Protein AF-0000000076489520 (afdb_homodimer)

Sequence (1532 aa):
MIVPAICIIFPGNCSFSHCFPPPFCRSLFSSPLSLSLRTKSKPPSAFDALMSGARAAAKKKSQSQPSPKKRKTPSSQNPSNLKTLTPQEPAVKPEEHTVKPEPLNAPPVPSSSKEKTAELKKQVPQLKKKPSDFDPASITAWEKGQPVPFLFLCLVFDIISQESKRIVITDIVCNLLRTVMHCTPEDLVKVVYLSANRIAPAHEGVELGIGEASITKALAEAYGTNEAWIKTQYQKKGDLGLVAKESRSSQPMIMMFKPEVLTIRKVFNTFRLIAKEYGKESQEKKKNHMKALLVSATDCEPQYLIRLLQSKLRIGYAEKTLLAALGQAAVYTEEHSKLPPDIQSPLEEASNIVKQVYSVLPDYDKIISALLTEGLWMLPKKCNFTPGVPIGPMLSKATKGVSEILNKFQDVEFTCEYKYDGERAQIHYLENGSVEIYSRHAERNTGKFPDVVAAVSRLKKPTVSSLILDCEIVAYDRQTQTIRSFQALSTRARKNVEMEDIKVDVCIFAFDLLYLNGQALLQENLRVRREHLYASFEEEPGFLQFATTITSNDVEEIQKFLDQAVGASCEGLIIKTLNEDATYEPLKRSLNWLKLKKDYMDNIGDSLDLVPIAAFHGRGKRTGVYGAFLLACYDSDNEEFQSICKIGTGFSEAVLEERSSSLRSKVIPKPKAYYRFGESINPDVWFEASEVWEVKAADLTISPVHRAAVGIVDPNKGISLRFPRLLRVRPDKSPEQASSSEQVAEMYNAQKQNHTINQNDDEDDDMIVPAICIIFPGNCSFSHCFPPPFCRSLFSSPLSLSLRTKSKPPSAFDALMSGARAAAKKKSQSQPSPKKRKTPSSQNPSNLKTLTPQEPAVKPEEHTVKPEPLNAPPVPSSSKEKTAELKKQVPQLKKKPSDFDPASITAWEKGQPVPFLFLCLVFDIISQESKRIVITDIVCNLLRTVMHCTPEDLVKVVYLSANRIAPAHEGVELGIGEASITKALAEAYGTNEAWIKTQYQKKGDLGLVAKESRSSQPMIMMFKPEVLTIRKVFNTFRLIAKEYGKESQEKKKNHMKALLVSATDCEPQYLIRLLQSKLRIGYAEKTLLAALGQAAVYTEEHSKLPPDIQSPLEEASNIVKQVYSVLPDYDKIISALLTEGLWMLPKKCNFTPGVPIGPMLSKATKGVSEILNKFQDVEFTCEYKYDGERAQIHYLENGSVEIYSRHAERNTGKFPDVVAAVSRLKKPTVSSLILDCEIVAYDRQTQTIRSFQALSTRARKNVEMEDIKVDVCIFAFDLLYLNGQALLQENLRVRREHLYASFEEEPGFLQFATTITSNDVEEIQKFLDQAVGASCEGLIIKTLNEDATYEPLKRSLNWLKLKKDYMDNIGDSLDLVPIAAFHGRGKRTGVYGAFLLACYDSDNEEFQSICKIGTGFSEAVLEERSSSLRSKVIPKPKAYYRFGESINPDVWFEASEVWEVKAADLTISPVHRAAVGIVDPNKGISLRFPRLLRVRPDKSPEQASSSEQVAEMYNAQKQNHTINQNDDEDDD

Radius of gyration: 46.18 Å; Cα contacts (8 Å, |Δi|>4): 2571; chains: 2; bounding box: 101×196×131 Å

InterPro domains:
  IPR000977 DNA ligase, ATP-dependent [TIGR00574] (207-748)
  IPR012308 DNA ligase, ATP-dependent, N-terminal [PF04675] (149-326)
  IPR012309 DNA ligase, ATP-dependent, C-terminal [PF04679] (622-733)
  IPR012310 DNA ligase, ATP-dependent, central [PF01068] (393-597)
  IPR012310 DNA ligase, ATP-dependent, central [PS50160] (499-635)
  IPR012340 Nucleic acid-binding, OB-fold [G3DSA:2.40.50.140] (602-765)
  IPR012340 Nucleic acid-binding, OB-fold [SSF50249] (605-751)
  IPR016059 DNA ligase, ATP-dependent, conserved site [PS00333] (571-597)
  IPR016059 DNA ligase, ATP-dependent, conserved site [PS00697] (417-425)
  IPR036599 DNA ligase, ATP-dependent, N-terminal domain superfamily [G3DSA:1.10.3260.10] (124-395)
  IPR036599 DNA ligase, ATP-dependent, N-terminal domain superfamily [SSF117018] (131-384)
  IPR050191 ATP-dependent DNA ligase [PTHR45674] (59-765)

Solvent-accessible surface area (backbone atoms only — not comparable to full-atom values): 86589 Å² total; per-residue (Å²): 140,76,96,77,84,93,86,93,88,94,93,91,80,92,82,86,86,72,87,78,91,84,88,91,83,90,82,86,86,86,88,84,87,75,90,81,82,88,76,84,66,84,80,80,81,65,100,71,79,81,88,73,82,91,73,80,79,83,71,86,76,83,94,86,91,87,88,88,83,81,86,82,85,90,87,90,80,89,84,78,72,83,82,78,81,86,82,84,81,89,84,84,81,85,84,76,86,69,82,72,80,77,80,76,84,66,79,78,66,71,85,51,74,66,52,33,51,53,45,39,66,67,46,56,66,56,32,69,40,54,56,90,77,46,60,52,79,72,61,62,64,62,61,72,70,43,79,54,50,33,55,61,57,39,54,48,52,53,54,36,52,74,50,84,55,64,67,59,46,28,28,28,49,15,37,51,51,33,27,34,53,71,38,27,52,86,50,40,52,59,53,51,29,54,64,61,48,38,89,55,44,57,58,74,61,69,50,63,85,62,53,69,68,53,51,45,50,22,51,15,65,46,58,72,49,50,54,68,56,50,53,52,45,27,56,73,61,39,34,62,20,60,43,40,29,53,47,55,71,67,45,76,81,69,65,90,65,80,64,64,79,54,27,45,65,57,53,53,51,48,49,49,50,39,34,66,52,67,70,91,62,26,67,59,53,39,31,50,55,49,20,58,52,50,60,34,42,56,79,62,32,33,21,51,50,44,20,50,62,65,54,46,78,62,42,51,71,30,62,69,44,50,36,32,15,52,22,35,21,45,60,75,60,45,79,80,58,76,71,63,85,86,56,88,54,59,55,61,51,30,17,48,50,42,46,52,32,38,39,38,34,60,36,59,69,61,49,46,52,38,37,76,74,68,26,70,90,46,32,67,78,71,46,51,70,43,86,86,51,65,52,44,55,59,39,60,37,82,43,60,43,70,66,58,49,52,64,73,42,62,95,46,62,44,34,38,27,56,27,71,50,50,49,50,32,39,39,27,38,35,78,87,69,50,64,44,32,23,36,65,80,25,40,62,42,38,47,39,37,48,65,56,47,51,48,51,68,66,34,42,36,87,88,57,53,25,35,31,36,39,30,34,42,25,25,30,39,69,87,76,69,42,62,41,55,49,71,59,45,67,68,52,64,68,63,79,43,49,78,86,70,64,83,71,47,53,21,35,32,40,71,44,34,44,30,50,65,88,38,73,34,40,81,41,30,40,55,59,27,42,53,53,41,59,69,38,45,56,75,37,88,58,48,34,35,68,52,60,67,48,77,68,90,46,67,66,58,51,50,52,50,38,51,50,24,42,72,54,60,24,53,14,30,34,36,33,31,31,59,69,78,15,51,58,48,52,67,35,75,35,86,45,26,32,32,38,42,67,65,20,40,60,53,46,48,63,71,42,36,26,22,52,42,28,28,29,71,22,63,76,92,37,53,92,34,52,41,30,33,33,28,19,30,21,32,71,51,49,53,28,38,18,23,25,38,73,39,62,48,66,62,50,70,68,52,37,50,51,52,38,57,66,45,58,80,34,58,37,94,54,69,47,71,47,54,39,64,27,89,84,64,78,64,75,42,25,37,53,78,69,46,24,33,34,32,38,30,33,38,69,43,81,23,80,50,25,36,23,34,48,55,73,81,34,77,84,28,9,33,26,53,36,76,39,28,59,74,47,76,36,86,89,41,55,42,85,65,28,37,36,25,65,55,52,46,50,52,44,53,55,49,51,55,57,57,55,55,64,57,65,65,65,60,68,80,105,133,89,80,76,84,82,86,82,90,83,80,84,80,81,81,77,80,89,85,78,80,79,82,73,81,77,66,80,77,86,79,74,83,73,90,76,80,88,76,84,67,80,70,77,69,58,98,69,81,70,92,76,74,92,66,71,93,78,69,86,70,82,87,77,84,86,89,87,90,67,90,78,82,89,84,89,83,87,81,86,83,80,87,82,87,80,89,80,85,90,77,87,76,87,83,88,85,79,84,78,79,79,79,78,82,67,80,78,68,73,84,50,74,67,54,32,50,53,46,39,66,67,46,56,66,54,32,68,40,54,57,91,80,47,59,53,78,72,59,63,62,62,61,73,70,44,80,54,50,32,55,61,57,36,53,49,51,55,54,38,53,75,50,85,54,66,67,58,45,28,28,27,49,16,38,50,51,33,29,32,54,69,38,27,51,86,50,40,53,58,53,50,30,54,64,60,49,37,89,54,44,56,58,74,61,70,51,64,86,64,50,70,67,54,51,44,50,22,50,15,66,46,58,72,49,50,53,67,55,52,52,53,45,27,56,74,63,40,35,63,20,60,43,40,30,52,46,56,70,68,44,75,80,70,64,90,65,79,63,65,79,54,27,44,64,56,53,54,51,49,50,51,48,40,34,65,52,68,71,89,62,26,66,57,52,39,30,49,55,49,21,56,52,51,58,33,42,56,79,63,29,31,20,50,50,44,21,49,63,67,54,46,77,64,41,50,71,29,61,68,46,52,35,32,14,52,22,34,20,45,60,75,60,45,80,79,55,77,73,63,85,86,56,89,54,58,55,61,52,29,16,47,49,42,45,52,31,38,39,40,35,59,35,59,69,62,50,48,52,39,35,75,74,67,23,69,91,46,33,68,79,71,46,51,70,45,86,87,51,66,52,45,56,61,40,62,38,82,44,60,44,69,67,58,49,54,62,73,41,61,94,47,64,44,34,40,27,57,26,72,50,52,47,50,33,38,39,26,36,35,79,88,69,50,63,43,32,23,35,68,80,24,39,65,42,39,48,39,36,48,64,56,46,52,47,53,67,67,33,42,36,88,86,57,52,26,35,31,36,40,32,34,43,25,26,31,38,68,87,78,68,41,62,42,54,50,72,59,45,67,68,51,64,71,65,79,43,49,79,85,70,64,84,70,47,53,21,35,33,40,71,44,36,42,29,48,64,88,39,75,35,40,81,42,29,39,56,59,27,43,52,53,40,60,69,38,45,56,77,36,89,56,48,34,33,67,52,58,68,48,77,67,92,45,66,66,58,50,50,52,50,38,51,48,24,42,72,54,61,24,53,12,30,34,36,33,31,30,59,70,79,14,50,59,48,51,67,35,75,36,87,46,25,31,31,40,42,68,65,18,38,60,53,59,43,60,71,40,36,25,23,53,41,28,29,29,70,22,62,76,92,36,51,93,34,53,39,30,32,34,26,20,30,22,33,74,51,50,53,29,37,17,23,26,39,72,39,63,46,64,62,51,70,68,52,37,48,51,51,36,58,65,45,58,81,34,58,38,95,52,70,46,71,48,56,39,64,29,90,85,64,77,64,74,41,24,35,54,78,70,44,25,34,33,32,39,32,33,39,70,41,82,23,80,53,25,35,23,34,48,55,73,82,34,76,81,29,9,33,26,52,36,76,38,28,58,73,47,75,36,85,90,40,54,44,86,66,26,37,37,24,65,54,53,46,50,53,42,52,56,50,50,55,57,56,55,56,64,56,64,64,66,60,67,79,105

Secondary structure (DSSP, 8-state):
---------------------------------------------------------------------------------------------------------------SHHHHHHHHHHHGGGGGS-GGG--GGG--SS-TTSPPBHHHHHHHHHHHHT---HHHHHHHHHHHHHHHHHH-GGGHHHHHHHHTT-SS-GGGT------HHHHHHHHHHHHT--HHHHHHHHHHHS-HHHHHHHHHHHS----SS-PPPPBHHHHHHHHHHHHH--STTHHHHHHHHHHHHHHH--TTHHHHHHHHHTT---SS--HHHHHHHHHHHHHHH-SS----TT-S-HHHHHHHHHHHHHHH---HHHHHHHHHHT-GGGHHHHS---TTS--PPPEEEE-S-HHHHHHHTTTS-EEEEEE--SEEEEEEE-TTS-EEEEETT--B-GGG-HHHHHHHHHHB-TT-S-EEEEEEEEEEETTTTEEPPHHHHHTS--SS--GGG--S-EEEEEEEEEEETTEE-TTS-HHHHHHHHHHHB--BTTTEEEPPEE----HHHHHHHHHHHHHTT--EEEEEESSTT----TT-EEEEEEEEEGGGS---SS-EEEEEEEEEE--GGGTTSEEEEEEEEEETTTTEEEEEEEE-SS--HHHHHHHHHHHHTTEESS--TTEE--TT---SEEE-S---EEEE-SEEEEESS--BTBTTTBSS-EEEEES-EEEEE-TTS-GGGSPBHHHHHHHHHHHHHHHHHHHHTTSTT-/---------------------------------------------------------------------------------------------------------------SHHHHHHHHHHHGGGGGS-GGG--GGG--SS-TTSPPBHHHHHHHHHHHHT---HHHHHHHHHHHHHHHHHH-GGGHHHHHHHHTT-SS-GGGT------HHHHHHHHHHHHT--HHHHHHHHHHHS-HHHHHHHHHHHS----SS-PPPPBHHHHHHHHHHHHH--STTHHHHHHHHHHHHHHH--TTHHHHHHHHHTT---SS--HHHHHHHHHHHHHHH-SS----TT-S-HHHHHHHHHHHHHHH---HHHHHHHHHHT-GGGHHHHS---TTS--PPPEEEE-S-HHHHHHHTTTS-EEEEEE--SEEEEEEE-TTS-EEEEETT--B-GGG-HHHHHHHHHHB-TT-S-EEEEEEEEEEETTTTEEPPHHHHHTS--SS--GGG--S-EEEEEEEEEEETTEE-TTS-HHHHHHHHHHHB--BTTTEEEPPEE----HHHHHHHHHHHHHTT--EEEEEESSTT----TT-EEEEEEEEEGGGS---SS-EEEEEEEEEE--GGGTTSEEEEEEEEEETTTTEEEEEEEE-SS--HHHHHHHHHHHHTTEESS--TTEE--TT---SEEE-S---EEEE-SEEEEESS--BTBTTTBSS-EEEEES-EEEEE-TTS-GGGSPBHHHHHHHHHHHHHHHHHHHHTTTTT-

Nearest PDB structures (foldseek):
  6p0a-assembly1_A  TM=6.761E-01  e=2.532E-69  Homo sapiens
  6q1v-assembly1_A  TM=6.763E-01  e=1.609E-68  Homo sapiens
  7kr4-assembly1_A  TM=6.733E-01  e=5.616E-68  Homo sapiens
  6p0e-assembly1_A  TM=6.785E-01  e=7.211E-68  Homo sapiens
  7kr3-assembly1_A  TM=6.735E-01  e=1.681E-66  Homo sapiens

Structure (mmCIF, N/CA/C/O backbone):
data_AF-0000000076489520-model_v1
#
loop_
_entity.id
_entity.type
_entity.pdbx_description
1 polymer 'DNA ligase'
#
loop_
_atom_site.group_PDB
_atom_site.id
_atom_site.type_symbol
_atom_site.label_atom_id
_atom_site.label_alt_id
_atom_site.label_comp_id
_atom_site.label_asym_id
_atom_site.label_entity_id
_atom_site.label_seq_id
_atom_site.pdbx_PDB_ins_code
_atom_site.Cartn_x
_atom_site.Cartn_y
_atom_site.Cartn_z
_atom_site.occupancy
_atom_site.B_iso_or_equiv
_atom_site.auth_seq_id
_atom_site.auth_comp_id
_atom_site.auth_asym_id
_atom_site.auth_atom_id
_atom_site.pdbx_PDB_model_num
ATOM 1 N N . MET A 1 1 ? 53.594 10.602 36.094 1 14.48 1 MET A N 1
ATOM 2 C CA . MET A 1 1 ? 53.562 10.414 37.562 1 14.48 1 MET A CA 1
ATOM 3 C C . MET A 1 1 ? 52.312 9.688 37.969 1 14.48 1 MET A C 1
ATOM 5 O O . MET A 1 1 ? 52.375 8.555 38.469 1 14.48 1 MET A O 1
ATOM 9 N N . ILE A 1 2 ? 51.156 10.406 38.594 1 14.09 2 ILE A N 1
ATOM 10 C CA . ILE A 1 2 ? 50.656 10.07 39.906 1 14.09 2 ILE A CA 1
ATOM 11 C C . ILE A 1 2 ? 49.594 8.984 39.812 1 14.09 2 ILE A C 1
ATOM 13 O O . ILE A 1 2 ? 49.625 7.992 40.562 1 14.09 2 ILE A O 1
ATOM 17 N N . VAL A 1 3 ? 48.219 9.227 39.531 1 17.75 3 VAL A N 1
ATOM 18 C CA . VAL A 1 3 ? 47.344 9.195 40.719 1 17.75 3 VAL A CA 1
ATOM 19 C C . VAL A 1 3 ? 46.844 7.781 40.938 1 17.75 3 VAL A C 1
ATOM 21 O O . VAL A 1 3 ? 46.125 7.227 40.094 1 17.75 3 VAL A O 1
ATOM 24 N N . PRO A 1 4 ? 47.156 7.027 41.875 1 17.48 4 PRO A N 1
ATOM 25 C CA . PRO A 1 4 ? 47.312 5.621 42.25 1 17.48 4 PRO A CA 1
ATOM 26 C C . PRO A 1 4 ? 46 4.965 42.688 1 17.48 4 PRO A C 1
ATOM 28 O O . PRO A 1 4 ? 45.625 3.953 42.094 1 17.48 4 PRO A O 1
ATOM 31 N N . ALA A 1 5 ? 45.719 4.863 44.031 1 16.64 5 ALA A N 1
ATOM 32 C CA . ALA A 1 5 ? 46.031 3.645 44.781 1 16.64 5 ALA A CA 1
ATOM 33 C C . ALA A 1 5 ? 44.75 2.881 45.156 1 16.64 5 ALA A C 1
ATOM 35 O O . ALA A 1 5 ? 44.75 1.648 45.094 1 16.64 5 ALA A O 1
ATOM 36 N N . ILE A 1 6 ? 43.562 3.516 45.656 1 16.08 6 ILE A N 1
ATOM 37 C CA . ILE A 1 6 ? 43.188 3.273 47.062 1 16.08 6 ILE A CA 1
ATOM 38 C C . ILE A 1 6 ? 42.344 1.992 47.156 1 16.08 6 ILE A C 1
ATOM 40 O O . ILE A 1 6 ? 41.438 1.761 46.344 1 16.08 6 ILE A O 1
ATOM 44 N N . CYS A 1 7 ? 42.344 1.172 48.312 1 16.73 7 CYS A N 1
ATOM 45 C CA . CYS A 1 7 ? 42.344 -0.185 48.844 1 16.73 7 CYS A CA 1
ATOM 46 C C . CYS A 1 7 ? 40.938 -0.696 49.094 1 16.73 7 CYS A C 1
ATOM 48 O O . CYS A 1 7 ? 40.562 -1.77 48.625 1 16.73 7 CYS A O 1
ATOM 50 N N . ILE A 1 8 ? 40.156 -0.602 50.438 1 16.72 8 ILE A N 1
ATOM 51 C CA . ILE A 1 8 ? 40.156 -1.622 51.469 1 16.72 8 ILE A CA 1
ATOM 52 C C . ILE A 1 8 ? 38.781 -2.281 51.562 1 16.72 8 ILE A C 1
ATOM 54 O O . ILE A 1 8 ? 37.812 -1.706 51.094 1 16.72 8 ILE A O 1
ATOM 58 N N . ILE A 1 9 ? 38.281 -2.906 52.844 1 17.23 9 ILE A N 1
ATOM 59 C CA . ILE A 1 9 ? 38 -4.211 53.406 1 17.23 9 ILE A CA 1
ATOM 60 C C . ILE A 1 9 ? 36.5 -4.328 53.656 1 17.23 9 ILE A C 1
ATOM 62 O O . ILE A 1 9 ? 35.844 -5.285 53.219 1 17.23 9 ILE A O 1
ATOM 66 N N . PHE A 1 10 ? 35.75 -4.035 55 1 15.55 10 PHE A N 1
ATOM 67 C CA . PHE A 1 10 ? 35.375 -4.98 56.031 1 15.55 10 PHE A CA 1
ATOM 68 C C . PHE A 1 10 ? 33.875 -5.258 56.031 1 15.55 10 PHE A C 1
ATOM 70 O O . PHE A 1 10 ? 33.125 -4.531 55.406 1 15.55 10 PHE A O 1
ATOM 77 N N . PRO A 1 11 ? 33.031 -5.289 57.438 1 16.27 11 PRO A N 1
ATOM 78 C CA . PRO A 1 11 ? 32.406 -6.316 58.281 1 16.27 11 PRO A CA 1
ATOM 79 C C . PRO A 1 11 ? 30.891 -6.328 58.188 1 16.27 11 PRO A C 1
ATOM 81 O O . PRO A 1 11 ? 30.297 -7.352 57.844 1 16.27 11 PRO A O 1
ATOM 84 N N . GLY A 1 12 ? 29.984 -5.754 59.312 1 15.46 12 GLY A N 1
ATOM 85 C CA . GLY A 1 12 ? 29.25 -6.352 60.438 1 15.46 12 GLY A CA 1
ATOM 86 C C . GLY A 1 12 ? 27.766 -6.488 60.156 1 15.46 12 GLY A C 1
ATOM 87 O O . GLY A 1 12 ? 27.25 -5.883 59.219 1 15.46 12 GLY A O 1
ATOM 88 N N . ASN A 1 13 ? 26.75 -6.977 61.281 1 15.46 13 ASN A N 1
ATOM 89 C CA . ASN A 1 13 ? 25.75 -7.895 61.812 1 15.46 13 ASN A CA 1
ATOM 90 C C . ASN A 1 13 ? 24.375 -7.234 61.906 1 15.46 13 ASN A C 1
ATOM 92 O O . ASN A 1 13 ? 23.391 -7.883 62.25 1 15.46 13 ASN A O 1
ATOM 96 N N . CYS A 1 14 ? 24.016 -5.961 61.875 1 14.38 14 CYS A N 1
ATOM 97 C CA . CYS A 1 14 ? 23.141 -5.578 62.969 1 14.38 14 CYS A CA 1
ATOM 98 C C . CYS A 1 14 ? 21.75 -6.145 62.781 1 14.38 14 CYS A C 1
ATOM 100 O O . CYS A 1 14 ? 21.281 -6.301 61.656 1 14.38 14 CYS A O 1
ATOM 102 N N . SER A 1 15 ? 20.891 -6.16 63.938 1 14.83 15 SER A N 1
ATOM 103 C CA . SER A 1 15 ? 19.953 -6.789 64.812 1 14.83 15 SER A CA 1
ATOM 104 C C . SER A 1 15 ? 18.516 -6.531 64.438 1 14.83 15 SER A C 1
ATOM 106 O O . SER A 1 15 ? 17.719 -7.469 64.25 1 14.83 15 SER A O 1
ATOM 108 N N . PHE A 1 16 ? 17.703 -5.621 65.188 1 14.84 16 PHE A N 1
ATOM 109 C CA . PHE A 1 16 ? 16.703 -5.957 66.188 1 14.84 16 PHE A CA 1
ATOM 110 C C . PHE A 1 16 ? 15.305 -5.977 65.562 1 14.84 16 PHE A C 1
ATOM 112 O O . PHE A 1 16 ? 14.602 -6.984 65.688 1 14.84 16 PHE A O 1
ATOM 119 N N . SER A 1 17 ? 14.359 -5 66.062 1 14.41 17 SER A N 1
ATOM 120 C CA . SER A 1 17 ? 13.312 -5.234 67.062 1 14.41 17 SER A CA 1
ATOM 121 C C . SER A 1 17 ? 11.953 -5.41 66.375 1 14.41 17 SER A C 1
ATOM 123 O O . SER A 1 17 ? 11.781 -5.066 65.188 1 14.41 17 SER A O 1
ATOM 125 N N . HIS A 1 18 ? 10.789 -4.895 67.125 1 14.95 18 HIS A N 1
ATOM 126 C CA . HIS A 1 18 ? 9.672 -5.414 67.875 1 14.95 18 HIS A CA 1
ATOM 127 C C . HIS A 1 18 ? 8.344 -5.125 67.188 1 14.95 18 HIS A C 1
ATOM 129 O O . HIS A 1 18 ? 7.277 -5.348 67.812 1 14.95 18 HIS A O 1
ATOM 135 N N . CYS A 1 19 ? 8.109 -4.926 66 1 14.55 19 CYS A N 1
ATOM 136 C CA . CYS A 1 19 ? 6.875 -4.164 65.875 1 14.55 19 CYS A CA 1
ATOM 137 C C . CYS A 1 19 ? 5.664 -5.016 66.25 1 14.55 19 CYS A C 1
ATOM 139 O O . CYS A 1 19 ? 5.473 -6.098 65.688 1 14.55 19 CYS A O 1
ATOM 141 N N . PHE A 1 20 ? 4.93 -4.551 67.25 1 14.43 20 PHE A N 1
ATOM 142 C CA . PHE A 1 20 ? 3.926 -5.137 68.125 1 14.43 20 PHE A CA 1
ATOM 143 C C . PHE A 1 20 ? 2.686 -5.543 67.312 1 14.43 20 PHE A C 1
ATOM 145 O O . PHE A 1 20 ? 2.523 -5.156 66.188 1 14.43 20 PHE A O 1
ATOM 152 N N . PRO A 1 21 ? 1.396 -5.109 68 1 14.78 21 PRO A N 1
ATOM 153 C CA . PRO A 1 21 ? 0.449 -6.004 68.625 1 14.78 21 PRO A CA 1
ATOM 154 C C . PRO A 1 21 ? -0.711 -6.418 67.75 1 14.78 21 PRO A C 1
ATOM 156 O O . PRO A 1 21 ? -0.866 -5.883 66.625 1 14.78 21 PRO A O 1
ATOM 159 N N . PRO A 1 22 ? -2.119 -6.098 68.312 1 15.03 22 PRO A N 1
ATOM 160 C CA . PRO A 1 22 ? -3.066 -7.062 68.875 1 15.03 22 PRO A CA 1
ATOM 161 C C . PRO A 1 22 ? -4.227 -7.371 67.938 1 15.03 22 PRO A C 1
ATOM 163 O O . PRO A 1 22 ? -4.465 -8.531 67.562 1 15.03 22 PRO A O 1
ATOM 166 N N . PRO A 1 23 ? -5.586 -6.73 68.25 1 14.72 23 PRO A N 1
ATOM 167 C CA . PRO A 1 23 ? -6.66 -7.508 68.875 1 14.72 23 PRO A CA 1
ATOM 168 C C . PRO A 1 23 ? -7.711 -7.969 67.875 1 14.72 23 PRO A C 1
ATOM 170 O O . PRO A 1 23 ? -7.676 -7.57 66.688 1 14.72 23 PRO A O 1
ATOM 173 N N . PHE A 1 24 ? -9.164 -7.469 68.125 1 14.88 24 PHE A N 1
ATOM 174 C CA . PHE A 1 24 ? -10.305 -8.18 68.688 1 14.88 24 PHE A CA 1
ATOM 175 C C . PHE A 1 24 ? -11.289 -8.578 67.562 1 14.88 24 PHE A C 1
ATOM 177 O O . PHE A 1 24 ? -11.211 -8.078 66.438 1 14.88 24 PHE A O 1
ATOM 184 N N . CYS A 1 25 ? -12.711 -8.383 67.938 1 13.91 25 CYS A N 1
ATOM 185 C CA . CYS A 1 25 ? -13.773 -9.32 68.25 1 13.91 25 CYS A CA 1
ATOM 186 C C . CYS A 1 25 ? -14.75 -9.477 67.062 1 13.91 25 CYS A C 1
ATOM 188 O O . CYS A 1 25 ? -15.062 -10.602 66.688 1 13.91 25 CYS A O 1
ATOM 190 N N . ARG A 1 26 ? -15.859 -8.477 66.938 1 14.45 26 ARG A N 1
ATOM 191 C CA . ARG A 1 26 ? -17.203 -8.867 67.375 1 14.45 26 ARG A CA 1
ATOM 192 C C . ARG A 1 26 ? -17.938 -9.578 66.188 1 14.45 26 ARG A C 1
ATOM 194 O O . ARG A 1 26 ? -17.578 -9.445 65.062 1 14.45 26 ARG A O 1
ATOM 201 N N . SER A 1 27 ? -19.344 -9.406 66.188 1 14.2 27 SER A N 1
ATOM 202 C CA . SER A 1 27 ? -20.484 -10.273 66.438 1 14.2 27 SER A CA 1
ATOM 203 C C . SER A 1 27 ? -21.188 -10.656 65.188 1 14.2 27 SER A C 1
ATOM 205 O O . SER A 1 27 ? -21.391 -11.844 64.875 1 14.2 27 SER A O 1
ATOM 207 N N . LEU A 1 28 ? -22.406 -9.977 64.875 1 14.7 28 LEU A N 1
ATOM 208 C CA . LEU A 1 28 ? -23.703 -10.602 65.125 1 14.7 28 LEU A CA 1
ATOM 209 C C . LEU A 1 28 ? -24.25 -11.297 63.906 1 14.7 28 LEU A C 1
ATOM 211 O O . LEU A 1 28 ? -23.781 -11.047 62.781 1 14.7 28 LEU A O 1
ATOM 215 N N . PHE A 1 29 ? -25.641 -11.055 63.594 1 14.77 29 PHE A N 1
ATOM 216 C CA . PHE A 1 29 ? -26.797 -11.945 63.719 1 14.77 29 PHE A CA 1
ATOM 217 C C . PHE A 1 29 ? -27.188 -12.5 62.344 1 14.77 29 PHE A C 1
ATOM 219 O O . PHE A 1 29 ? -26.672 -12.062 61.312 1 14.77 29 PHE A O 1
ATOM 226 N N . SER A 1 30 ? -28.531 -12.273 61.906 1 14.44 30 SER A N 1
ATOM 227 C CA . SER A 1 30 ? -29.656 -13.211 61.906 1 14.44 30 SER A CA 1
ATOM 228 C C . SER A 1 30 ? -29.906 -13.797 60.531 1 14.44 30 SER A C 1
ATOM 230 O O . SER A 1 30 ? -29.391 -13.289 59.531 1 14.44 30 SER A O 1
ATOM 232 N N . SER A 1 31 ? -31.266 -13.992 60.219 1 14.64 31 SER A N 1
ATOM 233 C CA . SER A 1 31 ? -32.094 -15.18 60.031 1 14.64 31 SER A CA 1
ATOM 234 C C . SER A 1 31 ? -32.281 -15.484 58.531 1 14.64 31 SER A C 1
ATOM 236 O O . SER A 1 31 ? -31.812 -14.742 57.688 1 14.64 31 SER A O 1
ATOM 238 N N . PRO A 1 32 ? -33.688 -15.672 58.125 1 15.08 32 PRO A N 1
ATOM 239 C CA . PRO A 1 32 ? -34.344 -16.922 57.75 1 15.08 32 PRO A CA 1
ATOM 240 C C . PRO A 1 32 ? -34.5 -17.094 56.25 1 15.08 32 PRO A C 1
ATOM 242 O O . PRO A 1 32 ? -34.188 -18.156 55.719 1 15.08 32 PRO A O 1
ATOM 245 N N . LEU A 1 33 ? -35.25 -16.156 55.531 1 15.12 33 LEU A N 1
ATOM 246 C CA . LEU A 1 33 ? -36.562 -16.656 55.062 1 15.12 33 LEU A CA 1
ATOM 247 C C . LEU A 1 33 ? -36.406 -17.406 53.75 1 15.12 33 LEU A C 1
ATOM 249 O O . LEU A 1 33 ? -35.531 -17.094 52.938 1 15.12 33 LEU A O 1
ATOM 253 N N . SER A 1 34 ? -37.469 -18.297 53.344 1 14.26 34 SER A N 1
ATOM 254 C CA . SER A 1 34 ? -37.906 -19.578 52.812 1 14.26 34 SER A CA 1
ATOM 255 C C . SER A 1 34 ? -38.188 -19.5 51.312 1 14.26 34 SER A C 1
ATOM 257 O O . SER A 1 34 ? -38.219 -20.531 50.625 1 14.26 34 SER A O 1
ATOM 259 N N . LEU A 1 35 ? -38.375 -18.359 50.688 1 14.55 35 LEU A N 1
ATOM 260 C CA . LEU A 1 35 ? -39.625 -18.547 49.938 1 14.55 35 LEU A CA 1
ATOM 261 C C . LEU A 1 35 ? -39.438 -19.562 48.812 1 14.55 35 LEU A C 1
ATOM 263 O O . LEU A 1 35 ? -38.406 -19.531 48.125 1 14.55 35 LEU A O 1
ATOM 267 N N . SER A 1 36 ? -40.469 -20.359 48.438 1 14.51 36 SER A N 1
ATOM 268 C CA . SER A 1 36 ? -41 -21.641 47.969 1 14.51 36 SER A CA 1
ATOM 269 C C . SER A 1 36 ? -40.812 -21.812 46.469 1 14.51 36 SER A C 1
ATOM 271 O O . SER A 1 36 ? -40.25 -22.812 46.031 1 14.51 36 SER A O 1
ATOM 273 N N . LEU A 1 37 ? -42 -22.031 45.75 1 14.94 37 LEU A N 1
ATOM 274 C CA . LEU A 1 37 ? -42.531 -23.266 45.219 1 14.94 37 LEU A CA 1
ATOM 275 C C . LEU A 1 37 ? -42.219 -23.391 43.719 1 14.94 37 LEU A C 1
ATOM 277 O O . LEU A 1 37 ? -41.719 -24.422 43.281 1 14.94 37 LEU A O 1
ATOM 281 N N . ARG A 1 38 ? -43.031 -22.703 42.719 1 14.97 38 ARG A N 1
ATOM 282 C CA . ARG A 1 38 ? -44.031 -23.422 41.969 1 14.97 38 ARG A CA 1
ATOM 283 C C . ARG A 1 38 ? -43.438 -24 40.688 1 14.97 38 ARG A C 1
ATOM 285 O O . ARG A 1 38 ? -42.469 -23.453 40.156 1 14.97 38 ARG A O 1
ATOM 292 N N . THR A 1 39 ? -44.156 -25 39.969 1 15.02 39 THR A N 1
ATOM 293 C CA . THR A 1 39 ? -44.188 -26.297 39.281 1 15.02 39 THR A CA 1
ATOM 294 C C . THR A 1 39 ? -44.062 -26.125 37.781 1 15.02 39 THR A C 1
ATOM 296 O O . THR A 1 39 ? -43.812 -27.094 37.062 1 15.02 39 THR A O 1
ATOM 299 N N . LYS A 1 40 ? -44.062 -24.938 37.094 1 15.9 40 LYS A N 1
ATOM 300 C CA . LYS A 1 40 ? -44.969 -25.109 35.969 1 15.9 40 LYS A CA 1
ATOM 301 C C . LYS A 1 40 ? -44.406 -26.141 34.969 1 15.9 40 LYS A C 1
ATOM 303 O O . LYS A 1 40 ? -43.219 -26.156 34.719 1 15.9 40 LYS A O 1
ATOM 308 N N . SER A 1 41 ? -45.25 -27.016 34.375 1 15.19 41 SER A N 1
ATOM 309 C CA . SER A 1 41 ? -45.438 -28.297 33.719 1 15.19 41 SER A CA 1
ATOM 310 C C . SER A 1 41 ? -44.969 -28.25 32.281 1 15.19 41 SER A C 1
ATOM 312 O O . SER A 1 41 ? -45.094 -29.25 31.547 1 15.19 41 SER A O 1
ATOM 314 N N . LYS A 1 42 ? -44.156 -27.406 31.891 1 16.88 42 LYS A N 1
ATOM 315 C CA . LYS A 1 42 ? -44.469 -27.312 30.469 1 16.88 42 LYS A CA 1
ATOM 316 C C . LYS A 1 42 ? -44.281 -28.672 29.781 1 16.88 42 LYS A C 1
ATOM 318 O O . LYS A 1 42 ? -43.25 -29.328 29.938 1 16.88 42 LYS A O 1
ATOM 323 N N . PRO A 1 43 ? -45.219 -29.281 29.156 1 16.75 43 PRO A N 1
ATOM 324 C CA . PRO A 1 43 ? -45.562 -30.625 28.703 1 16.75 43 PRO A CA 1
ATOM 325 C C . PRO A 1 43 ? -44.594 -31.156 27.656 1 16.75 43 PRO A C 1
ATOM 327 O O . PRO A 1 43 ? -43.844 -30.391 27.062 1 16.75 43 PRO A O 1
ATOM 330 N N . PRO A 1 44 ? -45.031 -32.281 26.969 1 17.2 44 PRO A N 1
ATOM 331 C CA . PRO A 1 44 ? -44.594 -33.656 26.625 1 17.2 44 PRO A CA 1
ATOM 332 C C . PRO A 1 44 ? -43.938 -33.719 25.234 1 17.2 44 PRO A C 1
ATOM 334 O O . PRO A 1 44 ? -43.062 -34.562 25.016 1 17.2 44 PRO A O 1
ATOM 337 N N . SER A 1 45 ? -44.094 -32.719 24.281 1 17.17 45 SER A N 1
ATOM 338 C CA . SER A 1 45 ? -44.719 -33.469 23.203 1 17.17 45 SER A CA 1
ATOM 339 C C . SER A 1 45 ? -43.75 -34.469 22.578 1 17.17 45 SER A C 1
ATOM 341 O O . SER A 1 45 ? -42.531 -34.312 22.703 1 17.17 45 SER A O 1
ATOM 343 N N . ALA A 1 46 ? -44.312 -35.219 21.797 1 16.08 46 ALA A N 1
ATOM 344 C CA . ALA A 1 46 ? -44.281 -36.594 21.25 1 16.08 46 ALA A CA 1
ATOM 345 C C . ALA A 1 46 ? -43.125 -36.75 20.25 1 16.08 46 ALA A C 1
ATOM 347 O O . ALA A 1 46 ? -42.719 -37.875 19.953 1 16.08 46 ALA A O 1
ATOM 348 N N . PHE A 1 47 ? -42.781 -35.719 19.547 1 17.67 47 PHE A N 1
ATOM 349 C CA . PHE A 1 47 ? -42.438 -36.156 18.203 1 17.67 47 PHE A CA 1
ATOM 350 C C . PHE A 1 47 ? -41.156 -37 18.234 1 17.67 47 PHE A C 1
ATOM 352 O O . PHE A 1 47 ? -40.094 -36.5 18.609 1 17.67 47 PHE A O 1
ATOM 359 N N . ASP A 1 48 ? -41.156 -38.312 18.797 1 16.45 48 ASP A N 1
ATOM 360 C CA . ASP A 1 48 ? -40.719 -39.656 19.125 1 16.45 48 ASP A CA 1
ATOM 361 C C . ASP A 1 48 ? -39.625 -40.156 18.188 1 16.45 48 ASP A C 1
ATOM 363 O O . ASP A 1 48 ? -38.594 -40.625 18.625 1 16.45 48 ASP A O 1
ATOM 367 N N . ALA A 1 49 ? -39.938 -40.938 17.125 1 16.3 49 ALA A N 1
ATOM 368 C CA . ALA A 1 49 ? -39.594 -42.344 16.875 1 16.3 49 ALA A CA 1
ATOM 369 C C . ALA A 1 49 ? -38.312 -42.438 16.031 1 16.3 49 ALA A C 1
ATOM 371 O O . ALA A 1 49 ? -37.438 -43.25 16.312 1 16.3 49 ALA A O 1
ATOM 372 N N . LEU A 1 50 ? -38.094 -41.969 14.758 1 15.38 50 LEU A N 1
ATOM 373 C CA . LEU A 1 50 ? -37.812 -42.969 13.734 1 15.38 50 LEU A CA 1
ATOM 374 C C . LEU A 1 50 ? -36.312 -43.156 13.555 1 15.38 50 LEU A C 1
ATOM 376 O O . LEU A 1 50 ? -35.875 -43.938 12.711 1 15.38 50 LEU A O 1
ATOM 380 N N . MET A 1 51 ? -35.375 -42.438 14.273 1 15.59 51 MET A N 1
ATOM 381 C CA . MET A 1 51 ? -34.062 -42.5 13.609 1 15.59 51 MET A CA 1
ATOM 382 C C . MET A 1 51 ? -33.344 -43.812 13.977 1 15.59 51 MET A C 1
ATOM 384 O O . MET A 1 51 ? -32.781 -43.906 15.055 1 15.59 51 MET A O 1
ATOM 388 N N . SER A 1 52 ? -33.719 -44.969 13.633 1 15.05 52 SER A N 1
ATOM 389 C CA . SER A 1 52 ? -33.344 -46.312 14.078 1 15.05 52 SER A CA 1
ATOM 390 C C . SER A 1 52 ? -31.859 -46.562 13.898 1 15.05 52 SER A C 1
ATOM 392 O O . SER A 1 52 ? -31.172 -46.938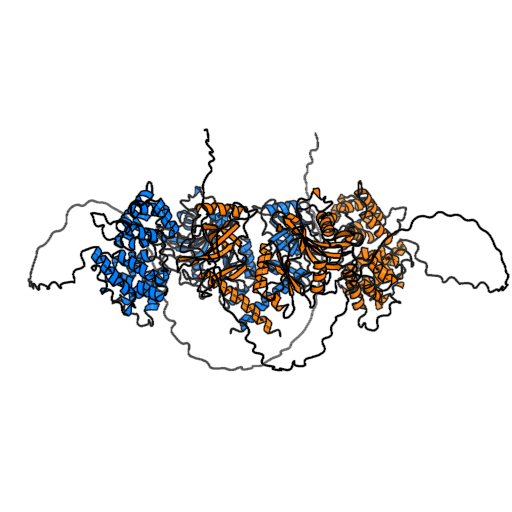 14.852 1 15.05 52 SER A O 1
ATOM 394 N N . GLY A 1 53 ? -31.234 -47.438 12.836 1 14.87 53 GLY A N 1
ATOM 395 C CA . GLY A 1 53 ? -30.641 -48.75 13.039 1 14.87 53 GLY A CA 1
ATOM 396 C C . GLY A 1 53 ? -29.125 -48.688 13.148 1 14.87 53 GLY A C 1
ATOM 397 O O . GLY A 1 53 ? -28.547 -49.219 14.117 1 14.87 53 GLY A O 1
ATOM 398 N N . ALA A 1 54 ? -28.203 -48.812 11.992 1 15.16 54 ALA A N 1
ATOM 399 C CA . ALA A 1 54 ? -27.359 -49.969 11.789 1 15.16 54 ALA A CA 1
ATOM 400 C C . ALA A 1 54 ? -25.938 -49.719 12.289 1 15.16 54 ALA A C 1
ATOM 402 O O . ALA A 1 54 ? -25.203 -48.906 11.695 1 15.16 54 ALA A O 1
ATOM 403 N N . ARG A 1 55 ? -25.547 -49.719 13.391 1 15.7 55 ARG A N 1
ATOM 404 C CA . ARG A 1 55 ? -24.281 -49.469 14.086 1 15.7 55 ARG A CA 1
ATOM 405 C C . ARG A 1 55 ? -23.297 -50.594 13.891 1 15.7 55 ARG A C 1
ATOM 407 O O . ARG A 1 55 ? -22.25 -50.625 14.539 1 15.7 55 ARG A O 1
ATOM 414 N N . ALA A 1 56 ? -23.375 -51.719 13.188 1 14.8 56 ALA A N 1
ATOM 415 C CA . ALA A 1 56 ? -22.75 -52.844 13.898 1 14.8 56 ALA A CA 1
ATOM 416 C C . ALA A 1 56 ? -21.234 -52.656 13.961 1 14.8 56 ALA A C 1
ATOM 418 O O . ALA A 1 56 ? -20.641 -52.75 15.031 1 14.8 56 ALA A O 1
ATOM 419 N N . ALA A 1 57 ? -20.219 -53.156 12.938 1 15.2 57 ALA A N 1
ATOM 420 C CA . ALA A 1 57 ? -19.359 -54.312 13.148 1 15.2 57 ALA A CA 1
ATOM 421 C C . ALA A 1 57 ? -17.938 -53.906 13.516 1 15.2 57 ALA A C 1
ATOM 423 O O . ALA A 1 57 ? -17.031 -54.719 13.562 1 15.2 57 ALA A O 1
ATOM 424 N N . ALA A 1 58 ? -17.5 -52.875 13.922 1 15.35 58 ALA A N 1
ATOM 425 C CA . ALA A 1 58 ? -16.078 -52.719 13.664 1 15.35 58 ALA A CA 1
ATOM 426 C C . ALA A 1 58 ? -15.25 -53.5 14.68 1 15.35 58 ALA A C 1
ATOM 428 O O . ALA A 1 58 ? -14.719 -52.938 15.633 1 15.35 58 ALA A O 1
ATOM 429 N N . LYS A 1 59 ? -15.438 -54.688 14.859 1 15.57 59 LYS A N 1
ATOM 430 C CA . LYS A 1 59 ? -14.734 -55.094 16.078 1 15.57 59 LYS A CA 1
ATOM 431 C C . LYS A 1 59 ? -13.227 -54.969 15.914 1 15.57 59 LYS A C 1
ATOM 433 O O . LYS A 1 59 ? -12.547 -54.406 16.766 1 15.57 59 LYS A O 1
ATOM 438 N N . LYS A 1 60 ? -12.375 -55.812 15.195 1 15.16 60 LYS A N 1
ATOM 439 C CA . LYS A 1 60 ? -11.586 -56.812 15.891 1 15.16 60 LYS A CA 1
ATOM 440 C C . LYS A 1 60 ? -10.141 -56.344 16.078 1 15.16 60 LYS A C 1
ATOM 442 O O . LYS A 1 60 ? -9.453 -56.062 15.094 1 15.16 60 LYS A O 1
ATOM 447 N N . LYS A 1 61 ? -9.57 -56.156 17.109 1 16.7 61 LYS A N 1
ATOM 448 C CA . LYS A 1 61 ? -8.273 -55.719 17.609 1 16.7 61 LYS A CA 1
ATOM 449 C C . LYS A 1 61 ? -7.258 -56.844 17.594 1 16.7 61 LYS A C 1
ATOM 451 O O . LYS A 1 61 ? -6.191 -56.75 18.203 1 16.7 61 LYS A O 1
ATOM 456 N N . SER A 1 62 ? -7.145 -57.875 16.625 1 13.73 62 SER A N 1
ATOM 457 C CA . SER A 1 62 ? -6.477 -59 17.234 1 13.73 62 SER A CA 1
ATOM 458 C C . SER A 1 62 ? -5.043 -58.688 17.625 1 13.73 62 SER A C 1
ATOM 460 O O . SER A 1 62 ? -4.488 -57.688 17.172 1 13.73 62 SER A O 1
ATOM 462 N N . GLN A 1 63 ? -3.893 -59.906 17.578 1 14.15 63 GLN A N 1
ATOM 463 C CA . GLN A 1 63 ? -3.186 -60.719 18.578 1 14.15 63 GLN A CA 1
ATOM 464 C C . GLN A 1 63 ? -1.694 -60.406 18.578 1 14.15 63 GLN A C 1
ATOM 466 O O . GLN A 1 63 ? -1.2 -59.688 17.688 1 14.15 63 GLN A O 1
ATOM 471 N N . SER A 1 64 ? -0.65 -61.594 18.406 1 14.3 64 SER A N 1
ATOM 472 C CA . SER A 1 64 ? 0.195 -62.281 19.391 1 14.3 64 SER A CA 1
ATOM 473 C C . SER A 1 64 ? 1.665 -61.938 19.172 1 14.3 64 SER A C 1
ATOM 475 O O . SER A 1 64 ? 2.328 -61.438 20.094 1 14.3 64 SER A O 1
ATOM 477 N N . GLN A 1 65 ? 2.588 -62.938 18.547 1 14.23 65 GLN A N 1
ATOM 478 C CA . GLN A 1 65 ? 3.523 -63.75 19.312 1 14.23 65 GLN A CA 1
ATOM 479 C C . GLN A 1 65 ? 4.953 -63.25 19.156 1 14.23 65 GLN A C 1
ATOM 481 O O . GLN A 1 65 ? 5.258 -62.5 18.219 1 14.23 65 GLN A O 1
ATOM 486 N N . PRO A 1 66 ? 6.023 -64.312 19.453 1 15.25 66 PRO A N 1
ATOM 487 C CA . PRO A 1 66 ? 7.172 -64.438 20.359 1 15.25 66 PRO A CA 1
ATOM 488 C C . PRO A 1 66 ? 8.508 -64.25 19.641 1 15.25 66 PRO A C 1
ATOM 490 O O . PRO A 1 66 ? 9.336 -63.438 20.078 1 15.25 66 PRO A O 1
ATOM 493 N N . SER A 1 67 ? 9.008 -65.312 18.828 1 13.93 67 SER A N 1
ATOM 494 C CA . SER A 1 67 ? 10.094 -66.125 19.328 1 13.93 67 SER A CA 1
ATOM 495 C C . SER A 1 67 ? 11.445 -65.625 18.828 1 13.93 67 SER A C 1
ATOM 497 O O . SER A 1 67 ? 11.523 -64.812 17.891 1 13.93 67 SER A O 1
ATOM 499 N N . PRO A 1 68 ? 12.359 -66.625 18.375 1 14.21 68 PRO A N 1
ATOM 500 C CA . PRO A 1 68 ? 13.617 -67.188 18.891 1 14.21 68 PRO A CA 1
ATOM 501 C C . PRO A 1 68 ? 14.828 -66.75 18.062 1 14.21 68 PRO A C 1
ATOM 503 O O . PRO A 1 68 ? 14.672 -66.375 16.906 1 14.21 68 PRO A O 1
ATOM 506 N N . LYS A 1 69 ? 16.031 -67.125 18.562 1 15.42 69 LYS A N 1
ATOM 507 C CA . LYS A 1 69 ? 17.453 -66.812 18.656 1 15.42 69 LYS A CA 1
ATOM 508 C C . LYS A 1 69 ? 18.203 -67.312 17.438 1 15.42 69 LYS A C 1
ATOM 510 O O . LYS A 1 69 ? 19.188 -66.75 17 1 15.42 69 LYS A O 1
ATOM 515 N N . LYS A 1 70 ? 17.969 -68.75 17.031 1 14.31 70 LYS A N 1
ATOM 516 C CA . LYS A 1 70 ? 19.141 -69.625 17.172 1 14.31 70 LYS A CA 1
ATOM 517 C C . LYS A 1 70 ? 20.125 -69.438 16.031 1 14.31 70 LYS A C 1
ATOM 519 O O . LYS A 1 70 ? 19.875 -68.625 15.125 1 14.31 70 LYS A O 1
ATOM 524 N N . ARG A 1 71 ? 20.266 -70.5 15.266 1 14.41 71 ARG A N 1
ATOM 525 C CA . ARG A 1 71 ? 21.438 -71.312 15.164 1 14.41 71 ARG A CA 1
ATOM 526 C C . ARG A 1 71 ? 22.328 -70.875 14.008 1 14.41 71 ARG A C 1
ATOM 528 O O . ARG A 1 71 ? 21.891 -70.188 13.117 1 14.41 71 ARG A O 1
ATOM 535 N N . LYS A 1 72 ? 22.906 -72.062 13.414 1 14.59 72 LYS A N 1
ATOM 536 C CA . LYS A 1 72 ? 24.141 -72.812 13.281 1 14.59 72 LYS A CA 1
ATOM 537 C C . LYS A 1 72 ? 24.75 -72.688 11.891 1 14.59 72 LYS A C 1
ATOM 539 O O . LYS A 1 72 ? 24.078 -72.188 10.977 1 14.59 72 LYS A O 1
ATOM 544 N N . THR A 1 73 ? 24.891 -73.875 11.336 1 14.48 73 THR A N 1
ATOM 545 C CA . THR A 1 73 ? 26.156 -74.5 10.938 1 14.48 73 THR A CA 1
ATOM 546 C C . THR A 1 73 ? 26.422 -74.312 9.445 1 14.48 73 THR A C 1
ATOM 548 O O . THR A 1 73 ? 25.531 -73.812 8.719 1 14.48 73 THR A O 1
ATOM 551 N N . PRO A 1 74 ? 26.578 -75.438 8.641 1 15.13 74 PRO A N 1
ATOM 552 C CA . PRO A 1 74 ? 27.75 -76.125 8.055 1 15.13 74 PRO A CA 1
ATOM 553 C C . PRO A 1 74 ? 27.891 -75.875 6.559 1 15.13 74 PRO A C 1
ATOM 555 O O . PRO A 1 74 ? 26.984 -75.312 5.934 1 15.13 74 PRO A O 1
ATOM 558 N N . SER A 1 75 ? 28.344 -76.938 5.809 1 14.95 75 SER A N 1
ATOM 559 C CA . SER A 1 75 ? 29.438 -77.438 4.996 1 14.95 75 SER A CA 1
ATOM 560 C C . SER A 1 75 ? 29.062 -77.438 3.518 1 14.95 75 SER A C 1
ATOM 562 O O . SER A 1 75 ? 29.703 -76.812 2.699 1 14.95 75 SER A O 1
ATOM 564 N N . SER A 1 76 ? 29.047 -78.75 2.885 1 15.05 76 SER A N 1
ATOM 565 C CA . SER A 1 76 ? 29.875 -79.5 1.949 1 15.05 76 SER A CA 1
ATOM 566 C C . SER A 1 76 ? 29.312 -79.438 0.534 1 15.05 76 SER A C 1
ATOM 568 O O . SER A 1 76 ? 28.172 -79 0.333 1 15.05 76 SER A O 1
ATOM 570 N N . GLN A 1 77 ? 29.641 -80.438 -0.311 1 15.12 77 GLN A N 1
ATOM 571 C CA . GLN A 1 77 ? 30.297 -80.938 -1.516 1 15.12 77 GLN A CA 1
ATOM 572 C C . GLN A 1 77 ? 29.266 -81.312 -2.574 1 15.12 77 GLN A C 1
ATOM 574 O O . GLN A 1 77 ? 29.438 -81 -3.756 1 15.12 77 GLN A O 1
ATOM 579 N N . ASN A 1 78 ? 28.359 -82.25 -2.277 1 13.86 78 ASN A N 1
ATOM 580 C CA . ASN A 1 78 ? 28.328 -83.438 -3.092 1 13.86 78 ASN A CA 1
ATOM 581 C C . ASN A 1 78 ? 27.719 -83.188 -4.465 1 13.86 78 ASN A C 1
ATOM 583 O O . ASN A 1 78 ? 26.844 -82.312 -4.605 1 13.86 78 ASN A O 1
ATOM 587 N N . PRO A 1 79 ? 28.188 -84 -5.445 1 15.6 79 PRO A N 1
ATOM 588 C CA . PRO A 1 79 ? 28.328 -84.375 -6.867 1 15.6 79 PRO A CA 1
ATOM 589 C C . PRO A 1 79 ? 27 -84.75 -7.527 1 15.6 79 PRO A C 1
ATOM 591 O O . PRO A 1 79 ? 26.656 -84.188 -8.57 1 15.6 79 PRO A O 1
ATOM 594 N N . SER A 1 80 ? 26.766 -86 -7.34 1 14.27 80 SER A N 1
ATOM 595 C CA . SER A 1 80 ? 26.594 -87 -8.383 1 14.27 80 SER A CA 1
ATOM 596 C C . SER A 1 80 ? 25.172 -87.062 -8.922 1 14.27 80 SER A C 1
ATOM 598 O O . SER A 1 80 ? 24.953 -87.188 -10.133 1 14.27 80 SER A O 1
ATOM 600 N N . ASN A 1 81 ? 24.188 -87.5 -8.016 1 13.87 81 ASN A N 1
ATOM 601 C CA . ASN A 1 81 ? 23.578 -88.75 -8.414 1 13.87 81 ASN A CA 1
ATOM 602 C C . ASN A 1 81 ? 22.5 -88.562 -9.484 1 13.87 81 ASN A C 1
ATOM 604 O O . ASN A 1 81 ? 22.062 -89.5 -10.117 1 13.87 81 ASN A O 1
ATOM 608 N N . LEU A 1 82 ? 21.656 -87.688 -9.516 1 14.39 82 LEU A N 1
ATOM 609 C CA . LEU A 1 82 ? 20.359 -88.375 -9.453 1 14.39 82 LEU A CA 1
ATOM 610 C C . LEU A 1 82 ? 20.078 -89.125 -10.727 1 14.39 82 LEU A C 1
ATOM 612 O O . LEU A 1 82 ? 20.734 -88.938 -11.75 1 14.39 82 LEU A O 1
ATOM 616 N N . LYS A 1 83 ? 18.859 -88.875 -10.922 1 14.78 83 LYS A N 1
ATOM 617 C CA . LYS A 1 83 ? 17.641 -89.688 -11.031 1 14.78 83 LYS A CA 1
ATOM 618 C C . LYS A 1 83 ? 17.531 -90.375 -12.414 1 14.78 83 LYS A C 1
ATOM 620 O O . LYS A 1 83 ? 17.891 -89.75 -13.422 1 14.78 83 LYS A O 1
ATOM 625 N N . THR A 1 84 ? 17.078 -91.375 -12.188 1 14.15 84 THR A N 1
ATOM 626 C CA . THR A 1 84 ? 16.703 -92.625 -12.836 1 14.15 84 THR A CA 1
ATOM 627 C C . THR A 1 84 ? 15.828 -92.375 -14.062 1 14.15 84 THR A C 1
ATOM 629 O O . THR A 1 84 ? 16.109 -92.875 -15.156 1 14.15 84 THR A O 1
ATOM 632 N N . LEU A 1 85 ? 14.57 -92.812 -13.719 1 14.59 85 LEU A N 1
ATOM 633 C CA . LEU A 1 85 ? 13.844 -93.875 -14.32 1 14.59 85 LEU A CA 1
ATOM 634 C C . LEU A 1 85 ? 13.18 -93.5 -15.625 1 14.59 85 LEU A C 1
ATOM 636 O O . LEU A 1 85 ? 13.039 -92.312 -15.898 1 14.59 85 LEU A O 1
ATOM 640 N N . THR A 1 86 ? 11.891 -93.938 -15.672 1 14.88 86 THR A N 1
ATOM 641 C CA . THR A 1 86 ? 11.305 -95 -16.516 1 14.88 86 THR A CA 1
ATOM 642 C C . THR A 1 86 ? 10.625 -94.375 -17.734 1 14.88 86 THR A C 1
ATOM 644 O O . THR A 1 86 ? 10.297 -93.188 -17.719 1 14.88 86 THR A O 1
ATOM 647 N N . PRO A 1 87 ? 9.773 -95.25 -18.359 1 15.02 87 PRO A N 1
ATOM 648 C CA . PRO A 1 87 ? 9.508 -95.75 -19.703 1 15.02 87 PRO A CA 1
ATOM 649 C C . PRO A 1 87 ? 8.43 -94.938 -20.438 1 15.02 87 PRO A C 1
ATOM 651 O O . PRO A 1 87 ? 8.633 -94.562 -21.578 1 15.02 87 PRO A O 1
ATOM 654 N N . GLN A 1 88 ? 7.023 -95.125 -19.984 1 14.88 88 GLN A N 1
ATOM 655 C CA . GLN A 1 88 ? 6.203 -95.875 -20.922 1 14.88 88 GLN A CA 1
ATOM 656 C C . GLN A 1 88 ? 5.539 -94.938 -21.953 1 14.88 88 GLN A C 1
ATOM 658 O O . GLN A 1 88 ? 5.73 -95.125 -23.156 1 14.88 88 GLN A O 1
ATOM 663 N N . GLU A 1 89 ? 4.102 -94.938 -21.953 1 15.41 89 GLU A N 1
ATOM 664 C CA . GLU A 1 89 ? 3.281 -95.562 -23 1 15.41 89 GLU A CA 1
ATOM 665 C C . GLU A 1 89 ? 2.783 -94.5 -23.984 1 15.41 89 GLU A C 1
ATOM 667 O O . GLU A 1 89 ? 2.982 -94.625 -25.203 1 15.41 89 GLU A O 1
ATOM 672 N N . PRO A 1 90 ? 1.373 -94.312 -24.016 1 16.27 90 PRO A N 1
ATOM 673 C CA . PRO A 1 90 ? 0.623 -94.812 -25.172 1 16.27 90 PRO A CA 1
ATOM 674 C C . PRO A 1 90 ? 0.374 -93.688 -26.203 1 16.27 90 PRO A C 1
ATOM 676 O O . PRO A 1 90 ? 0.858 -92.562 -26.047 1 16.27 90 PRO A O 1
ATOM 679 N N . ALA A 1 91 ? -1.023 -93.375 -26.453 1 17.36 91 ALA A N 1
ATOM 680 C CA . ALA A 1 91 ? -1.84 -93.688 -27.625 1 17.36 91 ALA A CA 1
ATOM 681 C C . ALA A 1 91 ? -1.987 -92.438 -28.531 1 17.36 91 ALA A C 1
ATOM 683 O O . ALA A 1 91 ? -1.521 -92.5 -29.672 1 17.36 91 ALA A O 1
ATOM 684 N N . VAL A 1 92 ? -3.219 -92 -28.672 1 15.8 92 VAL A N 1
ATOM 685 C CA . VAL A 1 92 ? -4.02 -92.062 -29.891 1 15.8 92 VAL A CA 1
ATOM 686 C C . VAL A 1 92 ? -3.914 -90.75 -30.672 1 15.8 92 VAL A C 1
ATOM 688 O O . VAL A 1 92 ? -3.547 -89.75 -30.125 1 15.8 92 VAL A O 1
ATOM 691 N N . LYS A 1 93 ? -4.965 -90.688 -31.594 1 17.48 93 LYS A N 1
ATOM 692 C CA . LYS A 1 93 ? -5.082 -90.625 -33.031 1 17.48 93 LYS A CA 1
ATOM 693 C C . LYS A 1 93 ? -5.246 -89.188 -33.531 1 17.48 93 LYS A C 1
ATOM 695 O O . LYS A 1 93 ? -4.645 -88.75 -34.5 1 17.48 93 LYS A O 1
ATOM 700 N N . PRO A 1 94 ? -6.223 -88.25 -32.906 1 17.62 94 PRO A N 1
ATOM 701 C CA . PRO A 1 94 ? -7.215 -88 -33.938 1 17.62 94 PRO A CA 1
ATOM 702 C C . PRO A 1 94 ? -6.781 -87 -34.969 1 17.62 94 PRO A C 1
ATOM 704 O O . PRO A 1 94 ? -5.906 -86.125 -34.688 1 17.62 94 PRO A O 1
ATOM 707 N N . GLU A 1 95 ? -7.77 -86.75 -36.031 1 18.06 95 GLU A N 1
ATOM 708 C CA . GLU A 1 95 ? -7.879 -86.438 -37.469 1 18.06 95 GLU A CA 1
ATOM 709 C C . GLU A 1 95 ? -7.656 -84.938 -37.75 1 18.06 95 GLU A C 1
ATOM 711 O O . GLU A 1 95 ? -7.906 -84.125 -36.906 1 18.06 95 GLU A O 1
ATOM 716 N N . GLU A 1 96 ? -7.172 -84.688 -38.938 1 17.97 96 GLU A N 1
ATOM 717 C CA . GLU A 1 96 ? -6.457 -83.75 -39.781 1 17.97 96 GLU A CA 1
ATOM 718 C C . GLU A 1 96 ? -7.383 -82.625 -40.281 1 17.97 96 GLU A C 1
ATOM 720 O O . GLU A 1 96 ? -6.969 -81.812 -41.094 1 17.97 96 GLU A O 1
ATOM 725 N N . HIS A 1 97 ? -8.68 -82.375 -39.719 1 20.41 97 HIS A N 1
ATOM 726 C CA . HIS A 1 97 ? -9.477 -81.812 -40.781 1 20.41 97 HIS A CA 1
ATOM 727 C C . HIS A 1 97 ? -8.914 -80.438 -41.219 1 20.41 97 HIS A C 1
ATOM 729 O O . HIS A 1 97 ? -8.508 -79.625 -40.375 1 20.41 97 HIS A O 1
ATOM 735 N N . THR A 1 98 ? -8.586 -80.312 -42.531 1 19.48 98 THR A N 1
ATOM 736 C CA . THR A 1 98 ? -7.852 -79.375 -43.406 1 19.48 98 THR A CA 1
ATOM 737 C C . THR A 1 98 ? -8.648 -78.125 -43.656 1 19.48 98 THR A C 1
ATOM 739 O O . THR A 1 98 ? -8.234 -77.25 -44.438 1 19.48 98 THR A O 1
ATOM 742 N N . VAL A 1 99 ? -9.711 -77.625 -42.969 1 20.59 99 VAL A N 1
ATOM 743 C CA . VAL A 1 99 ? -10.523 -76.688 -43.719 1 20.59 99 VAL A CA 1
ATOM 744 C C . VAL A 1 99 ? -9.719 -75.438 -44 1 20.59 99 VAL A C 1
ATOM 746 O O . VAL A 1 99 ? -9.148 -74.875 -43.062 1 20.59 99 VAL A O 1
ATOM 749 N N . LYS A 1 100 ? -9.398 -75.25 -45.219 1 25.53 100 LYS A N 1
ATOM 750 C CA . LYS A 1 100 ? -8.609 -74.188 -45.844 1 25.53 100 LYS A CA 1
ATOM 751 C C . LYS A 1 100 ? -9.312 -72.812 -45.719 1 25.53 100 LYS A C 1
ATOM 753 O O . LYS A 1 100 ? -10.414 -72.625 -46.25 1 25.53 100 LYS A O 1
ATOM 758 N N . PRO A 1 101 ? -9.32 -72.188 -44.594 1 21.45 101 PRO A N 1
ATOM 759 C CA . PRO A 1 101 ? -10.078 -70.938 -44.5 1 21.45 101 PRO A CA 1
ATOM 760 C C . PRO A 1 101 ? -9.773 -69.938 -45.656 1 21.45 101 PRO A C 1
ATOM 762 O O . PRO A 1 101 ? -8.617 -69.812 -46.062 1 21.45 101 PRO A O 1
ATOM 765 N N . GLU A 1 102 ? -10.688 -69.688 -46.719 1 26.33 102 GLU A N 1
ATOM 766 C CA . GLU A 1 102 ? -10.633 -68.812 -47.875 1 26.33 102 GLU A CA 1
ATOM 767 C C . GLU A 1 102 ? -10.227 -67.438 -47.5 1 26.33 102 GLU A C 1
ATOM 769 O O . GLU A 1 102 ? -10.711 -66.875 -46.5 1 26.33 102 GLU A O 1
ATOM 774 N N . PRO A 1 103 ? -9.133 -66.875 -48.031 1 25.97 103 PRO A N 1
ATOM 775 C CA . PRO A 1 103 ? -8.461 -65.625 -47.688 1 25.97 103 PRO A CA 1
ATOM 776 C C . PRO A 1 103 ? -9.32 -64.375 -47.969 1 25.97 103 PRO A C 1
ATOM 778 O O . PRO A 1 103 ? -9.836 -64.25 -49.094 1 25.97 103 PRO A O 1
ATOM 781 N N . LEU A 1 104 ? -10.234 -63.906 -47.219 1 29.53 104 LEU A N 1
ATOM 782 C CA . LEU A 1 104 ? -11.016 -62.688 -47.375 1 29.53 104 LEU A CA 1
ATOM 783 C C . LEU A 1 104 ? -10.141 -61.562 -47.906 1 29.53 104 LEU A C 1
ATOM 785 O O . LEU A 1 104 ? -9.039 -61.312 -47.406 1 29.53 104 LEU A O 1
ATOM 789 N N . ASN A 1 105 ? -10.375 -61.156 -49.156 1 28.62 105 ASN A N 1
ATOM 790 C CA . ASN A 1 105 ? -9.766 -60.062 -49.938 1 28.62 105 ASN A CA 1
ATOM 791 C C . ASN A 1 105 ? -9.773 -58.75 -49.188 1 28.62 105 ASN A C 1
ATOM 793 O O . ASN A 1 105 ? -10.836 -58.156 -48.969 1 28.62 105 ASN A O 1
ATOM 797 N N . ALA A 1 106 ? -9.133 -58.5 -48.156 1 35.19 106 ALA A N 1
ATOM 798 C CA . ALA A 1 106 ? -8.977 -57.25 -47.438 1 35.19 106 ALA A CA 1
ATOM 799 C C . ALA A 1 106 ? -8.594 -56.125 -48.375 1 35.19 106 ALA A C 1
ATOM 801 O O . ALA A 1 106 ? -7.844 -56.312 -49.312 1 35.19 106 ALA A O 1
ATOM 802 N N . PRO A 1 107 ? -9.484 -55.094 -48.594 1 36.94 107 PRO A N 1
ATOM 803 C CA . PRO A 1 107 ? -9.164 -53.969 -49.438 1 36.94 107 PRO A CA 1
ATOM 804 C C . PRO A 1 107 ? -7.691 -53.562 -49.344 1 36.94 107 PRO A C 1
ATOM 806 O O . PRO A 1 107 ? -7.078 -53.688 -48.281 1 36.94 107 PRO A O 1
ATOM 809 N N . PRO A 1 108 ? -6.934 -53.562 -50.438 1 35.28 108 PRO A N 1
ATOM 810 C CA . PRO A 1 108 ? -5.484 -53.375 -50.469 1 35.28 108 PRO A CA 1
ATOM 811 C C . PRO A 1 108 ? -5.027 -52.125 -49.75 1 35.28 108 PRO A C 1
ATOM 813 O O . PRO A 1 108 ? -5.695 -51.094 -49.812 1 35.28 108 PRO A O 1
ATOM 816 N N . VAL A 1 109 ? -4.453 -52.125 -48.625 1 44.34 109 VAL A N 1
ATOM 817 C CA . VAL A 1 109 ? -3.73 -51.094 -47.906 1 44.34 109 VAL A CA 1
ATOM 818 C C . VAL A 1 109 ? -2.908 -50.25 -48.906 1 44.34 109 VAL A C 1
ATOM 820 O O . VAL A 1 109 ? -2.201 -50.812 -49.75 1 44.34 109 VAL A O 1
ATOM 823 N N . PRO A 1 110 ? -3.346 -49.125 -49.344 1 45.97 110 PRO A N 1
ATOM 824 C CA . PRO A 1 110 ? -2.574 -48.312 -50.281 1 45.97 110 PRO A CA 1
ATOM 825 C C . PRO A 1 110 ? -1.071 -48.375 -50.031 1 45.97 110 PRO A C 1
ATOM 827 O O . PRO A 1 110 ? -0.639 -48.344 -48.875 1 45.97 110 PRO A O 1
ATOM 830 N N . SER A 1 111 ? -0.202 -48.906 -50.875 1 49.03 111 SER A N 1
ATOM 831 C CA . SER A 1 111 ? 1.222 -49.219 -50.812 1 49.03 111 SER A CA 1
ATOM 832 C C . SER A 1 111 ? 2.072 -47.938 -50.844 1 49.03 111 SER A C 1
ATOM 834 O O . SER A 1 111 ? 3.168 -47.906 -50.281 1 49.03 111 SER A O 1
ATOM 836 N N . SER A 1 112 ? 1.63 -46.812 -51.688 1 57.69 112 SER A N 1
ATOM 837 C CA . SER A 1 112 ? 2.605 -45.75 -51.875 1 57.69 112 SER A CA 1
ATOM 838 C C . SER A 1 112 ? 2.383 -44.625 -50.844 1 57.69 112 SER A C 1
ATOM 840 O O . SER A 1 112 ? 1.278 -44.469 -50.344 1 57.69 112 SER A O 1
ATOM 842 N N . SER A 1 113 ? 3.461 -43.875 -50.375 1 65.5 113 SER A N 1
ATOM 843 C CA . SER A 1 113 ? 3.457 -42.781 -49.375 1 65.5 113 SER A CA 1
ATOM 844 C C . SER A 1 113 ? 2.486 -41.688 -49.781 1 65.5 113 SER A C 1
ATOM 846 O O . SER A 1 113 ? 1.769 -41.156 -48.938 1 65.5 113 SER A O 1
ATOM 848 N N . LYS A 1 114 ? 2.357 -41.344 -51.031 1 71.62 114 LYS A N 1
ATOM 849 C CA . LYS A 1 114 ? 1.461 -40.281 -51.531 1 71.62 114 LYS A CA 1
ATOM 850 C C . LYS A 1 114 ? 0.002 -40.719 -51.406 1 71.62 114 LYS A C 1
ATOM 852 O O . LYS A 1 114 ? -0.867 -39.906 -51.094 1 71.62 114 LYS A O 1
ATOM 857 N N . GLU A 1 115 ? -0.124 -41.938 -51.688 1 71.81 115 GLU A N 1
ATOM 858 C CA . GLU A 1 115 ? -1.486 -42.469 -51.625 1 71.81 115 GLU A CA 1
ATOM 859 C C . GLU A 1 115 ? -1.989 -42.5 -50.188 1 71.81 115 GLU A C 1
ATOM 861 O O . GLU A 1 115 ? -3.152 -42.219 -49.938 1 71.81 115 GLU A O 1
ATOM 866 N N . LYS A 1 116 ? -1.118 -42.75 -49.312 1 80.94 116 LYS A N 1
ATOM 867 C CA . LYS A 1 116 ? -1.47 -42.812 -47.906 1 80.94 116 LYS A CA 1
ATOM 868 C C . LYS A 1 116 ? -1.808 -41.406 -47.375 1 80.94 116 LYS A C 1
ATOM 870 O O . LYS A 1 116 ? -2.756 -41.25 -46.594 1 80.94 116 LYS A O 1
ATOM 875 N N . THR A 1 117 ? -1.1 -40.438 -47.844 1 85.31 117 THR A N 1
ATOM 876 C CA . THR A 1 117 ? -1.338 -39.062 -47.469 1 85.31 117 THR A CA 1
ATOM 877 C C . THR A 1 117 ? -2.699 -38.594 -47.969 1 85.31 117 THR A C 1
ATOM 879 O O . THR A 1 117 ? -3.441 -37.938 -47.219 1 85.31 117 THR A O 1
ATOM 882 N N . ALA A 1 118 ? -2.998 -38.906 -49.125 1 85.12 118 ALA A N 1
ATOM 883 C CA . ALA A 1 118 ? -4.273 -38.5 -49.719 1 85.12 118 ALA A CA 1
ATOM 884 C C . ALA A 1 118 ? -5.441 -39.156 -49 1 85.12 118 ALA A C 1
ATOM 886 O O . ALA A 1 118 ? -6.492 -38.531 -48.812 1 85.12 118 ALA A O 1
ATOM 887 N N . GLU A 1 119 ? -5.246 -40.312 -48.688 1 87.12 119 GLU A N 1
ATOM 888 C CA . GLU A 1 119 ? -6.281 -41.062 -47.969 1 87.12 119 GLU A CA 1
ATOM 889 C C . GLU A 1 119 ? -6.531 -40.469 -46.594 1 87.12 119 GLU A C 1
ATOM 891 O O . GLU A 1 119 ? -7.68 -40.344 -46.156 1 87.12 119 GLU A O 1
ATOM 896 N N . LEU A 1 120 ? -5.488 -40.156 -45.938 1 91 120 LEU A N 1
ATOM 897 C CA . LEU A 1 120 ? -5.605 -39.562 -44.594 1 91 120 LEU A CA 1
ATOM 898 C C . LEU A 1 120 ? -6.305 -38.188 -44.688 1 91 120 LEU A C 1
ATOM 900 O O . LEU A 1 120 ? -7.145 -37.875 -43.844 1 91 120 LEU A O 1
ATOM 904 N N . LYS A 1 121 ? -5.973 -37.438 -45.625 1 91.19 121 LYS A N 1
ATOM 905 C CA . LYS A 1 121 ? -6.562 -36.094 -45.781 1 91.19 121 LYS A CA 1
ATOM 906 C C . LYS A 1 121 ? -8.062 -36.188 -46.062 1 91.19 121 LYS A C 1
ATOM 908 O O . LYS A 1 121 ? -8.828 -35.312 -45.688 1 91.19 121 LYS A O 1
ATOM 913 N N . LYS A 1 122 ? -8.438 -37.281 -46.688 1 89.25 122 LYS A N 1
ATOM 914 C CA . LYS A 1 122 ? -9.844 -37.5 -47 1 89.25 122 LYS A CA 1
ATOM 915 C C . LYS A 1 122 ? -10.602 -38.031 -45.781 1 89.25 122 LYS A C 1
ATOM 917 O O . LYS A 1 122 ? -11.773 -37.688 -45.594 1 89.25 122 LYS A O 1
ATOM 922 N N . GLN A 1 123 ? -9.977 -38.688 -44.969 1 90.81 123 GLN A N 1
ATOM 923 C CA . GLN A 1 123 ? -10.656 -39.438 -43.875 1 90.81 123 GLN A CA 1
ATOM 924 C C . GLN A 1 123 ? -10.641 -38.625 -42.594 1 90.81 123 GLN A C 1
ATOM 926 O O . GLN A 1 123 ? -11.547 -38.75 -41.75 1 90.81 123 GLN A O 1
ATOM 931 N N . VAL A 1 124 ? -9.664 -37.844 -42.344 1 91.56 124 VAL A N 1
ATOM 932 C CA . VAL A 1 124 ? -9.445 -37.156 -41.094 1 91.56 124 VAL A CA 1
ATOM 933 C C . VAL A 1 124 ? -10.586 -36.188 -40.812 1 91.56 124 VAL A C 1
ATOM 935 O O . VAL A 1 124 ? -11.008 -36.031 -39.656 1 91.56 124 VAL A O 1
ATOM 938 N N . PRO A 1 125 ? -11.164 -35.594 -41.812 1 91.5 125 PRO A N 1
ATOM 939 C CA . PRO A 1 125 ? -12.289 -34.688 -41.562 1 91.5 125 PRO A CA 1
ATOM 940 C C . PRO A 1 125 ? -13.484 -35.406 -40.938 1 91.5 125 PRO A C 1
ATOM 942 O O . PRO A 1 125 ? -14.336 -34.75 -40.312 1 91.5 125 PRO A O 1
ATOM 945 N N . GLN A 1 126 ? -13.57 -36.656 -41 1 91.19 126 GLN A N 1
ATOM 946 C CA . GLN A 1 126 ? -14.648 -37.438 -40.406 1 91.19 126 GLN A CA 1
ATOM 947 C C . GLN A 1 126 ? -14.586 -37.375 -38.875 1 91.19 126 GLN A C 1
ATOM 949 O O . GLN A 1 126 ? -15.578 -37.656 -38.188 1 91.19 126 GLN A O 1
ATOM 954 N N . LEU A 1 127 ? -13.469 -37.062 -38.406 1 93.62 127 LEU A N 1
ATOM 955 C CA . LEU A 1 127 ? -13.289 -37.031 -36.969 1 93.62 127 LEU A CA 1
ATOM 956 C C . LEU A 1 127 ? -14.086 -35.875 -36.344 1 93.62 127 LEU A C 1
ATOM 958 O O . LEU A 1 127 ? -14.281 -35.844 -35.125 1 93.62 127 LEU A O 1
ATOM 962 N N . LYS A 1 128 ? -14.594 -35.031 -37.094 1 93.31 128 LYS A N 1
ATOM 963 C CA . LYS A 1 128 ? -15.406 -33.906 -36.625 1 93.31 128 LYS A CA 1
ATOM 964 C C . LYS A 1 128 ? -16.812 -34.375 -36.25 1 93.31 128 LYS A C 1
ATOM 966 O O . LYS A 1 128 ? -17.547 -33.656 -35.562 1 93.31 128 LYS A O 1
ATOM 971 N N . LYS A 1 129 ? -17.188 -35.531 -36.625 1 92.25 129 LYS A N 1
ATOM 972 C CA . LYS A 1 129 ? -18.516 -36.094 -36.312 1 92.25 129 LYS A CA 1
ATOM 973 C C . LYS A 1 129 ? -18.656 -36.344 -34.812 1 92.25 129 LYS A C 1
ATOM 975 O O . LYS A 1 129 ? -17.656 -36.469 -34.094 1 92.25 129 LYS A O 1
ATOM 980 N N . LYS A 1 130 ? -19.875 -36.375 -34.438 1 93.25 130 LYS A N 1
ATOM 981 C CA . LYS A 1 130 ? -20.109 -36.75 -33.062 1 93.25 130 LYS A CA 1
ATOM 982 C C . LYS A 1 130 ? -19.609 -38.188 -32.781 1 93.25 130 LYS A C 1
ATOM 984 O O . LYS A 1 130 ? -19.75 -39.062 -33.625 1 93.25 130 LYS A O 1
ATOM 989 N N . PRO A 1 131 ? -18.984 -38.312 -31.641 1 92.5 131 PRO A N 1
ATOM 990 C CA . PRO A 1 131 ? -18.391 -39.625 -31.344 1 92.5 131 PRO A CA 1
ATOM 991 C C . PRO A 1 131 ? -19.375 -40.75 -31.469 1 92.5 131 PRO A C 1
ATOM 993 O O . PRO A 1 131 ? -19 -41.875 -31.875 1 92.5 131 PRO A O 1
ATOM 996 N N . SER A 1 132 ? -20.688 -40.562 -31.188 1 90 132 SER A N 1
ATOM 997 C CA . SER A 1 132 ? -21.703 -41.594 -31.312 1 90 132 SER A CA 1
ATOM 998 C C . SER A 1 132 ? -21.906 -42 -32.781 1 90 132 SER A C 1
ATOM 1000 O O . SER A 1 132 ? -22.266 -43.156 -33.062 1 90 132 SER A O 1
ATOM 1002 N N . ASP A 1 133 ? -21.609 -41.094 -33.656 1 92.25 133 ASP A N 1
ATOM 1003 C CA . ASP A 1 133 ? -21.844 -41.312 -35.094 1 92.25 133 ASP A CA 1
ATOM 1004 C C . ASP A 1 133 ? -20.547 -41.688 -35.812 1 92.25 133 ASP A C 1
ATOM 1006 O O . ASP A 1 133 ? -20.531 -41.812 -37.031 1 92.25 133 ASP A O 1
ATOM 1010 N N . PHE A 1 134 ? -19.547 -41.812 -35.094 1 93.75 134 PHE A N 1
ATOM 1011 C CA . PHE A 1 134 ? -18.234 -42.031 -35.688 1 93.75 134 PHE A CA 1
ATOM 1012 C C . PHE A 1 134 ? -17.812 -43.5 -35.5 1 93.75 134 PHE A C 1
ATOM 1014 O O . PHE A 1 134 ? -17.938 -44.031 -34.406 1 93.75 134 PHE A O 1
ATOM 1021 N N . ASP A 1 135 ? -17.328 -44.094 -36.594 1 91.88 135 ASP A N 1
ATOM 1022 C CA . ASP A 1 135 ? -16.781 -45.438 -36.531 1 91.88 135 ASP A CA 1
ATOM 1023 C C . ASP A 1 135 ? -15.266 -45.438 -36.688 1 91.88 135 ASP A C 1
ATOM 1025 O O . ASP A 1 135 ? -14.758 -45.125 -37.781 1 91.88 135 ASP A O 1
ATOM 1029 N N . PRO A 1 136 ? -14.547 -45.844 -35.688 1 92.5 136 PRO A N 1
ATOM 1030 C CA . PRO A 1 136 ? -13.086 -45.844 -35.781 1 92.5 136 PRO A CA 1
ATOM 1031 C C . PRO A 1 136 ? -12.555 -46.688 -36.906 1 92.5 136 PRO A C 1
ATOM 1033 O O . PRO A 1 136 ? -11.461 -46.438 -37.438 1 92.5 136 PRO A O 1
ATOM 1036 N N . ALA A 1 137 ? -13.305 -47.688 -37.312 1 90.56 137 ALA A N 1
ATOM 1037 C CA . ALA A 1 137 ? -12.875 -48.594 -38.375 1 90.56 137 ALA A CA 1
ATOM 1038 C C . ALA A 1 137 ? -12.93 -47.906 -39.75 1 90.56 137 ALA A C 1
ATOM 1040 O O . ALA A 1 137 ? -12.352 -48.406 -40.719 1 90.56 137 ALA A O 1
ATOM 1041 N N . SER A 1 138 ? -13.508 -46.781 -39.75 1 89.88 138 SER A N 1
ATOM 1042 C CA . SER A 1 138 ? -13.625 -46.062 -41 1 89.88 138 SER A CA 1
ATOM 1043 C C . SER A 1 138 ? -12.281 -45.469 -41.406 1 89.88 138 SER A C 1
ATOM 1045 O O . SER A 1 138 ? -12.078 -45.156 -42.594 1 89.88 138 SER A O 1
ATOM 1047 N N . ILE A 1 139 ? -11.367 -45.281 -40.531 1 88.12 139 ILE A N 1
ATOM 1048 C CA . ILE A 1 139 ? -10.031 -44.812 -40.844 1 88.12 139 ILE A CA 1
ATOM 1049 C C . ILE A 1 139 ? -9.141 -46 -41.25 1 88.12 139 ILE A C 1
ATOM 1051 O O . ILE A 1 139 ? -8.695 -46.75 -40.406 1 88.12 139 ILE A O 1
ATOM 1055 N N . THR A 1 140 ? -8.859 -46.188 -42.5 1 82.88 140 THR A N 1
ATOM 1056 C CA . THR A 1 140 ? -8.148 -47.344 -43.031 1 82.88 140 THR A CA 1
ATOM 1057 C C . THR A 1 140 ? -6.785 -46.938 -43.594 1 82.88 140 THR A C 1
ATOM 1059 O O . THR A 1 140 ? -6.199 -47.656 -44.406 1 82.88 140 THR A O 1
ATOM 1062 N N . ALA A 1 141 ? -6.371 -45.812 -43.188 1 85.44 141 ALA A N 1
ATOM 1063 C CA . ALA A 1 141 ? -5.156 -45.25 -43.781 1 85.44 141 ALA A CA 1
ATOM 1064 C C . ALA A 1 141 ? -3.934 -46.094 -43.375 1 85.44 141 ALA A C 1
ATOM 1066 O O . ALA A 1 141 ? -2.906 -46.062 -44.062 1 85.44 141 ALA A O 1
ATOM 1067 N N . TRP A 1 142 ? -4.012 -46.844 -42.281 1 88.75 142 TRP A N 1
ATOM 1068 C CA . TRP A 1 142 ? -2.947 -47.781 -41.938 1 88.75 142 TRP A CA 1
ATOM 1069 C C . TRP A 1 142 ? -3.525 -49.062 -41.375 1 88.75 142 TRP A C 1
ATOM 1071 O O . TRP A 1 142 ? -4.684 -49.125 -40.969 1 88.75 142 TRP A O 1
ATOM 1081 N N . GLU A 1 143 ? -2.717 -50.125 -41.469 1 88.81 143 GLU A N 1
ATOM 1082 C CA . GLU A 1 143 ? -3.184 -51.438 -41.062 1 88.81 143 GLU A CA 1
ATOM 1083 C C . GLU A 1 143 ? -3.156 -51.562 -39.531 1 88.81 143 GLU A C 1
ATOM 1085 O O . GLU A 1 143 ? -2.314 -50.969 -38.875 1 88.81 143 GLU A O 1
ATOM 1090 N N . LYS A 1 144 ? -4.117 -52.312 -39.094 1 91 144 LYS A N 1
ATOM 1091 C CA . LYS A 1 144 ? -4.184 -52.594 -37.656 1 91 144 LYS A CA 1
ATOM 1092 C C . LYS A 1 144 ? -2.869 -53.188 -37.125 1 91 144 LYS A C 1
ATOM 1094 O O . LYS A 1 144 ? -2.305 -54.094 -37.75 1 91 144 LYS A O 1
ATOM 1099 N N . GLY A 1 145 ? -2.332 -52.625 -36.125 1 91 145 GLY A N 1
ATOM 1100 C CA . GLY A 1 145 ? -1.1 -53.094 -35.531 1 91 145 GLY A CA 1
ATOM 1101 C C . GLY A 1 145 ? 0.13 -52.344 -36 1 91 145 GLY A C 1
ATOM 1102 O O . GLY A 1 145 ? 1.184 -52.406 -35.344 1 91 145 GLY A O 1
ATOM 1103 N N . GLN A 1 146 ? -0.009 -51.719 -37.062 1 92.94 146 GLN A N 1
ATOM 1104 C CA . GLN A 1 146 ? 1.11 -50.906 -37.562 1 92.94 146 GLN A CA 1
ATOM 1105 C C . GLN A 1 146 ? 1.201 -49.562 -36.812 1 92.94 146 GLN A C 1
ATOM 1107 O O . GLN A 1 146 ? 0.205 -49.094 -36.281 1 92.94 146 GLN A O 1
ATOM 1112 N N . PRO A 1 147 ? 2.396 -49 -36.812 1 95.38 147 PRO A N 1
ATOM 1113 C CA . PRO A 1 147 ? 2.553 -47.719 -36.125 1 95.38 147 PRO A CA 1
ATOM 1114 C C . PRO A 1 147 ? 1.684 -46.625 -36.75 1 95.38 147 PRO A C 1
ATOM 1116 O O . PRO A 1 147 ? 1.52 -46.562 -37.969 1 95.38 147 PRO A O 1
ATOM 1119 N N . VAL A 1 148 ? 1.133 -45.812 -35.875 1 96.06 148 VAL A N 1
ATOM 1120 C CA . VAL A 1 148 ? 0.27 -44.719 -36.312 1 96.06 148 VAL A CA 1
ATOM 1121 C C . VAL A 1 148 ? 1.094 -43.656 -37.062 1 96.06 148 VAL A C 1
ATOM 1123 O O . VAL A 1 148 ? 2.135 -43.219 -36.562 1 96.06 148 VAL A O 1
ATOM 1126 N N . PRO A 1 149 ? 0.633 -43.281 -38.188 1 95.88 149 PRO A N 1
ATOM 1127 C CA . PRO A 1 149 ? 1.351 -42.219 -38.906 1 95.88 149 PRO A CA 1
ATOM 1128 C C . PRO A 1 149 ? 1.33 -40.875 -38.156 1 95.88 149 PRO A C 1
ATOM 1130 O O . PRO A 1 149 ? 0.295 -40.5 -37.625 1 95.88 149 PRO A O 1
ATOM 1133 N N . PHE A 1 150 ? 2.439 -40.25 -38.188 1 96.94 150 PHE A N 1
ATOM 1134 C CA . PHE A 1 150 ? 2.545 -38.938 -37.562 1 96.94 150 PHE A CA 1
ATOM 1135 C C . PHE A 1 150 ? 1.626 -37.938 -38.219 1 96.94 150 PHE A C 1
ATOM 1137 O O . PHE A 1 150 ? 1.063 -37.062 -37.562 1 96.94 150 PHE A O 1
ATOM 1144 N N . LEU A 1 151 ? 1.453 -38.031 -39.469 1 95.56 151 LEU A N 1
ATOM 1145 C CA . LEU A 1 151 ? 0.606 -37.125 -40.25 1 95.56 151 LEU A CA 1
ATOM 1146 C C . LEU A 1 151 ? -0.833 -37.156 -39.75 1 95.56 151 LEU A C 1
ATOM 1148 O O . LEU A 1 151 ? -1.53 -36.125 -39.75 1 95.56 151 LEU A O 1
ATOM 1152 N N . PHE A 1 152 ? -1.254 -38.281 -39.312 1 95.56 152 PHE A N 1
ATOM 1153 C CA . PHE A 1 152 ? -2.602 -38.438 -38.781 1 95.56 152 PHE A CA 1
ATOM 1154 C C . PHE A 1 152 ? -2.82 -37.438 -37.625 1 95.56 152 PHE A C 1
ATOM 1156 O O . PHE A 1 152 ? -3.805 -36.719 -37.594 1 95.56 152 PHE A O 1
ATOM 1163 N N . LEU A 1 153 ? -1.927 -37.438 -36.688 1 97 153 LEU A N 1
ATOM 1164 C CA . LEU A 1 153 ? -1.996 -36.531 -35.531 1 97 153 LEU A CA 1
ATOM 1165 C C . LEU A 1 153 ? -1.901 -35.094 -35.969 1 97 153 LEU A C 1
ATOM 1167 O O . LEU A 1 153 ? -2.629 -34.219 -35.469 1 97 153 LEU A O 1
ATOM 1171 N N . CYS A 1 154 ? -1.054 -34.781 -36.906 1 96.88 154 CYS A N 1
ATOM 1172 C CA . CYS A 1 154 ? -0.849 -33.406 -37.375 1 96.88 154 CYS A CA 1
ATOM 1173 C C . CYS A 1 154 ? -2.105 -32.875 -38.062 1 96.88 154 CYS A C 1
ATOM 1175 O O . CYS A 1 154 ? -2.455 -31.688 -37.906 1 96.88 154 CYS A O 1
ATOM 1177 N N . LEU A 1 155 ? -2.691 -33.688 -38.844 1 96.06 155 LEU A N 1
ATOM 1178 C CA . LEU A 1 155 ? -3.922 -33.281 -39.5 1 96.06 155 LEU A CA 1
ATOM 1179 C C . LEU A 1 155 ? -5.016 -32.969 -38.469 1 96.06 155 LEU A C 1
ATOM 1181 O O . LEU A 1 155 ? -5.824 -32.062 -38.688 1 96.06 155 LEU A O 1
ATOM 1185 N N . VAL A 1 156 ? -5.039 -33.75 -37.438 1 96.44 156 VAL A N 1
ATOM 1186 C CA . VAL A 1 156 ? -5.992 -33.5 -36.344 1 96.44 156 VAL A CA 1
ATOM 1187 C C . VAL A 1 156 ? -5.695 -32.125 -35.719 1 96.44 156 VAL A C 1
ATOM 1189 O O . VAL A 1 156 ? -6.613 -31.359 -35.438 1 96.44 156 VAL A O 1
ATOM 1192 N N . PHE A 1 157 ? -4.406 -31.859 -35.438 1 96.19 157 PHE A N 1
ATOM 1193 C CA . PHE A 1 157 ? -4.012 -30.562 -34.906 1 96.19 157 PHE A CA 1
ATOM 1194 C C . PHE A 1 157 ? -4.496 -29.438 -35.812 1 96.19 157 PHE A C 1
ATOM 1196 O O . PHE A 1 157 ? -4.957 -28.406 -35.312 1 96.19 157 PHE A O 1
ATOM 1203 N N . ASP A 1 158 ? -4.406 -29.656 -37 1 94.19 158 ASP A N 1
ATOM 1204 C CA . ASP A 1 158 ? -4.824 -28.641 -37.969 1 94.19 158 ASP A CA 1
ATOM 1205 C C . ASP A 1 158 ? -6.32 -28.359 -37.875 1 94.19 158 ASP A C 1
ATOM 1207 O O . ASP A 1 158 ? -6.754 -27.203 -37.938 1 94.19 158 ASP A O 1
ATOM 1211 N N . ILE A 1 159 ? -7.059 -29.406 -37.75 1 94.81 159 ILE A N 1
ATOM 1212 C CA . ILE A 1 159 ? -8.508 -29.281 -37.625 1 94.81 159 ILE A CA 1
ATOM 1213 C C . ILE A 1 159 ? -8.852 -28.547 -36.344 1 94.81 159 ILE A C 1
ATOM 1215 O O . ILE A 1 159 ? -9.734 -27.688 -36.312 1 94.81 159 ILE A O 1
ATOM 1219 N N . ILE A 1 160 ? -8.195 -28.906 -35.281 1 94.44 160 ILE A N 1
ATOM 1220 C CA . ILE A 1 160 ? -8.43 -28.297 -34 1 94.44 160 ILE A CA 1
ATOM 1221 C C . ILE A 1 160 ? -8.117 -26.797 -34.062 1 94.44 160 ILE A C 1
ATOM 1223 O O . ILE A 1 160 ? -8.836 -25.984 -33.469 1 94.44 160 ILE A O 1
ATOM 1227 N N . SER A 1 161 ? -7.074 -26.453 -34.75 1 91.25 161 SER A N 1
ATOM 1228 C CA . SER A 1 161 ? -6.633 -25.062 -34.844 1 91.25 161 SER A CA 1
ATOM 1229 C C . SER A 1 161 ? -7.695 -24.188 -35.5 1 91.25 161 SER A C 1
ATOM 1231 O O . SER A 1 161 ? -7.719 -22.969 -35.312 1 91.25 161 SER A O 1
ATOM 1233 N N . GLN A 1 162 ? -8.578 -24.797 -36.219 1 89.88 162 GLN A N 1
ATOM 1234 C CA . GLN A 1 162 ? -9.602 -24.062 -36.938 1 89.88 162 GLN A CA 1
ATOM 1235 C C . GLN A 1 162 ? -10.938 -24.078 -36.188 1 89.88 162 GLN A C 1
ATOM 1237 O O . GLN A 1 162 ? -11.914 -23.484 -36.656 1 89.88 162 GLN A O 1
ATOM 1242 N N . GLU A 1 163 ? -10.977 -24.703 -35.094 1 89.44 163 GLU A N 1
ATOM 1243 C CA . GLU A 1 163 ? -12.195 -24.844 -34.281 1 89.44 163 GLU A CA 1
ATOM 1244 C C . GLU A 1 163 ? -12.109 -24.031 -33 1 89.44 163 GLU A C 1
ATOM 1246 O O . GLU A 1 163 ? -11.094 -24.078 -32.312 1 89.44 163 GLU A O 1
ATOM 1251 N N . SER A 1 164 ? -13.195 -23.281 -32.719 1 82.12 164 SER A N 1
ATOM 1252 C CA . SER A 1 164 ? -13.172 -22.438 -31.516 1 82.12 164 SER A CA 1
ATOM 1253 C C . SER A 1 164 ? -14.031 -23.031 -30.406 1 82.12 164 SER A C 1
ATOM 1255 O O . SER A 1 164 ? -13.836 -22.703 -29.234 1 82.12 164 SER A O 1
ATOM 1257 N N . LYS A 1 165 ? -14.969 -23.828 -30.766 1 85 165 LYS A N 1
ATOM 1258 C CA . LYS A 1 165 ? -15.875 -24.391 -29.766 1 85 165 LYS A CA 1
ATOM 1259 C C . LYS A 1 165 ? -15.211 -25.531 -29.016 1 85 165 LYS A C 1
ATOM 1261 O O . LYS A 1 165 ? -14.781 -26.516 -29.625 1 85 165 LYS A O 1
ATOM 1266 N N . ARG A 1 166 ? -15.234 -25.562 -27.766 1 86.88 166 ARG A N 1
ATOM 1267 C CA . ARG A 1 166 ? -14.539 -26.516 -26.906 1 86.88 166 ARG A CA 1
ATOM 1268 C C . ARG A 1 166 ? -15.156 -27.906 -27.016 1 86.88 166 ARG A C 1
ATOM 1270 O O . ARG A 1 166 ? -14.438 -28.906 -27 1 86.88 166 ARG A O 1
ATOM 1277 N N . ILE A 1 167 ? -16.406 -27.984 -27.109 1 90.06 167 ILE A N 1
ATOM 1278 C CA . ILE A 1 167 ? -17.109 -29.281 -27.156 1 90.06 167 ILE A CA 1
ATOM 1279 C C . ILE A 1 167 ? -16.719 -30.016 -28.438 1 90.06 167 ILE A C 1
ATOM 1281 O O . ILE A 1 167 ? -16.484 -31.219 -28.422 1 90.06 167 ILE A O 1
ATOM 1285 N N . VAL A 1 168 ? -16.672 -29.234 -29.516 1 93.19 168 VAL A N 1
ATOM 1286 C CA . VAL A 1 168 ? -16.312 -29.812 -30.812 1 93.19 168 VAL A CA 1
ATOM 1287 C C . VAL A 1 168 ? -14.867 -30.297 -30.766 1 93.19 168 VAL A C 1
ATOM 1289 O O . VAL A 1 168 ? -14.555 -31.375 -31.297 1 93.19 168 VAL A O 1
ATOM 1292 N N . ILE A 1 169 ? -14.023 -29.562 -30.172 1 94.31 169 ILE A N 1
ATOM 1293 C CA . ILE A 1 169 ? -12.625 -29.953 -30.031 1 94.31 169 ILE A CA 1
ATOM 1294 C C . ILE A 1 169 ? -12.531 -31.25 -29.234 1 94.31 169 ILE A C 1
ATOM 1296 O O . ILE A 1 169 ? -11.773 -32.156 -29.609 1 94.31 169 ILE A O 1
ATOM 1300 N N . THR A 1 170 ? -13.305 -31.359 -28.172 1 95.19 170 THR A N 1
ATOM 1301 C CA . THR A 1 170 ? -13.312 -32.562 -27.344 1 95.19 170 THR A CA 1
ATOM 1302 C C . THR A 1 170 ? -13.773 -33.781 -28.156 1 95.19 170 THR A C 1
ATOM 1304 O O . THR A 1 170 ? -13.211 -34.875 -28.047 1 95.19 170 THR A O 1
ATOM 1307 N N . ASP A 1 171 ? -14.742 -33.531 -29 1 95.81 171 ASP A N 1
ATOM 1308 C CA . ASP A 1 171 ? -15.25 -34.625 -29.844 1 95.81 171 ASP A CA 1
ATOM 1309 C C . ASP A 1 171 ? -14.188 -35.094 -30.828 1 95.81 171 ASP A C 1
ATOM 1311 O O . ASP A 1 171 ? -14.023 -36.281 -31.062 1 95.81 171 ASP A O 1
ATOM 1315 N N . ILE A 1 172 ? -13.523 -34.156 -31.406 1 96.75 172 ILE A N 1
ATOM 1316 C CA . ILE A 1 172 ? -12.484 -34.469 -32.375 1 96.75 172 ILE A CA 1
ATOM 1317 C C . ILE A 1 172 ? -11.391 -35.281 -31.703 1 96.75 172 ILE A C 1
ATOM 1319 O O . ILE A 1 172 ? -10.953 -36.312 -32.25 1 96.75 172 ILE A O 1
ATOM 1323 N N . VAL A 1 173 ? -10.969 -34.844 -30.562 1 97.25 173 VAL A N 1
ATOM 1324 C CA . VAL A 1 173 ? -9.906 -35.531 -29.844 1 97.25 173 VAL A CA 1
ATOM 1325 C C . VAL A 1 173 ? -10.383 -36.906 -29.406 1 97.25 173 VAL A C 1
ATOM 1327 O O . VAL A 1 173 ? -9.617 -37.875 -29.438 1 97.25 173 VAL A O 1
ATOM 1330 N N . CYS A 1 174 ? -11.586 -37 -28.969 1 96.62 174 CYS A N 1
ATOM 1331 C CA . CYS A 1 174 ? -12.164 -38.281 -28.594 1 96.62 174 CYS A CA 1
ATOM 1332 C C . CYS A 1 174 ? -12.086 -39.281 -29.75 1 96.62 174 CYS A C 1
ATOM 1334 O O . CYS A 1 174 ? -11.641 -40.406 -29.562 1 96.62 174 CYS A O 1
ATOM 1336 N N . ASN A 1 175 ? -12.492 -38.844 -30.922 1 96.88 175 ASN A N 1
ATOM 1337 C CA . ASN A 1 175 ? -12.477 -39.719 -32.094 1 96.88 175 ASN A CA 1
ATOM 1338 C C . ASN A 1 175 ? -11.047 -40.062 -32.5 1 96.88 175 ASN A C 1
ATOM 1340 O O . ASN A 1 175 ? -10.805 -41.188 -33 1 96.88 175 ASN A O 1
ATOM 1344 N N . LEU A 1 176 ? -10.156 -39.125 -32.312 1 97.31 176 LEU A N 1
ATOM 1345 C CA . LEU A 1 176 ? -8.742 -39.406 -32.562 1 97.31 176 LEU A CA 1
ATOM 1346 C C . LEU A 1 176 ? -8.266 -40.562 -31.656 1 97.31 176 LEU A C 1
ATOM 1348 O O . LEU A 1 176 ? -7.66 -41.531 -32.156 1 97.31 176 LEU A O 1
ATOM 1352 N N . LEU A 1 177 ? -8.539 -40.469 -30.406 1 97.44 177 LEU A N 1
ATOM 1353 C CA . LEU A 1 177 ? -8.07 -41.469 -29.438 1 97.44 177 LEU A CA 1
ATOM 1354 C C . LEU A 1 177 ? -8.75 -42.812 -29.656 1 97.44 177 LEU A C 1
ATOM 1356 O O . LEU A 1 177 ? -8.109 -43.844 -29.516 1 97.44 177 LEU A O 1
ATOM 1360 N N . ARG A 1 178 ? -10 -42.812 -30 1 95.75 178 ARG A N 1
ATOM 1361 C CA . ARG A 1 178 ? -10.719 -44.062 -30.297 1 95.75 178 ARG A CA 1
ATOM 1362 C C . ARG A 1 178 ? -10.094 -44.781 -31.484 1 95.75 178 ARG A C 1
ATOM 1364 O O . ARG A 1 178 ? -9.992 -46 -31.484 1 95.75 178 ARG A O 1
ATOM 1371 N N . THR A 1 179 ? -9.781 -43.969 -32.469 1 96.12 179 THR A N 1
ATOM 1372 C CA . THR A 1 179 ? -9.156 -44.562 -33.656 1 96.12 179 THR A CA 1
ATOM 1373 C C . THR A 1 179 ? -7.84 -45.25 -33.281 1 96.12 179 THR A C 1
ATOM 1375 O O . THR A 1 179 ? -7.57 -46.344 -33.75 1 96.12 179 THR A O 1
ATOM 1378 N N . VAL A 1 180 ? -7.059 -44.594 -32.531 1 96.69 180 VAL A N 1
ATOM 1379 C CA . VAL A 1 180 ? -5.766 -45.156 -32.125 1 96.69 180 VAL A CA 1
ATOM 1380 C C . VAL A 1 180 ? -5.98 -46.375 -31.25 1 96.69 180 VAL A C 1
ATOM 1382 O O . VAL A 1 180 ? -5.285 -47.375 -31.391 1 96.69 180 VAL A O 1
ATOM 1385 N N . MET A 1 181 ? -6.926 -46.344 -30.312 1 94.62 181 MET A N 1
ATOM 1386 C CA . MET A 1 181 ? -7.227 -47.469 -29.438 1 94.62 181 MET A CA 1
ATOM 1387 C C . MET A 1 181 ? -7.645 -48.688 -30.25 1 94.62 181 MET A C 1
ATOM 1389 O O . MET A 1 181 ? -7.32 -49.812 -29.906 1 94.62 181 MET A O 1
ATOM 1393 N N . HIS A 1 182 ? -8.344 -48.406 -31.312 1 92.69 182 HIS A N 1
ATOM 1394 C CA . HIS A 1 182 ? -8.852 -49.5 -32.156 1 92.69 182 HIS A CA 1
ATOM 1395 C C . HIS A 1 182 ? -7.746 -50.062 -33.031 1 92.69 182 HIS A C 1
ATOM 1397 O O . HIS A 1 182 ? -7.613 -51.281 -33.156 1 92.69 182 HIS A O 1
ATOM 1403 N N . CYS A 1 183 ? -6.941 -49.188 -33.625 1 94.19 183 CYS A N 1
ATOM 1404 C CA . CYS A 1 183 ? -5.98 -49.625 -34.625 1 94.19 183 CYS A CA 1
ATOM 1405 C C . CYS A 1 183 ? -4.664 -50.031 -34 1 94.19 183 CYS A C 1
ATOM 1407 O O . CYS A 1 183 ? -4.109 -51.094 -34.344 1 94.19 183 CYS A O 1
ATOM 1409 N N . THR A 1 184 ? -4.18 -49.188 -33.156 1 95.44 184 THR A N 1
ATOM 1410 C CA . THR A 1 184 ? -2.869 -49.438 -32.562 1 95.44 184 THR A CA 1
ATOM 1411 C C . THR A 1 184 ? -2.824 -48.969 -31.109 1 95.44 184 THR A C 1
ATOM 1413 O O . THR A 1 184 ? -2.168 -47.969 -30.812 1 95.44 184 THR A O 1
ATOM 1416 N N . PRO A 1 185 ? -3.311 -49.719 -30.188 1 94.69 185 PRO A N 1
ATOM 1417 C CA . PRO A 1 185 ? -3.395 -49.281 -28.797 1 94.69 185 PRO A CA 1
ATOM 1418 C C . PRO A 1 185 ? -2.023 -49.031 -28.172 1 94.69 185 PRO A C 1
ATOM 1420 O O . PRO A 1 185 ? -1.896 -48.219 -27.266 1 94.69 185 PRO A O 1
ATOM 1423 N N . GLU A 1 186 ? -0.999 -49.625 -28.641 1 94.56 186 GLU A N 1
ATOM 1424 C CA . GLU A 1 186 ? 0.346 -49.469 -28.094 1 94.56 186 GLU A CA 1
ATOM 1425 C C . GLU A 1 186 ? 0.866 -48.062 -28.281 1 94.56 186 GLU A C 1
ATOM 1427 O O . GLU A 1 186 ? 1.743 -47.625 -27.547 1 94.56 186 GLU A O 1
ATOM 1432 N N . ASP A 1 187 ? 0.333 -47.375 -29.234 1 96.75 187 ASP A N 1
ATOM 1433 C CA . ASP A 1 187 ? 0.801 -46.031 -29.547 1 96.75 187 ASP A CA 1
ATOM 1434 C C . ASP A 1 187 ? -0.027 -44.969 -28.812 1 96.75 187 ASP A C 1
ATOM 1436 O O . ASP A 1 187 ? 0.249 -43.781 -28.922 1 96.75 187 ASP A O 1
ATOM 1440 N N . LEU A 1 188 ? -0.979 -45.375 -28.047 1 97.31 188 LEU A N 1
ATOM 1441 C CA . LEU A 1 188 ? -1.897 -44.438 -27.406 1 97.31 188 LEU A CA 1
ATOM 1442 C C . LEU A 1 188 ? -1.153 -43.5 -26.453 1 97.31 188 LEU A C 1
ATOM 1444 O O . LEU A 1 188 ? -1.39 -42.312 -26.438 1 97.31 188 LEU A O 1
ATOM 1448 N N . VAL A 1 189 ? -0.261 -44.062 -25.656 1 97.38 189 VAL A N 1
ATOM 1449 C CA . VAL A 1 189 ? 0.456 -43.281 -24.656 1 97.38 189 VAL A CA 1
ATOM 1450 C C . VAL A 1 189 ? 1.291 -42.188 -25.359 1 97.38 189 VAL A C 1
ATOM 1452 O O . VAL A 1 189 ? 1.374 -41.062 -24.875 1 97.38 189 VAL A O 1
ATOM 1455 N N . LYS A 1 190 ? 1.863 -42.5 -26.484 1 97.56 190 LYS A N 1
ATOM 1456 C CA . LYS A 1 190 ? 2.684 -41.562 -27.219 1 97.56 190 LYS A CA 1
ATOM 1457 C C . LYS A 1 190 ? 1.827 -40.438 -27.828 1 97.56 190 LYS A C 1
ATOM 1459 O O . LYS A 1 190 ? 2.234 -39.281 -27.844 1 97.56 190 LYS A O 1
ATOM 1464 N N . VAL A 1 191 ? 0.662 -40.812 -28.297 1 97.44 191 VAL A N 1
ATOM 1465 C CA . VAL A 1 191 ? -0.26 -39.844 -28.859 1 97.44 191 VAL A CA 1
ATOM 1466 C C . VAL A 1 191 ? -0.704 -38.875 -27.781 1 97.44 191 VAL A C 1
ATOM 1468 O O . VAL A 1 191 ? -0.776 -37.656 -28 1 97.44 191 VAL A O 1
ATOM 1471 N N . VAL A 1 192 ? -0.921 -39.375 -26.609 1 97.38 192 VAL A N 1
ATOM 1472 C CA . VAL A 1 192 ? -1.383 -38.562 -25.5 1 97.38 192 VAL A CA 1
ATOM 1473 C C . VAL A 1 192 ? -0.267 -37.625 -25.047 1 97.38 192 VAL A C 1
ATOM 1475 O O . VAL A 1 192 ? -0.504 -36.438 -24.812 1 97.38 192 VAL A O 1
ATOM 1478 N N . TYR A 1 193 ? 0.898 -38.094 -24.953 1 96.19 193 TYR A N 1
ATOM 1479 C CA . TYR A 1 193 ? 2.035 -37.25 -24.562 1 96.19 193 TYR A CA 1
ATOM 1480 C C . TYR A 1 193 ? 2.244 -36.125 -25.562 1 96.19 193 TYR A C 1
ATOM 1482 O O . TYR A 1 193 ? 2.393 -34.969 -25.172 1 96.19 193 TYR A O 1
ATOM 1490 N N . LEU A 1 194 ? 2.248 -36.438 -26.797 1 95.69 194 LEU A N 1
ATOM 1491 C CA . LEU A 1 194 ? 2.465 -35.406 -27.812 1 95.69 194 LEU A CA 1
ATOM 1492 C C . LEU A 1 194 ? 1.32 -34.406 -27.828 1 95.69 194 LEU A C 1
ATOM 1494 O O . LEU A 1 194 ? 1.54 -33.219 -28.062 1 95.69 194 LEU A O 1
ATOM 1498 N N . SER A 1 195 ? 0.139 -34.938 -27.578 1 95.12 195 SER A N 1
ATOM 1499 C CA . SER A 1 195 ? -1.016 -34.062 -27.516 1 95.12 195 SER A CA 1
ATOM 1500 C C . SER A 1 195 ? -0.902 -33.094 -26.344 1 95.12 195 SER A C 1
ATOM 1502 O O . SER A 1 195 ? -1.396 -31.969 -26.406 1 95.12 195 SER A O 1
ATOM 1504 N N . ALA A 1 196 ? -0.294 -33.531 -25.297 1 92.5 196 ALA A N 1
ATOM 1505 C CA . ALA A 1 196 ? -0.086 -32.719 -24.109 1 92.5 196 ALA A CA 1
ATOM 1506 C C . ALA A 1 196 ? 1.219 -31.922 -24.219 1 92.5 196 ALA A C 1
ATOM 1508 O O . ALA A 1 196 ? 1.614 -31.234 -23.266 1 92.5 196 ALA A O 1
ATOM 1509 N N . ASN A 1 197 ? 1.867 -32.031 -25.297 1 89.69 197 ASN A N 1
ATOM 1510 C CA . ASN A 1 197 ? 3.146 -31.375 -25.531 1 89.69 197 ASN A CA 1
ATOM 1511 C C . ASN A 1 197 ? 4.188 -31.781 -24.5 1 89.69 197 ASN A C 1
ATOM 1513 O O . ASN A 1 197 ? 4.871 -30.922 -23.938 1 89.69 197 ASN A O 1
ATOM 1517 N N . ARG A 1 198 ? 4.176 -33.031 -24.25 1 91.44 198 ARG A N 1
ATOM 1518 C CA . ARG A 1 198 ? 5.133 -33.594 -23.297 1 91.44 198 ARG A CA 1
ATOM 1519 C C . ARG A 1 198 ? 5.758 -34.875 -23.844 1 91.44 198 ARG A C 1
ATOM 1521 O O . ARG A 1 198 ? 5.223 -35.5 -24.766 1 91.44 198 ARG A O 1
ATOM 1528 N N . ILE A 1 199 ? 6.945 -35.125 -23.266 1 93.38 199 ILE A N 1
ATOM 1529 C CA . ILE A 1 199 ? 7.605 -36.375 -23.703 1 93.38 199 ILE A CA 1
ATOM 1530 C C . ILE A 1 199 ? 7.84 -37.281 -22.516 1 93.38 199 ILE A C 1
ATOM 1532 O O . ILE A 1 199 ? 8.312 -38.406 -22.672 1 93.38 199 ILE A O 1
ATOM 1536 N N . ALA A 1 200 ? 7.551 -36.75 -21.359 1 92.19 200 ALA A N 1
ATOM 1537 C CA . ALA A 1 200 ? 7.676 -37.469 -20.109 1 92.19 200 ALA A CA 1
ATOM 1538 C C . ALA A 1 200 ? 6.906 -36.781 -18.984 1 92.19 200 ALA A C 1
ATOM 1540 O O . ALA A 1 200 ? 6.477 -35.656 -19.141 1 92.19 200 ALA A O 1
ATOM 1541 N N . PRO A 1 201 ? 6.609 -37.562 -17.984 1 90.94 201 PRO A N 1
ATOM 1542 C CA . PRO A 1 201 ? 6.02 -36.875 -16.828 1 90.94 201 PRO A CA 1
ATOM 1543 C C . PRO A 1 201 ? 6.91 -35.781 -16.281 1 90.94 201 PRO A C 1
ATOM 1545 O O . PRO A 1 201 ? 8.141 -35.875 -16.359 1 90.94 201 PRO A O 1
ATOM 1548 N N . ALA A 1 202 ? 6.336 -34.781 -15.703 1 86.56 202 ALA A N 1
ATOM 1549 C CA . ALA A 1 202 ? 7.039 -33.594 -15.258 1 86.56 202 ALA A CA 1
ATOM 1550 C C . ALA A 1 202 ? 8.109 -33.938 -14.227 1 86.56 202 ALA A C 1
ATOM 1552 O O . ALA A 1 202 ? 9.195 -33.344 -14.234 1 86.56 202 ALA A O 1
ATOM 1553 N N . HIS A 1 203 ? 7.871 -34.875 -13.359 1 89.31 203 HIS A N 1
ATOM 1554 C CA . HIS A 1 203 ? 8.758 -35.156 -12.242 1 89.31 203 HIS A CA 1
ATOM 1555 C C . HIS A 1 203 ? 10.031 -35.844 -12.711 1 89.31 203 HIS A C 1
ATOM 1557 O O . HIS A 1 203 ? 11.008 -35.938 -11.961 1 89.31 203 HIS A O 1
ATOM 1563 N N . GLU A 1 204 ? 10.016 -36.344 -13.906 1 88.31 204 GLU A N 1
ATOM 1564 C CA . GLU A 1 204 ? 11.227 -36.969 -14.453 1 88.31 204 GLU A CA 1
ATOM 1565 C C . GLU A 1 204 ? 12.234 -35.875 -14.875 1 88.31 204 GLU A C 1
ATOM 1567 O O . GLU A 1 204 ? 13.422 -36.188 -15.016 1 88.31 204 GLU A O 1
ATOM 1572 N N . GLY A 1 205 ? 11.781 -34.719 -15.102 1 80.56 205 GLY A N 1
ATOM 1573 C CA . GLY A 1 205 ? 12.656 -33.594 -15.383 1 80.56 205 GLY A CA 1
ATOM 1574 C C . GLY A 1 205 ? 13.258 -33.625 -16.781 1 80.56 205 GLY A C 1
ATOM 1575 O O . GLY A 1 205 ? 14.32 -33.062 -17.016 1 80.56 205 GLY A O 1
ATOM 1576 N N . VAL A 1 206 ? 12.617 -34.406 -17.641 1 84.31 206 VAL A N 1
ATOM 1577 C CA . VAL A 1 206 ? 13.117 -34.5 -19.016 1 84.31 206 VAL A CA 1
ATOM 1578 C C . VAL A 1 206 ? 12.594 -33.344 -19.844 1 84.31 206 VAL A C 1
ATOM 1580 O O . VAL A 1 206 ? 11.383 -33.156 -20 1 84.31 206 VAL A O 1
ATOM 1583 N N . GLU A 1 207 ? 13.5 -32.438 -20.203 1 81.38 207 GLU A N 1
ATOM 1584 C CA . GLU A 1 207 ? 13.141 -31.312 -21.062 1 81.38 207 GLU A CA 1
ATOM 1585 C C . GLU A 1 207 ? 13.922 -31.359 -22.375 1 81.38 207 GLU A C 1
ATOM 1587 O O . GLU A 1 207 ? 15.055 -31.828 -22.422 1 81.38 207 GLU A O 1
ATOM 1592 N N . LEU A 1 208 ? 13.32 -30.969 -23.422 1 85.19 208 LEU A N 1
ATOM 1593 C CA . LEU A 1 208 ? 13.969 -30.969 -24.719 1 85.19 208 LEU A CA 1
ATOM 1594 C C . LEU A 1 208 ? 15.164 -30.016 -24.734 1 85.19 208 LEU A C 1
ATOM 1596 O O . LEU A 1 208 ? 16.203 -30.344 -25.312 1 85.19 208 LEU A O 1
ATOM 1600 N N . GLY A 1 209 ? 15.117 -28.891 -24 1 77.56 209 GLY A N 1
ATOM 1601 C CA . GLY A 1 209 ? 16.234 -27.953 -23.906 1 77.56 209 GLY A CA 1
ATOM 1602 C C . GLY A 1 209 ? 16.641 -27.391 -25.25 1 77.56 209 GLY A C 1
ATOM 1603 O O . GLY A 1 209 ? 17.844 -27.203 -25.516 1 77.56 209 GLY A O 1
ATOM 1604 N N . ILE A 1 210 ? 15.703 -27.281 -26.172 1 86.25 210 ILE A N 1
ATOM 1605 C CA . ILE A 1 210 ? 16.016 -26.781 -27.5 1 86.25 210 ILE A CA 1
ATOM 1606 C C . ILE A 1 210 ? 15.602 -25.312 -27.609 1 86.25 210 ILE A C 1
ATOM 1608 O O . ILE A 1 210 ? 14.477 -24.953 -27.266 1 86.25 210 ILE A O 1
ATOM 1612 N N . GLY A 1 211 ? 16.625 -24.516 -27.969 1 82.19 211 GLY A N 1
ATOM 1613 C CA . GLY A 1 211 ? 16.344 -23.109 -28.188 1 82.19 211 GLY A CA 1
ATOM 1614 C C . GLY A 1 211 ? 15.93 -22.797 -29.609 1 82.19 211 GLY A C 1
ATOM 1615 O O . GLY A 1 211 ? 16.062 -23.641 -30.5 1 82.19 211 GLY A O 1
ATOM 1616 N N . GLU A 1 212 ? 15.438 -21.703 -29.828 1 84.06 212 GLU A N 1
ATOM 1617 C CA . GLU A 1 212 ? 14.992 -21.281 -31.156 1 84.06 212 GLU A CA 1
ATOM 1618 C C . GLU A 1 212 ? 16.141 -21.234 -32.156 1 84.06 212 GLU A C 1
ATOM 1620 O O . GLU A 1 212 ? 15.969 -21.531 -33.312 1 84.06 212 GLU A O 1
ATOM 1625 N N . ALA A 1 213 ? 17.266 -20.875 -31.641 1 84.88 213 ALA A N 1
ATOM 1626 C CA . ALA A 1 213 ? 18.438 -20.812 -32.5 1 84.88 213 ALA A CA 1
ATOM 1627 C C . ALA A 1 213 ? 18.781 -22.188 -33.094 1 84.88 213 ALA A C 1
ATOM 1629 O O . ALA A 1 213 ? 19.125 -22.312 -34.25 1 84.88 213 ALA A O 1
ATOM 1630 N N . SER A 1 214 ? 18.703 -23.188 -32.25 1 90.06 214 SER A N 1
ATOM 1631 C CA . SER A 1 214 ? 19 -24.547 -32.656 1 90.06 214 SER A CA 1
ATOM 1632 C C . SER A 1 214 ? 17.984 -25.031 -33.719 1 90.06 214 SER A C 1
ATOM 1634 O O . SER A 1 214 ? 18.344 -25.719 -34.656 1 90.06 214 SER A O 1
ATOM 1636 N N . ILE A 1 215 ? 16.797 -24.656 -33.531 1 93.19 215 ILE A N 1
ATOM 1637 C CA . ILE A 1 215 ? 15.742 -25.031 -34.469 1 93.19 215 ILE A CA 1
ATOM 1638 C C . ILE A 1 215 ? 15.961 -24.344 -35.812 1 93.19 215 ILE A C 1
ATOM 1640 O O . ILE A 1 215 ? 15.789 -24.969 -36.844 1 93.19 215 ILE A O 1
ATOM 1644 N N . THR A 1 216 ? 16.344 -23.125 -35.719 1 92.25 216 THR A N 1
ATOM 1645 C CA . THR A 1 216 ? 16.594 -22.344 -36.938 1 92.25 216 THR A CA 1
ATOM 1646 C C . THR A 1 216 ? 17.734 -22.969 -37.75 1 92.25 216 THR A C 1
ATOM 1648 O O . THR A 1 216 ? 17.641 -23.094 -38.969 1 92.25 216 THR A O 1
ATOM 1651 N N . LYS A 1 217 ? 18.719 -23.359 -37.094 1 93 217 LYS A N 1
ATOM 1652 C CA . LYS A 1 217 ? 19.859 -24 -37.75 1 93 217 LYS A CA 1
ATOM 1653 C C . LYS A 1 217 ? 19.453 -25.328 -38.344 1 93 217 LYS A C 1
ATOM 1655 O O . LYS A 1 217 ? 19.859 -25.656 -39.469 1 93 217 LYS A O 1
ATOM 1660 N N . ALA A 1 218 ? 18.688 -26.062 -37.594 1 94.31 218 ALA A N 1
ATOM 1661 C CA . ALA A 1 218 ? 18.219 -27.344 -38.094 1 94.31 218 ALA A CA 1
ATOM 1662 C C . ALA A 1 218 ? 17.344 -27.172 -39.344 1 94.31 218 ALA A C 1
ATOM 1664 O O . ALA A 1 218 ? 17.438 -27.953 -40.281 1 94.31 218 ALA A O 1
ATOM 1665 N N . LEU A 1 219 ? 16.562 -26.234 -39.375 1 94 219 LEU A N 1
ATOM 1666 C CA . LEU A 1 219 ? 15.672 -25.938 -40.5 1 94 219 LEU A CA 1
ATOM 1667 C C . LEU A 1 219 ? 16.484 -25.547 -41.719 1 94 219 LEU A C 1
ATOM 1669 O O . LEU A 1 219 ? 16.172 -25.984 -42.844 1 94 219 LEU A O 1
ATOM 1673 N N . ALA A 1 220 ? 17.453 -24.703 -41.5 1 92.56 220 ALA A N 1
ATOM 1674 C CA . ALA A 1 220 ? 18.297 -24.25 -42.594 1 92.56 220 ALA A CA 1
ATOM 1675 C C . ALA A 1 220 ? 19.031 -25.438 -43.25 1 92.56 220 ALA A C 1
ATOM 1677 O O . ALA A 1 220 ? 19.094 -25.531 -44.469 1 92.56 220 ALA A O 1
ATOM 1678 N N . GLU A 1 221 ? 19.531 -26.297 -42.469 1 92.12 221 GLU A N 1
ATOM 1679 C CA . GLU A 1 221 ? 20.281 -27.438 -42.969 1 92.12 221 GLU A CA 1
ATOM 1680 C C . GLU A 1 221 ? 19.359 -28.469 -43.594 1 92.12 221 GLU A C 1
ATOM 1682 O O . GLU A 1 221 ? 19.719 -29.109 -44.594 1 92.12 221 GLU A O 1
ATOM 1687 N N . ALA A 1 222 ? 18.281 -28.703 -43.031 1 91.94 222 ALA A N 1
ATOM 1688 C CA . ALA A 1 222 ? 17.344 -29.719 -43.531 1 91.94 222 ALA A CA 1
ATOM 1689 C C . ALA A 1 222 ? 16.781 -29.328 -44.906 1 91.94 222 ALA A C 1
ATOM 1691 O O . ALA A 1 222 ? 16.609 -30.188 -45.781 1 91.94 222 ALA A O 1
ATOM 1692 N N . TYR A 1 223 ? 16.531 -28.141 -45.094 1 89.25 223 TYR A N 1
ATOM 1693 C CA . TYR A 1 223 ? 15.836 -27.719 -46.312 1 89.25 223 TYR A CA 1
ATOM 1694 C C . TYR A 1 223 ? 16.75 -26.906 -47.219 1 89.25 223 TYR A C 1
ATOM 1696 O O . TYR A 1 223 ? 16.297 -26.312 -48.188 1 89.25 223 TYR A O 1
ATOM 1704 N N . GLY A 1 224 ? 17.984 -26.844 -46.938 1 84.38 224 GLY A N 1
ATOM 1705 C CA . GLY A 1 224 ? 18.984 -26.234 -47.781 1 84.38 224 GLY A CA 1
ATOM 1706 C C . GLY A 1 224 ? 18.797 -24.734 -47.938 1 84.38 224 GLY A C 1
ATOM 1707 O O . GLY A 1 224 ? 18.953 -24.203 -49.031 1 84.38 224 GLY A O 1
ATOM 1708 N N . THR A 1 225 ? 18.281 -24.125 -47 1 86.75 225 THR A N 1
ATOM 1709 C CA . THR A 1 225 ? 18.141 -22.672 -47 1 86.75 225 THR A CA 1
ATOM 1710 C C . THR A 1 225 ? 19.156 -22.016 -46.094 1 86.75 225 THR A C 1
ATOM 1712 O O . THR A 1 225 ? 19.953 -22.719 -45.438 1 86.75 225 THR A O 1
ATOM 1715 N N . ASN A 1 226 ? 19.234 -20.75 -46.094 1 88.94 226 ASN A N 1
ATOM 1716 C CA . ASN A 1 226 ? 20.156 -20 -45.219 1 88.94 226 ASN A CA 1
ATOM 1717 C C . ASN A 1 226 ? 19.5 -19.562 -43.938 1 88.94 226 ASN A C 1
ATOM 1719 O O . ASN A 1 226 ? 18.297 -19.297 -43.906 1 88.94 226 ASN A O 1
ATOM 1723 N N . GLU A 1 227 ? 20.281 -19.625 -42.969 1 91.5 227 GLU A N 1
ATOM 1724 C CA . GLU A 1 227 ? 19.812 -19.25 -41.625 1 91.5 227 GLU A CA 1
ATOM 1725 C C . GLU A 1 227 ? 19.234 -17.828 -41.656 1 91.5 227 GLU A C 1
ATOM 1727 O O . GLU A 1 227 ? 18.234 -17.562 -40.969 1 91.5 227 GLU A O 1
ATOM 1732 N N . ALA A 1 228 ? 19.859 -17 -42.406 1 90.06 228 ALA A N 1
ATOM 1733 C CA . ALA A 1 228 ? 19.406 -15.609 -42.469 1 90.06 228 ALA A CA 1
ATOM 1734 C C . ALA A 1 228 ? 18 -15.516 -43.062 1 90.06 228 ALA A C 1
ATOM 1736 O O . ALA A 1 228 ? 17.188 -14.703 -42.625 1 90.06 228 ALA A O 1
ATOM 1737 N N . TRP A 1 229 ? 17.859 -16.344 -44.031 1 89.88 229 TRP A N 1
ATOM 1738 C CA . TRP A 1 229 ? 16.547 -16.375 -44.656 1 89.88 229 TRP A CA 1
ATOM 1739 C C . TRP A 1 229 ? 15.477 -16.859 -43.688 1 89.88 229 TRP A C 1
ATOM 1741 O O . TRP A 1 229 ? 14.375 -16.312 -43.625 1 89.88 229 TRP A O 1
ATOM 1751 N N . ILE A 1 230 ? 15.758 -17.812 -42.969 1 91.81 230 ILE A N 1
ATOM 1752 C CA . ILE A 1 230 ? 14.82 -18.375 -42 1 91.81 230 ILE A CA 1
ATOM 1753 C C . ILE A 1 230 ? 14.484 -17.312 -40.969 1 91.81 230 ILE A C 1
ATOM 1755 O O . ILE A 1 230 ? 13.328 -17.156 -40.562 1 91.81 230 ILE A O 1
ATOM 1759 N N . LYS A 1 231 ? 15.484 -16.656 -40.531 1 87.62 231 LYS A N 1
ATOM 1760 C CA . LYS A 1 231 ? 15.297 -15.609 -39.531 1 87.62 231 LYS A CA 1
ATOM 1761 C C . LYS A 1 231 ? 14.398 -14.492 -40.062 1 87.62 231 LYS A C 1
ATOM 1763 O O . LYS A 1 231 ? 13.555 -13.977 -39.312 1 87.62 231 LYS A O 1
ATOM 1768 N N . THR A 1 232 ? 14.578 -14.18 -41.281 1 86.38 232 THR A N 1
ATOM 1769 C CA . THR A 1 232 ? 13.758 -13.148 -41.906 1 86.38 232 THR A CA 1
ATOM 1770 C C . THR A 1 232 ? 12.305 -13.602 -42 1 86.38 232 THR A C 1
ATOM 1772 O O . THR A 1 232 ? 11.391 -12.82 -41.719 1 86.38 232 THR A O 1
ATOM 1775 N N . GLN A 1 233 ? 12.148 -14.852 -42.375 1 87.81 233 GLN A N 1
ATOM 1776 C CA . GLN A 1 233 ? 10.797 -15.391 -42.469 1 87.81 233 GLN A CA 1
ATOM 1777 C C . GLN A 1 233 ? 10.141 -15.492 -41.094 1 87.81 233 GLN A C 1
ATOM 1779 O O . GLN A 1 233 ? 8.938 -15.281 -40.969 1 87.81 233 GLN A O 1
ATOM 1784 N N . TYR A 1 234 ? 10.93 -15.852 -40.188 1 86.69 234 TYR A N 1
ATOM 1785 C CA . TYR A 1 234 ? 10.438 -15.945 -38.812 1 86.69 234 TYR A CA 1
ATOM 1786 C C . TYR A 1 234 ? 9.977 -14.594 -38.312 1 86.69 234 TYR A C 1
ATOM 1788 O O . TYR A 1 234 ? 8.969 -14.5 -37.625 1 86.69 234 TYR A O 1
ATOM 1796 N N . GLN A 1 235 ? 10.656 -13.625 -38.688 1 77.88 235 GLN A N 1
ATOM 1797 C CA . GLN A 1 235 ? 10.281 -12.273 -38.281 1 77.88 235 GLN A CA 1
ATOM 1798 C C . GLN A 1 235 ? 8.969 -11.844 -38.938 1 77.88 235 GLN A C 1
ATOM 1800 O O . GLN A 1 235 ? 8.148 -11.164 -38.344 1 77.88 235 GLN A O 1
ATOM 1805 N N . LYS A 1 236 ? 8.781 -12.25 -40.094 1 80 236 LYS A N 1
ATOM 1806 C CA . LYS A 1 236 ? 7.594 -11.883 -40.875 1 80 236 LYS A CA 1
ATOM 1807 C C . LYS A 1 236 ? 6.371 -12.656 -40.375 1 80 236 LYS A C 1
ATOM 1809 O O . LYS A 1 236 ? 5.301 -12.078 -40.188 1 80 236 LYS A O 1
ATOM 1814 N N . LYS A 1 237 ? 6.523 -13.945 -40.062 1 82.25 237 LYS A N 1
ATOM 1815 C CA . LYS A 1 237 ? 5.383 -14.805 -39.75 1 82.25 237 LYS A CA 1
ATOM 1816 C C . LYS A 1 237 ? 5.18 -14.922 -38.25 1 82.25 237 LYS A C 1
ATOM 1818 O O . LYS A 1 237 ? 4.074 -15.219 -37.781 1 82.25 237 LYS A O 1
ATOM 1823 N N . GLY A 1 238 ? 6.199 -14.75 -37.531 1 76.62 238 GLY A N 1
ATOM 1824 C CA . GLY A 1 238 ? 6.133 -14.789 -36.062 1 76.62 238 GLY A CA 1
ATOM 1825 C C . GLY A 1 238 ? 6.008 -16.203 -35.531 1 76.62 238 GLY A C 1
ATOM 1826 O O . GLY A 1 238 ? 5.766 -16.391 -34.344 1 76.62 238 GLY A O 1
ATOM 1827 N N . ASP A 1 239 ? 6.047 -17.172 -36.438 1 85.19 239 ASP A N 1
ATOM 1828 C CA . ASP A 1 239 ? 5.875 -18.578 -36.062 1 85.19 239 ASP A CA 1
ATOM 1829 C C . ASP A 1 239 ? 6.828 -19.469 -36.844 1 85.19 239 ASP A C 1
ATOM 1831 O O . ASP A 1 239 ? 6.707 -19.594 -38.094 1 85.19 239 ASP A O 1
ATOM 1835 N N . LEU A 1 240 ? 7.695 -20.109 -36.156 1 88.75 240 LEU A N 1
ATOM 1836 C CA . LEU A 1 240 ? 8.695 -20.953 -36.812 1 88.75 240 LEU A CA 1
ATOM 1837 C C . LEU A 1 240 ? 8.039 -22.172 -37.469 1 88.75 240 LEU A C 1
ATOM 1839 O O . LEU A 1 240 ? 8.594 -22.75 -38.406 1 88.75 240 LEU A O 1
ATOM 1843 N N . GLY A 1 241 ? 6.941 -22.609 -36.875 1 90.75 241 GLY A N 1
ATOM 1844 C CA . GLY A 1 241 ? 6.219 -23.719 -37.469 1 90.75 241 GLY A CA 1
ATOM 1845 C C . GLY A 1 241 ? 5.727 -23.406 -38.875 1 90.75 241 GLY A C 1
ATOM 1846 O O . GLY A 1 241 ? 5.855 -24.234 -39.781 1 90.75 241 GLY A O 1
ATOM 1847 N N . LEU A 1 242 ? 5.23 -22.266 -39.031 1 90.75 242 LEU A N 1
ATOM 1848 C CA . LEU A 1 242 ? 4.758 -21.844 -40.344 1 90.75 242 LEU A CA 1
ATOM 1849 C C . LEU A 1 242 ? 5.918 -21.688 -41.312 1 90.75 242 LEU A C 1
ATOM 1851 O O . LEU A 1 242 ? 5.781 -21.984 -42.5 1 90.75 242 LEU A O 1
ATOM 1855 N N . VAL A 1 243 ? 6.992 -21.234 -40.812 1 91.81 243 VAL A N 1
ATOM 1856 C CA . VAL A 1 243 ? 8.188 -21.109 -41.656 1 91.81 243 VAL A CA 1
ATOM 1857 C C . VAL A 1 243 ? 8.641 -22.484 -42.125 1 91.81 243 VAL A C 1
ATOM 1859 O O . VAL A 1 243 ? 9.016 -22.641 -43.281 1 91.81 243 VAL A O 1
ATOM 1862 N N . ALA A 1 244 ? 8.633 -23.422 -41.25 1 93.81 244 ALA A N 1
ATOM 1863 C CA . ALA A 1 244 ? 9.039 -24.781 -41.594 1 93.81 244 ALA A CA 1
ATOM 1864 C C . ALA A 1 244 ? 8.133 -25.359 -42.688 1 93.81 244 ALA A C 1
ATOM 1866 O O . ALA A 1 244 ? 8.609 -25.984 -43.625 1 93.81 244 ALA A O 1
ATOM 1867 N N . LYS A 1 245 ? 6.883 -25.203 -42.531 1 92.19 245 LYS A N 1
ATOM 1868 C CA . LYS A 1 245 ? 5.918 -25.688 -43.531 1 92.19 245 LYS A CA 1
ATOM 1869 C C . LYS A 1 245 ? 6.168 -25.062 -44.906 1 92.19 245 LYS A C 1
ATOM 1871 O O . LYS A 1 245 ? 6.152 -25.766 -45.906 1 92.19 245 LYS A O 1
ATOM 1876 N N . GLU A 1 246 ? 6.395 -23.828 -44.906 1 89.5 246 GLU A N 1
ATOM 1877 C CA . GLU A 1 246 ? 6.633 -23.125 -46.156 1 89.5 246 GLU A CA 1
ATOM 1878 C C . GLU A 1 246 ? 7.965 -23.547 -46.781 1 89.5 246 GLU A C 1
ATOM 1880 O O . GLU A 1 246 ? 8.094 -23.594 -48 1 89.5 246 GLU A O 1
ATOM 1885 N N . SER A 1 247 ? 8.93 -23.672 -45.969 1 89.12 247 SER A N 1
ATOM 1886 C CA . SER A 1 247 ? 10.242 -24.078 -46.469 1 89.12 247 SER A CA 1
ATOM 1887 C C . SER A 1 247 ? 10.195 -25.453 -47.125 1 89.12 247 SER A C 1
ATOM 1889 O O . SER A 1 247 ? 10.852 -25.672 -48.125 1 89.12 247 SER A O 1
ATOM 1891 N N . ARG A 1 248 ? 9.523 -26.328 -46.531 1 86.75 248 ARG A N 1
ATOM 1892 C CA . ARG A 1 248 ? 9.398 -27.672 -47.094 1 86.75 248 ARG A CA 1
ATOM 1893 C C . ARG A 1 248 ? 8.664 -27.641 -48.438 1 86.75 248 ARG A C 1
ATOM 1895 O O . ARG A 1 248 ? 9.016 -28.391 -49.344 1 86.75 248 ARG A O 1
ATOM 1902 N N . SER A 1 249 ? 7.672 -26.891 -48.531 1 81.75 249 SER A N 1
ATOM 1903 C CA . SER A 1 249 ? 6.875 -26.797 -49.75 1 81.75 249 SER A CA 1
ATOM 1904 C C . SER A 1 249 ? 7.688 -26.219 -50.906 1 81.75 249 SER A C 1
ATOM 1906 O O . SER A 1 249 ? 7.414 -26.516 -52.062 1 81.75 249 SER A O 1
ATOM 1908 N N . SER A 1 250 ? 8.648 -25.406 -50.594 1 75.69 250 SER A N 1
ATOM 1909 C CA . SER A 1 250 ? 9.438 -24.75 -51.625 1 75.69 250 SER A CA 1
ATOM 1910 C C . SER A 1 250 ? 10.578 -25.656 -52.094 1 75.69 250 SER A C 1
ATOM 1912 O O . SER A 1 250 ? 11.227 -25.359 -53.125 1 75.69 250 SER A O 1
ATOM 1914 N N . GLN A 1 251 ? 10.945 -26.656 -51.406 1 69.31 251 GLN A N 1
ATOM 1915 C CA . GLN A 1 251 ? 12.047 -27.531 -51.781 1 69.31 251 GLN A CA 1
ATOM 1916 C C . GLN A 1 251 ? 11.617 -28.562 -52.812 1 69.31 251 GLN A C 1
ATOM 1918 O O . GLN A 1 251 ? 10.609 -29.25 -52.625 1 69.31 251 GLN A O 1
ATOM 1923 N N . PRO A 1 252 ? 12.039 -28.344 -54.125 1 56.22 252 PRO A N 1
ATOM 1924 C CA . PRO A 1 252 ? 11.75 -29.391 -55.094 1 56.22 252 PRO A CA 1
ATOM 1925 C C . PRO A 1 252 ? 12.156 -30.781 -54.625 1 56.22 252 PRO A C 1
ATOM 1927 O O . PRO A 1 252 ? 13.117 -30.922 -53.875 1 56.22 252 PRO A O 1
ATOM 1930 N N . MET A 1 253 ? 11.297 -31.688 -54.281 1 51.03 253 MET A N 1
ATOM 1931 C CA . MET A 1 253 ? 11.516 -33.062 -53.844 1 51.03 253 MET A CA 1
ATOM 1932 C C . MET A 1 253 ? 12.625 -33.719 -54.656 1 51.03 253 MET A C 1
ATOM 1934 O O . MET A 1 253 ? 12.383 -34.219 -55.75 1 51.03 253 MET A O 1
ATOM 1938 N N . ILE A 1 254 ? 13.641 -33.188 -54.906 1 47.25 254 ILE A N 1
ATOM 1939 C CA . ILE A 1 254 ? 14.641 -33.812 -55.75 1 47.25 254 ILE A CA 1
ATOM 1940 C C . ILE A 1 254 ? 15.047 -35.156 -55.156 1 47.25 254 ILE A C 1
ATOM 1942 O O . ILE A 1 254 ? 16 -35.781 -55.625 1 47.25 254 ILE A O 1
ATOM 1946 N N . MET A 1 255 ? 14.586 -35.531 -53.969 1 46.97 255 MET A N 1
ATOM 1947 C CA . MET A 1 255 ? 15.344 -36.656 -53.438 1 46.97 255 MET A CA 1
ATOM 1948 C C . MET A 1 255 ? 15.008 -37.938 -54.188 1 46.97 255 MET A C 1
ATOM 1950 O O . MET A 1 255 ? 13.844 -38.188 -54.469 1 46.97 255 MET A O 1
ATOM 1954 N N . MET A 1 256 ? 15.969 -38.5 -54.906 1 48.31 256 MET A N 1
ATOM 1955 C CA . MET A 1 256 ? 16.016 -39.844 -55.5 1 48.31 256 MET A CA 1
ATOM 1956 C C . MET A 1 256 ? 15.391 -40.875 -54.562 1 48.31 256 MET A C 1
ATOM 1958 O O . MET A 1 256 ? 14.875 -41.906 -55.031 1 48.31 256 MET A O 1
ATOM 1962 N N . PHE A 1 257 ? 15.617 -40.812 -53.156 1 53.75 257 PHE A N 1
ATOM 1963 C CA . PHE A 1 257 ? 15.109 -41.812 -52.219 1 53.75 257 PHE A CA 1
ATOM 1964 C C . PHE A 1 257 ? 13.953 -41.25 -51.406 1 53.75 257 PHE A C 1
ATOM 1966 O O . PHE A 1 257 ? 14 -40.094 -50.938 1 53.75 257 PHE A O 1
ATOM 1973 N N . LYS A 1 258 ? 12.906 -41.781 -51.594 1 59.03 258 LYS A N 1
ATOM 1974 C CA . LYS A 1 258 ? 11.695 -41.406 -50.875 1 59.03 258 LYS A CA 1
ATOM 1975 C C . LYS A 1 258 ? 11.875 -41.594 -49.344 1 59.03 258 LYS A C 1
ATOM 1977 O O . LYS A 1 258 ? 12.109 -42.719 -48.875 1 59.03 258 LYS A O 1
ATOM 1982 N N . PRO A 1 259 ? 11.953 -40.531 -48.594 1 67.88 259 PRO A N 1
ATOM 1983 C CA . PRO A 1 259 ? 12.156 -40.688 -47.156 1 67.88 259 PRO A CA 1
ATOM 1984 C C . PRO A 1 259 ? 11.023 -41.469 -46.469 1 67.88 259 PRO A C 1
ATOM 1986 O O . PRO A 1 259 ? 9.906 -41.5 -47 1 67.88 259 PRO A O 1
ATOM 1989 N N . GLU A 1 260 ? 11.367 -42.25 -45.5 1 79.88 260 GLU A N 1
ATOM 1990 C CA . GLU A 1 260 ? 10.43 -43.062 -44.719 1 79.88 260 GLU A CA 1
ATOM 1991 C C . GLU A 1 260 ? 9.359 -42.219 -44.062 1 79.88 260 GLU A C 1
ATOM 1993 O O . GLU A 1 260 ? 9.648 -41.125 -43.562 1 79.88 260 GLU A O 1
ATOM 1998 N N . VAL A 1 261 ? 8.141 -42.625 -44.188 1 87.88 261 VAL A N 1
ATOM 1999 C CA . VAL A 1 261 ? 7 -41.938 -43.594 1 87.88 261 VAL A CA 1
ATOM 2000 C C . VAL A 1 261 ? 7.191 -41.844 -42.062 1 87.88 261 VAL A C 1
ATOM 2002 O O . VAL A 1 261 ? 7.637 -42.781 -41.438 1 87.88 261 VAL A O 1
ATOM 2005 N N . LEU A 1 262 ? 6.949 -40.688 -41.562 1 94.12 262 LEU A N 1
ATOM 2006 C CA . LEU A 1 262 ? 7.117 -40.469 -40.125 1 94.12 262 LEU A CA 1
ATOM 2007 C C . LEU A 1 262 ? 5.98 -41.125 -39.344 1 94.12 262 LEU A C 1
ATOM 2009 O O . LEU A 1 262 ? 4.82 -41.031 -39.75 1 94.12 262 LEU A O 1
ATOM 2013 N N . THR A 1 263 ? 6.324 -41.812 -38.312 1 96.06 263 THR A N 1
ATOM 2014 C CA . THR A 1 263 ? 5.352 -42.406 -37.406 1 96.06 263 THR A CA 1
ATOM 2015 C C . THR A 1 263 ? 5.414 -41.719 -36.031 1 96.06 263 THR A C 1
ATOM 2017 O O . THR A 1 263 ? 6.402 -41.062 -35.719 1 96.06 263 THR A O 1
ATOM 2020 N N . ILE A 1 264 ? 4.379 -41.844 -35.312 1 96.94 264 ILE A N 1
ATOM 2021 C CA . ILE A 1 264 ? 4.32 -41.25 -33.969 1 96.94 264 ILE A CA 1
ATOM 2022 C C . ILE A 1 264 ? 5.414 -41.875 -33.094 1 96.94 264 ILE A C 1
ATOM 2024 O O . ILE A 1 264 ? 6.039 -41.156 -32.312 1 96.94 264 ILE A O 1
ATOM 2028 N N . ARG A 1 265 ? 5.625 -43.125 -33.25 1 96.12 265 ARG A N 1
ATOM 2029 C CA . ARG A 1 265 ? 6.66 -43.844 -32.5 1 96.12 265 ARG A CA 1
ATOM 2030 C C . ARG A 1 265 ? 8.039 -43.25 -32.781 1 96.12 265 ARG A C 1
ATOM 2032 O O . ARG A 1 265 ? 8.82 -43 -31.859 1 96.12 265 ARG A O 1
ATOM 2039 N N . LYS A 1 266 ? 8.234 -43.062 -34 1 95.69 266 LYS A N 1
ATOM 2040 C CA . LYS A 1 266 ? 9.539 -42.531 -34.406 1 95.69 266 LYS A CA 1
ATOM 2041 C C . LYS A 1 266 ? 9.742 -41.125 -33.875 1 95.69 266 LYS A C 1
ATOM 2043 O O . LYS A 1 266 ? 10.805 -40.812 -33.344 1 95.69 266 LYS A O 1
ATOM 2048 N N . VAL A 1 267 ? 8.773 -40.312 -34.062 1 97.19 267 VAL A N 1
ATOM 2049 C CA . VAL A 1 267 ? 8.867 -38.906 -33.625 1 97.19 267 VAL A CA 1
ATOM 2050 C C . VAL A 1 267 ? 9.047 -38.844 -32.125 1 97.19 267 VAL A C 1
ATOM 2052 O O . VAL A 1 267 ? 9.945 -38.188 -31.609 1 97.19 267 VAL A O 1
ATOM 2055 N N . PHE A 1 268 ? 8.273 -39.562 -31.359 1 96.56 268 PHE A N 1
ATOM 2056 C CA . PHE A 1 268 ? 8.305 -39.562 -29.906 1 96.56 268 PHE A CA 1
ATOM 2057 C C . PHE A 1 268 ? 9.648 -40.062 -29.406 1 96.56 268 PHE A C 1
ATOM 2059 O O . PHE A 1 268 ? 10.242 -39.469 -28.5 1 96.56 268 PHE A O 1
ATOM 2066 N N . ASN A 1 269 ? 10.094 -41.125 -29.969 1 95.44 269 ASN A N 1
ATOM 2067 C CA . ASN A 1 269 ? 11.367 -41.719 -29.562 1 95.44 269 ASN A CA 1
ATOM 2068 C C . ASN A 1 269 ? 12.531 -40.781 -29.875 1 95.44 269 ASN A C 1
ATOM 2070 O O . ASN A 1 269 ? 13.484 -40.688 -29.094 1 95.44 269 ASN A O 1
ATOM 2074 N N . THR A 1 270 ? 12.453 -40.188 -30.984 1 95.81 270 THR A N 1
ATOM 2075 C CA . THR A 1 270 ? 13.5 -39.219 -31.344 1 95.81 270 THR A CA 1
ATOM 2076 C C . THR A 1 270 ? 13.508 -38.031 -30.391 1 95.81 270 THR A C 1
ATOM 2078 O O . THR A 1 270 ? 14.57 -37.531 -30.016 1 95.81 270 THR A O 1
ATOM 2081 N N . PHE A 1 271 ? 12.328 -37.562 -30.031 1 96.06 271 PHE A N 1
ATOM 2082 C CA . PHE A 1 271 ? 12.234 -36.469 -29.062 1 96.06 271 PHE A CA 1
ATOM 2083 C C . PHE A 1 271 ? 12.875 -36.875 -27.734 1 96.06 271 PHE A C 1
ATOM 2085 O O . PHE A 1 271 ? 13.594 -36.094 -27.125 1 96.06 271 PHE A O 1
ATOM 2092 N N . ARG A 1 272 ? 12.609 -38.031 -27.297 1 94.31 272 ARG A N 1
ATOM 2093 C CA . ARG A 1 272 ? 13.195 -38.5 -26.062 1 94.31 272 ARG A CA 1
ATOM 2094 C C . ARG A 1 272 ? 14.711 -38.625 -26.172 1 94.31 272 ARG A C 1
ATOM 2096 O O . ARG A 1 272 ? 15.438 -38.375 -25.203 1 94.31 272 ARG A O 1
ATOM 2103 N N . LEU A 1 273 ? 15.141 -39.031 -27.359 1 93.12 273 LEU A N 1
ATOM 2104 C CA . LEU A 1 273 ? 16.578 -39.094 -27.609 1 93.12 273 LEU A CA 1
ATOM 2105 C C . LEU A 1 273 ? 17.203 -37.688 -27.531 1 93.12 273 LEU A C 1
ATOM 2107 O O . LEU A 1 273 ? 18.281 -37.531 -26.953 1 93.12 273 LEU A O 1
ATOM 2111 N N . ILE A 1 274 ? 16.547 -36.781 -28.141 1 93.44 274 ILE A N 1
ATOM 2112 C CA . ILE A 1 274 ? 17.016 -35.406 -28.125 1 93.44 274 ILE A CA 1
ATOM 2113 C C . ILE A 1 274 ? 17.125 -34.906 -26.672 1 93.44 274 ILE A C 1
ATOM 2115 O O . ILE A 1 274 ? 18.109 -34.25 -26.312 1 93.44 274 ILE A O 1
ATOM 2119 N N . ALA A 1 275 ? 16.219 -35.219 -25.875 1 91.5 275 ALA A N 1
ATOM 2120 C CA . ALA A 1 275 ? 16.156 -34.75 -24.484 1 91.5 275 ALA A CA 1
ATOM 2121 C C . ALA A 1 275 ? 17.297 -35.375 -23.672 1 91.5 275 ALA A C 1
ATOM 2123 O O . ALA A 1 275 ? 17.766 -34.781 -22.703 1 91.5 275 ALA A O 1
ATOM 2124 N N . LYS A 1 276 ? 17.75 -36.531 -24.016 1 88.81 276 LYS A N 1
ATOM 2125 C CA . LYS A 1 276 ? 18.75 -37.281 -23.25 1 88.81 276 LYS A CA 1
ATOM 2126 C C . LYS A 1 276 ? 20.172 -36.906 -23.703 1 88.81 276 LYS A C 1
ATOM 2128 O O . LYS A 1 276 ? 21.141 -37.25 -23.031 1 88.81 276 LYS A O 1
ATOM 2133 N N . GLU A 1 277 ? 20.203 -36.219 -24.797 1 87.69 277 GLU A N 1
ATOM 2134 C CA . GLU A 1 277 ? 21.516 -35.844 -25.312 1 87.69 277 GLU A CA 1
ATOM 2135 C C . GLU A 1 277 ? 22.172 -34.812 -24.406 1 87.69 277 GLU A C 1
ATOM 2137 O O . GLU A 1 277 ? 21.609 -33.75 -24.141 1 87.69 277 GLU A O 1
ATOM 2142 N N . TYR A 1 278 ? 23.297 -35.188 -23.75 1 82.31 278 TYR A N 1
ATOM 2143 C CA . TYR A 1 278 ? 24.062 -34.281 -22.922 1 82.31 278 TYR A CA 1
ATOM 2144 C C . TYR A 1 278 ? 25.562 -34.406 -23.203 1 82.31 278 TYR A C 1
ATOM 2146 O O . TYR A 1 278 ? 26 -35.375 -23.812 1 82.31 278 TYR A O 1
ATOM 2154 N N . GLY A 1 279 ? 26.406 -33.469 -22.906 1 79.25 279 GLY A N 1
ATOM 2155 C CA . GLY A 1 279 ? 27.859 -33.531 -23.016 1 79.25 279 GLY A CA 1
ATOM 2156 C C . GLY A 1 279 ? 28.391 -32.688 -24.172 1 79.25 279 GLY A C 1
ATOM 2157 O O . GLY A 1 279 ? 27.719 -31.75 -24.625 1 79.25 279 GLY A O 1
ATOM 2158 N N . LYS A 1 280 ? 29.625 -33.156 -24.547 1 80.25 280 LYS A N 1
ATOM 2159 C CA . LYS A 1 280 ? 30.328 -32.438 -25.609 1 80.25 280 LYS A CA 1
ATOM 2160 C C . LYS A 1 280 ? 29.656 -32.688 -26.953 1 80.25 280 LYS A C 1
ATOM 2162 O O . LYS A 1 280 ? 29.281 -33.812 -27.281 1 80.25 280 LYS A O 1
ATOM 2167 N N . GLU A 1 281 ? 29.203 -31.766 -27.75 1 84.94 281 GLU A N 1
ATOM 2168 C CA . GLU A 1 281 ? 28.641 -31.781 -29.109 1 84.94 281 GLU A CA 1
ATOM 2169 C C . GLU A 1 281 ? 27.156 -32.094 -29.078 1 84.94 281 GLU A C 1
ATOM 2171 O O . GLU A 1 281 ? 26.578 -32.531 -30.078 1 84.94 281 GLU A O 1
ATOM 2176 N N . SER A 1 282 ? 26.609 -32.156 -27.844 1 87.81 282 SER A N 1
ATOM 2177 C CA . SER A 1 282 ? 25.188 -32.438 -27.672 1 87.81 282 SER A CA 1
ATOM 2178 C C . SER A 1 282 ? 24.344 -31.562 -28.594 1 87.81 282 SER A C 1
ATOM 2180 O O . SER A 1 282 ? 23.344 -32.031 -29.141 1 87.81 282 SER A O 1
ATOM 2182 N N . GLN A 1 283 ? 24.797 -30.422 -28.797 1 88.19 283 GLN A N 1
ATOM 2183 C CA . GLN A 1 283 ? 24.016 -29.5 -29.625 1 88.19 283 GLN A CA 1
ATOM 2184 C C . GLN A 1 283 ? 24 -29.953 -31.078 1 88.19 283 GLN A C 1
ATOM 2186 O O . GLN A 1 283 ? 22.953 -29.875 -31.734 1 88.19 283 GLN A O 1
ATOM 2191 N N . GLU A 1 284 ? 25.109 -30.422 -31.516 1 90.62 284 GLU A N 1
ATOM 2192 C CA . GLU A 1 284 ? 25.188 -30.906 -32.906 1 90.62 284 GLU A CA 1
ATOM 2193 C C . GLU A 1 284 ? 24.375 -32.188 -33.094 1 90.62 284 GLU A C 1
ATOM 2195 O O . GLU A 1 284 ? 23.719 -32.375 -34.094 1 90.62 284 GLU A O 1
ATOM 2200 N N . LYS A 1 285 ? 24.422 -33.031 -32.125 1 92.62 285 LYS A N 1
ATOM 2201 C CA . LYS A 1 285 ? 23.656 -34.25 -32.188 1 92.62 285 LYS A CA 1
ATOM 2202 C C . LYS A 1 285 ? 22.156 -33.969 -32.156 1 92.62 285 LYS A C 1
ATOM 2204 O O . LYS A 1 285 ? 21.391 -34.594 -32.906 1 92.62 285 LYS A O 1
ATOM 2209 N N . LYS A 1 286 ? 21.766 -33.094 -31.281 1 93.88 286 LYS A N 1
ATOM 2210 C CA . LYS A 1 286 ? 20.359 -32.688 -31.234 1 93.88 286 LYS A CA 1
ATOM 2211 C C . LYS A 1 286 ? 19.891 -32.125 -32.562 1 93.88 286 LYS A C 1
ATOM 2213 O O . LYS A 1 286 ? 18.828 -32.469 -33.062 1 93.88 286 LYS A O 1
ATOM 2218 N N . LYS A 1 287 ? 20.719 -31.328 -33.125 1 93.12 287 LYS A N 1
ATOM 2219 C CA . LYS A 1 287 ? 20.406 -30.719 -34.406 1 93.12 287 LYS A CA 1
ATOM 2220 C C . LYS A 1 287 ? 20.234 -31.781 -35.5 1 93.12 287 LYS A C 1
ATOM 2222 O O . LYS A 1 287 ? 19.328 -31.719 -36.312 1 93.12 287 LYS A O 1
ATOM 2227 N N . ASN A 1 288 ? 21.094 -32.75 -35.5 1 93.38 288 ASN A N 1
ATOM 2228 C CA . ASN A 1 288 ? 21.047 -33.812 -36.5 1 93.38 288 ASN A CA 1
ATOM 2229 C C . ASN A 1 288 ? 19.781 -34.656 -36.344 1 93.38 288 ASN A C 1
ATOM 2231 O O . ASN A 1 288 ? 19.203 -35.094 -37.344 1 93.38 288 ASN A O 1
ATOM 2235 N N . HIS A 1 289 ? 19.438 -34.875 -35.125 1 95.06 289 HIS A N 1
ATOM 2236 C CA . HIS A 1 289 ? 18.203 -35.625 -34.906 1 95.06 289 HIS A CA 1
ATOM 2237 C C . HIS A 1 289 ? 17 -34.812 -35.438 1 95.06 289 HIS A C 1
ATOM 2239 O O . HIS A 1 289 ? 16.094 -35.406 -36.031 1 95.06 289 HIS A O 1
ATOM 2245 N N . MET A 1 290 ? 17 -33.562 -35.188 1 95.56 290 MET A N 1
ATOM 2246 C CA . MET A 1 290 ? 15.93 -32.688 -35.688 1 95.56 290 MET A CA 1
ATOM 2247 C C . MET A 1 290 ? 15.914 -32.656 -37.219 1 95.56 290 MET A C 1
ATOM 2249 O O . MET A 1 290 ? 14.852 -32.75 -37.844 1 95.56 290 MET A O 1
ATOM 2253 N N . LYS A 1 291 ? 17.094 -32.594 -37.75 1 93.62 291 LYS A N 1
ATOM 2254 C CA . LYS A 1 291 ? 17.234 -32.562 -39.219 1 93.62 291 LYS A CA 1
ATOM 2255 C C . LYS A 1 291 ? 16.672 -33.812 -39.844 1 93.62 291 LYS A C 1
ATOM 2257 O O . LYS A 1 291 ? 15.953 -33.75 -40.844 1 93.62 291 LYS A O 1
ATOM 2262 N N . ALA A 1 292 ? 16.953 -34.875 -39.281 1 93.06 292 ALA A N 1
ATOM 2263 C CA . ALA A 1 292 ? 16.484 -36.156 -39.781 1 93.06 292 ALA A CA 1
ATOM 2264 C C . ALA A 1 292 ? 14.961 -36.219 -39.812 1 93.06 292 ALA A C 1
ATOM 2266 O O . ALA A 1 292 ? 14.375 -36.719 -40.781 1 93.06 292 ALA A O 1
ATOM 2267 N N . LEU A 1 293 ? 14.352 -35.719 -38.781 1 95.19 293 LEU A N 1
ATOM 2268 C CA . LEU A 1 293 ? 12.898 -35.688 -38.719 1 95.19 293 LEU A CA 1
ATOM 2269 C C . LEU A 1 293 ? 12.336 -34.719 -39.781 1 95.19 293 LEU A C 1
ATOM 2271 O O . LEU A 1 293 ? 11.352 -35.031 -40.438 1 95.19 293 LEU A O 1
ATOM 2275 N N . LEU A 1 294 ? 12.992 -33.625 -39.938 1 93.75 294 LEU A N 1
ATOM 2276 C CA . LEU A 1 294 ? 12.492 -32.594 -40.812 1 93.75 294 LEU A CA 1
ATOM 2277 C C . LEU A 1 294 ? 12.586 -33 -42.281 1 93.75 294 LEU A C 1
ATOM 2279 O O . LEU A 1 294 ? 11.703 -32.688 -43.094 1 93.75 294 LEU A O 1
ATOM 2283 N N . VAL A 1 295 ? 13.562 -33.719 -42.594 1 90 295 VAL A N 1
ATOM 2284 C CA . VAL A 1 295 ? 13.75 -34.156 -43.969 1 90 295 VAL A CA 1
ATOM 2285 C C . VAL A 1 295 ? 12.648 -35.125 -44.344 1 90 295 VAL A C 1
ATOM 2287 O O . VAL A 1 295 ? 12.188 -35.156 -45.5 1 90 295 VAL A O 1
ATOM 2290 N N . SER A 1 296 ? 12.203 -35.875 -43.406 1 91.12 296 SER A N 1
ATOM 2291 C CA . SER A 1 296 ? 11.195 -36.906 -43.656 1 91.12 296 SER A CA 1
ATOM 2292 C C . SER A 1 296 ? 9.789 -36.344 -43.562 1 91.12 296 SER A C 1
ATOM 2294 O O . SER A 1 296 ? 8.828 -36.938 -44.031 1 91.12 296 SER A O 1
ATOM 2296 N N . ALA A 1 297 ? 9.688 -35.156 -43.031 1 93.25 297 ALA A N 1
ATOM 2297 C CA . ALA A 1 297 ? 8.367 -34.594 -42.75 1 93.25 297 ALA A CA 1
ATOM 2298 C C . ALA A 1 297 ? 7.719 -34.062 -44.031 1 93.25 297 ALA A C 1
ATOM 2300 O O . ALA A 1 297 ? 8.398 -33.5 -44.875 1 93.25 297 ALA A O 1
ATOM 2301 N N . THR A 1 298 ? 6.422 -34.344 -44.125 1 89.38 298 THR A N 1
ATOM 2302 C CA . THR A 1 298 ? 5.676 -33.875 -45.281 1 89.38 298 THR A CA 1
ATOM 2303 C C . THR A 1 298 ? 4.406 -33.156 -44.844 1 89.38 298 THR A C 1
ATOM 2305 O O . THR A 1 298 ? 3.99 -33.219 -43.688 1 89.38 298 THR A O 1
ATOM 2308 N N . ASP A 1 299 ? 3.832 -32.375 -45.812 1 90.56 299 ASP A N 1
ATOM 2309 C CA . ASP A 1 299 ? 2.57 -31.688 -45.594 1 90.56 299 ASP A CA 1
ATOM 2310 C C . ASP A 1 299 ? 2.648 -30.766 -44.375 1 90.56 299 ASP A C 1
ATOM 2312 O O . ASP A 1 299 ? 3.533 -29.906 -44.312 1 90.56 299 ASP A O 1
ATOM 2316 N N . CYS A 1 300 ? 1.758 -30.969 -43.438 1 93.69 300 CYS A N 1
ATOM 2317 C CA . CYS A 1 300 ? 1.74 -30.062 -42.281 1 93.69 300 CYS A CA 1
ATOM 2318 C C . CYS A 1 300 ? 2.586 -30.609 -41.125 1 93.69 300 CYS A C 1
ATOM 2320 O O . CYS A 1 300 ? 2.658 -30 -40.062 1 93.69 300 CYS A O 1
ATOM 2322 N N . GLU A 1 301 ? 3.258 -31.703 -41.344 1 95.06 301 GLU A N 1
ATOM 2323 C CA . GLU A 1 301 ? 4.086 -32.344 -40.312 1 95.06 301 GLU A CA 1
ATOM 2324 C C . GLU A 1 301 ? 5.199 -31.406 -39.844 1 95.06 301 GLU A C 1
ATOM 2326 O O . GLU A 1 301 ? 5.469 -31.312 -38.656 1 95.06 301 GLU A O 1
ATOM 2331 N N . PRO A 1 302 ? 5.855 -30.672 -40.812 1 94.69 302 PRO A N 1
ATOM 2332 C CA . PRO A 1 302 ? 6.926 -29.781 -40.344 1 94.69 302 PRO A CA 1
ATOM 2333 C C . PRO A 1 302 ? 6.426 -28.703 -39.375 1 94.69 302 PRO A C 1
ATOM 2335 O O . PRO A 1 302 ? 7.121 -28.359 -38.406 1 94.69 302 PRO A O 1
ATOM 2338 N N . GLN A 1 303 ? 5.285 -28.234 -39.625 1 94.69 303 GLN A N 1
ATOM 2339 C CA . GLN A 1 303 ? 4.707 -27.188 -38.781 1 94.69 303 GLN A CA 1
ATOM 2340 C C . GLN A 1 303 ? 4.543 -27.672 -37.344 1 94.69 303 GLN A C 1
ATOM 2342 O O . GLN A 1 303 ? 5.008 -27.031 -36.406 1 94.69 303 GLN A O 1
ATOM 2347 N N . TYR A 1 304 ? 3.965 -28.719 -37.219 1 95.75 304 TYR A N 1
ATOM 2348 C CA . TYR A 1 304 ? 3.639 -29.203 -35.875 1 95.75 304 TYR A CA 1
ATOM 2349 C C . TYR A 1 304 ? 4.844 -29.875 -35.25 1 95.75 304 TYR A C 1
ATOM 2351 O O . TYR A 1 304 ? 4.945 -29.938 -34 1 95.75 304 TYR A O 1
ATOM 2359 N N . LEU A 1 305 ? 5.734 -30.359 -36.062 1 95.44 305 LEU A N 1
ATOM 2360 C CA . LEU A 1 305 ? 6.992 -30.859 -35.5 1 95.44 305 LEU A CA 1
ATOM 2361 C C . LEU A 1 305 ? 7.742 -29.75 -34.781 1 95.44 305 LEU A C 1
ATOM 2363 O O . LEU A 1 305 ? 8.234 -29.953 -33.688 1 95.44 305 LEU A O 1
ATOM 2367 N N . ILE A 1 306 ? 7.789 -28.641 -35.406 1 94.19 306 ILE A N 1
ATOM 2368 C CA . ILE A 1 306 ? 8.492 -27.5 -34.812 1 94.19 306 ILE A CA 1
ATOM 2369 C C . ILE A 1 306 ? 7.754 -27 -33.562 1 94.19 306 ILE A C 1
ATOM 2371 O O . ILE A 1 306 ? 8.375 -26.688 -32.562 1 94.19 306 ILE A O 1
ATOM 2375 N N . ARG A 1 307 ? 6.508 -26.984 -33.625 1 92.44 307 ARG A N 1
ATOM 2376 C CA . ARG A 1 307 ? 5.723 -26.516 -32.5 1 92.44 307 ARG A CA 1
ATOM 2377 C C . ARG A 1 307 ? 5.871 -27.453 -31.312 1 92.44 307 ARG A C 1
ATOM 2379 O O . ARG A 1 307 ? 5.906 -27 -30.156 1 92.44 307 ARG A O 1
ATOM 2386 N N . LEU A 1 308 ? 5.93 -28.656 -31.594 1 93.56 308 LEU A N 1
ATOM 2387 C CA . LEU A 1 308 ? 6.152 -29.641 -30.531 1 93.56 308 LEU A CA 1
ATOM 2388 C C . LEU A 1 308 ? 7.555 -29.484 -29.938 1 93.56 308 LEU A C 1
ATOM 2390 O O . LEU A 1 308 ? 7.738 -29.625 -28.734 1 93.56 308 LEU A O 1
ATOM 2394 N N . LEU A 1 309 ? 8.469 -29.234 -30.828 1 92.94 309 LEU A N 1
ATOM 2395 C CA . LEU A 1 309 ? 9.844 -29.031 -30.375 1 92.94 309 LEU A CA 1
ATOM 2396 C C . LEU A 1 309 ? 9.945 -27.781 -29.5 1 92.94 309 LEU A C 1
ATOM 2398 O O . LEU A 1 309 ? 10.766 -27.734 -28.578 1 92.94 309 LEU A O 1
ATOM 2402 N N . GLN A 1 310 ? 9.133 -26.875 -29.781 1 88.06 310 GLN A N 1
ATOM 2403 C CA . GLN A 1 310 ? 9.086 -25.641 -29 1 88.06 310 GLN A CA 1
ATOM 2404 C C . GLN A 1 310 ? 8.211 -25.812 -27.766 1 88.06 310 GLN A C 1
ATOM 2406 O O . GLN A 1 310 ? 8.117 -24.906 -26.938 1 88.06 310 GLN A O 1
ATOM 2411 N N . SER A 1 311 ? 7.539 -26.969 -27.594 1 81.62 311 SER A N 1
ATOM 2412 C CA . SER A 1 311 ? 6.68 -27.344 -26.469 1 81.62 311 SER A CA 1
ATOM 2413 C C . SER A 1 311 ? 5.465 -26.422 -26.375 1 81.62 311 SER A C 1
ATOM 2415 O O . SER A 1 311 ? 5.012 -26.094 -25.281 1 81.62 311 SER A O 1
ATOM 2417 N N . LYS A 1 312 ? 5.035 -25.984 -27.578 1 83.62 312 LYS A N 1
ATOM 2418 C CA . LYS A 1 312 ? 3.852 -25.125 -27.641 1 83.62 312 LYS A CA 1
ATOM 2419 C C . LYS A 1 312 ? 3.072 -25.359 -28.938 1 83.62 312 LYS A C 1
ATOM 2421 O O . LYS A 1 312 ? 3.564 -25.062 -30.016 1 83.62 312 LYS A O 1
ATOM 2426 N N . LEU A 1 313 ? 1.92 -25.812 -28.766 1 86.31 313 LEU A N 1
ATOM 2427 C CA . LEU A 1 313 ? 1.103 -26.062 -29.953 1 86.31 313 LEU A CA 1
ATOM 2428 C C . LEU A 1 313 ? 0.349 -24.797 -30.359 1 86.31 313 LEU A C 1
ATOM 2430 O O . LEU A 1 313 ? 0.252 -24.484 -31.547 1 86.31 313 LEU A O 1
ATOM 2434 N N . ARG A 1 314 ? -0.193 -24.047 -29.391 1 80.38 314 ARG A N 1
ATOM 2435 C CA . ARG A 1 314 ? -0.872 -22.766 -29.562 1 80.38 314 ARG A CA 1
ATOM 2436 C C . ARG A 1 314 ? -2.113 -22.922 -30.438 1 80.38 314 ARG A C 1
ATOM 2438 O O . ARG A 1 314 ? -2.314 -22.156 -31.391 1 80.38 314 ARG A O 1
ATOM 2445 N N . ILE A 1 315 ? -2.869 -23.953 -30.312 1 87.12 315 ILE A N 1
ATOM 2446 C CA . ILE A 1 315 ? -4.043 -24.188 -31.141 1 87.12 315 ILE A CA 1
ATOM 2447 C C . ILE A 1 315 ? -5.289 -24.297 -30.266 1 87.12 315 ILE A C 1
ATOM 2449 O O . ILE A 1 315 ? -6.316 -24.828 -30.688 1 87.12 315 ILE A O 1
ATOM 2453 N N . GLY A 1 316 ? -5.152 -23.906 -29 1 81.62 316 GLY A N 1
ATOM 2454 C CA . GLY A 1 316 ? -6.289 -23.938 -28.094 1 81.62 316 GLY A CA 1
ATOM 2455 C C . GLY A 1 316 ? -6.59 -25.328 -27.547 1 81.62 316 GLY A C 1
ATOM 2456 O O . GLY A 1 316 ? -7.723 -25.609 -27.172 1 81.62 316 GLY A O 1
ATOM 2457 N N . TYR A 1 317 ? -5.695 -26.141 -27.656 1 87.94 317 TYR A N 1
ATOM 2458 C CA . TYR A 1 317 ? -5.781 -27.516 -27.188 1 87.94 317 TYR A CA 1
ATOM 2459 C C . TYR A 1 317 ? -5.254 -27.641 -25.766 1 87.94 317 TYR A C 1
ATOM 2461 O O . TYR A 1 317 ? -4.07 -27.922 -25.562 1 87.94 317 TYR A O 1
ATOM 2469 N N . ALA A 1 318 ? -6.242 -27.547 -24.828 1 86.12 318 ALA A N 1
ATOM 2470 C CA . ALA A 1 318 ? -5.859 -27.578 -23.422 1 86.12 318 ALA A CA 1
ATOM 2471 C C . ALA A 1 318 ? -5.754 -29 -22.922 1 86.12 318 ALA A C 1
ATOM 2473 O O . ALA A 1 318 ? -6.398 -29.906 -23.453 1 86.12 318 ALA A O 1
ATOM 2474 N N . GLU A 1 319 ? -4.961 -29.125 -21.922 1 89.25 319 GLU A N 1
ATOM 2475 C CA . GLU A 1 319 ? -4.785 -30.453 -21.328 1 89.25 319 GLU A CA 1
ATOM 2476 C C . GLU A 1 319 ? -6.094 -30.953 -20.719 1 89.25 319 GLU A C 1
ATOM 2478 O O . GLU A 1 319 ? -6.375 -32.156 -20.766 1 89.25 319 GLU A O 1
ATOM 2483 N N . LYS A 1 320 ? -6.871 -30.172 -20.188 1 88.5 320 LYS A N 1
ATOM 2484 C CA . LYS A 1 320 ? -8.156 -30.562 -19.609 1 88.5 320 LYS A CA 1
ATOM 2485 C C . LYS A 1 320 ? -9.062 -31.188 -20.672 1 88.5 320 LYS A C 1
ATOM 2487 O O . LYS A 1 320 ? -9.805 -32.125 -20.391 1 88.5 320 LYS A O 1
ATOM 2492 N N . THR A 1 321 ? -9 -30.625 -21.828 1 92.56 321 THR A N 1
ATOM 2493 C CA . THR A 1 321 ? -9.781 -31.141 -22.938 1 92.56 321 THR A CA 1
ATOM 2494 C C . THR A 1 321 ? -9.297 -32.531 -23.312 1 92.56 321 THR A C 1
ATOM 2496 O O . THR A 1 321 ? -10.109 -33.438 -23.594 1 92.56 321 THR A O 1
ATOM 2499 N N . LEU A 1 322 ? -8 -32.656 -23.312 1 95.5 322 LEU A N 1
ATOM 2500 C CA . LEU A 1 322 ? -7.406 -33.969 -23.625 1 95.5 322 LEU A CA 1
ATOM 2501 C C . LEU A 1 322 ? -7.852 -35 -22.625 1 95.5 322 LEU A C 1
ATOM 2503 O O . LEU A 1 322 ? -8.234 -36.125 -23.016 1 95.5 322 LEU A O 1
ATOM 2507 N N . LEU A 1 323 ? -7.836 -34.688 -21.359 1 95.69 323 LEU A N 1
ATOM 2508 C CA . LEU A 1 323 ? -8.211 -35.625 -20.312 1 95.69 323 LEU A CA 1
ATOM 2509 C C . LEU A 1 323 ? -9.688 -36 -20.406 1 95.69 323 LEU A C 1
ATOM 2511 O O . LEU A 1 323 ? -10.055 -37.156 -20.266 1 95.69 323 LEU A O 1
ATOM 2515 N N . ALA A 1 324 ? -10.492 -35.094 -20.641 1 95.12 324 ALA A N 1
ATOM 2516 C CA . ALA A 1 324 ? -11.914 -35.344 -20.812 1 95.12 324 ALA A CA 1
ATOM 2517 C C . ALA A 1 324 ? -12.172 -36.281 -22 1 95.12 324 ALA A C 1
ATOM 2519 O O . ALA A 1 324 ? -12.961 -37.219 -21.906 1 95.12 324 ALA A O 1
ATOM 2520 N N . ALA A 1 325 ? -11.484 -35.906 -23.078 1 96.69 325 ALA A N 1
ATOM 2521 C CA . ALA A 1 325 ? -11.648 -36.719 -24.297 1 96.69 325 ALA A CA 1
ATOM 2522 C C . ALA A 1 325 ? -11.18 -38.156 -24.094 1 96.69 325 ALA A C 1
ATOM 2524 O O . ALA A 1 325 ? -11.758 -39.094 -24.641 1 96.69 325 ALA A O 1
ATOM 2525 N N . LEU A 1 326 ? -10.109 -38.312 -23.391 1 96.81 326 LEU A N 1
ATOM 2526 C CA . LEU A 1 326 ? -9.586 -39.625 -23.094 1 96.81 326 LEU A CA 1
ATOM 2527 C C . LEU A 1 326 ? -10.617 -40.469 -22.344 1 96.81 326 LEU A C 1
ATOM 2529 O O . LEU A 1 326 ? -10.805 -41.656 -22.656 1 96.81 326 LEU A O 1
ATOM 2533 N N . GLY A 1 327 ? -11.258 -39.938 -21.359 1 94.88 327 GLY A N 1
ATOM 2534 C CA . GLY A 1 327 ? -12.312 -40.625 -20.641 1 94.88 327 GLY A CA 1
ATOM 2535 C C . GLY A 1 327 ? -13.477 -41.031 -21.531 1 94.88 327 GLY A C 1
ATOM 2536 O O . GLY A 1 327 ? -13.953 -42.156 -21.484 1 94.88 327 GLY A O 1
ATOM 2537 N N . GLN A 1 328 ? -13.891 -40.125 -22.344 1 94.19 328 GLN A N 1
ATOM 2538 C CA . GLN A 1 328 ? -15 -40.406 -23.25 1 94.19 328 GLN A CA 1
ATOM 2539 C C . GLN A 1 328 ? -14.641 -41.469 -24.266 1 94.19 328 GLN A C 1
ATOM 2541 O O . GLN A 1 328 ? -15.453 -42.344 -24.562 1 94.19 328 GLN A O 1
ATOM 2546 N N . ALA A 1 329 ? -13.453 -41.344 -24.812 1 95.88 329 ALA A N 1
ATOM 2547 C CA . ALA A 1 329 ? -12.992 -42.312 -25.781 1 95.88 329 ALA A CA 1
ATOM 2548 C C . ALA A 1 329 ? -13 -43.719 -25.188 1 95.88 329 ALA A C 1
ATOM 2550 O O . ALA A 1 329 ? -13.336 -44.688 -25.875 1 95.88 329 ALA A O 1
ATOM 2551 N N . ALA A 1 330 ? -12.641 -43.812 -23.969 1 93.06 330 ALA A N 1
ATOM 2552 C CA . ALA A 1 330 ? -12.617 -45.125 -23.281 1 93.06 330 ALA A CA 1
ATOM 2553 C C . ALA A 1 330 ? -14.023 -45.688 -23.156 1 93.06 330 ALA A C 1
ATOM 2555 O O . ALA A 1 330 ? -14.219 -46.906 -23.281 1 93.06 330 ALA A O 1
ATOM 2556 N N . VAL A 1 331 ? -14.938 -44.875 -22.906 1 90.44 331 VAL A N 1
ATOM 2557 C CA . VAL A 1 331 ? -16.328 -45.344 -22.766 1 90.44 331 VAL A CA 1
ATOM 2558 C C . VAL A 1 331 ? -16.828 -45.875 -24.109 1 90.44 331 VAL A C 1
ATOM 2560 O O . VAL A 1 331 ? -17.469 -46.938 -24.156 1 90.44 331 VAL A O 1
ATOM 2563 N N . TYR A 1 332 ? -16.547 -45.188 -25.141 1 90 332 TYR A N 1
ATOM 2564 C CA . TYR A 1 332 ? -17.047 -45.562 -26.453 1 90 332 TYR A CA 1
ATOM 2565 C C . TYR A 1 332 ? -16.344 -46.812 -26.953 1 90 332 TYR A C 1
ATOM 2567 O O . TYR A 1 332 ? -16.891 -47.594 -27.75 1 90 332 TYR A O 1
ATOM 2575 N N . THR A 1 333 ? -15.125 -47.031 -26.594 1 84.5 333 THR A N 1
ATOM 2576 C CA . THR A 1 333 ? -14.336 -48.156 -27.078 1 84.5 333 THR A CA 1
ATOM 2577 C C . THR A 1 333 ? -14.578 -49.406 -26.219 1 84.5 333 THR A C 1
ATOM 2579 O O . THR A 1 333 ? -14.438 -50.531 -26.703 1 84.5 333 THR A O 1
ATOM 2582 N N . GLU A 1 334 ? -14.586 -49.312 -24.859 1 68.69 334 GLU A N 1
ATOM 2583 C CA . GLU A 1 334 ? -14.672 -50.469 -23.938 1 68.69 334 GLU A CA 1
ATOM 2584 C C . GLU A 1 334 ? -15.961 -51.25 -24.156 1 68.69 334 GLU A C 1
ATOM 2586 O O . GLU A 1 334 ? -17.062 -50.688 -24.078 1 68.69 334 GLU A O 1
ATOM 2591 N N . GLU A 1 335 ? -15.844 -52.062 -25.047 1 54.56 335 GLU A N 1
ATOM 2592 C CA . GLU A 1 335 ? -16.844 -53.125 -25.047 1 54.56 335 GLU A CA 1
ATOM 2593 C C . GLU A 1 335 ? -17 -53.75 -23.656 1 54.56 335 GLU A C 1
ATOM 2595 O O . GLU A 1 335 ? -18.062 -54.219 -23.281 1 54.56 335 GLU A O 1
ATOM 2600 N N . HIS A 1 336 ? -15.906 -53.906 -22.984 1 46.53 336 HIS A N 1
ATOM 2601 C CA . HIS A 1 336 ? -15.781 -54.812 -21.844 1 46.53 336 HIS A CA 1
ATOM 2602 C C . HIS A 1 336 ? -16.109 -54.094 -20.531 1 46.53 336 HIS A C 1
ATOM 2604 O O . HIS A 1 336 ? -15.969 -54.688 -19.453 1 46.53 336 HIS A O 1
ATOM 2610 N N . SER A 1 337 ? -16.25 -52.781 -20.547 1 53.81 337 SER A N 1
ATOM 2611 C CA . SER A 1 337 ? -16.453 -52.312 -19.172 1 53.81 337 SER A CA 1
ATOM 2612 C C . SER A 1 337 ? -17.922 -52 -18.922 1 53.81 337 SER A C 1
ATOM 2614 O O . SER A 1 337 ? -18.562 -51.281 -19.703 1 53.81 337 SER A O 1
ATOM 2616 N N . LYS A 1 338 ? -18.594 -52.969 -18.391 1 59.62 338 LYS A N 1
ATOM 2617 C CA . LYS A 1 338 ? -1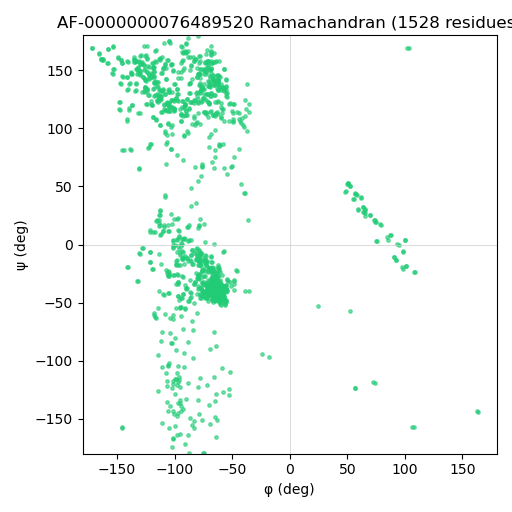9.984 -52.844 -17.953 1 59.62 338 LYS A CA 1
ATOM 2618 C C . LYS A 1 338 ? -20.219 -51.531 -17.203 1 59.62 338 LYS A C 1
ATOM 2620 O O . LYS A 1 338 ? -19.484 -51.188 -16.266 1 59.62 338 LYS A O 1
ATOM 2625 N N . LEU A 1 339 ? -20.859 -50.625 -17.812 1 67.19 339 LEU A N 1
ATOM 2626 C CA . LEU A 1 339 ? -21.312 -49.406 -17.172 1 67.19 339 LEU A CA 1
ATOM 2627 C C . LEU A 1 339 ? -21.938 -49.688 -15.812 1 67.19 339 LEU A C 1
ATOM 2629 O O . LEU A 1 339 ? -22.844 -50.5 -15.703 1 67.19 339 LEU A O 1
ATOM 2633 N N . PRO A 1 340 ? -21.25 -49.219 -14.812 1 68.62 340 PRO A N 1
ATOM 2634 C CA . PRO A 1 340 ? -21.938 -49.375 -13.531 1 68.62 340 PRO A CA 1
ATOM 2635 C C . PRO A 1 340 ? -23.391 -48.875 -13.562 1 68.62 340 PRO A C 1
ATOM 2637 O O . PRO A 1 340 ? -23.672 -47.875 -14.211 1 68.62 340 PRO A O 1
ATOM 2640 N N . PRO A 1 341 ? -24.312 -49.719 -13.281 1 66.06 341 PRO A N 1
ATOM 2641 C CA . PRO A 1 341 ? -25.734 -49.406 -13.391 1 66.06 341 PRO A CA 1
ATOM 2642 C C . PRO A 1 341 ? -26.109 -48.062 -12.766 1 66.06 341 PRO A C 1
ATOM 2644 O O . PRO A 1 341 ? -27.078 -47.438 -13.188 1 66.06 341 PRO A O 1
ATOM 2647 N N . ASP A 1 342 ? -25.391 -47.469 -11.867 1 70.44 342 ASP A N 1
ATOM 2648 C CA . ASP A 1 342 ? -25.781 -46.281 -11.102 1 70.44 342 ASP A CA 1
ATOM 2649 C C . ASP A 1 342 ? -25.344 -45 -11.797 1 70.44 342 ASP A C 1
ATOM 2651 O O . ASP A 1 342 ? -25.641 -43.906 -11.336 1 70.44 342 ASP A O 1
ATOM 2655 N N . ILE A 1 343 ? -24.812 -45.156 -12.945 1 71.19 343 ILE A N 1
ATOM 2656 C CA . ILE A 1 343 ? -24.266 -43.938 -13.555 1 71.19 343 ILE A CA 1
ATOM 2657 C C . ILE A 1 343 ? -25.25 -43.406 -14.586 1 71.19 343 ILE A C 1
ATOM 2659 O O . ILE A 1 343 ? -25.625 -44.094 -15.531 1 71.19 343 ILE A O 1
ATOM 2663 N N . GLN A 1 344 ? -25.797 -42.219 -14.344 1 71.12 344 GLN A N 1
ATOM 2664 C CA . GLN A 1 344 ? -26.781 -41.562 -15.203 1 71.12 344 GLN A CA 1
ATOM 2665 C C . GLN A 1 344 ? -26.125 -40.969 -16.438 1 71.12 344 GLN A C 1
ATOM 2667 O O . GLN A 1 344 ? -26.609 -41.094 -17.547 1 71.12 344 GLN A O 1
ATOM 2672 N N . SER A 1 345 ? -24.906 -40.281 -16.25 1 86.44 345 SER A N 1
ATOM 2673 C CA . SER A 1 345 ? -24.172 -39.656 -17.344 1 86.44 345 SER A CA 1
ATOM 2674 C C . SER A 1 345 ? -22.766 -40.219 -17.484 1 86.44 345 SER A C 1
ATOM 2676 O O . SER A 1 345 ? -21.812 -39.625 -16.984 1 86.44 345 SER A O 1
ATOM 2678 N N . PRO A 1 346 ? -22.703 -41.281 -18.219 1 85.5 346 PRO A N 1
ATOM 2679 C CA . PRO A 1 346 ? -21.438 -42 -18.266 1 85.5 346 PRO A CA 1
ATOM 2680 C C . PRO A 1 346 ? -20.297 -41.156 -18.844 1 85.5 346 PRO A C 1
ATOM 2682 O O . PRO A 1 346 ? -19.156 -41.25 -18.375 1 85.5 346 PRO A O 1
ATOM 2685 N N . LEU A 1 347 ? -20.562 -40.344 -19.828 1 89.38 347 LEU A N 1
ATOM 2686 C CA . LEU A 1 347 ? -19.531 -39.531 -20.469 1 89.38 347 LEU A CA 1
ATOM 2687 C C . LEU A 1 347 ? -18.969 -38.5 -19.5 1 89.38 347 LEU A C 1
ATOM 2689 O O . LEU A 1 347 ? -17.75 -38.312 -19.438 1 89.38 347 LEU A O 1
ATOM 2693 N N . GLU A 1 348 ? -19.812 -37.906 -18.844 1 91 348 GLU A N 1
ATOM 2694 C CA . GLU A 1 348 ? -19.391 -36.906 -17.875 1 91 348 GLU A CA 1
ATOM 2695 C C . GLU A 1 348 ? -18.609 -37.531 -16.734 1 91 348 GLU A C 1
ATOM 2697 O O . GLU A 1 348 ? -17.594 -37 -16.281 1 91 348 GLU A O 1
ATOM 2702 N N . GLU A 1 349 ? -19.062 -38.531 -16.266 1 91.38 349 GLU A N 1
ATOM 2703 C CA . GLU A 1 349 ? -18.391 -39.25 -15.172 1 91.38 349 GLU A CA 1
ATOM 2704 C C . GLU A 1 349 ? -17.031 -39.781 -15.617 1 91.38 349 GLU A C 1
ATOM 2706 O O . GLU A 1 349 ? -16.078 -39.781 -14.836 1 91.38 349 GLU A O 1
ATOM 2711 N N . ALA A 1 350 ? -17 -40.281 -16.797 1 92.62 350 ALA A N 1
ATOM 2712 C CA . ALA A 1 350 ? -15.734 -40.781 -17.344 1 92.62 350 ALA A CA 1
ATOM 2713 C C . ALA A 1 350 ? -14.695 -39.688 -17.406 1 92.62 350 ALA A C 1
ATOM 2715 O O . ALA A 1 350 ? -13.531 -39.875 -17.047 1 92.62 350 ALA A O 1
ATOM 2716 N N . SER A 1 351 ? -15.117 -38.562 -17.875 1 93.81 351 SER A N 1
ATOM 2717 C CA . SER A 1 351 ? -14.234 -37.406 -17.906 1 93.81 351 SER A CA 1
ATOM 2718 C C . SER A 1 351 ? -13.727 -37.062 -16.516 1 93.81 351 SER A C 1
ATOM 2720 O O . SER A 1 351 ? -12.539 -36.781 -16.344 1 93.81 351 SER A O 1
ATOM 2722 N N . ASN A 1 352 ? -14.578 -37.125 -15.609 1 92.81 352 ASN A N 1
ATOM 2723 C CA . ASN A 1 352 ? -14.227 -36.75 -14.234 1 92.81 352 ASN A CA 1
ATOM 2724 C C . ASN A 1 352 ? -13.258 -37.781 -13.625 1 92.81 352 ASN A C 1
ATOM 2726 O O . ASN A 1 352 ? -12.352 -37.375 -12.875 1 92.81 352 ASN A O 1
ATOM 2730 N N . ILE A 1 353 ? -13.469 -38.906 -13.898 1 92.94 353 ILE A N 1
ATOM 2731 C CA . ILE A 1 353 ? -12.617 -39.969 -13.359 1 92.94 353 ILE A CA 1
ATOM 2732 C C . ILE A 1 353 ? -11.18 -39.781 -13.844 1 92.94 353 ILE A C 1
ATOM 2734 O O . ILE A 1 353 ? -10.242 -39.844 -13.047 1 92.94 353 ILE A O 1
ATOM 2738 N N . VAL A 1 354 ? -11.008 -39.594 -15.125 1 94.69 354 VAL A N 1
ATOM 2739 C CA . VAL A 1 354 ? -9.672 -39.438 -15.672 1 94.69 354 VAL A CA 1
ATOM 2740 C C . VAL A 1 354 ? -9.008 -38.188 -15.086 1 94.69 354 VAL A C 1
ATOM 2742 O O . VAL A 1 354 ? -7.82 -38.219 -14.75 1 94.69 354 VAL A O 1
ATOM 2745 N N . LYS A 1 355 ? -9.766 -37.156 -15 1 93.56 355 LYS A N 1
ATOM 2746 C CA . LYS A 1 355 ? -9.234 -35.938 -14.406 1 93.56 355 LYS A CA 1
ATOM 2747 C C . LYS A 1 355 ? -8.812 -36.156 -12.961 1 93.56 355 LYS A C 1
ATOM 2749 O O . LYS A 1 355 ? -7.75 -35.688 -12.539 1 93.56 355 LYS A O 1
ATOM 2754 N N . GLN A 1 356 ? -9.586 -36.781 -12.258 1 91.94 356 GLN A N 1
ATOM 2755 C CA . GLN A 1 356 ? -9.297 -37.062 -10.852 1 91.94 356 GLN A CA 1
ATOM 2756 C C . GLN A 1 356 ? -8.055 -37.938 -10.711 1 91.94 356 GLN A C 1
ATOM 2758 O O . GLN A 1 356 ? -7.195 -37.688 -9.867 1 91.94 356 GLN A O 1
ATOM 2763 N N . VAL A 1 357 ? -8.055 -38.969 -11.523 1 94.44 357 VAL A N 1
ATOM 2764 C CA . VAL A 1 357 ? -6.922 -39.875 -11.477 1 94.44 357 VAL A CA 1
ATOM 2765 C C . VAL A 1 357 ? -5.641 -39.125 -11.828 1 94.44 357 VAL A C 1
ATOM 2767 O O . VAL A 1 357 ? -4.598 -39.344 -11.195 1 94.44 357 VAL A O 1
ATOM 2770 N N . TYR A 1 358 ? -5.707 -38.312 -12.805 1 94.31 358 TYR A N 1
ATOM 2771 C CA . TYR A 1 358 ? -4.535 -37.531 -13.195 1 94.31 358 TYR A CA 1
ATOM 2772 C C . TYR A 1 358 ? -4.105 -36.594 -12.078 1 94.31 358 TYR A C 1
ATOM 2774 O O . TYR A 1 358 ? -2.916 -36.312 -11.914 1 94.31 358 TYR A O 1
ATOM 2782 N N . SER A 1 359 ? -4.996 -36.094 -11.328 1 92 359 SER A N 1
ATOM 2783 C CA . SER A 1 359 ? -4.688 -35.156 -10.242 1 92 359 SER A CA 1
ATOM 2784 C C . SER A 1 359 ? -3.895 -35.844 -9.141 1 92 359 SER A C 1
ATOM 2786 O O . SER A 1 359 ? -3.102 -35.219 -8.445 1 92 359 SER A O 1
ATOM 2788 N N . VAL A 1 360 ? -4.059 -37.094 -8.984 1 92.12 360 VAL A N 1
ATOM 2789 C CA . VAL A 1 360 ? -3.4 -37.812 -7.902 1 92.12 360 VAL A CA 1
ATOM 2790 C C . VAL A 1 360 ? -2.176 -38.562 -8.438 1 92.12 360 VAL A C 1
ATOM 2792 O O . VAL A 1 360 ? -1.245 -38.875 -7.688 1 92.12 360 VAL A O 1
ATOM 2795 N N . LEU A 1 361 ? -2.242 -38.875 -9.695 1 93.25 361 LEU A N 1
ATOM 2796 C CA . LEU A 1 361 ? -1.132 -39.531 -10.359 1 93.25 361 LEU A CA 1
ATOM 2797 C C . LEU A 1 361 ? -0.889 -38.969 -11.742 1 93.25 361 LEU A C 1
ATOM 2799 O O . LEU A 1 361 ? -1.236 -39.562 -12.75 1 93.25 361 LEU A O 1
ATOM 2803 N N . PRO A 1 362 ? -0.19 -37.875 -11.758 1 93.19 362 PRO A N 1
ATOM 2804 C CA . PRO A 1 362 ? 0.049 -37.188 -13.047 1 93.19 362 PRO A CA 1
ATOM 2805 C C . PRO A 1 362 ? 1.121 -37.906 -13.875 1 93.19 362 PRO A C 1
ATOM 2807 O O . PRO A 1 362 ? 2.174 -37.312 -14.156 1 93.19 362 PRO A O 1
ATOM 2810 N N . ASP A 1 363 ? 0.834 -39.094 -14.352 1 94.44 363 ASP A N 1
ATOM 2811 C CA . ASP A 1 363 ? 1.692 -39.969 -15.164 1 94.44 363 ASP A CA 1
ATOM 2812 C C . ASP A 1 363 ? 0.885 -40.688 -16.234 1 94.44 363 ASP A C 1
ATOM 2814 O O . ASP A 1 363 ? 0.236 -41.688 -15.953 1 94.44 363 ASP A O 1
ATOM 2818 N N . TYR A 1 364 ? 1.057 -40.25 -17.438 1 96.31 364 TYR A N 1
ATOM 2819 C CA . TYR A 1 364 ? 0.257 -40.812 -18.531 1 96.31 364 TYR A CA 1
ATOM 2820 C C . TYR A 1 364 ? 0.645 -42.25 -18.797 1 96.31 364 TYR A C 1
ATOM 2822 O O . TYR A 1 364 ? -0.19 -43.062 -19.234 1 96.31 364 TYR A O 1
ATOM 2830 N N . ASP A 1 365 ? 1.938 -42.625 -18.594 1 95.56 365 ASP A N 1
ATOM 2831 C CA . ASP A 1 365 ? 2.361 -44 -18.812 1 95.56 365 ASP A CA 1
ATOM 2832 C C . ASP A 1 365 ? 1.545 -44.969 -17.953 1 95.56 365 ASP A C 1
ATOM 2834 O O . ASP A 1 365 ? 1.026 -45.969 -18.453 1 95.56 365 ASP A O 1
ATOM 2838 N N . LYS A 1 366 ? 1.395 -44.625 -16.766 1 94.81 366 LYS A N 1
ATOM 2839 C CA . LYS A 1 366 ? 0.681 -45.469 -15.828 1 94.81 366 LYS A CA 1
ATOM 2840 C C . LYS A 1 366 ? -0.825 -45.438 -16.078 1 94.81 366 LYS A C 1
ATOM 2842 O O . LYS A 1 366 ? -1.499 -46.469 -16.031 1 94.81 366 LYS A O 1
ATOM 2847 N N . ILE A 1 367 ? -1.328 -44.344 -16.344 1 95.5 367 ILE A N 1
ATOM 2848 C CA . ILE A 1 367 ? -2.766 -44.156 -16.516 1 95.5 367 ILE A CA 1
ATOM 2849 C C . ILE A 1 367 ? -3.234 -44.906 -17.766 1 95.5 367 ILE A C 1
ATOM 2851 O O . ILE A 1 367 ? -4.219 -45.656 -17.703 1 95.5 367 ILE A O 1
ATOM 2855 N N . ILE A 1 368 ? -2.525 -44.688 -18.859 1 96.44 368 ILE A N 1
ATOM 2856 C CA . ILE A 1 368 ? -2.941 -45.281 -20.109 1 96.44 368 ILE A CA 1
ATOM 2857 C C . ILE A 1 368 ? -2.768 -46.812 -20.047 1 96.44 368 ILE A C 1
ATOM 2859 O O . ILE A 1 368 ? -3.598 -47.562 -20.578 1 96.44 368 ILE A O 1
ATOM 2863 N N . SER A 1 369 ? -1.688 -47.281 -19.438 1 95.31 369 SER A N 1
ATOM 2864 C CA . SER A 1 369 ? -1.502 -48.719 -19.266 1 95.31 369 SER A CA 1
ATOM 2865 C C . SER A 1 369 ? -2.662 -49.312 -18.484 1 95.31 369 SER A C 1
ATOM 2867 O O . SER A 1 369 ? -3.207 -50.344 -18.875 1 95.31 369 SER A O 1
ATOM 2869 N N . ALA A 1 370 ? -3.055 -48.688 -17.438 1 94.44 370 ALA A N 1
ATOM 2870 C CA . ALA A 1 370 ? -4.168 -49.188 -16.625 1 94.44 370 ALA A CA 1
ATOM 2871 C C . ALA A 1 370 ? -5.484 -49.094 -17.391 1 94.44 370 ALA A C 1
ATOM 2873 O O . ALA A 1 370 ? -6.34 -49.969 -17.266 1 94.44 370 ALA A O 1
ATOM 2874 N N . LEU A 1 371 ? -5.613 -48.062 -18.094 1 93.94 371 LEU A N 1
ATOM 2875 C CA . LEU A 1 371 ? -6.828 -47.844 -18.859 1 93.94 371 LEU A CA 1
ATOM 2876 C C . LEU A 1 371 ? -7.016 -48.938 -19.891 1 93.94 371 LEU A C 1
ATOM 2878 O O . LEU A 1 371 ? -8.125 -49.469 -20.062 1 93.94 371 LEU A O 1
ATOM 2882 N N . LEU A 1 372 ? -5.941 -49.375 -20.594 1 93.19 372 LEU A N 1
ATOM 2883 C CA . LEU A 1 372 ? -5.992 -50.344 -21.688 1 93.19 372 LEU A CA 1
ATOM 2884 C C . LEU A 1 372 ? -6.09 -51.781 -21.125 1 93.19 372 LEU A C 1
ATOM 2886 O O . LEU A 1 372 ? -6.66 -52.656 -21.766 1 93.19 372 LEU A O 1
ATOM 2890 N N . THR A 1 373 ? -5.602 -52.031 -19.906 1 91.31 373 THR A N 1
ATOM 2891 C CA . THR A 1 373 ? -5.57 -53.375 -19.359 1 91.31 373 THR A CA 1
ATOM 2892 C C . THR A 1 373 ? -6.777 -53.625 -18.453 1 91.31 373 THR A C 1
ATOM 2894 O O . THR A 1 373 ? -7.406 -54.688 -18.531 1 91.31 373 THR A O 1
ATOM 2897 N N . GLU A 1 374 ? -7.086 -52.656 -17.594 1 89.25 374 GLU A N 1
ATOM 2898 C CA . GLU A 1 374 ? -8.109 -52.875 -16.578 1 89.25 374 GLU A CA 1
ATOM 2899 C C . GLU A 1 374 ? -9.398 -52.125 -16.922 1 89.25 374 GLU A C 1
ATOM 2901 O O . GLU A 1 374 ? -10.477 -52.5 -16.453 1 89.25 374 GLU A O 1
ATOM 2906 N N . GLY A 1 375 ? -9.281 -51.125 -17.672 1 89.12 375 GLY A N 1
ATOM 2907 C CA . GLY A 1 375 ? -10.477 -50.375 -18.062 1 89.12 375 GLY A CA 1
ATOM 2908 C C . GLY A 1 375 ? -10.664 -49.094 -17.281 1 89.12 375 GLY A C 1
ATOM 2909 O O . GLY A 1 375 ? -10.039 -48.906 -16.234 1 89.12 375 GLY A O 1
ATOM 2910 N N . LEU A 1 376 ? -11.602 -48.25 -17.734 1 91.94 376 LEU A N 1
ATOM 2911 C CA . LEU A 1 376 ? -11.828 -46.906 -17.219 1 91.94 376 LEU A CA 1
ATOM 2912 C C . LEU A 1 376 ? -12.367 -46.969 -15.805 1 91.94 376 LEU A C 1
ATOM 2914 O O . LEU A 1 376 ? -11.922 -46.188 -14.938 1 91.94 376 LEU A O 1
ATOM 2918 N N . TRP A 1 377 ? -13.305 -47.75 -15.539 1 88.88 377 TRP A N 1
ATOM 2919 C CA . TRP A 1 377 ? -14.031 -47.719 -14.273 1 88.88 377 TRP A CA 1
ATOM 2920 C C . TRP A 1 377 ? -13.172 -48.281 -13.141 1 88.88 377 TRP A C 1
ATOM 2922 O O . TRP A 1 377 ? -13.453 -48.031 -11.969 1 88.88 377 TRP A O 1
ATOM 2932 N N . MET A 1 378 ? -12.07 -49 -13.461 1 89.81 378 MET A N 1
ATOM 2933 C CA . MET A 1 378 ? -11.156 -49.531 -12.453 1 89.81 378 MET A CA 1
ATOM 2934 C C . MET A 1 378 ? -9.953 -48.594 -12.266 1 89.81 378 MET A C 1
ATOM 2936 O O . MET A 1 378 ? -9.133 -48.812 -11.375 1 89.81 378 MET A O 1
ATOM 2940 N N . LEU A 1 379 ? -9.938 -47.562 -13.016 1 92.62 379 LEU A N 1
ATOM 2941 C CA . LEU A 1 379 ? -8.781 -46.656 -13.039 1 92.62 379 LEU A CA 1
ATOM 2942 C C . LEU A 1 379 ? -8.531 -46.062 -11.656 1 92.62 379 LEU A C 1
ATOM 2944 O O . LEU A 1 379 ? -7.387 -46.031 -11.203 1 92.62 379 LEU A O 1
ATOM 2948 N N . PRO A 1 380 ? -9.586 -45.594 -10.938 1 91.25 380 PRO A N 1
ATOM 2949 C CA . PRO A 1 380 ? -9.344 -45 -9.625 1 91.25 380 PRO A CA 1
ATOM 2950 C C . PRO A 1 380 ? -8.742 -45.969 -8.625 1 91.25 380 PRO A C 1
ATOM 2952 O O . PRO A 1 380 ? -8.016 -45.562 -7.715 1 91.25 380 PRO A O 1
ATOM 2955 N N . LYS A 1 381 ? -8.961 -47.156 -8.758 1 90.12 381 LYS A N 1
ATOM 2956 C CA . LYS A 1 381 ? -8.438 -48.188 -7.848 1 90.12 381 LYS A CA 1
ATOM 2957 C C . LYS A 1 381 ? -7.004 -48.562 -8.203 1 90.12 381 LYS A C 1
ATOM 2959 O O . LYS A 1 381 ? -6.207 -48.875 -7.324 1 90.12 381 LYS A O 1
ATOM 2964 N N . LYS A 1 382 ? -6.699 -48.5 -9.438 1 91.25 382 LYS A N 1
ATOM 2965 C CA . LYS A 1 382 ? -5.391 -48.938 -9.906 1 91.25 382 LYS A CA 1
ATOM 2966 C C . LYS A 1 382 ? -4.379 -47.812 -9.883 1 91.25 382 LYS A C 1
ATOM 2968 O O . LYS A 1 382 ? -3.18 -48.031 -9.711 1 91.25 382 LYS A O 1
ATOM 2973 N N . CYS A 1 383 ? -4.789 -46.656 -10.203 1 92.88 383 CYS A N 1
ATOM 2974 C CA . CYS A 1 383 ? -3.922 -45.5 -10.234 1 92.88 383 CYS A CA 1
ATOM 2975 C C . CYS A 1 383 ? -4.145 -44.625 -9.008 1 92.88 383 CYS A C 1
ATOM 2977 O O . CYS A 1 383 ? -5.047 -43.781 -9 1 92.88 383 CYS A O 1
ATOM 2979 N N . ASN A 1 384 ? -3.195 -44.812 -8.094 1 91.12 384 ASN A N 1
ATOM 2980 C CA . ASN A 1 384 ? -3.35 -44.094 -6.832 1 91.12 384 ASN A CA 1
ATOM 2981 C C . ASN A 1 384 ? -2.125 -43.219 -6.516 1 91.12 384 ASN A C 1
ATOM 2983 O O . ASN A 1 384 ? -1.106 -43.312 -7.203 1 91.12 384 ASN A O 1
ATOM 2987 N N . PHE A 1 385 ? -2.357 -42.438 -5.488 1 93.12 385 PHE A N 1
ATOM 2988 C CA . PHE A 1 385 ? -1.288 -41.594 -4.996 1 93.12 385 PHE A CA 1
ATOM 2989 C C . PHE A 1 385 ? -0.073 -42.406 -4.59 1 93.12 385 PHE A C 1
ATOM 2991 O O . PHE A 1 385 ? -0.172 -43.281 -3.727 1 93.12 385 PHE A O 1
ATOM 2998 N N . THR A 1 386 ? 1.099 -42.188 -5.312 1 91.25 386 THR A N 1
ATOM 2999 C CA . THR A 1 386 ? 2.283 -43 -5.16 1 91.25 386 THR A CA 1
ATOM 3000 C C . THR A 1 386 ? 3.516 -42.156 -4.875 1 91.25 386 THR A C 1
ATOM 3002 O O . THR A 1 386 ? 3.734 -41.125 -5.527 1 91.25 386 THR A O 1
ATOM 3005 N N . PRO A 1 387 ? 4.27 -42.594 -3.83 1 94.31 387 PRO A N 1
ATOM 3006 C CA . PRO A 1 387 ? 5.523 -41.875 -3.594 1 94.31 387 PRO A CA 1
ATOM 3007 C C . PRO A 1 387 ? 6.434 -41.844 -4.82 1 94.31 387 PRO A C 1
ATOM 3009 O O . PRO A 1 387 ? 6.543 -42.844 -5.527 1 94.31 387 PRO A O 1
ATOM 3012 N N . GLY A 1 388 ? 7.043 -40.844 -5.016 1 93.25 388 GLY A N 1
ATOM 3013 C CA . GLY A 1 388 ? 7.906 -40.688 -6.176 1 93.25 388 GLY A CA 1
ATOM 3014 C C . GLY A 1 388 ? 7.273 -39.875 -7.297 1 93.25 388 GLY A C 1
ATOM 3015 O O . GLY A 1 388 ? 7.973 -39.375 -8.18 1 93.25 388 GLY A O 1
ATOM 3016 N N . VAL A 1 389 ? 5.977 -39.75 -7.266 1 94.5 389 VAL A N 1
ATOM 3017 C CA . VAL A 1 389 ? 5.254 -38.969 -8.25 1 94.5 389 VAL A CA 1
ATOM 3018 C C . VAL A 1 389 ? 4.562 -37.781 -7.555 1 94.5 389 VAL A C 1
ATOM 3020 O O . VAL A 1 389 ? 3.514 -37.969 -6.926 1 94.5 389 VAL A O 1
ATOM 3023 N N . PRO A 1 390 ? 5.055 -36.594 -7.75 1 95.5 390 PRO A N 1
ATOM 3024 C CA . PRO A 1 390 ? 4.461 -35.438 -7.07 1 95.5 390 PRO A CA 1
ATOM 3025 C C . PRO A 1 390 ? 3.105 -35.062 -7.652 1 95.5 390 PRO A C 1
ATOM 3027 O O . PRO A 1 390 ? 2.844 -35.281 -8.836 1 95.5 390 PRO A O 1
ATOM 3030 N N . ILE A 1 391 ? 2.252 -34.469 -6.816 1 94.25 391 ILE A N 1
ATOM 3031 C CA . ILE A 1 391 ? 0.945 -34 -7.25 1 94.25 391 ILE A CA 1
ATOM 3032 C C . ILE A 1 391 ? 0.906 -32.469 -7.176 1 94.25 391 ILE A C 1
ATOM 3034 O O . ILE A 1 391 ? 1.76 -31.844 -6.539 1 94.25 391 ILE A O 1
ATOM 3038 N N . GLY A 1 392 ? -0.06 -31.922 -7.934 1 92.44 392 GLY A N 1
ATOM 3039 C CA . GLY A 1 392 ? -0.275 -30.484 -7.809 1 92.44 392 GLY A CA 1
ATOM 3040 C C . GLY A 1 392 ? -0.806 -30.078 -6.445 1 92.44 392 GLY A C 1
ATOM 3041 O O . GLY A 1 392 ? -1.636 -30.781 -5.863 1 92.44 392 GLY A O 1
ATOM 3042 N N . PRO A 1 393 ? -0.361 -28.984 -5.969 1 93.44 393 PRO A N 1
ATOM 3043 C CA . PRO A 1 393 ? -0.764 -28.594 -4.617 1 93.44 393 PRO A CA 1
ATOM 3044 C C . PRO A 1 393 ? -2.176 -28.016 -4.566 1 93.44 393 PRO A C 1
ATOM 3046 O O . PRO A 1 393 ? -2.691 -27.547 -5.582 1 93.44 393 PRO A O 1
ATOM 3049 N N . MET A 1 394 ? -2.756 -28.219 -3.422 1 94 394 MET A N 1
ATOM 3050 C CA . MET A 1 394 ? -4.004 -27.516 -3.133 1 94 394 MET A CA 1
ATOM 3051 C C . MET A 1 394 ? -3.754 -26.031 -2.92 1 94 394 MET A C 1
ATOM 3053 O O . MET A 1 394 ? -2.75 -25.641 -2.318 1 94 394 MET A O 1
ATOM 3057 N N . LEU A 1 395 ? -4.633 -25.172 -3.406 1 90.06 395 LEU A N 1
ATOM 3058 C CA . LEU A 1 395 ? -4.402 -23.734 -3.385 1 90.06 395 LEU A CA 1
ATOM 3059 C C . LEU A 1 395 ? -5.48 -23.016 -2.574 1 90.06 395 LEU A C 1
ATOM 3061 O O . LEU A 1 395 ? -6.586 -23.547 -2.41 1 90.06 395 LEU A O 1
ATOM 3065 N N . SER A 1 396 ? -5.105 -21.797 -2.07 1 90.94 396 SER A N 1
ATOM 3066 C CA . SER A 1 396 ? -6.004 -21.031 -1.222 1 90.94 396 SER A CA 1
ATOM 3067 C C . SER A 1 396 ? -6.59 -19.844 -1.976 1 90.94 396 SER A C 1
ATOM 3069 O O . SER A 1 396 ? -6.031 -19.406 -2.98 1 90.94 396 SER A O 1
ATOM 3071 N N . LYS A 1 397 ? -7.707 -19.359 -1.462 1 85.25 397 LYS A N 1
ATOM 3072 C CA . LYS A 1 397 ? -8.336 -18.141 -1.964 1 85.25 397 LYS A CA 1
ATOM 3073 C C . LYS A 1 397 ? -8.031 -16.953 -1.054 1 85.25 397 LYS A C 1
ATOM 3075 O O . LYS A 1 397 ? -7.902 -17.125 0.162 1 85.25 397 LYS A O 1
ATOM 3080 N N . ALA A 1 398 ? -7.969 -15.766 -1.611 1 81.69 398 ALA A N 1
ATOM 3081 C CA . ALA A 1 398 ? -7.645 -14.562 -0.85 1 81.69 398 ALA A CA 1
ATOM 3082 C C . ALA A 1 398 ? -8.867 -14.039 -0.097 1 81.69 398 ALA A C 1
ATOM 3084 O O . ALA A 1 398 ? -9.992 -14.141 -0.588 1 81.69 398 ALA A O 1
ATOM 3085 N N . THR A 1 399 ? -8.57 -13.5 1.119 1 80.69 399 THR A N 1
ATOM 3086 C CA . THR A 1 399 ? -9.609 -12.836 1.896 1 80.69 399 THR A CA 1
ATOM 3087 C C . THR A 1 399 ? -9.148 -11.461 2.361 1 80.69 399 THR A C 1
ATOM 3089 O O . THR A 1 399 ? -7.961 -11.258 2.627 1 80.69 399 THR A O 1
ATOM 3092 N N . LYS A 1 400 ? -10.023 -10.508 2.508 1 68 400 LYS A N 1
ATOM 3093 C CA . LYS A 1 400 ? -9.672 -9.109 2.734 1 68 400 LYS A CA 1
ATOM 3094 C C . LYS A 1 400 ? -9.625 -8.789 4.227 1 68 400 LYS A C 1
ATOM 3096 O O . LYS A 1 400 ? -9.164 -7.719 4.621 1 68 400 LYS A O 1
ATOM 3101 N N . GLY A 1 401 ? -10.148 -9.719 5.039 1 71.38 401 GLY A N 1
ATOM 3102 C CA . GLY A 1 401 ? -10.141 -9.383 6.453 1 71.38 401 GLY A CA 1
ATOM 3103 C C . GLY A 1 401 ? -10.562 -10.547 7.34 1 71.38 401 GLY A C 1
ATOM 3104 O O . GLY A 1 401 ? -11.047 -11.562 6.852 1 71.38 401 GLY A O 1
ATOM 3105 N N . VAL A 1 402 ? -10.312 -10.266 8.594 1 73.38 402 VAL A N 1
ATOM 3106 C CA . VAL A 1 402 ? -10.602 -11.297 9.578 1 73.38 402 VAL A CA 1
ATOM 3107 C C . VAL A 1 402 ? -12.109 -11.523 9.664 1 73.38 402 VAL A C 1
ATOM 3109 O O . VAL A 1 402 ? -12.57 -12.656 9.852 1 73.38 402 VAL A O 1
ATOM 3112 N N . SER A 1 403 ? -12.773 -10.508 9.492 1 68.81 403 SER A N 1
ATOM 3113 C CA . SER A 1 403 ? -14.227 -10.625 9.578 1 68.81 403 SER A CA 1
ATOM 3114 C C . SER A 1 403 ? -14.773 -11.516 8.469 1 68.81 403 SER A C 1
ATOM 3116 O O . SER A 1 403 ? -15.719 -12.281 8.688 1 68.81 403 SER A O 1
ATOM 3118 N N . GLU A 1 404 ? -14.219 -11.414 7.34 1 76.06 404 GLU A N 1
ATOM 3119 C CA . GLU A 1 404 ? -14.641 -12.258 6.227 1 76.06 404 GLU A CA 1
ATOM 3120 C C . GLU A 1 404 ? -14.375 -13.727 6.516 1 76.06 404 GLU A C 1
ATOM 3122 O O . GLU A 1 404 ? -15.141 -14.602 6.086 1 76.06 404 GLU A O 1
ATOM 3127 N N . ILE A 1 405 ? -13.406 -13.969 7.203 1 81.56 405 ILE A N 1
ATOM 3128 C CA . ILE A 1 405 ? -13.055 -15.336 7.574 1 81.56 405 ILE A CA 1
ATOM 3129 C C . ILE A 1 405 ? -14.125 -15.914 8.492 1 81.56 405 ILE A C 1
ATOM 3131 O O . ILE A 1 405 ? -14.578 -17.047 8.297 1 81.56 405 ILE A O 1
ATOM 3135 N N . LEU A 1 406 ? -14.492 -15.102 9.453 1 78.31 406 LEU A N 1
ATOM 3136 C CA . LEU A 1 406 ? -15.469 -15.562 10.43 1 78.31 406 LEU A CA 1
ATOM 3137 C C . LEU A 1 406 ? -16.828 -15.773 9.781 1 78.31 406 LEU A C 1
ATOM 3139 O O . LEU A 1 406 ? -17.578 -16.656 10.18 1 78.31 406 LEU A O 1
ATOM 3143 N N . ASN A 1 407 ? -17.047 -15.039 8.797 1 76.88 407 ASN A N 1
ATOM 3144 C CA . ASN A 1 407 ? -18.297 -15.195 8.062 1 76.88 407 ASN A CA 1
ATOM 3145 C C . ASN A 1 407 ? -18.297 -16.453 7.211 1 76.88 407 ASN A C 1
ATOM 3147 O O . ASN A 1 407 ? -19.312 -17.156 7.129 1 76.88 407 ASN A O 1
ATOM 3151 N N . LYS A 1 408 ? -17.219 -16.703 6.621 1 79.94 408 LYS A N 1
ATOM 3152 C CA . LYS A 1 408 ? -17.109 -17.859 5.727 1 79.94 408 LYS A CA 1
ATOM 3153 C C . LYS A 1 408 ? -17.062 -19.172 6.516 1 79.94 408 LYS A C 1
ATOM 3155 O O . LYS A 1 408 ? -17.578 -20.188 6.066 1 79.94 408 LYS A O 1
ATOM 3160 N N . PHE A 1 409 ? -16.484 -19.094 7.578 1 82.12 409 PHE A N 1
ATOM 3161 C CA . PHE A 1 409 ? -16.312 -20.297 8.383 1 82.12 409 PHE A CA 1
ATOM 3162 C C . PHE A 1 409 ? -17.203 -20.266 9.617 1 82.12 409 PHE A C 1
ATOM 3164 O O . PHE A 1 409 ? -16.797 -20.656 10.703 1 82.12 409 PHE A O 1
ATOM 3171 N N . GLN A 1 410 ? -18.406 -19.781 9.297 1 76.5 410 GLN A N 1
ATOM 3172 C CA . GLN A 1 410 ? -19.375 -19.75 10.391 1 76.5 410 GLN A CA 1
ATOM 3173 C C . GLN A 1 410 ? -19.719 -21.172 10.859 1 76.5 410 GLN A C 1
ATOM 3175 O O . GLN A 1 410 ? -20.047 -22.031 10.055 1 76.5 410 GLN A O 1
ATOM 3180 N N . ASP A 1 411 ? -19.375 -21.641 12.031 1 78.69 411 ASP A N 1
ATOM 3181 C CA . ASP A 1 411 ? -19.734 -22.891 12.688 1 78.69 411 ASP A CA 1
ATOM 3182 C C . ASP A 1 411 ? -18.766 -24.016 12.273 1 78.69 411 ASP A C 1
ATOM 3184 O O . ASP A 1 411 ? -19.141 -25.188 12.305 1 78.69 411 ASP A O 1
ATOM 3188 N N . VAL A 1 412 ? -17.781 -23.703 11.617 1 86.44 412 VAL A N 1
ATOM 3189 C CA . VAL A 1 412 ? -16.75 -24.672 11.25 1 86.44 412 VAL A CA 1
ATOM 3190 C C . VAL A 1 412 ? -15.461 -24.375 11.992 1 86.44 412 VAL A C 1
ATOM 3192 O O . VAL A 1 412 ? -15.078 -23.203 12.148 1 86.44 412 VAL A O 1
ATOM 3195 N N . GLU A 1 413 ? -14.977 -25.391 12.516 1 91.56 413 GLU A N 1
ATOM 3196 C CA . GLU A 1 413 ? -13.695 -25.219 13.18 1 91.56 413 GLU A CA 1
ATOM 3197 C C . GLU A 1 413 ? -12.57 -25.016 12.172 1 91.56 413 GLU A C 1
ATOM 3199 O O . GLU A 1 413 ? -12.484 -25.734 11.172 1 91.56 413 GLU A O 1
ATOM 3204 N N . PHE A 1 414 ? -11.781 -23.984 12.391 1 93.75 414 PHE A N 1
ATOM 3205 C CA . PHE A 1 414 ? -10.688 -23.688 11.469 1 93.75 414 PHE A CA 1
ATOM 3206 C C . PHE A 1 414 ? -9.414 -23.359 12.234 1 93.75 414 PHE A C 1
ATOM 3208 O O . PHE A 1 414 ? -9.453 -23.109 13.445 1 93.75 414 PHE A O 1
ATOM 3215 N N . THR A 1 415 ? -8.289 -23.484 11.57 1 95.19 415 THR A N 1
ATOM 3216 C CA . THR A 1 415 ? -6.98 -23.172 12.125 1 95.19 415 THR A CA 1
ATOM 3217 C C . THR A 1 415 ? -6.293 -22.078 11.297 1 95.19 415 THR A C 1
ATOM 3219 O O . THR A 1 415 ? -6.559 -21.953 10.102 1 95.19 415 THR A O 1
ATOM 3222 N N . CYS A 1 416 ? -5.508 -21.266 11.984 1 95.12 416 CYS A N 1
ATOM 3223 C CA . CYS A 1 416 ? -4.684 -20.266 11.328 1 95.12 416 CYS A CA 1
ATOM 3224 C C . CYS A 1 416 ? -3.207 -20.641 11.391 1 95.12 416 CYS A C 1
ATOM 3226 O O . CYS A 1 416 ? -2.709 -21.031 12.445 1 95.12 416 CYS A O 1
ATOM 3228 N N . GLU A 1 417 ? -2.6 -20.594 10.203 1 97.06 417 GLU A N 1
ATOM 3229 C CA . GLU A 1 417 ? -1.175 -20.891 10.102 1 97.06 417 GLU A CA 1
ATOM 3230 C C . GLU A 1 417 ? -0.41 -19.719 9.484 1 97.06 417 GLU A C 1
ATOM 3232 O O . GLU A 1 417 ? -0.965 -18.953 8.688 1 97.06 417 GLU A O 1
ATOM 3237 N N . TYR A 1 418 ? 0.889 -19.656 9.867 1 96.12 418 TYR A N 1
ATOM 3238 C CA . TYR A 1 418 ? 1.725 -18.656 9.211 1 96.12 418 TYR A CA 1
ATOM 3239 C C . TYR A 1 418 ? 1.82 -18.922 7.715 1 96.12 418 TYR A C 1
ATOM 3241 O O . TYR A 1 418 ? 1.939 -20.078 7.289 1 96.12 418 TYR A O 1
ATOM 3249 N N . LYS A 1 419 ? 1.633 -17.875 6.949 1 94.75 419 LYS A N 1
ATOM 3250 C CA . LYS A 1 419 ? 1.946 -17.969 5.527 1 94.75 419 LYS A CA 1
ATOM 3251 C C . LYS A 1 419 ? 3.404 -17.594 5.262 1 94.75 419 LYS A C 1
ATOM 3253 O O . LYS A 1 419 ? 3.725 -16.422 5.059 1 94.75 419 LYS A O 1
ATOM 3258 N N . TYR A 1 420 ? 4.207 -18.562 5.152 1 95.12 420 TYR A N 1
ATOM 3259 C CA . TYR A 1 420 ? 5.641 -18.359 4.992 1 95.12 420 TYR A CA 1
ATOM 3260 C C . TYR A 1 420 ? 5.965 -17.844 3.592 1 95.12 420 TYR A C 1
ATOM 3262 O O . TYR A 1 420 ? 5.246 -18.156 2.635 1 95.12 420 TYR A O 1
ATOM 3270 N N . ASP A 1 421 ? 6.965 -17.078 3.506 1 89.56 421 ASP A N 1
ATOM 3271 C CA . ASP A 1 421 ? 7.41 -16.562 2.217 1 89.56 421 ASP A CA 1
ATOM 3272 C C . ASP A 1 421 ? 8.641 -17.312 1.717 1 89.56 421 ASP A C 1
ATOM 3274 O O . ASP A 1 421 ? 9.766 -16.812 1.813 1 89.56 421 ASP A O 1
ATOM 3278 N N . GLY A 1 422 ? 8.406 -18.406 1.145 1 93.31 422 GLY A N 1
ATOM 3279 C CA . GLY A 1 422 ? 9.461 -19.234 0.601 1 93.31 422 GLY A CA 1
ATOM 3280 C C . GLY A 1 422 ? 9.055 -19.984 -0.658 1 93.31 422 GLY A C 1
ATOM 3281 O O . GLY A 1 422 ? 8.297 -19.453 -1.475 1 93.31 422 GLY A O 1
ATOM 3282 N N . GLU A 1 423 ? 9.773 -21.062 -0.909 1 92.56 423 GLU A N 1
ATOM 3283 C CA . GLU A 1 423 ? 9.43 -21.938 -2.021 1 92.56 423 GLU A CA 1
ATOM 3284 C C . GLU A 1 423 ? 8.664 -23.172 -1.536 1 92.56 423 GLU A C 1
ATOM 3286 O O . GLU A 1 423 ? 9.195 -23.969 -0.768 1 92.56 423 GLU A O 1
ATOM 3291 N N . ARG A 1 424 ? 7.465 -23.219 -2.014 1 94.88 424 ARG A N 1
ATOM 3292 C CA . ARG A 1 424 ? 6.68 -24.391 -1.648 1 94.88 424 ARG A CA 1
ATOM 3293 C C . ARG A 1 424 ? 7.273 -25.656 -2.256 1 94.88 424 ARG A C 1
ATOM 3295 O O . ARG A 1 424 ? 7.711 -25.656 -3.408 1 94.88 424 ARG A O 1
ATOM 3302 N N . ALA A 1 425 ? 7.312 -26.75 -1.38 1 96.69 425 ALA A N 1
ATOM 3303 C CA . ALA A 1 425 ? 7.926 -28 -1.845 1 96.69 425 ALA A CA 1
ATOM 3304 C C . ALA A 1 425 ? 7.156 -29.219 -1.334 1 96.69 425 ALA A C 1
ATOM 3306 O O . ALA A 1 425 ? 6.555 -29.172 -0.257 1 96.69 425 ALA A O 1
ATOM 3307 N N . GLN A 1 426 ? 7.129 -30.156 -2.188 1 97.31 426 GLN A N 1
ATOM 3308 C CA . GLN A 1 426 ? 6.691 -31.5 -1.808 1 97.31 426 GLN A CA 1
ATOM 3309 C C . GLN A 1 426 ? 7.883 -32.438 -1.626 1 97.31 426 GLN A C 1
ATOM 3311 O O . GLN A 1 426 ? 8.656 -32.656 -2.562 1 97.31 426 GLN A O 1
ATOM 3316 N N . ILE A 1 427 ? 8.078 -32.969 -0.413 1 98.31 427 ILE A N 1
ATOM 3317 C CA . ILE A 1 427 ? 9.219 -33.844 -0.113 1 98.31 427 ILE A CA 1
ATOM 3318 C C . ILE A 1 427 ? 8.75 -35.281 0.009 1 98.31 427 ILE A C 1
ATOM 3320 O O . ILE A 1 427 ? 7.863 -35.594 0.807 1 98.31 427 ILE A O 1
ATOM 3324 N N . HIS A 1 428 ? 9.32 -36.188 -0.817 1 98 428 HIS A N 1
ATOM 3325 C CA . HIS A 1 428 ? 9.023 -37.594 -0.811 1 98 428 HIS A CA 1
ATOM 3326 C C . HIS A 1 428 ? 10.148 -38.406 -0.159 1 98 428 HIS A C 1
ATOM 3328 O O . HIS A 1 428 ? 11.297 -38.312 -0.594 1 98 428 HIS A O 1
ATOM 3334 N N . TYR A 1 429 ? 9.867 -39.031 0.959 1 97.88 429 TYR A N 1
ATOM 3335 C CA . TYR A 1 429 ? 10.75 -40.031 1.513 1 97.88 429 TYR A CA 1
ATOM 3336 C C . TYR A 1 429 ? 10.312 -41.438 1.065 1 97.88 429 TYR A C 1
ATOM 3338 O O . TYR A 1 429 ? 9.266 -41.938 1.485 1 97.88 429 TYR A O 1
ATOM 3346 N N . LEU A 1 430 ? 11.125 -42.031 0.27 1 96.81 430 LEU A N 1
ATOM 3347 C CA . LEU A 1 430 ? 10.75 -43.281 -0.372 1 96.81 430 LEU A CA 1
ATOM 3348 C C . LEU A 1 430 ? 11.172 -44.469 0.475 1 96.81 430 LEU A C 1
ATOM 3350 O O . LEU A 1 430 ? 12.023 -44.344 1.36 1 96.81 430 LEU A O 1
ATOM 3354 N N . GLU A 1 431 ? 10.664 -45.656 0.177 1 94.56 431 GLU A N 1
ATOM 3355 C CA . GLU A 1 431 ? 10.922 -46.875 0.933 1 94.56 431 GLU A CA 1
ATOM 3356 C C . GLU A 1 431 ? 12.391 -47.281 0.832 1 94.56 431 GLU A C 1
ATOM 3358 O O . GLU A 1 431 ? 12.938 -47.875 1.762 1 94.56 431 GLU A O 1
ATOM 3363 N N . ASN A 1 432 ? 13.023 -46.938 -0.197 1 94.06 432 ASN A N 1
ATOM 3364 C CA . ASN A 1 432 ? 14.43 -47.281 -0.371 1 94.06 432 ASN A CA 1
ATOM 3365 C C . ASN A 1 432 ? 15.336 -46.312 0.393 1 94.06 432 ASN A C 1
ATOM 3367 O O . ASN A 1 432 ? 16.562 -46.438 0.338 1 94.06 432 ASN A O 1
ATOM 3371 N N . GLY A 1 433 ? 14.758 -45.312 1.019 1 93 433 GLY A N 1
ATOM 3372 C CA . GLY A 1 433 ? 15.531 -44.406 1.842 1 93 433 GLY A CA 1
ATOM 3373 C C . GLY A 1 433 ? 15.891 -43.125 1.124 1 93 433 GLY A C 1
ATOM 3374 O O . GLY A 1 433 ? 16.406 -42.188 1.739 1 93 433 GLY A O 1
ATOM 3375 N N . SER A 1 434 ? 15.586 -43.031 -0.127 1 95.19 434 SER A N 1
ATOM 3376 C CA . SER A 1 434 ? 15.922 -41.844 -0.882 1 95.19 434 SER A CA 1
ATOM 3377 C C . SER A 1 434 ? 14.914 -40.719 -0.624 1 95.19 434 SER A C 1
ATOM 3379 O O . SER A 1 434 ? 13.742 -41 -0.33 1 95.19 434 SER A O 1
ATOM 3381 N N . VAL A 1 435 ? 15.422 -39.5 -0.658 1 96.75 435 VAL A N 1
ATOM 3382 C CA . VAL A 1 435 ? 14.586 -38.344 -0.471 1 96.75 435 VAL A CA 1
ATOM 3383 C C . VAL A 1 435 ? 14.523 -37.531 -1.771 1 96.75 435 VAL A C 1
ATOM 3385 O O . VAL A 1 435 ? 15.555 -37.219 -2.367 1 96.75 435 VAL A O 1
ATOM 3388 N N . GLU A 1 436 ? 13.312 -37.25 -2.242 1 96.62 436 GLU A N 1
ATOM 3389 C CA . GLU A 1 436 ? 13.102 -36.438 -3.436 1 96.62 436 GLU A CA 1
ATOM 3390 C C . GLU A 1 436 ? 12.312 -35.188 -3.111 1 96.62 436 GLU A C 1
ATOM 3392 O O . GLU A 1 436 ? 11.336 -35.219 -2.355 1 96.62 436 GLU A O 1
ATOM 3397 N N . ILE A 1 437 ? 12.781 -34.062 -3.621 1 96.44 437 ILE A N 1
ATOM 3398 C CA . ILE A 1 437 ? 12.125 -32.781 -3.4 1 96.44 437 ILE A CA 1
ATOM 3399 C C . ILE A 1 437 ? 11.57 -32.25 -4.719 1 96.44 437 ILE A C 1
ATOM 3401 O O . ILE A 1 437 ? 12.289 -32.156 -5.715 1 96.44 437 ILE A O 1
ATOM 3405 N N . TYR A 1 438 ? 10.289 -31.891 -4.68 1 95.56 438 TYR A N 1
ATOM 3406 C CA . TYR A 1 438 ? 9.641 -31.375 -5.879 1 95.56 438 TYR A CA 1
ATOM 3407 C C . TYR A 1 438 ? 9.07 -29.984 -5.637 1 95.56 438 TYR A C 1
ATOM 3409 O O . TYR A 1 438 ? 8.539 -29.703 -4.555 1 95.56 438 TYR A O 1
ATOM 3417 N N . SER A 1 439 ? 9.141 -29.094 -6.633 1 93.06 439 SER A N 1
ATOM 3418 C CA . SER A 1 439 ? 8.57 -27.75 -6.559 1 93.06 439 SER A CA 1
ATOM 3419 C C . SER A 1 439 ? 7.051 -27.797 -6.695 1 93.06 439 SER A C 1
ATOM 3421 O O . SER A 1 439 ? 6.465 -28.859 -6.895 1 93.06 439 SER A O 1
ATOM 3423 N N . ARG A 1 440 ? 6.465 -26.594 -6.641 1 89.5 440 ARG A N 1
ATOM 3424 C CA . ARG A 1 440 ? 5.02 -26.422 -6.777 1 89.5 440 ARG A CA 1
ATOM 3425 C C . ARG A 1 440 ? 4.539 -26.891 -8.141 1 89.5 440 ARG A C 1
ATOM 3427 O O . ARG A 1 440 ? 3.406 -27.359 -8.281 1 89.5 440 ARG A O 1
ATOM 3434 N N . HIS A 1 441 ? 5.43 -26.922 -9.078 1 84.75 441 HIS A N 1
ATOM 3435 C CA . HIS A 1 441 ? 5.078 -27.328 -10.438 1 84.75 441 HIS A CA 1
ATOM 3436 C C . HIS A 1 441 ? 5.664 -28.688 -10.773 1 84.75 441 HIS A C 1
ATOM 3438 O O . HIS A 1 441 ? 5.848 -29.016 -11.953 1 84.75 441 HIS A O 1
ATOM 3444 N N . ALA A 1 442 ? 6.074 -29.422 -9.75 1 88.56 442 ALA A N 1
ATOM 3445 C CA . ALA A 1 442 ? 6.52 -30.812 -9.844 1 88.56 442 ALA A CA 1
ATOM 3446 C C . ALA A 1 442 ? 7.895 -30.891 -10.5 1 88.56 442 ALA A C 1
ATOM 3448 O O . ALA A 1 442 ? 8.25 -31.938 -11.07 1 88.56 442 ALA A O 1
ATOM 3449 N N . GLU A 1 443 ? 8.586 -29.797 -10.453 1 87.75 443 GLU A N 1
ATOM 3450 C CA . GLU A 1 443 ? 9.969 -29.844 -10.898 1 87.75 443 GLU A CA 1
ATOM 3451 C C . GLU A 1 443 ? 10.875 -30.438 -9.82 1 87.75 443 GLU A C 1
ATOM 3453 O O . GLU A 1 443 ? 10.742 -30.109 -8.641 1 87.75 443 GLU A O 1
ATOM 3458 N N . ARG A 1 444 ? 11.766 -31.281 -10.258 1 89.56 444 ARG A N 1
ATOM 3459 C CA . ARG A 1 444 ? 12.664 -31.938 -9.312 1 89.56 444 ARG A CA 1
ATOM 3460 C C . ARG A 1 444 ? 13.734 -30.953 -8.828 1 89.56 444 ARG A C 1
ATOM 3462 O O . ARG A 1 444 ? 14.586 -30.531 -9.609 1 89.56 444 ARG A O 1
ATOM 3469 N N . ASN A 1 445 ? 13.695 -30.625 -7.543 1 91.31 445 ASN A N 1
ATOM 3470 C CA . ASN A 1 445 ? 14.625 -29.672 -6.941 1 91.31 445 ASN A CA 1
ATOM 3471 C C . ASN A 1 445 ? 15.516 -30.344 -5.898 1 91.31 445 ASN A C 1
ATOM 3473 O O . ASN A 1 445 ? 16.094 -29.672 -5.039 1 91.31 445 ASN A O 1
ATOM 3477 N N . THR A 1 446 ? 15.641 -31.641 -5.98 1 92.62 446 THR A N 1
ATOM 3478 C CA . THR A 1 446 ? 16.438 -32.375 -4.996 1 92.62 446 THR A CA 1
ATOM 3479 C C . THR A 1 446 ? 17.875 -31.875 -4.973 1 92.62 446 THR A C 1
ATOM 3481 O O . THR A 1 446 ? 18.484 -31.75 -3.906 1 92.62 446 THR A O 1
ATOM 3484 N N . GLY A 1 447 ? 18.438 -31.625 -6.125 1 90.38 447 GLY A N 1
ATOM 3485 C CA . GLY A 1 447 ? 19.812 -31.156 -6.227 1 90.38 447 GLY A CA 1
ATOM 3486 C C . GLY A 1 447 ? 20 -29.734 -5.73 1 90.38 447 GLY A C 1
ATOM 3487 O O . GLY A 1 447 ? 21.109 -29.328 -5.383 1 90.38 447 GLY A O 1
ATOM 3488 N N . LYS A 1 448 ? 18.984 -29.016 -5.668 1 91.69 448 LYS A N 1
ATOM 3489 C CA . LYS A 1 448 ? 19 -27.625 -5.219 1 91.69 448 LYS A CA 1
ATOM 3490 C C . LYS A 1 448 ? 19.078 -27.547 -3.695 1 91.69 448 LYS A C 1
ATOM 3492 O O . LYS A 1 448 ? 19.641 -26.594 -3.148 1 91.69 448 LYS A O 1
ATOM 3497 N N . PHE A 1 449 ? 18.594 -28.609 -3.023 1 95.44 449 PHE A N 1
ATOM 3498 C CA . PHE A 1 449 ? 18.469 -28.547 -1.572 1 95.44 449 PHE A CA 1
ATOM 3499 C C . PHE A 1 449 ? 19.078 -29.781 -0.921 1 95.44 449 PHE A C 1
ATOM 3501 O O . PHE A 1 449 ? 18.391 -30.5 -0.183 1 95.44 449 PHE A O 1
ATOM 3508 N N . PRO A 1 450 ? 20.328 -29.969 -1.028 1 95.19 450 PRO A N 1
ATOM 3509 C CA . PRO A 1 450 ? 20.938 -31.125 -0.375 1 95.19 450 PRO A CA 1
ATOM 3510 C C . PRO A 1 450 ? 20.844 -31.062 1.147 1 95.19 450 PRO A C 1
ATOM 3512 O O . PRO A 1 450 ? 20.781 -32.094 1.809 1 95.19 450 PRO A O 1
ATOM 3515 N N . ASP A 1 451 ? 20.828 -29.875 1.669 1 95.19 451 ASP A N 1
ATOM 3516 C CA . ASP A 1 451 ? 20.703 -29.703 3.113 1 95.19 451 ASP A CA 1
ATOM 3517 C C . ASP A 1 451 ? 19.312 -30.141 3.598 1 95.19 451 ASP A C 1
ATOM 3519 O O . ASP A 1 451 ? 19.188 -30.688 4.695 1 95.19 451 ASP A O 1
ATOM 3523 N N . VAL A 1 452 ? 18.359 -29.922 2.83 1 96.38 452 VAL A N 1
ATOM 3524 C CA . VAL A 1 452 ? 17 -30.359 3.16 1 96.38 452 VAL A CA 1
ATOM 3525 C C . VAL A 1 452 ? 16.922 -31.875 3.129 1 96.38 452 VAL A C 1
ATOM 3527 O O . VAL A 1 452 ? 16.281 -32.5 3.988 1 96.38 452 VAL A O 1
ATOM 3530 N N . VAL A 1 453 ? 17.562 -32.5 2.119 1 96.44 453 VAL A N 1
ATOM 3531 C CA . VAL A 1 453 ? 17.594 -33.969 2.002 1 96.44 453 VAL A CA 1
ATOM 3532 C C . VAL A 1 453 ? 18.203 -34.562 3.271 1 96.44 453 VAL A C 1
ATOM 3534 O O . VAL A 1 453 ? 17.641 -35.5 3.84 1 96.44 453 VAL A O 1
ATOM 3537 N N . ALA A 1 454 ? 19.234 -33.969 3.701 1 95.81 454 ALA A N 1
ATOM 3538 C CA . ALA A 1 454 ? 19.922 -34.469 4.898 1 95.81 454 ALA A CA 1
ATOM 3539 C C . ALA A 1 454 ? 19.062 -34.281 6.141 1 95.81 454 ALA A C 1
ATOM 3541 O O . ALA A 1 454 ? 19 -35.156 7.004 1 95.81 454 ALA A O 1
ATOM 3542 N N . ALA A 1 455 ? 18.438 -33.156 6.23 1 96.56 455 ALA A N 1
ATOM 3543 C CA . ALA A 1 455 ? 17.641 -32.844 7.406 1 96.56 455 ALA A CA 1
ATOM 3544 C C . ALA A 1 455 ? 16.453 -33.781 7.535 1 96.56 455 ALA A C 1
ATOM 3546 O O . ALA A 1 455 ? 16.141 -34.281 8.633 1 96.56 455 ALA A O 1
ATOM 3547 N N . VAL A 1 456 ? 15.82 -34.031 6.441 1 97.06 456 VAL A N 1
ATOM 3548 C CA . VAL A 1 456 ? 14.641 -34.875 6.457 1 97.06 456 VAL A CA 1
ATOM 3549 C C . VAL A 1 456 ? 15.047 -36.312 6.867 1 97.06 456 VAL A C 1
ATOM 3551 O O . VAL A 1 456 ? 14.367 -36.938 7.68 1 97.06 456 VAL A O 1
ATOM 3554 N N . SER A 1 457 ? 1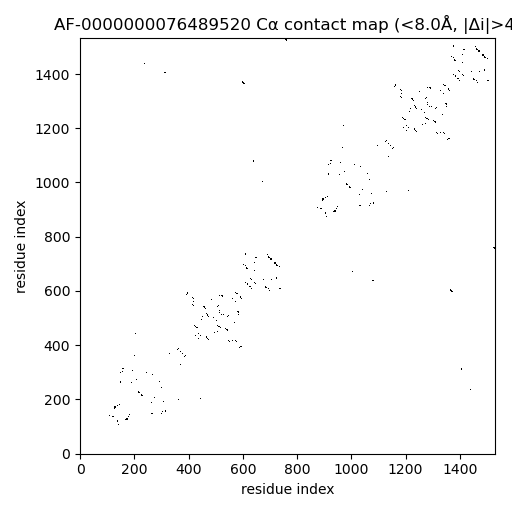6.078 -36.781 6.344 1 95.75 457 SER A N 1
ATOM 3555 C CA . SER A 1 457 ? 16.562 -38.125 6.66 1 95.75 457 SER A CA 1
ATOM 3556 C C . SER A 1 457 ? 16.953 -38.25 8.125 1 95.75 457 SER A C 1
ATOM 3558 O O . SER A 1 457 ? 16.719 -39.281 8.758 1 95.75 457 SER A O 1
ATOM 3560 N N . ARG A 1 458 ? 17.469 -37.219 8.617 1 95.69 458 ARG A N 1
ATOM 3561 C CA . ARG A 1 458 ? 17.969 -37.219 9.984 1 95.69 458 ARG A CA 1
ATOM 3562 C C . ARG A 1 458 ? 16.812 -37.062 10.984 1 95.69 458 ARG A C 1
ATOM 3564 O O . ARG A 1 458 ? 16.812 -37.688 12.039 1 95.69 458 ARG A O 1
ATOM 3571 N N . LEU A 1 459 ? 15.852 -36.281 10.641 1 96.75 459 LEU A N 1
ATOM 3572 C CA . LEU A 1 459 ? 14.883 -35.844 11.633 1 96.75 459 LEU A CA 1
ATOM 3573 C C . LEU A 1 459 ? 13.609 -36.688 11.578 1 96.75 459 LEU A C 1
ATOM 3575 O O . LEU A 1 459 ? 12.773 -36.594 12.484 1 96.75 459 LEU A O 1
ATOM 3579 N N . LYS A 1 460 ? 13.438 -37.469 10.508 1 96.19 460 LYS A N 1
ATOM 3580 C CA . LYS A 1 460 ? 12.289 -38.375 10.484 1 96.19 460 LYS A CA 1
ATOM 3581 C C . LYS A 1 460 ? 12.406 -39.406 11.586 1 96.19 460 LYS A C 1
ATOM 3583 O O . LYS A 1 460 ? 13.492 -39.906 11.867 1 96.19 460 LYS A O 1
ATOM 3588 N N . LYS A 1 461 ? 11.32 -39.75 12.203 1 96.5 461 LYS A N 1
ATOM 3589 C CA . LYS A 1 461 ? 11.328 -40.75 13.242 1 96.5 461 LYS A CA 1
ATOM 3590 C C . LYS A 1 461 ? 11.562 -42.156 12.656 1 96.5 461 LYS A C 1
ATOM 3592 O O . LYS A 1 461 ? 11.234 -42.406 11.492 1 96.5 461 LYS A O 1
ATOM 3597 N N . PRO A 1 462 ? 12.023 -43.094 13.43 1 93.75 462 PRO A N 1
ATOM 3598 C CA . PRO A 1 462 ? 12.352 -44.438 12.93 1 93.75 462 PRO A CA 1
ATOM 3599 C C . PRO A 1 462 ? 11.125 -45.219 12.477 1 93.75 462 PRO A C 1
ATOM 3601 O O . PRO A 1 462 ? 11.234 -46.125 11.656 1 93.75 462 PRO A O 1
ATOM 3604 N N . THR A 1 463 ? 10.055 -44.844 12.914 1 93.94 463 THR A N 1
ATOM 3605 C CA . THR A 1 463 ? 8.836 -45.562 12.586 1 93.94 463 THR A CA 1
ATOM 3606 C C . THR A 1 463 ? 8.367 -45.219 11.172 1 93.94 463 THR A C 1
ATOM 3608 O O . THR A 1 463 ? 7.504 -45.906 10.617 1 93.94 463 THR A O 1
ATOM 3611 N N . VAL A 1 464 ? 9.008 -44.281 10.586 1 96.31 464 VAL A N 1
ATOM 3612 C CA . VAL A 1 464 ? 8.562 -43.781 9.281 1 96.31 464 VAL A CA 1
ATOM 3613 C C . VAL A 1 464 ? 9.344 -44.5 8.18 1 96.31 464 VAL A C 1
ATOM 3615 O O . VAL A 1 464 ? 10.578 -44.438 8.125 1 96.31 464 VAL A O 1
ATOM 3618 N N . SER A 1 465 ? 8.641 -45.25 7.355 1 96 465 SER A N 1
ATOM 3619 C CA . SER A 1 465 ? 9.266 -45.938 6.234 1 96 465 SER A CA 1
ATOM 3620 C C . SER A 1 465 ? 9.117 -45.156 4.941 1 96 465 SER A C 1
ATOM 3622 O O . SER A 1 465 ? 9.945 -45.25 4.039 1 96 465 SER A O 1
ATOM 3624 N N . SER A 1 466 ? 8.047 -44.5 4.801 1 97.12 466 SER A N 1
ATOM 3625 C CA . SER A 1 466 ? 7.797 -43.625 3.648 1 97.12 466 SER A CA 1
ATOM 3626 C C . SER A 1 466 ? 6.832 -42.5 4 1 97.12 466 SER A C 1
ATOM 3628 O O . SER A 1 466 ? 5.984 -42.656 4.879 1 97.12 466 SER A O 1
ATOM 3630 N N . LEU A 1 467 ? 7.004 -41.406 3.316 1 97.5 467 LEU A N 1
ATOM 3631 C CA . LEU A 1 467 ? 6.078 -40.312 3.564 1 97.5 467 LEU A CA 1
ATOM 3632 C C . LEU A 1 467 ? 6.145 -39.281 2.441 1 97.5 467 LEU A C 1
ATOM 3634 O O . LEU A 1 467 ? 7.086 -39.281 1.647 1 97.5 467 LEU A O 1
ATOM 3638 N N . ILE A 1 468 ? 5.129 -38.469 2.275 1 98.12 468 ILE A N 1
ATOM 3639 C CA . ILE A 1 468 ? 5.07 -37.281 1.424 1 98.12 468 ILE A CA 1
ATOM 3640 C C . ILE A 1 468 ? 4.668 -36.062 2.258 1 98.12 468 ILE A C 1
ATOM 3642 O O . ILE A 1 468 ? 3.582 -36.031 2.844 1 98.12 468 ILE A O 1
ATOM 3646 N N . LEU A 1 469 ? 5.531 -35.094 2.244 1 97.81 469 LEU A N 1
ATOM 3647 C CA . LEU A 1 469 ? 5.383 -33.906 3.068 1 97.81 469 LEU A CA 1
ATOM 3648 C C . LEU A 1 469 ? 5.113 -32.688 2.205 1 97.81 469 LEU A C 1
ATOM 3650 O O . LEU A 1 469 ? 5.773 -32.469 1.184 1 97.81 469 LEU A O 1
ATOM 3654 N N . ASP A 1 470 ? 4.039 -31.906 2.504 1 97.81 470 ASP A N 1
ATOM 3655 C CA . ASP A 1 470 ? 3.84 -30.578 1.957 1 97.81 470 ASP A CA 1
ATOM 3656 C C . ASP A 1 470 ? 4.414 -29.5 2.889 1 97.81 470 ASP A C 1
ATOM 3658 O O . ASP A 1 470 ? 4.066 -29.453 4.07 1 97.81 470 ASP A O 1
ATOM 3662 N N . CYS A 1 471 ? 5.301 -28.719 2.33 1 98.06 471 CYS A N 1
ATOM 3663 C CA . CYS A 1 471 ? 6.02 -27.797 3.205 1 98.06 471 CYS A CA 1
ATOM 3664 C C . CYS A 1 471 ? 6.488 -26.562 2.438 1 98.06 471 CYS A C 1
ATOM 3666 O O . CYS A 1 471 ? 6.281 -26.469 1.226 1 98.06 471 CYS A O 1
ATOM 3668 N N . GLU A 1 472 ? 6.977 -25.578 3.205 1 97.19 472 GLU A N 1
ATOM 3669 C CA . GLU A 1 472 ? 7.613 -24.391 2.654 1 97.19 472 GLU A CA 1
ATOM 3670 C C . GLU A 1 472 ? 9.086 -24.312 3.043 1 97.19 472 GLU A C 1
ATOM 3672 O O . GLU A 1 472 ? 9.438 -24.484 4.215 1 97.19 472 GLU A O 1
ATOM 3677 N N . ILE A 1 473 ? 9.93 -24.219 2.041 1 96.88 473 ILE A N 1
ATOM 3678 C CA . ILE A 1 473 ? 11.344 -24.016 2.297 1 96.88 473 ILE A CA 1
ATOM 3679 C C . ILE A 1 473 ? 11.656 -22.516 2.328 1 96.88 473 ILE A C 1
ATOM 3681 O O . ILE A 1 473 ? 11.422 -21.812 1.347 1 96.88 473 ILE A O 1
ATOM 3685 N N . VAL A 1 474 ? 12.172 -22.047 3.453 1 96.44 474 VAL A N 1
ATOM 3686 C CA . VAL A 1 474 ? 12.367 -20.609 3.666 1 96.44 474 VAL A CA 1
ATOM 3687 C C . VAL A 1 474 ? 13.82 -20.344 4.035 1 96.44 474 VAL A C 1
ATOM 3689 O O . VAL A 1 474 ? 14.469 -21.156 4.691 1 96.44 474 VAL A O 1
ATOM 3692 N N . ALA A 1 475 ? 14.352 -19.203 3.496 1 94.69 475 ALA A N 1
ATOM 3693 C CA . ALA A 1 475 ? 15.68 -18.781 3.934 1 94.69 475 ALA A CA 1
ATOM 3694 C C . ALA A 1 475 ? 15.688 -18.453 5.426 1 94.69 475 ALA A C 1
ATOM 3696 O O . ALA A 1 475 ? 14.773 -17.812 5.938 1 94.69 475 ALA A O 1
ATOM 3697 N N . TYR A 1 476 ? 16.703 -18.953 6.094 1 94.62 476 TYR A N 1
ATOM 3698 C CA . TYR A 1 476 ? 16.719 -18.875 7.551 1 94.62 476 TYR A CA 1
ATOM 3699 C C . TYR A 1 476 ? 18.109 -18.578 8.07 1 94.62 476 TYR A C 1
ATOM 3701 O O . TYR A 1 476 ? 19.109 -19.094 7.555 1 94.62 476 TYR A O 1
ATOM 3709 N N . ASP A 1 477 ? 18.125 -17.641 8.961 1 91.31 477 ASP A N 1
ATOM 3710 C CA . ASP A 1 477 ? 19.359 -17.391 9.688 1 91.31 477 ASP A CA 1
ATOM 3711 C C . ASP A 1 477 ? 19.406 -18.172 10.992 1 91.31 477 ASP A C 1
ATOM 3713 O O . ASP A 1 477 ? 18.734 -17.828 11.961 1 91.31 477 ASP A O 1
ATOM 3717 N N . ARG A 1 478 ? 20.25 -19.156 11.094 1 91.75 478 ARG A N 1
ATOM 3718 C CA . ARG A 1 478 ? 20.281 -20.078 12.227 1 91.75 478 ARG A CA 1
ATOM 3719 C C . ARG A 1 478 ? 20.922 -19.438 13.445 1 91.75 478 ARG A C 1
ATOM 3721 O O . ARG A 1 478 ? 20.641 -19.812 14.578 1 91.75 478 ARG A O 1
ATOM 3728 N N . GLN A 1 479 ? 21.672 -18.5 13.234 1 85.94 479 GLN A N 1
ATOM 3729 C CA . GLN A 1 479 ? 22.297 -17.797 14.344 1 85.94 479 GLN A CA 1
ATOM 3730 C C . GLN A 1 479 ? 21.281 -16.906 15.078 1 85.94 479 GLN A C 1
ATOM 3732 O O . GLN A 1 479 ? 21.203 -16.953 16.312 1 85.94 479 GLN A O 1
ATOM 3737 N N . THR A 1 480 ? 20.531 -16.203 14.281 1 81.75 480 THR A N 1
ATOM 3738 C CA . THR A 1 480 ? 19.562 -15.289 14.883 1 81.75 480 THR A CA 1
ATOM 3739 C C . THR A 1 480 ? 18.188 -15.953 14.992 1 81.75 480 THR A C 1
ATOM 3741 O O . THR A 1 480 ? 17.281 -15.406 15.609 1 81.75 480 THR A O 1
ATOM 3744 N N . GLN A 1 481 ? 18.016 -17.109 14.406 1 89.12 481 GLN A N 1
ATOM 3745 C CA . GLN A 1 481 ? 16.766 -17.859 14.406 1 89.12 481 GLN A CA 1
ATOM 3746 C C . GLN A 1 481 ? 15.625 -17.031 13.828 1 89.12 481 GLN A C 1
ATOM 3748 O O . GLN A 1 481 ? 14.562 -16.922 14.445 1 89.12 481 GLN A O 1
ATOM 3753 N N . THR A 1 482 ? 15.945 -16.391 12.742 1 87.94 482 THR A N 1
ATOM 3754 C CA . THR A 1 482 ? 14.953 -15.539 12.086 1 87.94 482 THR A CA 1
ATOM 3755 C C . THR A 1 482 ? 14.812 -15.914 10.617 1 87.94 482 THR A C 1
ATOM 3757 O O . THR A 1 482 ? 15.758 -16.406 10 1 87.94 482 THR A O 1
ATOM 3760 N N . ILE A 1 483 ? 13.633 -15.688 10.141 1 90.94 483 ILE A N 1
ATOM 3761 C CA . ILE A 1 483 ? 13.336 -15.922 8.727 1 90.94 483 ILE A CA 1
ATOM 3762 C C . ILE A 1 483 ? 13.914 -14.789 7.887 1 90.94 483 ILE A C 1
ATOM 3764 O O . ILE A 1 483 ? 13.797 -13.617 8.25 1 90.94 483 ILE A O 1
ATOM 3768 N N . ARG A 1 484 ? 14.602 -15.156 6.809 1 87.44 484 ARG A N 1
ATOM 3769 C CA . ARG A 1 484 ? 15.148 -14.172 5.887 1 87.44 484 ARG A CA 1
ATOM 3770 C C . ARG A 1 484 ? 14.188 -13.906 4.734 1 87.44 484 ARG A C 1
ATOM 3772 O O . ARG A 1 484 ? 13.211 -14.633 4.555 1 87.44 484 ARG A O 1
ATOM 3779 N N . SER A 1 485 ? 14.516 -12.867 3.957 1 83 485 SER A N 1
ATOM 3780 C CA . SER A 1 485 ? 13.648 -12.453 2.857 1 83 485 SER A CA 1
ATOM 3781 C C . SER A 1 485 ? 13.695 -13.453 1.708 1 83 485 SER A C 1
ATOM 3783 O O . SER A 1 485 ? 14.664 -14.211 1.576 1 83 485 SER A O 1
ATOM 3785 N N . PHE A 1 486 ? 12.703 -13.477 0.882 1 84.5 486 PHE A N 1
ATOM 3786 C CA . PHE A 1 486 ? 12.641 -14.312 -0.311 1 84.5 486 PHE A CA 1
ATOM 3787 C C . PHE A 1 486 ? 13.781 -13.984 -1.266 1 84.5 486 PHE A C 1
ATOM 3789 O O . PHE A 1 486 ? 14.289 -14.859 -1.971 1 84.5 486 PHE A O 1
ATOM 3796 N N . GLN A 1 487 ? 14.078 -12.766 -1.302 1 78.56 487 GLN A N 1
ATOM 3797 C CA . GLN A 1 487 ? 15.172 -12.336 -2.158 1 78.56 487 GLN A CA 1
ATOM 3798 C C . GLN A 1 487 ? 16.469 -13.07 -1.808 1 78.56 487 GLN A C 1
ATOM 3800 O O . GLN A 1 487 ? 17.234 -13.445 -2.695 1 78.56 487 GLN A O 1
ATOM 3805 N N . ALA A 1 488 ? 16.641 -13.32 -0.549 1 85.44 488 ALA A N 1
ATOM 3806 C CA . ALA A 1 488 ? 17.812 -14.07 -0.118 1 85.44 488 ALA A CA 1
ATOM 3807 C C . ALA A 1 488 ? 17.766 -15.508 -0.634 1 85.44 488 ALA A C 1
ATOM 3809 O O . ALA A 1 488 ? 18.781 -16.047 -1.097 1 85.44 488 ALA A O 1
ATOM 3810 N N . LEU A 1 489 ? 16.656 -16.109 -0.562 1 88.75 489 LEU A N 1
ATOM 3811 C CA . LEU A 1 489 ? 16.484 -17.484 -1.017 1 88.75 489 LEU A CA 1
ATOM 3812 C C . LEU A 1 489 ? 16.75 -17.609 -2.514 1 88.75 489 LEU A C 1
ATOM 3814 O O . LEU A 1 489 ? 17.328 -18.594 -2.969 1 88.75 489 LEU A O 1
ATOM 3818 N N . SER A 1 490 ? 16.328 -16.625 -3.236 1 84.31 490 SER A N 1
ATOM 3819 C CA . SER A 1 490 ? 16.406 -16.641 -4.695 1 84.31 490 SER A CA 1
ATOM 3820 C C . SER A 1 490 ? 17.844 -16.578 -5.172 1 84.31 490 SER A C 1
ATOM 3822 O O . SER A 1 490 ? 18.141 -16.906 -6.324 1 84.31 490 SER A O 1
ATOM 3824 N N . THR A 1 491 ? 18.75 -16.234 -4.316 1 83.5 491 THR A N 1
ATOM 3825 C CA . THR A 1 491 ? 20.156 -16.141 -4.684 1 83.5 491 THR A CA 1
ATOM 3826 C C . THR A 1 491 ? 20.812 -17.516 -4.629 1 83.5 491 THR A C 1
ATOM 3828 O O . THR A 1 491 ? 21.938 -17.688 -5.125 1 83.5 491 THR A O 1
ATOM 3831 N N . ARG A 1 492 ? 20.156 -18.469 -4.168 1 87.31 492 ARG A N 1
ATOM 3832 C CA . ARG A 1 492 ? 20.703 -19.812 -4.102 1 87.31 492 ARG A CA 1
ATOM 3833 C C . ARG A 1 492 ? 20.844 -20.406 -5.496 1 87.31 492 ARG A C 1
ATOM 3835 O O . ARG A 1 492 ? 19.984 -20.203 -6.359 1 87.31 492 ARG A O 1
ATOM 3842 N N . ALA A 1 493 ? 21.938 -21.172 -5.531 1 82.81 493 ALA A N 1
ATOM 3843 C CA . ALA A 1 493 ? 22.156 -21.844 -6.809 1 82.81 493 ALA A CA 1
ATOM 3844 C C . ALA A 1 493 ? 21.078 -22.875 -7.074 1 82.81 493 ALA A C 1
ATOM 3846 O O . ALA A 1 493 ? 20.625 -23.562 -6.148 1 82.81 493 ALA A O 1
ATOM 3847 N N . ARG A 1 494 ? 20.719 -23.047 -8.281 1 79.94 494 ARG A N 1
ATOM 3848 C CA . ARG A 1 494 ? 19.562 -23.875 -8.625 1 79.94 494 ARG A CA 1
ATOM 3849 C C . ARG A 1 494 ? 19.984 -25.297 -8.922 1 79.94 494 ARG A C 1
ATOM 3851 O O . ARG A 1 494 ? 19.188 -26.234 -8.766 1 79.94 494 ARG A O 1
ATOM 3858 N N . LYS A 1 495 ? 21.219 -25.469 -9.375 1 79.38 495 LYS A N 1
ATOM 3859 C CA . LYS A 1 495 ? 21.594 -26.812 -9.805 1 79.38 495 LYS A CA 1
ATOM 3860 C C . LYS A 1 495 ? 22.922 -27.234 -9.172 1 79.38 495 LYS A C 1
ATOM 3862 O O . LYS A 1 495 ? 23.812 -26.406 -8.969 1 79.38 495 LYS A O 1
ATOM 3867 N N . ASN A 1 496 ? 23.016 -28.516 -8.906 1 81.88 496 ASN A N 1
ATOM 3868 C CA . ASN A 1 496 ? 24.234 -29.172 -8.453 1 81.88 496 ASN A CA 1
ATOM 3869 C C . ASN A 1 496 ? 24.875 -28.422 -7.285 1 81.88 496 ASN A C 1
ATOM 3871 O O . ASN A 1 496 ? 26.062 -28.094 -7.328 1 81.88 496 ASN A O 1
ATOM 3875 N N . VAL A 1 497 ? 23.984 -28.219 -6.344 1 86.94 497 VAL A N 1
ATOM 3876 C CA . VAL A 1 497 ? 24.469 -27.531 -5.156 1 86.94 497 VAL A CA 1
ATOM 3877 C C . VAL A 1 497 ? 25.156 -28.531 -4.219 1 86.94 497 VAL A C 1
ATOM 3879 O O . VAL A 1 497 ? 24.594 -29.578 -3.896 1 86.94 497 VAL A O 1
ATOM 3882 N N . GLU A 1 498 ? 26.422 -28.188 -3.918 1 89.56 498 GLU A N 1
ATOM 3883 C CA . GLU A 1 498 ? 27.125 -29 -2.926 1 89.56 498 GLU A CA 1
ATOM 3884 C C . GLU A 1 498 ? 26.938 -28.422 -1.521 1 89.56 498 GLU A C 1
ATOM 3886 O O . GLU A 1 498 ? 26.828 -27.203 -1.348 1 89.56 498 GLU A O 1
ATOM 3891 N N . MET A 1 499 ? 27 -29.344 -0.549 1 90.25 499 MET A N 1
ATOM 3892 C CA . MET A 1 499 ? 26.75 -28.969 0.842 1 90.25 499 MET A CA 1
ATOM 3893 C C . MET A 1 499 ? 27.75 -27.906 1.299 1 90.25 499 MET A C 1
ATOM 3895 O O . MET A 1 499 ? 27.375 -26.984 2.031 1 90.25 499 MET A O 1
ATOM 3899 N N . GLU A 1 500 ? 28.859 -27.984 0.826 1 86.88 500 GLU A N 1
ATOM 3900 C CA . GLU A 1 500 ? 29.922 -27.078 1.264 1 86.88 500 GLU A CA 1
ATOM 3901 C C . GLU A 1 500 ? 29.781 -25.703 0.641 1 86.88 500 GLU A C 1
ATOM 3903 O O . GLU A 1 500 ? 30.25 -24.703 1.195 1 86.88 500 GLU A O 1
ATOM 3908 N N . ASP A 1 501 ? 29.031 -25.625 -0.375 1 88.94 501 ASP A N 1
ATOM 3909 C CA . ASP A 1 501 ? 28.922 -24.375 -1.129 1 88.94 501 ASP A CA 1
ATOM 3910 C C . ASP A 1 501 ? 27.688 -23.578 -0.721 1 88.94 501 ASP A C 1
ATOM 3912 O O . ASP A 1 501 ? 27.438 -22.5 -1.239 1 88.94 501 ASP A O 1
ATOM 3916 N N . ILE A 1 502 ? 26.984 -24.062 0.255 1 90.12 502 ILE A N 1
ATOM 3917 C CA . ILE A 1 502 ? 25.734 -23.422 0.624 1 90.12 502 ILE A CA 1
ATOM 3918 C C . ILE A 1 502 ? 26 -22.141 1.404 1 90.12 502 ILE A C 1
ATOM 3920 O O . ILE A 1 502 ? 26.688 -22.172 2.434 1 90.12 502 ILE A O 1
ATOM 3924 N N . LYS A 1 503 ? 25.438 -21.047 0.852 1 88.75 503 LYS A N 1
ATOM 3925 C CA . LYS A 1 503 ? 25.641 -19.75 1.482 1 88.75 503 LYS A CA 1
ATOM 3926 C C . LYS A 1 503 ? 24.375 -19.297 2.209 1 88.75 503 LYS A C 1
ATOM 3928 O O . LYS A 1 503 ? 24.438 -18.438 3.096 1 88.75 503 LYS A O 1
ATOM 3933 N N . VAL A 1 504 ? 23.25 -19.75 1.751 1 92.38 504 VAL A N 1
ATOM 3934 C CA . VAL A 1 504 ? 21.969 -19.375 2.354 1 92.38 504 VAL A CA 1
ATOM 3935 C C . VAL A 1 504 ? 21.344 -20.594 3.037 1 92.38 504 VAL A C 1
ATOM 3937 O O . VAL A 1 504 ? 20.953 -21.547 2.369 1 92.38 504 VAL A O 1
ATOM 3940 N N . ASP A 1 505 ? 21.25 -20.516 4.371 1 94.38 505 ASP A N 1
ATOM 3941 C CA . ASP A 1 505 ? 20.594 -21.578 5.117 1 94.38 505 ASP A CA 1
ATOM 3942 C C . ASP A 1 505 ? 19.078 -21.547 4.934 1 94.38 505 ASP A C 1
ATOM 3944 O O . ASP A 1 505 ? 18.516 -20.469 4.691 1 94.38 505 ASP A O 1
ATOM 3948 N N . VAL A 1 506 ? 18.578 -22.781 4.961 1 96.25 506 VAL A N 1
ATOM 3949 C CA . VAL A 1 506 ? 17.125 -22.844 4.785 1 96.25 506 VAL A CA 1
ATOM 3950 C C . VAL A 1 506 ? 16.5 -23.641 5.918 1 96.25 506 VAL A C 1
ATOM 3952 O O . VAL A 1 506 ? 17.172 -24.438 6.578 1 96.25 506 VAL A O 1
ATOM 3955 N N . CYS A 1 507 ? 15.242 -23.391 6.23 1 97.44 507 CYS A N 1
ATOM 3956 C CA . CYS A 1 507 ? 14.422 -24.109 7.195 1 97.44 507 CYS A CA 1
ATOM 3957 C C . CYS A 1 507 ? 13.141 -24.625 6.547 1 97.44 507 CYS A C 1
ATOM 3959 O O . CYS A 1 507 ? 12.516 -23.922 5.754 1 97.44 507 CYS A O 1
ATOM 3961 N N . ILE A 1 508 ? 12.883 -25.922 6.859 1 98 508 ILE A N 1
ATOM 3962 C CA . ILE A 1 508 ? 11.641 -26.516 6.371 1 98 508 ILE A CA 1
ATOM 3963 C C . ILE A 1 508 ? 10.508 -26.234 7.348 1 98 508 ILE A C 1
ATOM 3965 O O . ILE A 1 508 ? 10.594 -26.578 8.531 1 98 508 ILE A O 1
ATOM 3969 N N . PHE A 1 509 ? 9.477 -25.609 6.852 1 98.12 509 PHE A N 1
ATOM 3970 C CA . PHE A 1 509 ? 8.258 -25.484 7.641 1 98.12 509 PHE A CA 1
ATOM 3971 C C . PHE A 1 509 ? 7.172 -26.422 7.129 1 98.12 509 PHE A C 1
ATOM 3973 O O . PHE A 1 509 ? 6.527 -26.141 6.117 1 98.12 509 PHE A O 1
ATOM 3980 N N . ALA A 1 510 ? 6.98 -27.469 7.859 1 98.12 510 ALA A N 1
ATOM 3981 C CA . ALA A 1 510 ? 6.043 -28.516 7.461 1 98.12 510 ALA A CA 1
ATOM 3982 C C . ALA A 1 510 ? 4.633 -28.188 7.953 1 98.12 510 ALA A C 1
ATOM 3984 O O . ALA A 1 510 ? 4.434 -27.891 9.133 1 98.12 510 ALA A O 1
ATOM 3985 N N . PHE A 1 511 ? 3.635 -28.281 7.004 1 97.44 511 PHE A N 1
ATOM 3986 C CA . PHE A 1 511 ? 2.303 -27.922 7.469 1 97.44 511 PHE A CA 1
ATOM 3987 C C . PHE A 1 511 ? 1.281 -28.984 7.086 1 97.44 511 PHE A C 1
ATOM 3989 O O . PHE A 1 511 ? 0.142 -28.953 7.559 1 97.44 511 PHE A O 1
ATOM 3996 N N . ASP A 1 512 ? 1.705 -30.016 6.254 1 97.88 512 ASP A N 1
ATOM 3997 C CA . ASP A 1 512 ? 0.759 -31.062 5.898 1 97.88 512 ASP A CA 1
ATOM 3998 C C . ASP A 1 512 ? 1.487 -32.375 5.566 1 97.88 512 ASP A C 1
ATOM 4000 O O . ASP A 1 512 ? 2.633 -32.344 5.113 1 97.88 512 ASP A O 1
ATOM 4004 N N . LEU A 1 513 ? 0.873 -33.469 5.883 1 98.19 513 LEU A N 1
ATOM 4005 C CA . LEU A 1 513 ? 1.353 -34.812 5.562 1 98.19 513 LEU A CA 1
ATOM 4006 C C . LEU A 1 513 ? 0.344 -35.562 4.695 1 98.19 513 LEU A C 1
ATOM 4008 O O . LEU A 1 513 ? -0.782 -35.812 5.129 1 98.19 513 LEU A O 1
ATOM 4012 N N . LEU A 1 514 ? 0.801 -35.969 3.525 1 98.06 514 LEU A N 1
ATOM 4013 C CA . LEU A 1 514 ? -0.148 -36.469 2.535 1 98.06 514 LEU A CA 1
ATOM 4014 C C . LEU A 1 514 ? -0.064 -38 2.418 1 98.06 514 LEU A C 1
ATOM 4016 O O . LEU A 1 514 ? -0.968 -38.625 1.871 1 98.06 514 LEU A O 1
ATOM 4020 N N . TYR A 1 515 ? 1.007 -38.594 2.773 1 97.88 515 TYR A N 1
ATOM 4021 C CA . TYR A 1 515 ? 1.271 -40.031 2.662 1 97.88 515 TYR A CA 1
ATOM 4022 C C . TYR A 1 515 ? 2.152 -40.5 3.807 1 97.88 515 TYR A C 1
ATOM 4024 O O . TYR A 1 515 ? 3.082 -39.812 4.219 1 97.88 515 TYR A O 1
ATOM 4032 N N . LEU A 1 516 ? 1.778 -41.719 4.355 1 97.94 516 LEU A N 1
ATOM 4033 C CA . LEU A 1 516 ? 2.578 -42.281 5.449 1 97.94 516 LEU A CA 1
ATOM 4034 C C . LEU A 1 516 ? 2.596 -43.781 5.418 1 97.94 516 LEU A C 1
ATOM 4036 O O . LEU A 1 516 ? 1.542 -44.438 5.48 1 97.94 516 LEU A O 1
ATOM 4040 N N . ASN A 1 517 ? 3.738 -44.344 5.34 1 97.06 517 ASN A N 1
ATOM 4041 C CA . ASN A 1 517 ? 3.975 -45.781 5.488 1 97.06 517 ASN A CA 1
ATOM 4042 C C . ASN A 1 517 ? 3.016 -46.594 4.629 1 97.06 517 ASN A C 1
ATOM 4044 O O . ASN A 1 517 ? 2.371 -47.531 5.121 1 97.06 517 ASN A O 1
ATOM 4048 N N . GLY A 1 518 ? 2.859 -46.219 3.445 1 94.19 518 GLY A N 1
ATOM 4049 C CA . GLY A 1 518 ? 2.082 -46.969 2.482 1 94.19 518 GLY A CA 1
ATOM 4050 C C . GLY A 1 518 ? 0.633 -46.531 2.398 1 94.19 518 GLY A C 1
ATOM 4051 O O . GLY A 1 518 ? -0.134 -47.062 1.586 1 94.19 518 GLY A O 1
ATOM 4052 N N . GLN A 1 519 ? 0.282 -45.594 3.133 1 95.44 519 GLN A N 1
ATOM 4053 C CA . GLN A 1 519 ? -1.11 -45.156 3.148 1 95.44 519 GLN A CA 1
ATOM 4054 C C . GLN A 1 519 ? -1.237 -43.719 2.684 1 95.44 519 GLN A C 1
ATOM 4056 O O . GLN A 1 519 ? -0.57 -42.812 3.215 1 95.44 519 GLN A O 1
ATOM 4061 N N . ALA A 1 520 ? -2.146 -43.531 1.683 1 95.5 520 ALA A N 1
ATOM 4062 C CA . ALA A 1 520 ? -2.477 -42.188 1.25 1 95.5 520 ALA A CA 1
ATOM 4063 C C . ALA A 1 520 ? -3.414 -41.5 2.242 1 95.5 520 ALA A C 1
ATOM 4065 O O . ALA A 1 520 ? -4.387 -42.125 2.703 1 95.5 520 ALA A O 1
ATOM 4066 N N . LEU A 1 521 ? -3.115 -40.25 2.58 1 97.19 521 LEU A N 1
ATOM 4067 C CA . LEU A 1 521 ? -3.891 -39.562 3.605 1 97.19 521 LEU A CA 1
ATOM 4068 C C . LEU A 1 521 ? -4.734 -38.469 2.99 1 97.19 521 LEU A C 1
ATOM 4070 O O . LEU A 1 521 ? -5.324 -37.656 3.711 1 97.19 521 LEU A O 1
ATOM 4074 N N . LEU A 1 522 ? -4.914 -38.344 1.747 1 95.44 522 LEU A N 1
ATOM 4075 C CA . LEU A 1 522 ? -5.559 -37.25 1.047 1 95.44 522 LEU A CA 1
ATOM 4076 C C . LEU A 1 522 ? -7.016 -37.094 1.483 1 95.44 522 LEU A C 1
ATOM 4078 O O . LEU A 1 522 ? -7.543 -35.969 1.541 1 95.44 522 LEU A O 1
ATOM 4082 N N . GLN A 1 523 ? -7.617 -38.219 1.811 1 94.06 523 GLN A N 1
ATOM 4083 C CA . GLN A 1 523 ? -9.039 -38.188 2.127 1 94.06 523 GLN A CA 1
ATOM 4084 C C . GLN A 1 523 ? -9.273 -38.031 3.625 1 94.06 523 GLN A C 1
ATOM 4086 O O . GLN A 1 523 ? -10.398 -37.812 4.066 1 94.06 523 GLN A O 1
ATOM 4091 N N . GLU A 1 524 ? -8.203 -38.062 4.371 1 96.62 524 GLU A N 1
ATOM 4092 C CA . GLU A 1 524 ? -8.32 -37.781 5.801 1 96.62 524 GLU A CA 1
ATOM 4093 C C . GLU A 1 524 ? -8.414 -36.281 6.066 1 96.62 524 GLU A C 1
ATOM 4095 O O . GLU A 1 524 ? -7.914 -35.469 5.285 1 96.62 524 GLU A O 1
ATOM 4100 N N . ASN A 1 525 ? -9.148 -35.938 7.086 1 96.88 525 ASN A N 1
ATOM 4101 C CA . ASN A 1 525 ? -9.25 -34.531 7.414 1 96.88 525 ASN A CA 1
ATOM 4102 C C . ASN A 1 525 ? -7.926 -33.969 7.941 1 96.88 525 ASN A C 1
ATOM 4104 O O . ASN A 1 525 ? -7.027 -34.75 8.297 1 96.88 525 ASN A O 1
ATOM 4108 N N . LEU A 1 526 ? -7.738 -32.688 7.98 1 97.31 526 LEU A N 1
ATOM 4109 C CA . LEU A 1 526 ? -6.477 -32.062 8.312 1 97.31 526 LEU A CA 1
ATOM 4110 C C . LEU A 1 526 ? -6.047 -32.406 9.742 1 97.31 526 LEU A C 1
ATOM 4112 O O . LEU A 1 526 ? -4.855 -32.531 10.016 1 97.31 526 LEU A O 1
ATOM 4116 N N . ARG A 1 527 ? -6.992 -32.5 10.695 1 96.31 527 ARG A N 1
ATOM 4117 C CA . ARG A 1 527 ? -6.664 -32.844 12.07 1 96.31 527 ARG A CA 1
ATOM 4118 C C . ARG A 1 527 ? -5.906 -34.156 12.148 1 96.31 527 ARG A C 1
ATOM 4120 O O . ARG A 1 527 ? -4.871 -34.25 12.812 1 96.31 527 ARG A O 1
ATOM 4127 N N . VAL A 1 528 ? -6.41 -35.094 11.477 1 97.56 528 VAL A N 1
ATOM 4128 C CA . VAL A 1 528 ? -5.801 -36.406 11.469 1 97.56 528 VAL A CA 1
ATOM 4129 C C . VAL A 1 528 ? -4.441 -36.344 10.773 1 97.56 528 VAL A C 1
ATOM 4131 O O . VAL A 1 528 ? -3.461 -36.906 11.258 1 97.56 528 VAL A O 1
ATOM 4134 N N . ARG A 1 529 ? -4.375 -35.719 9.641 1 98.25 529 ARG A N 1
ATOM 4135 C CA . ARG A 1 529 ? -3.119 -35.625 8.914 1 98.25 529 ARG A CA 1
ATOM 4136 C C . ARG A 1 529 ? -2.061 -34.906 9.742 1 98.25 529 ARG A C 1
ATOM 4138 O O . ARG A 1 529 ? -0.889 -35.281 9.734 1 98.25 529 ARG A O 1
ATOM 4145 N N . ARG A 1 530 ? -2.436 -33.938 10.477 1 97.25 530 ARG A N 1
ATOM 4146 C CA . ARG A 1 530 ? -1.515 -33.188 11.328 1 97.25 530 ARG A CA 1
ATOM 4147 C C . ARG A 1 530 ? -0.995 -34.062 12.469 1 97.25 530 ARG A C 1
ATOM 4149 O O . ARG A 1 530 ? 0.164 -33.938 12.875 1 97.25 530 ARG A O 1
ATOM 4156 N N . GLU A 1 531 ? -1.917 -34.844 13.023 1 97.12 531 GLU A N 1
ATOM 4157 C CA . GLU A 1 531 ? -1.477 -35.781 14.055 1 97.12 531 GLU A CA 1
ATOM 4158 C C . GLU A 1 531 ? -0.393 -36.688 13.531 1 97.12 531 GLU A C 1
ATOM 4160 O O . GLU A 1 531 ? 0.606 -36.938 14.211 1 97.12 531 GLU A O 1
ATOM 4165 N N . HIS A 1 532 ? -0.597 -37.219 12.367 1 97.81 532 HIS A N 1
ATOM 4166 C CA . HIS A 1 532 ? 0.407 -38.062 11.734 1 97.81 532 HIS A CA 1
ATOM 4167 C C . HIS A 1 532 ? 1.697 -37.281 11.477 1 97.81 532 HIS A C 1
ATOM 4169 O O . HIS A 1 532 ? 2.793 -37.844 11.648 1 97.81 532 HIS A O 1
ATOM 4175 N N . LEU A 1 533 ? 1.549 -36.062 11.07 1 98 533 LEU A N 1
ATOM 4176 C CA . LEU A 1 533 ? 2.705 -35.219 10.789 1 98 533 LEU A CA 1
ATOM 4177 C C . LEU A 1 533 ? 3.557 -35.031 12.039 1 98 533 LEU A C 1
ATOM 4179 O O . LEU A 1 533 ? 4.773 -35.25 12.008 1 98 533 LEU A O 1
ATOM 4183 N N . TYR A 1 534 ? 2.879 -34.719 13.102 1 97.12 534 TYR A N 1
ATOM 4184 C CA . TYR A 1 534 ? 3.584 -34.469 14.352 1 97.12 534 TYR A CA 1
ATOM 4185 C C . TYR A 1 534 ? 4.23 -35.719 14.891 1 97.12 534 TYR A C 1
ATOM 4187 O O . TYR A 1 534 ? 5.277 -35.688 15.539 1 97.12 534 TYR A O 1
ATOM 4195 N N . ALA A 1 535 ? 3.641 -36.75 14.586 1 96.81 535 ALA A N 1
ATOM 4196 C CA . ALA A 1 535 ? 4.145 -38.031 15.078 1 96.81 535 ALA A CA 1
ATOM 4197 C C . ALA A 1 535 ? 5.301 -38.531 14.211 1 96.81 535 ALA A C 1
ATOM 4199 O O . ALA A 1 535 ? 6.047 -39.438 14.617 1 96.81 535 ALA A O 1
ATOM 4200 N N . SER A 1 536 ? 5.512 -37.969 13.109 1 97.31 536 SER A N 1
ATOM 4201 C CA . SER A 1 536 ? 6.441 -38.531 12.133 1 97.31 536 SER A CA 1
ATOM 4202 C C . SER A 1 536 ? 7.801 -37.844 12.203 1 97.31 536 SER A C 1
ATOM 4204 O O . SER A 1 536 ? 8.789 -38.375 11.68 1 97.31 536 SER A O 1
ATOM 4206 N N . PHE A 1 537 ? 7.875 -36.656 12.812 1 97 537 PHE A N 1
ATOM 4207 C CA . PHE A 1 537 ? 9.117 -35.875 12.797 1 97 537 PHE A CA 1
ATOM 4208 C C . PHE A 1 537 ? 9.469 -35.375 14.188 1 97 537 PHE A C 1
ATOM 4210 O O . PHE A 1 537 ? 8.578 -35.188 15.023 1 97 537 PHE A O 1
ATOM 4217 N N . GLU A 1 538 ? 10.781 -35.25 14.352 1 95.94 538 GLU A N 1
ATOM 4218 C CA . GLU A 1 538 ? 11.289 -34.438 15.461 1 95.94 538 GLU A CA 1
ATOM 4219 C C . GLU A 1 538 ? 11.641 -33.031 15 1 95.94 538 GLU A C 1
ATOM 4221 O O . GLU A 1 538 ? 12.312 -32.844 13.977 1 95.94 538 GLU A O 1
ATOM 4226 N N . GLU A 1 539 ? 11.156 -32 15.68 1 95.19 539 GLU A N 1
ATOM 4227 C CA . GLU A 1 539 ? 11.422 -30.625 15.305 1 95.19 539 GLU A CA 1
ATOM 4228 C C . GLU A 1 539 ? 12.836 -30.203 15.703 1 95.19 539 GLU A C 1
ATOM 4230 O O . GLU A 1 539 ? 13.312 -30.562 16.781 1 95.19 539 GLU A O 1
ATOM 4235 N N . GLU A 1 540 ? 13.461 -29.578 14.836 1 95.62 540 GLU A N 1
ATOM 4236 C CA . GLU A 1 540 ? 14.742 -28.906 15.094 1 95.62 540 GLU A CA 1
ATOM 4237 C C . GLU A 1 540 ? 14.734 -27.484 14.562 1 95.62 540 GLU A C 1
ATOM 4239 O O . GLU A 1 540 ? 14.695 -27.266 13.352 1 95.62 540 GLU A O 1
ATOM 4244 N N . PRO A 1 541 ? 14.797 -26.547 15.484 1 93.62 541 PRO A N 1
ATOM 4245 C CA . PRO A 1 541 ? 14.742 -25.141 15.039 1 93.62 541 PRO A CA 1
ATOM 4246 C C . PRO A 1 541 ? 15.82 -24.812 14.016 1 93.62 541 PRO A C 1
ATOM 4248 O O . PRO A 1 541 ? 16.984 -25.172 14.195 1 93.62 541 PRO A O 1
ATOM 4251 N N . GLY A 1 542 ? 15.367 -24.219 12.977 1 94.31 542 GLY A N 1
ATOM 4252 C CA . GLY A 1 542 ? 16.281 -23.781 11.93 1 94.31 542 GLY A CA 1
ATOM 4253 C C . GLY A 1 542 ? 16.469 -24.812 10.836 1 94.31 542 GLY A C 1
ATOM 4254 O O . GLY A 1 542 ? 17.062 -24.531 9.797 1 94.31 542 GLY A O 1
ATOM 4255 N N . PHE A 1 543 ? 16.031 -26 11.086 1 96.19 543 PHE A N 1
ATOM 4256 C CA . PHE A 1 543 ? 16.156 -27.062 10.086 1 96.19 543 PHE A CA 1
ATOM 4257 C C . PHE A 1 543 ? 14.789 -27.547 9.633 1 96.19 543 PHE A C 1
ATOM 4259 O O . PHE A 1 543 ? 14.453 -27.469 8.453 1 96.19 543 PHE A O 1
ATOM 4266 N N . LEU A 1 544 ? 14.086 -28.078 10.516 1 97.31 544 LEU A N 1
ATOM 4267 C CA . LEU A 1 544 ? 12.711 -28.516 10.266 1 97.31 544 LEU A CA 1
ATOM 4268 C C . LEU A 1 544 ? 11.797 -28.125 11.422 1 97.31 544 LEU A C 1
ATOM 4270 O O . LEU A 1 544 ? 12.031 -28.531 12.562 1 97.31 544 LEU A O 1
ATOM 4274 N N . GLN A 1 545 ? 10.82 -27.359 11.125 1 97.31 545 GLN A N 1
ATOM 4275 C CA . GLN A 1 545 ? 9.836 -26.906 12.094 1 97.31 545 GLN A CA 1
ATOM 4276 C C . GLN A 1 545 ? 8.414 -27.078 11.555 1 97.31 545 GLN A C 1
ATOM 4278 O O . GLN A 1 545 ? 8.195 -27.047 10.344 1 97.31 545 GLN A O 1
ATOM 4283 N N . PHE A 1 546 ? 7.539 -27.359 12.492 1 97.5 546 PHE A N 1
ATOM 4284 C CA . PHE A 1 546 ? 6.137 -27.359 12.094 1 97.5 546 PHE A CA 1
ATOM 4285 C C . PHE A 1 546 ? 5.633 -25.938 11.914 1 97.5 546 PHE A C 1
ATOM 4287 O O . PHE A 1 546 ? 6.145 -25 12.539 1 97.5 546 PHE A O 1
ATOM 4294 N N . ALA A 1 547 ? 4.664 -25.781 11 1 96.62 547 ALA A N 1
ATOM 4295 C CA . ALA A 1 547 ? 4.062 -24.453 10.828 1 96.62 547 ALA A CA 1
ATOM 4296 C C . ALA A 1 547 ? 3.457 -23.969 12.141 1 96.62 547 ALA A C 1
ATOM 4298 O O . ALA A 1 547 ? 2.842 -24.734 12.875 1 96.62 547 ALA A O 1
ATOM 4299 N N . THR A 1 548 ? 3.727 -22.656 12.469 1 96 548 THR A N 1
ATOM 4300 C CA . THR A 1 548 ? 3.133 -22.062 13.656 1 96 548 THR A CA 1
ATOM 4301 C C . THR A 1 548 ? 1.63 -21.859 13.469 1 96 548 THR A C 1
ATOM 4303 O O . THR A 1 548 ? 1.193 -21.25 12.492 1 96 548 THR A O 1
ATOM 4306 N N . THR A 1 549 ? 0.851 -22.469 14.367 1 95.88 549 THR A N 1
ATOM 4307 C CA . THR A 1 549 ? -0.594 -22.453 14.164 1 95.88 549 THR A CA 1
ATOM 4308 C C . THR A 1 549 ? -1.312 -22.031 15.445 1 95.88 549 THR A C 1
ATOM 4310 O O . THR A 1 549 ? -0.73 -22.062 16.531 1 95.88 549 THR A O 1
ATOM 4313 N N . ILE A 1 550 ? -2.545 -21.516 15.281 1 94.06 550 ILE A N 1
ATOM 4314 C CA . ILE A 1 550 ? -3.482 -21.281 16.375 1 94.06 550 ILE A CA 1
ATOM 4315 C C . ILE A 1 550 ? -4.887 -21.688 15.945 1 94.06 550 ILE A C 1
ATOM 4317 O O . ILE A 1 550 ? -5.234 -21.609 14.766 1 94.06 550 ILE A O 1
ATOM 4321 N N . THR A 1 551 ? -5.535 -22.297 16.875 1 92.25 551 THR A N 1
ATOM 4322 C CA . THR A 1 551 ? -6.945 -22.594 16.641 1 92.25 551 THR A CA 1
ATOM 4323 C C . THR A 1 551 ? -7.828 -21.703 17.516 1 92.25 551 THR A C 1
ATOM 4325 O O . THR A 1 551 ? -7.926 -21.906 18.734 1 92.25 551 THR A O 1
ATOM 4328 N N . SER A 1 552 ? -8.305 -20.609 16.891 1 85.88 552 SER A N 1
ATOM 4329 C CA . SER A 1 552 ? -9.125 -19.656 17.625 1 85.88 552 SER A CA 1
ATOM 4330 C C . SER A 1 552 ? -10.195 -19.047 16.719 1 85.88 552 SER A C 1
ATOM 4332 O O . SER A 1 552 ? -9.977 -18.891 15.516 1 85.88 552 SER A O 1
ATOM 4334 N N . ASN A 1 553 ? -11.344 -18.797 17.297 1 80.94 553 ASN A N 1
ATOM 4335 C CA . ASN A 1 553 ? -12.391 -18.078 16.578 1 80.94 553 ASN A CA 1
ATOM 4336 C C . ASN A 1 553 ? -12.523 -16.641 17.062 1 80.94 553 ASN A C 1
ATOM 4338 O O . ASN A 1 553 ? -13.492 -15.953 16.75 1 80.94 553 ASN A O 1
ATOM 4342 N N . ASP A 1 554 ? -11.57 -16.25 17.828 1 81.81 554 ASP A N 1
ATOM 4343 C CA . ASP A 1 554 ? -11.57 -14.891 18.344 1 81.81 554 ASP A CA 1
ATOM 4344 C C . ASP A 1 554 ? -10.852 -13.938 17.391 1 81.81 554 ASP A C 1
ATOM 4346 O O . ASP A 1 554 ? -9.688 -14.141 17.062 1 81.81 554 ASP A O 1
ATOM 4350 N N . VAL A 1 555 ? -11.586 -12.914 17.031 1 75.75 555 VAL A N 1
ATOM 4351 C CA . VAL A 1 555 ? -11.094 -11.945 16.047 1 75.75 555 VAL A CA 1
ATOM 4352 C C . VAL A 1 555 ? -9.812 -11.305 16.578 1 75.75 555 VAL A C 1
ATOM 4354 O O . VAL A 1 555 ? -8.844 -11.141 15.82 1 75.75 555 VAL A O 1
ATOM 4357 N N . GLU A 1 556 ? -9.812 -10.969 17.766 1 73.69 556 GLU A N 1
ATOM 4358 C CA . GLU A 1 556 ? -8.648 -10.305 18.344 1 73.69 556 GLU A CA 1
ATOM 4359 C C . GLU A 1 556 ? -7.438 -11.227 18.375 1 73.69 556 GLU A C 1
ATOM 4361 O O . GLU A 1 556 ? -6.312 -10.789 18.109 1 73.69 556 GLU A O 1
ATOM 4366 N N . GLU A 1 557 ? -7.723 -12.367 18.688 1 84.25 557 GLU A N 1
ATOM 4367 C CA . GLU A 1 557 ? -6.641 -13.352 18.719 1 84.25 557 GLU A CA 1
ATOM 4368 C C . GLU A 1 557 ? -6.059 -13.57 17.328 1 84.25 557 GLU A C 1
ATOM 4370 O O . GLU A 1 557 ? -4.84 -13.688 17.172 1 84.25 557 GLU A O 1
ATOM 4375 N N . ILE A 1 558 ? -6.891 -13.641 16.406 1 87 558 ILE A N 1
ATOM 4376 C CA . ILE A 1 558 ? -6.449 -13.859 15.031 1 87 558 ILE A CA 1
ATOM 4377 C C . ILE A 1 558 ? -5.676 -12.641 14.531 1 87 558 ILE A C 1
ATOM 4379 O O . ILE A 1 558 ? -4.656 -12.781 13.852 1 87 558 ILE A O 1
ATOM 4383 N N . GLN A 1 559 ? -6.117 -11.555 14.898 1 78.56 559 GLN A N 1
ATOM 4384 C CA . GLN A 1 559 ? -5.426 -10.328 14.508 1 78.56 559 GLN A CA 1
ATOM 4385 C C . GLN A 1 559 ? -4.035 -10.258 15.133 1 78.56 559 GLN A C 1
ATOM 4387 O O . GLN A 1 559 ? -3.07 -9.875 14.469 1 78.56 559 GLN A O 1
ATOM 4392 N N . LYS A 1 560 ? -4.012 -10.57 16.391 1 80.88 560 LYS A N 1
ATOM 4393 C CA . LYS A 1 560 ? -2.719 -10.609 17.062 1 80.88 560 LYS A CA 1
ATOM 4394 C C . LYS A 1 560 ? -1.786 -11.625 16.406 1 80.88 560 LYS A C 1
ATOM 4396 O O . LYS A 1 560 ? -0.589 -11.367 16.25 1 80.88 560 LYS A O 1
ATOM 4401 N N . PHE A 1 561 ? -2.367 -12.695 16.078 1 91.12 561 PHE A N 1
ATOM 4402 C CA . PHE A 1 561 ? -1.601 -13.75 15.414 1 91.12 561 PHE A CA 1
ATOM 4403 C C . PHE A 1 561 ? -1.1 -13.281 14.055 1 91.12 561 PHE A C 1
ATOM 4405 O O . PHE A 1 561 ? 0.021 -13.609 13.656 1 91.12 561 PHE A O 1
ATOM 4412 N N . LEU A 1 562 ? -1.899 -12.562 13.391 1 88.19 562 LEU A N 1
ATOM 4413 C CA . LEU A 1 562 ? -1.498 -11.984 12.117 1 88.19 562 LEU A CA 1
ATOM 4414 C C . LEU A 1 562 ? -0.331 -11.016 12.305 1 88.19 562 LEU A C 1
ATOM 4416 O O . LEU A 1 562 ? 0.634 -11.047 11.539 1 88.19 562 LEU A O 1
ATOM 4420 N N . ASP A 1 563 ? -0.396 -10.25 13.305 1 79.56 563 ASP A N 1
ATOM 4421 C CA . ASP A 1 563 ? 0.675 -9.305 13.602 1 79.56 563 ASP A CA 1
ATOM 4422 C C . ASP A 1 563 ? 1.981 -10.031 13.914 1 79.56 563 ASP A C 1
ATOM 4424 O O . ASP A 1 563 ? 3.057 -9.594 13.5 1 79.56 563 ASP A O 1
ATOM 4428 N N . GLN A 1 564 ? 1.789 -11.031 14.562 1 86.12 564 GLN A N 1
ATOM 4429 C CA . GLN A 1 564 ? 2.957 -11.844 14.898 1 86.12 564 GLN A CA 1
ATOM 4430 C C . GLN A 1 564 ? 3.588 -12.445 13.641 1 86.12 564 GLN A C 1
ATOM 4432 O O . GLN A 1 564 ? 4.812 -12.469 13.508 1 86.12 564 GLN A O 1
ATOM 4437 N N . ALA A 1 565 ? 2.805 -12.93 12.797 1 90.25 565 ALA A N 1
ATOM 4438 C CA . ALA A 1 565 ? 3.291 -13.516 11.547 1 90.25 565 ALA A CA 1
ATOM 4439 C C . ALA A 1 565 ? 4.047 -12.484 10.711 1 90.25 565 ALA A C 1
ATOM 4441 O O . ALA A 1 565 ? 5.133 -12.766 10.203 1 90.25 565 ALA A O 1
ATOM 4442 N N . VAL A 1 566 ? 3.482 -11.344 10.586 1 82.62 566 VAL A N 1
ATOM 4443 C CA . VAL A 1 566 ? 4.094 -10.281 9.797 1 82.62 566 VAL A CA 1
ATOM 4444 C C . VAL A 1 566 ? 5.398 -9.836 10.461 1 82.62 566 VAL A C 1
ATOM 4446 O O . VAL A 1 566 ? 6.391 -9.578 9.773 1 82.62 566 VAL A O 1
ATOM 4449 N N . GLY A 1 567 ? 5.352 -9.789 11.742 1 76.06 567 GLY A N 1
ATOM 4450 C CA . GLY A 1 567 ? 6.555 -9.453 12.484 1 76.06 567 GLY A CA 1
ATOM 4451 C C . GLY A 1 567 ? 7.664 -10.477 12.305 1 76.06 567 GLY A C 1
ATOM 4452 O O . GLY A 1 567 ? 8.844 -10.125 12.367 1 76.06 567 GLY A O 1
ATOM 4453 N N . ALA A 1 568 ? 7.215 -11.656 12.039 1 81.88 568 ALA A N 1
ATOM 4454 C CA . ALA A 1 568 ? 8.172 -12.734 11.82 1 81.88 568 ALA A CA 1
ATOM 4455 C C . ALA A 1 568 ? 8.578 -12.82 10.352 1 81.88 568 ALA A C 1
ATOM 4457 O O . ALA A 1 568 ? 9.078 -13.852 9.898 1 81.88 568 ALA A O 1
ATOM 4458 N N . SER A 1 569 ? 8.305 -11.836 9.609 1 80.81 569 SER A N 1
ATOM 4459 C CA . SER A 1 569 ? 8.68 -11.68 8.203 1 80.81 569 SER A CA 1
ATOM 4460 C C . SER A 1 569 ? 7.906 -12.656 7.32 1 80.81 569 SER A C 1
ATOM 4462 O O . SER A 1 569 ? 8.438 -13.148 6.324 1 80.81 569 SER A O 1
ATOM 4464 N N . CYS A 1 570 ? 6.777 -13.031 7.809 1 89.5 570 CYS A N 1
ATOM 4465 C CA . CYS A 1 570 ? 5.895 -13.844 6.977 1 89.5 570 CYS A CA 1
ATOM 4466 C C . CYS A 1 570 ? 4.914 -12.969 6.203 1 89.5 570 CYS A C 1
ATOM 4468 O O . CYS A 1 570 ? 4.785 -11.781 6.484 1 89.5 570 CYS A O 1
ATOM 4470 N N . GLU A 1 571 ? 4.297 -13.578 5.211 1 84.5 571 GLU A N 1
ATOM 4471 C CA . GLU A 1 571 ? 3.408 -12.828 4.328 1 84.5 571 GLU A CA 1
ATOM 4472 C C . GLU A 1 571 ? 2.039 -12.617 4.973 1 84.5 571 GLU A C 1
ATOM 4474 O O . GLU A 1 571 ? 1.309 -11.695 4.605 1 84.5 571 GLU A O 1
ATOM 4479 N N . GLY A 1 572 ? 1.606 -13.469 5.809 1 91 572 GLY A N 1
ATOM 4480 C CA . GLY A 1 572 ? 0.297 -13.43 6.441 1 91 572 GLY A CA 1
ATOM 4481 C C . GLY A 1 572 ? -0.104 -14.75 7.066 1 91 572 GLY A C 1
ATOM 4482 O O . GLY A 1 572 ? 0.715 -15.414 7.703 1 91 572 GLY A O 1
ATOM 4483 N N . LEU A 1 573 ? -1.404 -14.953 6.922 1 93.38 573 LEU A N 1
ATOM 4484 C CA . LEU A 1 573 ? -1.935 -16.172 7.504 1 93.38 573 LEU A CA 1
ATOM 4485 C C . LEU A 1 573 ? -2.625 -17.031 6.445 1 93.38 573 LEU A C 1
ATOM 4487 O O . LEU A 1 573 ? -3.117 -16.5 5.445 1 93.38 573 LEU A O 1
ATOM 4491 N N . ILE A 1 574 ? -2.523 -18.344 6.594 1 95.69 574 ILE A N 1
ATOM 4492 C CA . ILE A 1 574 ? -3.352 -19.312 5.875 1 95.69 574 ILE A CA 1
ATOM 4493 C C . ILE A 1 574 ? -4.402 -19.891 6.816 1 95.69 574 ILE A C 1
ATOM 4495 O O . ILE A 1 574 ? -4.062 -20.422 7.879 1 95.69 574 ILE A O 1
ATOM 4499 N N . ILE A 1 575 ? -5.645 -19.734 6.48 1 94.62 575 ILE A N 1
ATOM 4500 C CA . ILE A 1 575 ? -6.746 -20.266 7.285 1 94.62 575 ILE A CA 1
ATOM 4501 C C . ILE A 1 575 ? -7.297 -21.531 6.645 1 94.62 575 ILE A C 1
ATOM 4503 O O . ILE A 1 575 ? -7.633 -21.547 5.457 1 94.62 575 ILE A O 1
ATOM 4507 N N . LYS A 1 576 ? -7.336 -22.609 7.383 1 95.94 576 LYS A N 1
ATOM 4508 C CA . LYS A 1 576 ? -7.793 -23.906 6.879 1 95.94 576 LYS A CA 1
ATOM 4509 C C . LYS A 1 576 ? -8.875 -24.5 7.777 1 95.94 576 LYS A C 1
ATOM 4511 O O . LYS A 1 576 ? -8.805 -24.375 9 1 95.94 576 LYS A O 1
ATOM 4516 N N . THR A 1 577 ? -9.812 -25.156 7.133 1 94.69 577 THR A N 1
ATOM 4517 C CA . THR A 1 577 ? -10.758 -25.938 7.926 1 94.69 577 THR A CA 1
ATOM 4518 C C . THR A 1 577 ? -10.062 -27.156 8.539 1 94.69 577 THR A C 1
ATOM 4520 O O . THR A 1 577 ? -9.133 -27.703 7.957 1 94.69 577 THR A O 1
ATOM 4523 N N . LEU A 1 578 ? -10.547 -27.594 9.688 1 94.75 578 LEU A N 1
ATOM 4524 C CA . LEU A 1 578 ? -9.836 -28.625 10.422 1 94.75 578 LEU A CA 1
ATOM 4525 C C . LEU A 1 578 ? -10.547 -29.969 10.297 1 94.75 578 LEU A C 1
ATOM 4527 O O . LEU A 1 578 ? -9.898 -31 10.141 1 94.75 578 LEU A O 1
ATOM 4531 N N . ASN A 1 579 ? -11.789 -29.984 10.375 1 93.31 579 ASN A N 1
ATOM 4532 C CA . ASN A 1 579 ? -12.531 -31.234 10.414 1 93.31 579 ASN A CA 1
ATOM 4533 C C . ASN A 1 579 ? -13.469 -31.359 9.211 1 93.31 579 ASN A C 1
ATOM 4535 O O . ASN A 1 579 ? -13.25 -32.188 8.328 1 93.31 579 ASN A O 1
ATOM 4539 N N . GLU A 1 580 ? -14.391 -30.406 9.125 1 90.94 580 GLU A N 1
ATOM 4540 C CA . GLU A 1 580 ? -15.359 -30.438 8.031 1 90.94 580 GLU A CA 1
ATOM 4541 C C . GLU A 1 580 ? -14.766 -29.875 6.746 1 90.94 580 GLU A C 1
ATOM 4543 O O . GLU A 1 580 ? -14.133 -28.812 6.766 1 90.94 580 GLU A O 1
ATOM 4548 N N . ASP A 1 581 ? -14.977 -30.688 5.652 1 91.69 581 ASP A N 1
ATOM 4549 C CA . ASP A 1 581 ? -14.477 -30.25 4.355 1 91.69 581 ASP A CA 1
ATOM 4550 C C . ASP A 1 581 ? -12.984 -29.938 4.418 1 91.69 581 ASP A C 1
ATOM 4552 O O . ASP A 1 581 ? -12.547 -28.891 3.92 1 91.69 581 ASP A O 1
ATOM 4556 N N . ALA A 1 582 ? -12.305 -30.75 5.141 1 95 582 ALA A N 1
ATOM 4557 C CA . ALA A 1 582 ? -10.891 -30.484 5.395 1 95 582 ALA A CA 1
ATOM 4558 C C . ALA A 1 582 ? -10.008 -31.531 4.715 1 95 582 ALA A C 1
ATOM 4560 O O . ALA A 1 582 ? -8.945 -31.875 5.227 1 95 582 ALA A O 1
ATOM 4561 N N . THR A 1 583 ? -10.461 -32.062 3.648 1 95.62 583 THR A N 1
ATOM 4562 C CA . THR A 1 583 ? -9.648 -33 2.867 1 95.62 583 THR A CA 1
ATOM 4563 C C . THR A 1 583 ? -8.641 -32.25 2.012 1 95.62 583 THR A C 1
ATOM 4565 O O . THR A 1 583 ? -8.711 -31.016 1.897 1 95.62 583 THR A O 1
ATOM 4568 N N . TYR A 1 584 ? -7.664 -32.969 1.575 1 95.81 584 TYR A N 1
ATOM 4569 C CA . TYR A 1 584 ? -6.688 -32.375 0.658 1 95.81 584 TYR A CA 1
ATOM 4570 C C . TYR A 1 584 ? -7.102 -32.594 -0.792 1 95.81 584 TYR A C 1
ATOM 4572 O O . TYR A 1 584 ? -7.211 -33.75 -1.243 1 95.81 584 TYR A O 1
ATOM 4580 N N . GLU A 1 585 ? -7.328 -31.547 -1.493 1 92.44 585 GLU A N 1
ATOM 4581 C CA . GLU A 1 585 ? -7.754 -31.625 -2.887 1 92.44 585 GLU A CA 1
ATOM 4582 C C . GLU A 1 585 ? -6.668 -31.094 -3.822 1 92.44 585 GLU A C 1
ATOM 4584 O O . GLU A 1 585 ? -6.59 -29.891 -4.074 1 92.44 585 GLU A O 1
ATOM 4589 N N . PRO A 1 586 ? -5.984 -32.031 -4.445 1 92.44 586 PRO A N 1
ATOM 4590 C CA . PRO A 1 586 ? -4.895 -31.594 -5.324 1 92.44 586 PRO A CA 1
ATOM 4591 C C . PRO A 1 586 ? -5.379 -30.75 -6.492 1 92.44 586 PRO A C 1
ATOM 4593 O O . PRO A 1 586 ? -6.43 -31.031 -7.074 1 92.44 586 PRO A O 1
ATOM 4596 N N . LEU A 1 587 ? -4.656 -29.719 -6.82 1 87.19 587 LEU A N 1
ATOM 4597 C CA . LEU A 1 587 ? -4.844 -28.859 -7.988 1 87.19 587 LEU A CA 1
ATOM 4598 C C . LEU A 1 587 ? -6.164 -28.109 -7.902 1 87.19 587 LEU A C 1
ATOM 4600 O O . LEU A 1 587 ? -6.758 -27.766 -8.93 1 87.19 587 LEU A O 1
ATOM 4604 N N . LYS A 1 588 ? -6.613 -27.891 -6.73 1 85.5 588 LYS A N 1
ATOM 4605 C CA . LYS A 1 588 ? -7.883 -27.188 -6.57 1 85.5 588 LYS A CA 1
ATOM 4606 C C . LYS A 1 588 ? -7.727 -25.984 -5.648 1 85.5 588 LYS A C 1
ATOM 4608 O O . LYS A 1 588 ? -7.047 -26.062 -4.621 1 85.5 588 LYS A O 1
ATOM 4613 N N . ARG A 1 589 ? -8.258 -24.922 -6.172 1 82.62 589 ARG A N 1
ATOM 4614 C CA . ARG A 1 589 ? -8.398 -23.75 -5.32 1 82.62 589 ARG A CA 1
ATOM 4615 C C . ARG A 1 589 ? -9.742 -23.75 -4.598 1 82.62 589 ARG A C 1
ATOM 4617 O O . ARG A 1 589 ? -10.797 -23.656 -5.23 1 82.62 589 ARG A O 1
ATOM 4624 N N . SER A 1 590 ? -9.656 -23.938 -3.33 1 84.88 590 SER A N 1
ATOM 4625 C CA . SER A 1 590 ? -10.867 -24.172 -2.561 1 84.88 590 SER A CA 1
ATOM 4626 C C . SER A 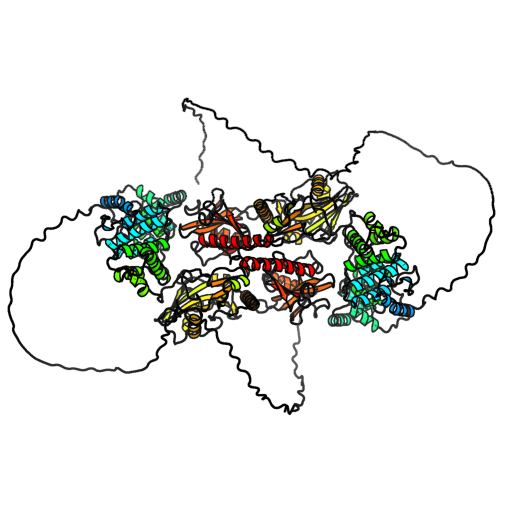1 590 ? -11.109 -23.062 -1.543 1 84.88 590 SER A C 1
ATOM 4628 O O . SER A 1 590 ? -10.156 -22.406 -1.097 1 84.88 590 SER A O 1
ATOM 4630 N N . LEU A 1 591 ? -12.336 -22.922 -1.158 1 86.38 591 LEU A N 1
ATOM 4631 C CA . LEU A 1 591 ? -12.734 -21.969 -0.126 1 86.38 591 LEU A CA 1
ATOM 4632 C C . LEU A 1 591 ? -12.422 -22.516 1.264 1 86.38 591 LEU A C 1
ATOM 4634 O O . LEU A 1 591 ? -12.469 -21.781 2.25 1 86.38 591 LEU A O 1
ATOM 4638 N N . ASN A 1 592 ? -11.977 -23.75 1.242 1 90.75 592 ASN A N 1
ATOM 4639 C CA . ASN A 1 592 ? -11.617 -24.344 2.527 1 90.75 592 ASN A CA 1
ATOM 4640 C C . ASN A 1 592 ? -10.242 -23.891 2.99 1 90.75 592 ASN A C 1
ATOM 4642 O O . ASN A 1 592 ? -9.852 -24.125 4.137 1 90.75 592 ASN A O 1
ATOM 4646 N N . TRP A 1 593 ? -9.469 -23.266 2.094 1 92.5 593 TRP A N 1
ATOM 4647 C CA . TRP A 1 593 ? -8.203 -22.609 2.373 1 92.5 593 TRP A CA 1
ATOM 4648 C C . TRP A 1 593 ? -8.266 -21.141 2.014 1 92.5 593 TRP A C 1
ATOM 4650 O O . TRP A 1 593 ? -8.523 -20.781 0.861 1 92.5 593 TRP A O 1
ATOM 4660 N N . LEU A 1 594 ? -8.055 -20.312 2.992 1 91.06 594 LEU A N 1
ATOM 4661 C CA . LEU A 1 594 ? -8.047 -18.875 2.75 1 91.06 594 LEU A CA 1
ATOM 4662 C C . LEU A 1 594 ? -6.699 -18.266 3.119 1 91.06 594 LEU A C 1
ATOM 4664 O O . LEU A 1 594 ? -6.027 -18.75 4.031 1 91.06 594 LEU A O 1
ATOM 4668 N N . LYS A 1 595 ? -6.305 -17.312 2.369 1 90.38 595 LYS A N 1
ATOM 4669 C CA . LYS A 1 595 ? -5.086 -16.578 2.711 1 90.38 595 LYS A CA 1
ATOM 4670 C C . LYS A 1 595 ? -5.391 -15.133 3.094 1 90.38 595 LYS A C 1
ATOM 4672 O O . LYS A 1 595 ? -6.258 -14.5 2.488 1 90.38 595 LYS A O 1
ATOM 4677 N N . LEU A 1 596 ? -4.809 -14.719 4.184 1 87.19 596 LEU A N 1
ATOM 4678 C CA . LEU A 1 596 ? -4.926 -13.359 4.699 1 87.19 596 LEU A CA 1
ATOM 4679 C C . LEU A 1 596 ? -3.564 -12.68 4.758 1 87.19 596 LEU A C 1
ATOM 4681 O O . LEU A 1 596 ? -2.729 -13.023 5.598 1 87.19 596 LEU A O 1
ATOM 4685 N N . LYS A 1 597 ? -3.365 -11.656 3.824 1 78.69 597 LYS A N 1
ATOM 4686 C CA . LYS A 1 597 ? -2.096 -10.938 3.785 1 78.69 597 LYS A CA 1
ATOM 4687 C C . LYS A 1 597 ? -2.219 -9.57 4.453 1 78.69 597 LYS A C 1
ATOM 4689 O O . LYS A 1 597 ? -3.32 -9.031 4.574 1 78.69 597 LYS A O 1
ATOM 4694 N N . LYS A 1 598 ? -1.033 -9.078 4.922 1 69.5 598 LYS A N 1
ATOM 4695 C CA . LYS A 1 598 ? -0.978 -7.742 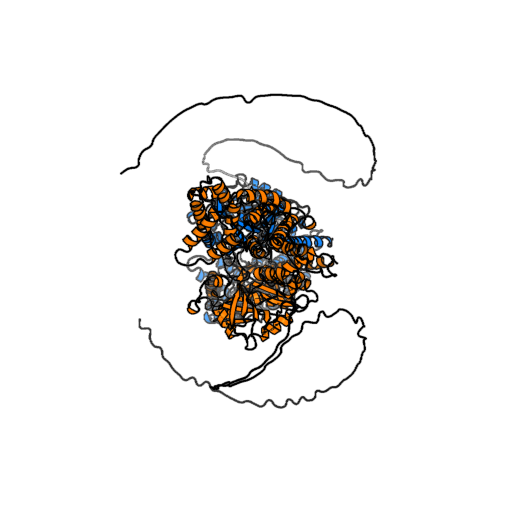5.504 1 69.5 598 LYS A CA 1
ATOM 4696 C C . LYS A 1 598 ? -1.51 -6.695 4.531 1 69.5 598 LYS A C 1
ATOM 4698 O O . LYS A 1 598 ? -2.17 -5.738 4.941 1 69.5 598 LYS A O 1
ATOM 4703 N N . ASP A 1 599 ? -1.261 -6.918 3.316 1 61.97 599 ASP A N 1
ATOM 4704 C CA . ASP A 1 599 ? -1.573 -5.945 2.273 1 61.97 599 ASP A CA 1
ATOM 4705 C C . ASP A 1 599 ? -3.078 -5.871 2.021 1 61.97 599 ASP A C 1
ATOM 4707 O O . ASP A 1 599 ? -3.562 -4.934 1.388 1 61.97 599 ASP A O 1
ATOM 4711 N N . TYR A 1 600 ? -3.699 -6.898 2.494 1 58.53 600 TYR A N 1
ATOM 4712 C CA . TYR A 1 600 ? -5.137 -6.945 2.258 1 58.53 600 TYR A CA 1
ATOM 4713 C C . TYR A 1 600 ? -5.879 -6.027 3.225 1 58.53 600 TYR A C 1
ATOM 4715 O O . TYR A 1 600 ? -7.051 -5.707 3.012 1 58.53 600 TYR A O 1
ATOM 4723 N N . MET A 1 601 ? -5.164 -5.609 4.219 1 54.34 601 MET A N 1
ATOM 4724 C CA . MET A 1 601 ? -5.848 -4.836 5.25 1 54.34 601 MET A CA 1
ATOM 4725 C C . MET A 1 601 ? -6.047 -3.391 4.801 1 54.34 601 MET A C 1
ATOM 4727 O O . MET A 1 601 ? -5.199 -2.83 4.105 1 54.34 601 MET A O 1
ATOM 4731 N N . ASP A 1 602 ? -7.273 -3.006 4.863 1 52.66 602 ASP A N 1
ATOM 4732 C CA . ASP A 1 602 ? -7.766 -1.693 4.453 1 52.66 602 ASP A CA 1
ATOM 4733 C C . ASP A 1 602 ? -6.801 -0.59 4.883 1 52.66 602 ASP A C 1
ATOM 4735 O O . ASP A 1 602 ? -6.348 -0.566 6.031 1 52.66 602 ASP A O 1
ATOM 4739 N N . ASN A 1 603 ? -6.008 -0.038 4.039 1 58.03 603 ASN A N 1
ATOM 4740 C CA . ASN A 1 603 ? -5.137 1.094 4.34 1 58.03 603 ASN A CA 1
ATOM 4741 C C . ASN A 1 603 ? -5.938 2.305 4.812 1 58.03 603 ASN A C 1
ATOM 4743 O O . ASN A 1 603 ? -7.035 2.561 4.32 1 58.03 603 ASN A O 1
ATOM 4747 N N . ILE A 1 604 ? -5.699 2.793 6.23 1 59.84 604 ILE A N 1
ATOM 4748 C CA . ILE A 1 604 ? -6.273 4.016 6.777 1 59.84 604 ILE A CA 1
ATOM 4749 C C . ILE A 1 604 ? -6.184 5.137 5.742 1 59.84 604 ILE A C 1
ATOM 4751 O O . ILE A 1 604 ? -5.098 5.461 5.258 1 59.84 604 ILE A O 1
ATOM 4755 N N . GLY A 1 605 ? -6.672 4.875 4.492 1 63.12 605 GLY A N 1
ATOM 4756 C CA . GLY A 1 605 ? -6.734 5.863 3.43 1 63.12 605 GLY A CA 1
ATOM 4757 C C . GLY A 1 605 ? -5.727 6.984 3.602 1 63.12 605 GLY A C 1
ATOM 4758 O O . GLY A 1 605 ? -4.875 7.199 2.736 1 63.12 605 GLY A O 1
ATOM 4759 N N . ASP A 1 606 ? -5.629 7.781 4.895 1 75.38 606 ASP A N 1
ATOM 4760 C CA . ASP A 1 606 ? -4.785 8.961 5.07 1 75.38 606 ASP A CA 1
ATOM 4761 C C . ASP A 1 606 ? -3.598 8.656 5.98 1 75.38 606 ASP A C 1
ATOM 4763 O O . ASP A 1 606 ? -3.643 7.715 6.777 1 75.38 606 ASP A O 1
ATOM 4767 N N . SER A 1 607 ? -2.48 9.414 5.77 1 87.19 607 SER A N 1
ATOM 4768 C CA . SER A 1 607 ? -1.304 9.297 6.625 1 87.19 607 SER A CA 1
ATOM 4769 C C . SER A 1 607 ? -1.41 10.203 7.844 1 87.19 607 SER A C 1
ATOM 4771 O O . SER A 1 607 ? -2.293 11.055 7.914 1 87.19 607 SER A O 1
ATOM 4773 N N . LEU A 1 608 ? -0.619 9.906 8.852 1 93 608 LEU A N 1
ATOM 4774 C CA . LEU A 1 608 ? -0.541 10.703 10.07 1 93 608 LEU A CA 1
ATOM 4775 C C . LEU A 1 608 ? 0.857 11.289 10.25 1 93 608 LEU A C 1
ATOM 4777 O O . LEU A 1 608 ? 1.854 10.625 9.961 1 93 608 LEU A O 1
ATOM 4781 N N . ASP A 1 609 ? 0.85 12.539 10.672 1 95.94 609 ASP A N 1
ATOM 4782 C CA . ASP A 1 609 ? 2.104 13.156 11.094 1 95.94 609 ASP A CA 1
ATOM 4783 C C . ASP A 1 609 ? 2.348 12.945 12.586 1 95.94 609 ASP A C 1
ATOM 4785 O O . ASP A 1 609 ? 1.607 13.469 13.422 1 95.94 609 ASP A O 1
ATOM 4789 N N . LEU A 1 610 ? 3.447 12.172 12.891 1 97.75 610 LEU A N 1
ATOM 4790 C CA . LEU A 1 610 ? 3.682 11.789 14.281 1 97.75 610 LEU A CA 1
ATOM 4791 C C . LEU A 1 610 ? 5.078 12.195 14.727 1 97.75 610 LEU A C 1
ATOM 4793 O O . LEU A 1 610 ? 5.941 12.5 13.898 1 97.75 610 LEU A O 1
ATOM 4797 N N . VAL A 1 611 ? 5.273 12.227 16.109 1 97.94 611 VAL A N 1
ATOM 4798 C CA . VAL A 1 611 ? 6.523 12.695 16.703 1 97.94 611 VAL A CA 1
ATOM 4799 C C . VAL A 1 611 ? 7.215 11.547 17.422 1 97.94 611 VAL A C 1
ATOM 4801 O O . VAL A 1 611 ? 6.633 10.93 18.328 1 97.94 611 VAL A O 1
ATOM 4804 N N . PRO A 1 612 ? 8.484 11.242 17.031 1 97 612 PRO A N 1
ATOM 4805 C CA . PRO A 1 612 ? 9.219 10.258 17.844 1 97 612 PRO A CA 1
ATOM 4806 C C . PRO A 1 612 ? 9.578 10.781 19.234 1 97 612 PRO A C 1
ATOM 4808 O O . PRO A 1 612 ? 10.234 11.812 19.359 1 97 612 PRO A O 1
ATOM 4811 N N . ILE A 1 613 ? 9.227 10.008 20.312 1 97.19 613 ILE A N 1
ATOM 4812 C CA . ILE A 1 613 ? 9.461 10.5 21.672 1 97.19 613 ILE A CA 1
ATOM 4813 C C . ILE A 1 613 ? 10.359 9.523 22.422 1 97.19 613 ILE A C 1
ATOM 4815 O O . ILE A 1 613 ? 10.891 9.852 23.484 1 97.19 613 ILE A O 1
ATOM 4819 N N . ALA A 1 614 ? 10.516 8.344 21.922 1 96.81 614 ALA A N 1
ATOM 4820 C CA . ALA A 1 614 ? 11.375 7.344 22.547 1 96.81 614 ALA A CA 1
ATOM 4821 C C . ALA A 1 614 ? 11.812 6.289 21.531 1 96.81 614 ALA A C 1
ATOM 4823 O O . ALA A 1 614 ? 11.359 6.301 20.375 1 96.81 614 ALA A O 1
ATOM 4824 N N . ALA A 1 615 ? 12.82 5.441 21.953 1 95 615 ALA A N 1
ATOM 4825 C CA . ALA A 1 615 ? 13.305 4.391 21.047 1 95 615 ALA A CA 1
ATOM 4826 C C . ALA A 1 615 ? 13.727 3.152 21.844 1 95 615 ALA A C 1
ATOM 4828 O O . ALA A 1 615 ? 13.898 3.213 23.062 1 95 615 ALA A O 1
ATOM 4829 N N . PHE A 1 616 ? 13.75 2.078 21.141 1 91.81 616 PHE A N 1
ATOM 4830 C CA . PHE A 1 616 ? 14.211 0.787 21.656 1 91.81 616 PHE A CA 1
ATOM 4831 C C . PHE A 1 616 ? 15.461 0.331 20.922 1 91.81 616 PHE A C 1
ATOM 4833 O O . PHE A 1 616 ? 15.57 0.484 19.703 1 91.81 616 PHE A O 1
ATOM 4840 N N . HIS A 1 617 ? 16.391 -0.153 21.656 1 89.69 617 HIS A N 1
ATOM 4841 C CA . HIS A 1 617 ? 17.641 -0.586 21.047 1 89.69 617 HIS A CA 1
ATOM 4842 C C . HIS A 1 617 ? 17.406 -1.769 20.109 1 89.69 617 HIS A C 1
ATOM 4844 O O . HIS A 1 617 ? 16.578 -2.639 20.391 1 89.69 617 HIS A O 1
ATOM 4850 N N . GLY A 1 618 ? 18.125 -1.622 19.031 1 81.06 618 GLY A N 1
ATOM 4851 C CA . GLY A 1 618 ? 18.062 -2.715 18.078 1 81.06 618 GLY A CA 1
ATOM 4852 C C . GLY A 1 618 ? 18.703 -3.988 18.578 1 81.06 618 GLY A C 1
ATOM 4853 O O . GLY A 1 618 ? 19.562 -3.945 19.484 1 81.06 618 GLY A O 1
ATOM 4854 N N . ARG A 1 619 ? 18.219 -5.074 18.094 1 71.62 619 ARG A N 1
ATOM 4855 C CA . ARG A 1 619 ? 18.797 -6.375 18.406 1 71.62 619 ARG A CA 1
ATOM 4856 C C . ARG A 1 619 ? 19.328 -7.051 17.141 1 71.62 619 ARG A C 1
ATOM 4858 O O . ARG A 1 619 ? 18.984 -6.648 16.031 1 71.62 619 ARG A O 1
ATOM 4865 N N . GLY A 1 620 ? 20.312 -7.812 17.25 1 60.03 620 GLY A N 1
ATOM 4866 C CA . GLY A 1 620 ? 20.859 -8.531 16.109 1 60.03 620 GLY A CA 1
ATOM 4867 C C . GLY A 1 620 ? 21.609 -7.637 15.148 1 60.03 620 GLY A C 1
ATOM 4868 O O . GLY A 1 620 ? 22.531 -6.914 15.555 1 60.03 620 GLY A O 1
ATOM 4869 N N . LYS A 1 621 ? 21 -7.637 13.883 1 61.12 621 LYS A N 1
ATOM 4870 C CA . LYS A 1 621 ? 21.672 -6.863 12.836 1 61.12 621 LYS A CA 1
ATOM 4871 C C . LYS A 1 621 ? 21.562 -5.367 13.102 1 61.12 621 LYS A C 1
ATOM 4873 O O . LYS A 1 621 ? 22.359 -4.578 12.586 1 61.12 621 LYS A O 1
ATOM 4878 N N . ARG A 1 622 ? 20.578 -5.098 13.914 1 71.56 622 ARG A N 1
ATOM 4879 C CA . ARG A 1 622 ? 20.359 -3.68 14.164 1 71.56 622 ARG A CA 1
ATOM 4880 C C . ARG A 1 622 ? 21.031 -3.238 15.461 1 71.56 622 ARG A C 1
ATOM 4882 O O . ARG A 1 622 ? 20.625 -2.238 16.062 1 71.56 622 ARG A O 1
ATOM 4889 N N . THR A 1 623 ? 22.062 -4.094 15.82 1 76.25 623 THR A N 1
ATOM 4890 C CA . THR A 1 623 ? 22.812 -3.68 17 1 76.25 623 THR A CA 1
ATOM 4891 C C . THR A 1 623 ? 23.547 -2.371 16.75 1 76.25 623 THR A C 1
ATOM 4893 O O . THR A 1 623 ? 24.188 -2.201 15.711 1 76.25 623 THR A O 1
ATOM 4896 N N . GLY A 1 624 ? 23.438 -1.384 17.547 1 78.19 624 GLY A N 1
ATOM 4897 C CA . GLY A 1 624 ? 24.094 -0.093 17.422 1 78.19 624 GLY A CA 1
ATOM 4898 C C . GLY A 1 624 ? 23.141 1.022 17.031 1 78.19 624 GLY A C 1
ATOM 4899 O O . GLY A 1 624 ? 23.5 2.201 17.094 1 78.19 624 GLY A O 1
ATOM 4900 N N . VAL A 1 625 ? 22.047 0.524 16.406 1 86.06 625 VAL A N 1
ATOM 4901 C CA . VAL A 1 625 ? 21.031 1.516 16.062 1 86.06 625 VAL A CA 1
ATOM 4902 C C . VAL A 1 625 ? 19.75 1.23 16.828 1 86.06 625 VAL A C 1
ATOM 4904 O O . VAL A 1 625 ? 19.656 0.235 17.547 1 86.06 625 VAL A O 1
ATOM 4907 N N . TYR A 1 626 ? 18.875 2.191 16.797 1 90.56 626 TYR A N 1
ATOM 4908 C CA . TYR A 1 626 ? 17.578 1.937 17.406 1 90.56 626 TYR A CA 1
ATOM 4909 C C . TYR A 1 626 ? 16.734 1.014 16.531 1 90.56 626 TYR A C 1
ATOM 4911 O O . TYR A 1 626 ? 16.656 1.213 15.32 1 90.56 626 TYR A O 1
ATOM 4919 N N . GLY A 1 627 ? 16.188 -0.025 17.094 1 84.44 627 GLY A N 1
ATOM 4920 C CA . GLY A 1 627 ? 15.391 -0.985 16.344 1 84.44 627 GLY A CA 1
ATOM 4921 C C . GLY A 1 627 ? 13.953 -0.541 16.156 1 84.44 627 GLY A C 1
ATOM 4922 O O . GLY A 1 627 ? 13.273 -0.995 15.234 1 84.44 627 GLY A O 1
ATOM 4923 N N . ALA A 1 628 ? 13.438 0.142 17.125 1 90.06 628 ALA A N 1
ATOM 4924 C CA . ALA A 1 628 ? 12.062 0.632 17.062 1 90.06 628 ALA A CA 1
ATOM 4925 C C . ALA A 1 628 ? 11.93 1.984 17.766 1 90.06 628 ALA A C 1
ATOM 4927 O O . ALA A 1 628 ? 12.773 2.35 18.594 1 90.06 628 ALA A O 1
ATOM 4928 N N . PHE A 1 629 ? 10.898 2.729 17.344 1 94.94 629 PHE A N 1
ATOM 4929 C CA . PHE A 1 629 ? 10.656 4.051 17.906 1 94.94 629 PHE A CA 1
ATOM 4930 C C . PHE A 1 629 ? 9.234 4.164 18.438 1 94.94 629 PHE A C 1
ATOM 4932 O O . PHE A 1 629 ? 8.305 3.598 17.859 1 94.94 629 PHE A O 1
ATOM 4939 N N . LEU A 1 630 ? 9.109 4.832 19.516 1 96.19 630 LEU A N 1
ATOM 4940 C CA . LEU A 1 630 ? 7.793 5.18 20.031 1 96.19 630 LEU A CA 1
ATOM 4941 C C . LEU A 1 630 ? 7.336 6.531 19.5 1 96.19 630 LEU A C 1
ATOM 4943 O O . LEU A 1 630 ? 8.016 7.543 19.688 1 96.19 630 LEU A O 1
ATOM 4947 N N . LEU A 1 631 ? 6.219 6.562 18.812 1 97.31 631 LEU A N 1
ATOM 4948 C CA . LEU A 1 631 ? 5.723 7.793 18.203 1 97.31 631 LEU A CA 1
ATOM 4949 C C . LEU A 1 631 ? 4.492 8.305 18.953 1 97.31 631 LEU A C 1
ATOM 4951 O O . LEU A 1 631 ? 3.771 7.523 19.578 1 97.31 631 LEU A O 1
ATOM 4955 N N . ALA A 1 632 ? 4.238 9.641 18.859 1 98.12 632 ALA A N 1
ATOM 4956 C CA . ALA A 1 632 ? 3.131 10.266 19.578 1 98.12 632 ALA A CA 1
ATOM 4957 C C . ALA A 1 632 ? 2.4 11.266 18.688 1 98.12 632 ALA A C 1
ATOM 4959 O O . ALA A 1 632 ? 3.002 11.875 17.797 1 98.12 632 ALA A O 1
ATOM 4960 N N . CYS A 1 633 ? 1.123 11.391 18.875 1 97.75 633 CYS A N 1
ATOM 4961 C CA . CYS A 1 633 ? 0.361 12.516 18.328 1 97.75 633 CYS A CA 1
ATOM 4962 C C . CYS A 1 633 ? 0.315 13.672 19.312 1 97.75 633 CYS A C 1
ATOM 4964 O O . CYS A 1 633 ? 0.855 13.57 20.422 1 97.75 633 CYS A O 1
ATOM 4966 N N . TYR A 1 634 ? -0.236 14.805 18.859 1 95.81 634 TYR A N 1
ATOM 4967 C CA . TYR A 1 634 ? -0.205 15.992 19.703 1 95.81 634 TYR A CA 1
ATOM 4968 C C . TYR A 1 634 ? -1.609 16.375 20.156 1 95.81 634 TYR A C 1
ATOM 4970 O O . TYR A 1 634 ? -2.523 16.484 19.328 1 95.81 634 TYR A O 1
ATOM 4978 N N . ASP A 1 635 ? -1.784 16.5 21.391 1 92.81 635 ASP A N 1
ATOM 4979 C CA . ASP A 1 635 ? -2.996 17.078 21.969 1 92.81 635 ASP A CA 1
ATOM 4980 C C . ASP A 1 635 ? -2.816 18.578 22.234 1 92.81 635 ASP A C 1
ATOM 4982 O O . ASP A 1 635 ? -2.221 18.953 23.25 1 92.81 635 ASP A O 1
ATOM 4986 N N . SER A 1 636 ? -3.414 19.391 21.453 1 85.5 636 SER A N 1
ATOM 4987 C CA . SER A 1 636 ? -3.219 20.844 21.547 1 85.5 636 SER A CA 1
ATOM 4988 C C . SER A 1 636 ? -3.934 21.422 22.766 1 85.5 636 SER A C 1
ATOM 4990 O O . SER A 1 636 ? -3.51 22.438 23.312 1 85.5 636 SER A O 1
ATOM 4992 N N . ASP A 1 637 ? -4.965 20.797 23.203 1 81.88 637 ASP A N 1
ATOM 4993 C CA . ASP A 1 637 ? -5.719 21.312 24.344 1 81.88 637 ASP A CA 1
ATOM 4994 C C . ASP A 1 637 ? -4.922 21.156 25.641 1 81.88 637 ASP A C 1
ATOM 4996 O O . ASP A 1 637 ? -4.852 22.094 26.438 1 81.88 637 ASP A O 1
ATOM 5000 N N . ASN A 1 638 ? -4.312 20.031 25.766 1 82.31 638 ASN A N 1
ATOM 5001 C CA . ASN A 1 638 ? -3.547 19.766 26.984 1 82.31 638 ASN A CA 1
ATOM 5002 C C . ASN A 1 638 ? -2.051 19.953 26.75 1 82.31 638 ASN A C 1
ATOM 5004 O O . ASN A 1 638 ? -1.262 19.891 27.703 1 82.31 638 ASN A O 1
ATOM 5008 N N . GLU A 1 639 ? -1.674 20.266 25.562 1 86.69 639 GLU A N 1
ATOM 5009 C CA . GLU A 1 639 ? -0.279 20.469 25.188 1 86.69 639 GLU A CA 1
ATOM 5010 C C . GLU A 1 639 ? 0.584 19.281 25.609 1 86.69 639 GLU A C 1
ATOM 5012 O O . GLU A 1 639 ? 1.609 19.453 26.266 1 86.69 639 GLU A O 1
ATOM 5017 N N . GLU A 1 640 ? 0.183 18.172 25.281 1 91.75 640 GLU A N 1
ATOM 5018 C CA . GLU A 1 640 ? 0.919 16.953 25.609 1 91.75 640 GLU A CA 1
ATOM 5019 C C . GLU A 1 640 ? 1.106 16.078 24.359 1 91.75 640 GLU A C 1
ATOM 5021 O O . GLU A 1 640 ? 0.338 16.172 23.406 1 91.75 640 GLU A O 1
ATOM 5026 N N . PHE A 1 641 ? 2.123 15.266 24.391 1 95.62 641 PHE A N 1
ATOM 5027 C CA . PHE A 1 641 ? 2.369 14.242 23.391 1 95.62 641 PHE A CA 1
ATOM 5028 C C . PHE A 1 641 ? 1.848 12.883 23.844 1 95.62 641 PHE A C 1
ATOM 5030 O O . PHE A 1 641 ? 2.223 12.398 24.906 1 95.62 641 PHE A O 1
ATOM 5037 N N . GLN A 1 642 ? 0.978 12.297 23.016 1 96.81 642 GLN A N 1
ATOM 5038 C CA . GLN A 1 642 ? 0.347 11.031 23.391 1 96.81 642 GLN A CA 1
ATOM 5039 C C . GLN A 1 642 ? 0.836 9.898 22.5 1 96.81 642 GLN A C 1
ATOM 5041 O O . GLN A 1 642 ? 0.688 9.945 21.281 1 96.81 642 GLN A O 1
ATOM 5046 N N . SER A 1 643 ? 1.346 8.875 23.188 1 97.31 643 SER A N 1
ATOM 5047 C CA . SER A 1 643 ? 1.873 7.742 22.422 1 97.31 643 SER A CA 1
ATOM 5048 C C . SER A 1 643 ? 0.781 7.07 21.594 1 97.31 643 SER A C 1
ATOM 5050 O O . SER A 1 643 ? -0.354 6.93 22.062 1 97.31 643 SER A O 1
ATOM 5052 N N . ILE A 1 644 ? 1.172 6.645 20.344 1 96.94 644 ILE A N 1
ATOM 5053 C CA . ILE A 1 644 ? 0.149 6.086 19.469 1 96.94 644 ILE A CA 1
ATOM 5054 C C . ILE A 1 644 ? 0.643 4.773 18.875 1 96.94 644 ILE A C 1
ATOM 5056 O O . ILE A 1 644 ? -0.158 3.9 18.531 1 96.94 644 ILE A O 1
ATOM 5060 N N . CYS A 1 645 ? 1.975 4.625 18.641 1 93.94 645 CYS A N 1
ATOM 5061 C CA . CYS A 1 645 ? 2.441 3.369 18.062 1 93.94 645 CYS A CA 1
ATOM 5062 C C . CYS A 1 645 ? 3.941 3.197 18.266 1 93.94 645 CYS A C 1
ATOM 5064 O O . CYS A 1 645 ? 4.637 4.152 18.625 1 93.94 645 CYS A O 1
ATOM 5066 N N . LYS A 1 646 ? 4.285 1.966 18.172 1 91.62 646 LYS A N 1
ATOM 5067 C CA . LYS A 1 646 ? 5.688 1.573 18.062 1 91.62 646 LYS A CA 1
ATOM 5068 C C . LYS A 1 646 ? 6.027 1.159 16.625 1 91.62 646 LYS A C 1
ATOM 5070 O O . LYS A 1 646 ? 5.387 0.269 16.062 1 91.62 646 LYS A O 1
ATOM 5075 N N . ILE A 1 647 ? 6.973 1.91 16 1 88.56 647 ILE A N 1
ATOM 5076 C CA . ILE A 1 647 ? 7.27 1.632 14.602 1 88.56 647 ILE A CA 1
ATOM 5077 C C . ILE A 1 647 ? 8.648 0.995 14.484 1 88.56 647 ILE A C 1
ATOM 5079 O O . ILE A 1 647 ? 9.641 1.546 14.977 1 88.56 647 ILE A O 1
ATOM 5083 N N . GLY A 1 648 ? 8.734 -0.139 13.969 1 79.44 648 GLY A N 1
ATOM 5084 C CA . GLY A 1 648 ? 9.992 -0.835 13.734 1 79.44 648 GLY A CA 1
ATOM 5085 C C . GLY A 1 648 ? 10.133 -1.335 12.305 1 79.44 648 GLY A C 1
ATOM 5086 O O . GLY A 1 648 ? 11.18 -1.864 11.93 1 79.44 648 GLY A O 1
ATOM 5087 N N . THR A 1 649 ? 9.07 -1.115 11.547 1 66.19 649 THR A N 1
ATOM 5088 C CA . THR A 1 649 ? 9.07 -1.63 10.188 1 66.19 649 THR A CA 1
ATOM 5089 C C . THR A 1 649 ? 8.969 -0.489 9.18 1 66.19 649 THR A C 1
ATOM 5091 O O . THR A 1 649 ? 8.609 0.634 9.539 1 66.19 649 THR A O 1
ATOM 5094 N N . GLY A 1 650 ? 9.492 -0.716 8.031 1 61.66 650 GLY A N 1
ATOM 5095 C CA . GLY A 1 650 ? 9.367 0.267 6.969 1 61.66 650 GLY A CA 1
ATOM 5096 C C . GLY A 1 650 ? 10.617 1.113 6.793 1 61.66 650 GLY A C 1
ATOM 5097 O O . GLY A 1 650 ? 10.641 2.033 5.973 1 61.66 650 GLY A O 1
ATOM 5098 N N . PHE A 1 651 ? 11.586 0.71 7.609 1 72.5 651 PHE A N 1
ATOM 5099 C CA . PHE A 1 651 ? 12.82 1.474 7.492 1 72.5 651 PHE A CA 1
ATOM 5100 C C . PHE A 1 651 ? 13.828 0.741 6.613 1 72.5 651 PHE A C 1
ATOM 5102 O O . PHE A 1 651 ? 14.039 -0.463 6.773 1 72.5 651 PHE A O 1
ATOM 5109 N N . SER A 1 652 ? 14.25 1.475 5.648 1 67.94 652 SER A N 1
ATOM 5110 C CA . SER A 1 652 ? 15.492 0.971 5.086 1 67.94 652 SER A CA 1
ATOM 5111 C C . SER A 1 652 ? 16.641 1.09 6.082 1 67.94 652 SER A C 1
ATOM 5113 O O . SER A 1 652 ? 16.562 1.875 7.031 1 67.94 652 SER A O 1
ATOM 5115 N N . GLU A 1 653 ? 17.625 0.281 5.906 1 70.69 653 GLU A N 1
ATOM 5116 C CA . GLU A 1 653 ? 18.766 0.347 6.797 1 70.69 653 GLU A CA 1
ATOM 5117 C C . GLU A 1 653 ? 19.375 1.75 6.82 1 70.69 653 GLU A C 1
ATOM 5119 O O . GLU A 1 653 ? 19.75 2.248 7.883 1 70.69 653 GLU A O 1
ATOM 5124 N N . ALA A 1 654 ? 19.375 2.309 5.691 1 76.44 654 ALA A N 1
ATOM 5125 C CA . ALA A 1 654 ? 19.922 3.654 5.59 1 76.44 654 ALA A CA 1
ATOM 5126 C C . ALA A 1 654 ? 19.094 4.656 6.383 1 76.44 654 ALA A C 1
ATOM 5128 O O . ALA A 1 654 ? 19.641 5.527 7.066 1 76.44 654 ALA A O 1
ATOM 5129 N N . VAL A 1 655 ? 17.828 4.465 6.328 1 81.19 655 VAL A N 1
ATOM 5130 C CA . VAL A 1 655 ? 16.938 5.395 7.016 1 81.19 655 VAL A CA 1
ATOM 5131 C C . VAL A 1 655 ? 17.031 5.188 8.523 1 81.19 655 VAL A C 1
ATOM 5133 O O . VAL A 1 655 ? 17.016 6.148 9.297 1 81.19 655 VAL A O 1
ATOM 5136 N N . LEU A 1 656 ? 17.172 3.953 8.875 1 83.69 656 LEU A N 1
ATOM 5137 C CA . LEU A 1 656 ? 17.297 3.639 10.297 1 83.69 656 LEU A CA 1
ATOM 5138 C C . LEU A 1 656 ? 18.562 4.246 10.891 1 83.69 656 LEU A C 1
ATOM 5140 O O . LEU A 1 656 ? 18.531 4.773 12 1 83.69 656 LEU A O 1
ATOM 5144 N N . GLU A 1 657 ? 19.578 4.199 10.141 1 84.5 657 GLU A N 1
ATOM 5145 C CA . GLU A 1 657 ? 20.844 4.766 10.602 1 84.5 657 GLU A CA 1
ATOM 5146 C C . GLU A 1 657 ? 20.766 6.289 10.688 1 84.5 657 GLU A C 1
ATOM 5148 O O . GLU A 1 657 ? 21.281 6.891 11.625 1 84.5 657 GLU A O 1
ATOM 5153 N N . GLU A 1 658 ? 20.188 6.836 9.734 1 88.06 658 GLU A N 1
ATOM 5154 C CA . GLU A 1 658 ? 20.062 8.289 9.695 1 88.06 658 GLU A CA 1
ATOM 5155 C C . GLU A 1 658 ? 19.203 8.805 10.844 1 88.06 658 GLU A C 1
ATOM 5157 O O . GLU A 1 658 ? 19.531 9.797 11.484 1 88.06 658 GLU A O 1
ATOM 5162 N N . ARG A 1 659 ? 18.125 8.156 11.039 1 88.69 659 ARG A N 1
ATOM 5163 C CA . ARG A 1 659 ? 17.219 8.578 12.102 1 88.69 659 ARG A CA 1
ATOM 5164 C C . ARG A 1 659 ? 17.844 8.359 13.477 1 88.69 659 ARG A C 1
ATOM 5166 O O . ARG A 1 659 ? 17.688 9.188 14.375 1 88.69 659 ARG A O 1
ATOM 5173 N N . SER A 1 660 ? 18.531 7.254 13.617 1 89.56 660 SER A N 1
ATOM 5174 C CA . SER A 1 660 ? 19.203 6.969 14.883 1 89.56 660 SER A CA 1
ATOM 5175 C C . SER A 1 660 ? 20.266 8.008 15.195 1 89.56 660 SER A C 1
ATOM 5177 O O . SER A 1 660 ? 20.375 8.477 16.328 1 89.56 660 SER A O 1
ATOM 5179 N N . SER A 1 661 ? 20.953 8.359 14.188 1 88.31 661 SER A N 1
ATOM 5180 C CA . SER A 1 661 ? 22.016 9.352 14.375 1 88.31 661 SER A CA 1
ATOM 5181 C C . SER A 1 661 ? 21.422 10.727 14.688 1 88.31 661 SER A C 1
ATOM 5183 O O . SER A 1 661 ? 21.922 11.445 15.547 1 88.31 661 SER A O 1
ATOM 5185 N N . SER A 1 662 ? 20.406 11.109 14 1 89.62 662 SER A N 1
ATOM 5186 C CA . SER A 1 662 ? 19.781 12.414 14.188 1 89.62 662 SER A CA 1
ATOM 5187 C C . SER A 1 662 ? 19.188 12.547 15.586 1 89.62 662 SER A C 1
ATOM 5189 O O . SER A 1 662 ? 19.25 13.617 16.188 1 89.62 662 SER A O 1
ATOM 5191 N N . LEU A 1 663 ? 18.688 11.477 16.125 1 92.06 663 LEU A N 1
ATOM 5192 C CA . LEU A 1 663 ? 17.969 11.531 17.391 1 92.06 663 LEU A CA 1
ATOM 5193 C C . LEU A 1 663 ? 18.891 11.258 18.562 1 92.06 663 LEU A C 1
ATOM 5195 O O . LEU A 1 663 ? 18.547 11.516 19.719 1 92.06 663 LEU A O 1
ATOM 5199 N N . ARG A 1 664 ? 20.062 10.812 18.281 1 88.12 664 ARG A N 1
ATOM 5200 C CA . ARG A 1 664 ? 21.031 10.547 19.344 1 88.12 664 ARG A CA 1
ATOM 5201 C C . ARG A 1 664 ? 21.375 11.828 20.094 1 88.12 664 ARG A C 1
ATOM 5203 O O . ARG A 1 664 ? 21.609 11.797 21.312 1 88.12 664 ARG A O 1
ATOM 5210 N N . SER A 1 665 ? 21.391 12.914 19.406 1 86.88 665 SER A N 1
ATOM 5211 C CA . SER A 1 665 ? 21.719 14.188 20.031 1 86.88 665 SER A CA 1
ATOM 5212 C C . SER A 1 665 ? 20.562 14.742 20.844 1 86.88 665 SER A C 1
ATOM 5214 O O . SER A 1 665 ? 20.734 15.672 21.625 1 86.88 665 SER A O 1
ATOM 5216 N N . LYS A 1 666 ? 19.438 14.07 20.734 1 90.5 666 LYS A N 1
ATOM 5217 C CA . LYS A 1 666 ? 18.25 14.586 21.406 1 90.5 666 LYS A CA 1
ATOM 5218 C C . LYS A 1 666 ? 17.812 13.664 22.547 1 90.5 666 LYS A C 1
ATOM 5220 O O . LYS A 1 666 ? 16.688 13.742 23.016 1 90.5 666 LYS A O 1
ATOM 5225 N N . VAL A 1 667 ? 18.703 12.789 22.969 1 90.12 667 VAL A N 1
ATOM 5226 C CA . VAL A 1 667 ? 18.375 11.805 24 1 90.12 667 VAL A CA 1
ATOM 5227 C C . VAL A 1 667 ? 18.219 12.508 25.359 1 90.12 667 VAL A C 1
ATOM 5229 O O . VAL A 1 667 ? 19 13.398 25.688 1 90.12 667 VAL A O 1
ATOM 5232 N N . ILE A 1 668 ? 17.188 12.141 26.125 1 87.81 668 ILE A N 1
ATOM 5233 C CA . ILE A 1 668 ? 16.953 12.648 27.469 1 87.81 668 ILE A CA 1
ATOM 5234 C C . ILE A 1 668 ? 16.859 11.484 28.453 1 87.81 668 ILE A C 1
ATOM 5236 O O . ILE A 1 668 ? 16.469 10.375 28.078 1 87.81 668 ILE A O 1
ATOM 5240 N N . PRO A 1 669 ? 17.234 11.664 29.578 1 81.75 669 PRO A N 1
ATOM 5241 C CA . PRO A 1 669 ? 17.312 10.562 30.531 1 81.75 669 PRO A CA 1
ATOM 5242 C C . PRO A 1 669 ? 15.945 10.039 30.953 1 81.75 669 PRO A C 1
ATOM 5244 O O . PRO A 1 669 ? 15.781 8.836 31.172 1 81.75 669 PRO A O 1
ATOM 5247 N N . LYS A 1 670 ? 14.938 10.961 31.125 1 85.56 670 LYS A N 1
ATOM 5248 C CA . LYS A 1 670 ? 13.586 10.586 31.531 1 85.56 670 LYS A CA 1
ATOM 5249 C C . LYS A 1 670 ? 12.547 11.266 30.641 1 85.56 670 LYS A C 1
ATOM 5251 O O . LYS A 1 670 ? 12.805 12.336 30.078 1 85.56 670 LYS A O 1
ATOM 5256 N N . PRO A 1 671 ? 11.445 10.547 30.547 1 89.06 671 PRO A N 1
ATOM 5257 C CA . PRO A 1 671 ? 10.398 11.188 29.734 1 89.06 671 PRO A CA 1
ATOM 5258 C C . PRO A 1 671 ? 9.914 12.508 30.344 1 89.06 671 PRO A C 1
ATOM 5260 O O . PRO A 1 671 ? 9.852 12.641 31.562 1 89.06 671 PRO A O 1
ATOM 5263 N N . LYS A 1 672 ? 9.617 13.383 29.438 1 86.31 672 LYS A N 1
ATOM 5264 C CA . LYS A 1 672 ? 9.055 14.656 29.891 1 86.31 672 LYS A CA 1
ATOM 5265 C C . LYS A 1 672 ? 7.695 14.453 30.562 1 86.31 672 LYS A C 1
ATOM 5267 O O . LYS A 1 672 ? 7.008 13.461 30.281 1 86.31 672 LYS A O 1
ATOM 5272 N N . ALA A 1 673 ? 7.32 15.359 31.359 1 80.94 673 ALA A N 1
ATOM 5273 C CA . ALA A 1 673 ? 6.074 15.258 32.094 1 80.94 673 ALA A CA 1
ATOM 5274 C C . ALA A 1 673 ? 4.867 15.312 31.188 1 80.94 673 ALA A C 1
ATOM 5276 O O . ALA A 1 673 ? 3.795 14.797 31.516 1 80.94 673 ALA A O 1
ATOM 5277 N N . TYR A 1 674 ? 5.09 15.875 30.062 1 87.56 674 TYR A N 1
ATOM 5278 C CA . TYR A 1 674 ? 3.955 16.031 29.156 1 87.56 674 TYR A CA 1
ATOM 5279 C C . TYR A 1 674 ? 3.914 14.898 28.141 1 87.56 674 TYR A C 1
ATOM 5281 O O . TYR A 1 674 ? 3.174 14.969 27.156 1 87.56 674 TYR A O 1
ATOM 5289 N N . TYR A 1 675 ? 4.742 13.93 28.281 1 92.62 675 TYR A N 1
ATOM 5290 C CA . TYR A 1 675 ? 4.609 12.695 27.516 1 92.62 675 TYR A CA 1
ATOM 5291 C C . TYR A 1 675 ? 3.615 11.75 28.172 1 92.62 675 TYR A C 1
ATOM 5293 O O . TYR A 1 675 ? 3.713 11.477 29.375 1 92.62 675 TYR A O 1
ATOM 5301 N N . ARG A 1 676 ? 2.596 11.391 27.422 1 93.38 676 ARG A N 1
ATOM 5302 C CA . ARG A 1 676 ? 1.615 10.438 27.938 1 93.38 676 ARG A CA 1
ATOM 5303 C C . ARG A 1 676 ? 1.782 9.078 27.281 1 93.38 676 ARG A C 1
ATOM 5305 O O . ARG A 1 676 ? 1.685 8.953 26.047 1 93.38 676 ARG A O 1
ATOM 5312 N N . PHE A 1 677 ? 2.029 8.094 28.031 1 93.06 677 PHE A N 1
ATOM 5313 C CA . PHE A 1 677 ? 2.242 6.738 27.547 1 93.06 677 PHE A CA 1
ATOM 5314 C C . PHE A 1 677 ? 1.768 5.719 28.578 1 93.06 677 PHE A C 1
ATOM 5316 O O . PHE A 1 677 ? 1.567 6.055 29.75 1 93.06 677 PHE A O 1
ATOM 5323 N N . GLY A 1 678 ? 1.549 4.477 28.109 1 88.94 678 GLY A N 1
ATOM 5324 C CA . GLY A 1 678 ? 1.096 3.428 29 1 88.94 678 GLY A CA 1
ATOM 5325 C C . GLY A 1 678 ? 2.188 2.926 29.938 1 88.94 678 GLY A C 1
ATOM 5326 O O . GLY A 1 678 ? 3.371 2.971 29.594 1 88.94 678 GLY A O 1
ATOM 5327 N N . GLU A 1 679 ? 1.773 2.381 31.016 1 84.31 679 GLU A N 1
ATOM 5328 C CA . GLU A 1 679 ? 2.691 1.904 32.062 1 84.31 679 GLU A CA 1
ATOM 5329 C C . GLU A 1 679 ? 3.494 0.702 31.562 1 84.31 679 GLU A C 1
ATOM 5331 O O . GLU A 1 679 ? 4.625 0.482 32 1 84.31 679 GLU A O 1
ATOM 5336 N N . SER A 1 680 ? 2.953 0.066 30.625 1 85.25 680 SER A N 1
ATOM 5337 C CA . SER A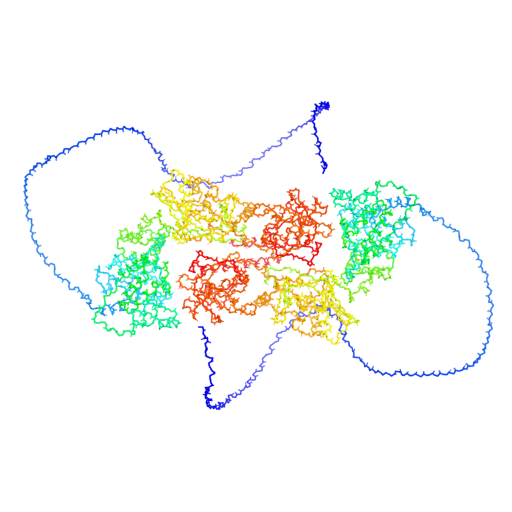 1 680 ? 3.592 -1.161 30.156 1 85.25 680 SER A CA 1
ATOM 5338 C C . SER A 1 680 ? 4.66 -0.865 29.109 1 85.25 680 SER A C 1
ATOM 5340 O O . SER A 1 680 ? 5.438 -1.747 28.734 1 85.25 680 SER A O 1
ATOM 5342 N N . ILE A 1 681 ? 4.727 0.354 28.656 1 87.25 681 ILE A N 1
ATOM 5343 C CA . ILE A 1 681 ? 5.727 0.722 27.656 1 87.25 681 ILE A CA 1
ATOM 5344 C C . ILE A 1 681 ? 7.02 1.134 28.359 1 87.25 681 ILE A C 1
ATOM 5346 O O . ILE A 1 681 ? 7.035 2.078 29.141 1 87.25 681 ILE A O 1
ATOM 5350 N N . ASN A 1 682 ? 8.078 0.388 28.109 1 89.31 682 ASN A N 1
ATOM 5351 C CA . ASN A 1 682 ? 9.375 0.672 28.719 1 89.31 682 ASN A CA 1
ATOM 5352 C C . ASN A 1 682 ? 10.461 0.876 27.656 1 89.31 682 ASN A C 1
ATOM 5354 O O . ASN A 1 682 ? 11.273 -0.015 27.422 1 89.31 682 ASN A O 1
ATOM 5358 N N . PRO A 1 683 ? 10.531 2.094 27.125 1 93.19 683 PRO A N 1
ATOM 5359 C CA . PRO A 1 683 ? 11.562 2.361 26.109 1 93.19 683 PRO A CA 1
ATOM 5360 C C . PRO A 1 683 ? 12.969 2.4 26.703 1 93.19 683 PRO A C 1
ATOM 5362 O O . PRO A 1 683 ? 13.133 2.57 27.922 1 93.19 683 PRO A O 1
ATOM 5365 N N . ASP A 1 684 ? 13.969 2.117 25.891 1 92.06 684 ASP A N 1
ATOM 5366 C CA . ASP A 1 684 ? 15.359 2.148 26.328 1 92.06 684 ASP A CA 1
ATOM 5367 C C . ASP A 1 684 ? 15.867 3.584 26.422 1 92.06 684 ASP A C 1
ATOM 5369 O O . ASP A 1 684 ? 16.688 3.895 27.297 1 92.06 684 ASP A O 1
ATOM 5373 N N . VAL A 1 685 ? 15.43 4.379 25.5 1 93.69 685 VAL A N 1
ATOM 5374 C CA . VAL A 1 685 ? 15.883 5.77 25.484 1 93.69 685 VAL A CA 1
ATOM 5375 C C . VAL A 1 685 ? 14.703 6.691 25.188 1 93.69 685 VAL A C 1
ATOM 5377 O O . VAL A 1 685 ? 13.766 6.312 24.469 1 93.69 685 VAL A O 1
ATOM 5380 N N . TRP A 1 686 ? 14.703 7.895 25.734 1 94.56 686 TRP A N 1
ATOM 5381 C CA . TRP A 1 686 ? 13.719 8.938 25.484 1 94.56 686 TRP A CA 1
ATOM 5382 C C . TRP A 1 686 ? 14.336 10.102 24.703 1 94.56 686 TRP A C 1
ATOM 5384 O O . TRP A 1 686 ? 15.547 10.336 24.781 1 94.56 686 TRP A O 1
ATOM 5394 N N . PHE A 1 687 ? 13.477 10.727 23.875 1 94.81 687 PHE A N 1
ATOM 5395 C CA . PHE A 1 687 ? 13.961 11.844 23.062 1 94.81 687 PHE A CA 1
ATOM 5396 C C . PHE A 1 687 ? 13.203 13.117 23.422 1 94.81 687 PHE A C 1
ATOM 5398 O O . PHE A 1 687 ? 12.047 13.07 23.844 1 94.81 687 PHE A O 1
ATOM 5405 N N . GLU A 1 688 ? 13.914 14.25 23.219 1 91.12 688 GLU A N 1
ATOM 5406 C CA . GLU A 1 688 ? 13.203 15.516 23.094 1 91.12 688 GLU A CA 1
ATOM 5407 C C . GLU A 1 688 ? 12.414 15.586 21.797 1 91.12 688 GLU A C 1
ATOM 5409 O O . GLU A 1 688 ? 12.898 15.156 20.75 1 91.12 688 GLU A O 1
ATOM 5414 N N . ALA A 1 689 ? 11.211 16.094 21.875 1 92.25 689 ALA A N 1
ATOM 5415 C CA . ALA A 1 689 ? 10.414 16.234 20.656 1 92.25 689 ALA A CA 1
ATOM 5416 C C . ALA A 1 689 ? 11.078 17.203 19.688 1 92.25 689 ALA A C 1
ATOM 5418 O O . ALA A 1 689 ? 11.164 18.391 19.953 1 92.25 689 ALA A O 1
ATOM 5419 N N . SER A 1 690 ? 11.523 16.656 18.516 1 92.25 690 SER A N 1
ATOM 5420 C CA . SER A 1 690 ? 12.289 17.531 17.641 1 92.25 690 SER A CA 1
ATOM 5421 C C . SER A 1 690 ? 11.945 17.281 16.172 1 92.25 690 SER A C 1
ATOM 5423 O O . SER A 1 690 ? 12.164 18.141 15.32 1 92.25 690 SER A O 1
ATOM 5425 N N . GLU A 1 691 ? 11.383 16.156 15.898 1 94.06 691 GLU A N 1
ATOM 5426 C CA . GLU A 1 691 ? 11.102 15.797 14.508 1 94.06 691 GLU A CA 1
ATOM 5427 C C . GLU A 1 691 ? 9.648 15.375 14.336 1 94.06 691 GLU A C 1
ATOM 5429 O O . GLU A 1 691 ? 8.992 14.977 15.305 1 94.06 691 GLU A O 1
ATOM 5434 N N . VAL A 1 692 ? 9.188 15.516 13.094 1 95.94 692 VAL A N 1
ATOM 5435 C CA . VAL A 1 692 ? 7.863 15.039 12.711 1 95.94 692 VAL A CA 1
ATOM 5436 C C . VAL A 1 692 ? 7.984 14.039 11.562 1 95.94 692 VAL A C 1
ATOM 5438 O O . VAL A 1 692 ? 8.695 14.289 10.586 1 95.94 692 VAL A O 1
ATOM 5441 N N . TRP A 1 693 ? 7.312 12.828 11.766 1 94.94 693 TRP A N 1
ATOM 5442 C CA . TRP A 1 693 ? 7.359 11.758 10.773 1 94.94 693 TRP A CA 1
ATOM 5443 C C . TRP A 1 693 ? 5.973 11.5 10.188 1 94.94 693 TRP A C 1
ATOM 5445 O O . TRP A 1 693 ? 4.988 11.414 10.93 1 94.94 693 TRP A O 1
ATOM 5455 N N . GLU A 1 694 ? 5.934 11.492 8.883 1 92 694 GLU A N 1
ATOM 5456 C CA . GLU A 1 694 ? 4.703 11.047 8.234 1 92 694 GLU A CA 1
ATOM 5457 C C . GLU A 1 694 ? 4.609 9.531 8.219 1 92 694 GLU A C 1
ATOM 5459 O O . GLU A 1 694 ? 5.5 8.852 7.699 1 92 694 GLU A O 1
ATOM 5464 N N . VAL A 1 695 ? 3.504 9.008 8.812 1 91.31 695 VAL A N 1
ATOM 5465 C CA . VAL A 1 695 ? 3.375 7.566 9.016 1 91.31 695 VAL A CA 1
ATOM 5466 C C . VAL A 1 695 ? 2.061 7.078 8.406 1 91.31 695 VAL A C 1
ATOM 5468 O O . VAL A 1 695 ? 1.028 7.738 8.531 1 91.31 695 VAL A O 1
ATOM 5471 N N . LYS A 1 696 ? 2.162 5.957 7.703 1 85.44 696 LYS A N 1
ATOM 5472 C CA . LYS A 1 696 ? 0.971 5.281 7.195 1 85.44 696 LYS A CA 1
ATOM 5473 C C . LYS A 1 696 ? 0.695 3.994 7.965 1 85.44 696 LYS A C 1
ATOM 5475 O O . LYS A 1 696 ? 1.624 3.334 8.438 1 85.44 696 LYS A O 1
ATOM 5480 N N . ALA A 1 697 ? -0.604 3.727 8.188 1 82.69 697 ALA A N 1
ATOM 5481 C CA . ALA A 1 697 ? -0.981 2.518 8.914 1 82.69 697 ALA A CA 1
ATOM 5482 C C . ALA A 1 697 ? -2.121 1.787 8.211 1 82.69 697 ALA A C 1
ATOM 5484 O O . ALA A 1 697 ? -2.783 2.352 7.336 1 82.69 697 ALA A O 1
ATOM 5485 N N . ALA A 1 698 ? -2.25 0.546 8.469 1 73.19 698 ALA A N 1
ATOM 5486 C CA . ALA A 1 698 ? -3.311 -0.264 7.875 1 73.19 698 ALA A CA 1
ATOM 5487 C C . ALA A 1 698 ? -4.652 0.013 8.547 1 73.19 698 ALA A C 1
ATOM 5489 O O . ALA A 1 698 ? -5.695 0.016 7.883 1 73.19 698 ALA A O 1
ATOM 5490 N N . ASP A 1 699 ? -4.594 0.179 9.914 1 77.56 699 ASP A N 1
ATOM 5491 C CA . ASP A 1 699 ? -5.824 0.352 10.68 1 77.56 699 ASP A CA 1
ATOM 5492 C C . ASP A 1 699 ? -5.555 1.038 12.016 1 77.56 699 ASP A C 1
ATOM 5494 O O . ASP A 1 699 ? -4.406 1.104 12.461 1 77.56 699 ASP A O 1
ATOM 5498 N N . LEU A 1 700 ? -6.691 1.664 12.492 1 86.31 700 LEU A N 1
ATOM 5499 C CA . LEU A 1 700 ? -6.684 2.221 13.836 1 86.31 700 LEU A CA 1
ATOM 5500 C C . LEU A 1 700 ? -7.484 1.341 14.797 1 86.31 700 LEU A C 1
ATOM 5502 O O . LEU A 1 700 ? -8.57 0.874 14.445 1 86.31 700 LEU A O 1
ATOM 5506 N N . THR A 1 701 ? -6.902 1.021 15.961 1 83.38 701 THR A N 1
ATOM 5507 C CA . THR A 1 701 ? -7.574 0.164 16.938 1 83.38 701 THR A CA 1
ATOM 5508 C C . THR A 1 701 ? -7.516 0.78 18.328 1 83.38 701 THR A C 1
ATOM 5510 O O . THR A 1 701 ? -6.605 1.553 18.641 1 83.38 701 THR A O 1
ATOM 5513 N N . ILE A 1 702 ? -8.5 0.439 19.141 1 88.75 702 ILE A N 1
ATOM 5514 C CA . ILE A 1 702 ? -8.477 0.86 20.531 1 88.75 702 ILE A CA 1
ATOM 5515 C C . ILE A 1 702 ? -7.383 0.103 21.281 1 88.75 702 ILE A C 1
ATOM 5517 O O . ILE A 1 702 ? -7.215 -1.104 21.094 1 88.75 702 ILE A O 1
ATOM 5521 N N . SER A 1 703 ? -6.648 0.855 22.094 1 87.94 703 SER A N 1
ATOM 5522 C CA . SER A 1 703 ? -5.5 0.255 22.766 1 87.94 703 SER A CA 1
ATOM 5523 C C . SER A 1 703 ? -5.465 0.634 24.25 1 87.94 703 SER A C 1
ATOM 5525 O O . SER A 1 703 ? -5.609 1.808 24.594 1 87.94 703 SER A O 1
ATOM 5527 N N . PRO A 1 704 ? -5.281 -0.289 25.062 1 88 704 PRO A N 1
ATOM 5528 C CA . PRO A 1 704 ? -5.078 0.012 26.484 1 88 704 PRO A CA 1
ATOM 5529 C C . PRO A 1 704 ? -3.658 0.485 26.781 1 88 704 PRO A C 1
ATOM 5531 O O . PRO A 1 704 ? -3.406 1.037 27.859 1 88 704 PRO A O 1
ATOM 5534 N N . VAL A 1 705 ? -2.775 0.295 25.859 1 88.56 705 VAL A N 1
ATOM 5535 C CA . VAL A 1 705 ? -1.359 0.577 26.078 1 88.56 705 VAL A CA 1
ATOM 5536 C C . VAL A 1 705 ? -1.041 2.002 25.625 1 88.56 705 VAL A C 1
ATOM 5538 O O . VAL A 1 705 ? -0.334 2.734 26.328 1 88.56 705 VAL A O 1
ATOM 5541 N N . HIS A 1 706 ? -1.561 2.373 24.547 1 92.56 706 HIS A N 1
ATOM 5542 C CA . HIS A 1 706 ? -1.292 3.707 24.016 1 92.56 706 HIS A CA 1
ATOM 5543 C C . HIS A 1 706 ? -2.355 4.703 24.469 1 92.56 706 HIS A C 1
ATOM 5545 O O . HIS A 1 706 ? -3.479 4.312 24.797 1 92.56 706 HIS A O 1
ATOM 5551 N N . ARG A 1 707 ? -1.955 6.008 24.438 1 94.12 707 ARG A N 1
ATOM 5552 C CA . ARG A 1 707 ? -2.809 7.008 25.078 1 94.12 707 ARG A CA 1
ATOM 5553 C C . ARG A 1 707 ? -3.332 8.008 24.047 1 94.12 707 ARG A C 1
ATOM 5555 O O . ARG A 1 707 ? -3.918 9.031 24.422 1 94.12 707 ARG A O 1
ATOM 5562 N N . ALA A 1 708 ? -3.172 7.754 22.781 1 95.75 708 ALA A N 1
ATOM 5563 C CA . ALA A 1 708 ? -3.641 8.688 21.766 1 95.75 708 ALA A CA 1
ATOM 5564 C C . ALA A 1 708 ? -5.156 8.852 21.828 1 95.75 708 ALA A C 1
ATOM 5566 O O . ALA A 1 708 ? -5.895 7.867 21.75 1 95.75 708 ALA A O 1
ATOM 5567 N N . ALA A 1 709 ? -5.652 10.133 22 1 94.69 709 ALA A N 1
ATOM 5568 C CA . ALA A 1 709 ? -7.066 10.5 22 1 94.69 709 ALA A CA 1
ATOM 5569 C C . ALA A 1 709 ? -7.809 9.844 23.156 1 94.69 709 ALA A C 1
ATOM 5571 O O . ALA A 1 709 ? -8.992 9.516 23.047 1 94.69 709 ALA A O 1
ATOM 5572 N N . VAL A 1 710 ? -7.102 9.602 24.172 1 92.5 710 VAL A N 1
ATOM 5573 C CA . VAL A 1 710 ? -7.75 9.055 25.359 1 92.5 710 VAL A CA 1
ATOM 5574 C C . VAL A 1 710 ? -8.844 10.016 25.828 1 92.5 710 VAL A C 1
ATOM 5576 O O . VAL A 1 710 ? -8.641 11.227 25.875 1 92.5 710 VAL A O 1
ATOM 5579 N N . GLY A 1 711 ? -10.031 9.484 26.156 1 87.88 711 GLY A N 1
ATOM 5580 C CA . GLY A 1 711 ? -11.125 10.289 26.672 1 87.88 711 GLY A CA 1
ATOM 5581 C C . GLY A 1 711 ? -12.039 10.812 25.578 1 87.88 711 GLY A C 1
ATOM 5582 O O . GLY A 1 711 ? -13.102 11.375 25.875 1 87.88 711 GLY A O 1
ATOM 5583 N N . ILE A 1 712 ? -11.656 10.688 24.344 1 89.5 712 ILE A N 1
ATOM 5584 C CA . ILE A 1 712 ? -12.484 11.188 23.25 1 89.5 712 ILE A CA 1
ATOM 5585 C C . ILE A 1 712 ? -13.352 10.062 22.703 1 89.5 712 ILE A C 1
ATOM 5587 O O . ILE A 1 712 ? -14.578 10.195 22.625 1 89.5 712 ILE A O 1
ATOM 5591 N N . VAL A 1 713 ? -12.703 8.977 22.328 1 88.88 713 VAL A N 1
ATOM 5592 C CA . VAL A 1 713 ? -13.43 7.832 21.797 1 88.88 713 VAL A CA 1
ATOM 5593 C C . VAL A 1 713 ? -13.75 6.844 22.906 1 88.88 713 VAL A C 1
ATOM 5595 O O . VAL A 1 713 ? -14.844 6.277 22.953 1 88.88 713 VAL A O 1
ATOM 5598 N N . ASP A 1 714 ? -12.797 6.535 23.75 1 90.12 714 ASP A N 1
ATOM 5599 C CA . ASP A 1 714 ? -12.922 5.691 24.938 1 90.12 714 ASP A CA 1
ATOM 5600 C C . ASP A 1 714 ? -12.422 6.418 26.188 1 90.12 714 ASP A C 1
ATOM 5602 O O . ASP A 1 714 ? -11.391 7.094 26.141 1 90.12 714 ASP A O 1
ATOM 5606 N N . PRO A 1 715 ? -13.109 6.359 27.203 1 88.44 715 PRO A N 1
ATOM 5607 C CA . PRO A 1 715 ? -12.75 7.105 28.406 1 88.44 715 PRO A CA 1
ATOM 5608 C C . PRO A 1 715 ? -11.414 6.672 29 1 88.44 715 PRO A C 1
ATOM 5610 O O . PRO A 1 715 ? -10.695 7.492 29.594 1 88.44 715 PRO A O 1
ATOM 5613 N N . ASN A 1 716 ? -11.062 5.484 28.859 1 88.94 716 ASN A N 1
ATOM 5614 C CA . ASN A 1 716 ? -9.883 4.992 29.562 1 88.94 716 ASN A CA 1
ATOM 5615 C C . ASN A 1 716 ? -8.82 4.488 28.594 1 88.94 716 ASN A C 1
ATOM 5617 O O . ASN A 1 716 ? -7.66 4.309 28.984 1 88.94 716 ASN A O 1
ATOM 5621 N N . LYS A 1 717 ? -9.219 4.172 27.422 1 91.88 717 LYS A N 1
ATOM 5622 C CA . LYS A 1 717 ? -8.281 3.598 26.453 1 91.88 717 LYS A CA 1
ATOM 5623 C C . LYS A 1 717 ? -7.988 4.578 25.328 1 91.88 717 LYS A C 1
ATOM 5625 O O . LYS A 1 717 ? -8.805 5.453 25.031 1 91.88 717 LYS A O 1
ATOM 5630 N N . GLY A 1 718 ? -6.777 4.438 24.766 1 94.81 718 GLY A N 1
ATOM 5631 C CA . GLY A 1 718 ? -6.406 5.258 23.625 1 94.81 718 GLY A CA 1
ATOM 5632 C C . GLY A 1 718 ? -6.508 4.52 22.297 1 94.81 718 GLY A C 1
ATOM 5633 O O . GLY A 1 718 ? -7.164 3.482 22.219 1 94.81 718 GLY A O 1
ATOM 5634 N N . ILE A 1 719 ? -5.93 5.117 21.25 1 94.38 719 ILE A N 1
ATOM 5635 C CA . ILE A 1 719 ? -5.953 4.555 19.906 1 94.38 719 ILE A CA 1
ATOM 5636 C C . ILE A 1 719 ? -4.535 4.191 19.484 1 94.38 719 ILE A C 1
ATOM 5638 O O . ILE A 1 719 ? -3.582 4.918 19.781 1 94.38 719 ILE A O 1
ATOM 5642 N N . SER A 1 720 ? -4.379 3.062 18.812 1 92 720 SER A N 1
ATOM 5643 C CA . SER A 1 720 ? -3.088 2.645 18.281 1 92 720 SER A CA 1
ATOM 5644 C C . SER A 1 720 ? -3.158 2.402 16.781 1 92 720 SER A C 1
ATOM 5646 O O . SER A 1 720 ? -4.246 2.25 16.219 1 92 720 SER A O 1
ATOM 5648 N N . LEU A 1 721 ? -1.979 2.434 16.125 1 89.62 721 LEU A N 1
ATOM 5649 C CA . LEU A 1 721 ? -1.873 2.158 14.695 1 89.62 721 LEU A CA 1
ATOM 5650 C C . LEU A 1 721 ? -1.407 0.727 14.453 1 89.62 721 LEU A C 1
ATOM 5652 O O . LEU A 1 721 ? -0.479 0.25 15.109 1 89.62 721 LEU A O 1
ATOM 5656 N N . ARG A 1 722 ? -2.062 0.159 13.484 1 79.94 722 ARG A N 1
ATOM 5657 C CA . ARG A 1 722 ? -1.636 -1.184 13.102 1 79.94 722 ARG A CA 1
ATOM 5658 C C . ARG A 1 722 ? -0.714 -1.143 11.891 1 79.94 722 ARG A C 1
ATOM 5660 O O . ARG A 1 722 ? -0.995 -0.443 10.914 1 79.94 722 ARG A O 1
ATOM 5667 N N . PHE A 1 723 ? 0.368 -1.872 11.961 1 78.25 723 PHE A N 1
ATOM 5668 C CA . PHE A 1 723 ? 1.373 -2.01 10.914 1 78.25 723 PHE A CA 1
ATOM 5669 C C . PHE A 1 723 ? 1.822 -0.644 10.414 1 78.25 723 PHE A C 1
ATOM 5671 O O . PHE A 1 723 ? 1.779 -0.374 9.211 1 78.25 723 PHE A O 1
ATOM 5678 N N . PRO A 1 724 ? 2.205 0.149 11.328 1 86.5 724 PRO A N 1
ATOM 5679 C CA . PRO A 1 724 ? 2.676 1.472 10.914 1 86.5 724 PRO A CA 1
ATOM 5680 C C . PRO A 1 724 ? 3.959 1.408 10.086 1 86.5 724 PRO A C 1
ATOM 5682 O O . PRO A 1 724 ? 4.828 0.576 10.359 1 86.5 724 PRO A O 1
ATOM 5685 N N . ARG A 1 725 ? 4.039 2.277 9.047 1 82.25 725 ARG A N 1
ATOM 5686 C CA . ARG A 1 725 ? 5.23 2.391 8.211 1 82.25 725 ARG A CA 1
ATOM 5687 C C . ARG A 1 725 ? 5.609 3.852 7.996 1 82.25 725 ARG A C 1
ATOM 5689 O O . ARG A 1 725 ? 4.742 4.703 7.812 1 82.25 725 ARG A O 1
ATOM 5696 N N . LEU A 1 726 ? 6.914 4.102 8.078 1 87.56 726 LEU A N 1
ATOM 5697 C CA . LEU A 1 726 ? 7.402 5.457 7.871 1 87.56 726 LEU A CA 1
ATOM 5698 C C . LEU A 1 726 ? 7.371 5.824 6.391 1 87.56 726 LEU A C 1
ATOM 5700 O O . LEU A 1 726 ? 7.879 5.074 5.551 1 87.56 726 LEU A O 1
ATOM 5704 N N . LEU A 1 727 ? 6.75 6.898 6.066 1 81.62 727 LEU A N 1
ATOM 5705 C CA . LEU A 1 727 ? 6.754 7.383 4.688 1 81.62 727 LEU A CA 1
ATOM 5706 C C . LEU A 1 727 ? 7.91 8.352 4.457 1 81.62 727 LEU A C 1
ATOM 5708 O O . LEU A 1 727 ? 8.711 8.156 3.541 1 81.62 727 LEU A O 1
ATOM 5712 N N . ARG A 1 728 ? 8 9.438 5.309 1 84.5 728 ARG A N 1
ATOM 5713 C CA . ARG A 1 728 ? 9.055 10.438 5.199 1 84.5 728 ARG A CA 1
ATOM 5714 C C . ARG A 1 728 ? 9.117 11.305 6.453 1 84.5 728 ARG A C 1
ATOM 5716 O O . ARG A 1 728 ? 8.172 11.328 7.246 1 84.5 728 ARG A O 1
ATOM 5723 N N . VAL A 1 729 ? 10.258 12.023 6.574 1 88.94 729 VAL A N 1
ATOM 5724 C CA . VAL A 1 729 ? 10.422 13.016 7.633 1 88.94 729 VAL A CA 1
ATOM 5725 C C . VAL A 1 729 ? 9.867 14.359 7.172 1 88.94 729 VAL A C 1
ATOM 5727 O O . VAL A 1 729 ? 10.008 14.727 6.004 1 88.94 729 VAL A O 1
ATOM 5730 N N . ARG A 1 730 ? 9.188 15.047 8.039 1 89.81 730 ARG A N 1
ATOM 5731 C CA . ARG A 1 730 ? 8.562 16.328 7.727 1 89.81 730 ARG A CA 1
ATOM 5732 C C . ARG A 1 730 ? 9.32 17.484 8.391 1 89.81 730 ARG A C 1
ATOM 5734 O O . ARG A 1 730 ? 8.898 17.984 9.43 1 89.81 730 ARG A O 1
ATOM 5741 N N . PRO A 1 731 ? 10.352 18 7.715 1 84.19 731 PRO A N 1
ATOM 5742 C CA . PRO A 1 731 ? 11.102 19.109 8.305 1 84.19 731 PRO A CA 1
ATOM 5743 C C . PRO A 1 731 ? 10.336 20.438 8.273 1 84.19 731 PRO A C 1
ATOM 5745 O O . PRO A 1 731 ? 10.711 21.391 8.961 1 84.19 731 PRO A O 1
ATOM 5748 N N . ASP A 1 732 ? 9.289 20.453 7.531 1 79.06 732 ASP A N 1
ATOM 5749 C CA . ASP A 1 732 ? 8.5 21.672 7.379 1 79.06 732 ASP A CA 1
ATOM 5750 C C . ASP A 1 732 ? 7.559 21.875 8.562 1 79.06 732 ASP A C 1
ATOM 5752 O O . ASP A 1 732 ? 6.934 22.922 8.695 1 79.06 732 ASP A O 1
ATOM 5756 N N . LYS A 1 733 ? 7.496 20.844 9.383 1 88.38 733 LYS A N 1
ATOM 5757 C CA . LYS A 1 733 ? 6.566 20.906 10.508 1 88.38 733 LYS A CA 1
ATOM 5758 C C . LYS A 1 733 ? 7.312 20.844 11.836 1 88.38 733 LYS A C 1
ATOM 5760 O O . LYS A 1 733 ? 8.289 20.094 11.969 1 88.38 733 LYS A O 1
ATOM 5765 N N . SER A 1 734 ? 6.82 21.656 12.773 1 89.94 734 SER A N 1
ATOM 5766 C CA . SER A 1 734 ? 7.281 21.516 14.148 1 89.94 734 SER A CA 1
ATOM 5767 C C . SER A 1 734 ? 6.52 20.422 14.875 1 89.94 734 SER A C 1
ATOM 5769 O O . SER A 1 734 ? 5.441 20 14.438 1 89.94 734 SER A O 1
ATOM 5771 N N . PRO A 1 735 ? 7.07 19.844 15.961 1 93.44 735 PRO A N 1
ATOM 5772 C CA . PRO A 1 735 ? 6.414 18.75 16.672 1 93.44 735 PRO A CA 1
ATOM 5773 C C . PRO A 1 735 ? 4.992 19.094 17.109 1 93.44 735 PRO A C 1
ATOM 5775 O O . PRO A 1 735 ? 4.113 18.234 17.109 1 93.44 735 PRO A O 1
ATOM 5778 N N . GLU A 1 736 ? 4.762 20.375 17.375 1 90.44 736 GLU A N 1
ATOM 5779 C CA . GLU A 1 736 ? 3.434 20.781 17.812 1 90.44 736 GLU A CA 1
ATOM 5780 C C . GLU A 1 736 ? 2.453 20.859 16.656 1 90.44 736 GLU A C 1
ATOM 5782 O O . GLU A 1 736 ? 1.241 20.953 16.859 1 90.44 736 GLU A O 1
ATOM 5787 N N . GLN A 1 737 ? 3.025 20.719 15.477 1 89.88 737 GLN A N 1
ATOM 5788 C CA . GLN A 1 737 ? 2.197 20.719 14.273 1 89.88 737 GLN A CA 1
ATOM 5789 C C . GLN A 1 737 ? 1.892 19.297 13.82 1 89.88 737 GLN A C 1
ATOM 5791 O O . GLN A 1 737 ? 1.375 19.078 12.719 1 89.88 737 GLN A O 1
ATOM 5796 N N . ALA A 1 738 ? 2.166 18.344 14.641 1 95.44 738 ALA A N 1
ATOM 5797 C CA . ALA A 1 738 ? 1.832 16.953 14.359 1 95.44 738 ALA A CA 1
ATOM 5798 C C . ALA A 1 738 ? 0.321 16.734 14.375 1 95.44 738 ALA A C 1
ATOM 5800 O O . ALA A 1 738 ? -0.435 17.625 14.766 1 95.44 738 ALA A O 1
ATOM 5801 N N . SER A 1 739 ? -0.135 15.578 13.844 1 94.75 739 SER A N 1
ATOM 5802 C CA . SER A 1 739 ? -1.559 15.258 13.852 1 94.75 739 SER A CA 1
ATOM 5803 C C . SER A 1 739 ? -2.133 15.32 15.266 1 94.75 739 SER A C 1
ATOM 5805 O O . SER A 1 739 ? -1.518 14.828 16.219 1 94.75 739 SER A O 1
ATOM 5807 N N . SER A 1 740 ? -3.268 15.914 15.328 1 93.81 740 SER A N 1
ATOM 5808 C CA . SER A 1 740 ? -3.881 16.109 16.641 1 93.81 740 SER A CA 1
ATOM 5809 C C . SER A 1 740 ? -4.617 14.852 17.094 1 93.81 740 SER A C 1
ATOM 5811 O O . SER A 1 740 ? -4.977 14.008 16.266 1 93.81 740 SER A O 1
ATOM 5813 N N . SER A 1 741 ? -4.809 14.812 18.406 1 94.06 741 SER A N 1
ATOM 5814 C CA . SER A 1 741 ? -5.586 13.719 18.984 1 94.06 741 SER A CA 1
ATOM 5815 C C . SER A 1 741 ? -7.012 13.711 18.438 1 94.06 741 SER A C 1
ATOM 5817 O O . SER A 1 741 ? -7.598 12.648 18.234 1 94.06 741 SER A O 1
ATOM 5819 N N . GLU A 1 742 ? -7.504 14.867 18.188 1 90.69 742 GLU A N 1
ATOM 5820 C CA . GLU A 1 742 ? -8.844 14.969 17.625 1 90.69 742 GLU A CA 1
ATOM 5821 C C . GLU A 1 742 ? -8.898 14.383 16.219 1 90.69 742 GLU A C 1
ATOM 5823 O O . GLU A 1 742 ? -9.867 13.711 15.859 1 90.69 742 GLU A O 1
ATOM 5828 N N . GLN A 1 743 ? -7.898 14.695 15.516 1 89.94 743 GLN A N 1
ATOM 5829 C CA . GLN A 1 743 ? -7.816 14.156 14.164 1 89.94 743 GLN A CA 1
ATOM 5830 C C . GLN A 1 743 ? -7.738 12.633 14.188 1 89.94 743 GLN A C 1
ATOM 5832 O O . GLN A 1 743 ? -8.352 11.953 13.359 1 89.94 743 GLN A O 1
ATOM 5837 N N . VAL A 1 744 ? -7.008 12.086 15.109 1 93.5 744 VAL A N 1
ATOM 5838 C CA . VAL A 1 744 ? -6.875 10.648 15.266 1 93.5 744 VAL A CA 1
ATOM 5839 C C . VAL A 1 744 ? -8.234 10.031 15.586 1 93.5 744 VAL A C 1
ATOM 5841 O O . VAL A 1 744 ? -8.609 9 15.031 1 93.5 744 VAL A O 1
ATOM 5844 N N . ALA A 1 745 ? -8.961 10.68 16.438 1 92.75 745 ALA A N 1
ATOM 5845 C CA . ALA A 1 745 ? -10.289 10.203 16.828 1 92.75 745 ALA A CA 1
ATOM 5846 C C . ALA A 1 745 ? -11.25 10.234 15.641 1 92.75 745 ALA A C 1
ATOM 5848 O O . ALA A 1 745 ? -12.055 9.32 15.453 1 92.75 745 ALA A O 1
ATOM 5849 N N . GLU A 1 746 ? -11.109 11.289 14.906 1 87.5 746 GLU A N 1
ATOM 5850 C CA . GLU A 1 746 ? -11.953 11.414 13.719 1 87.5 746 GLU A CA 1
ATOM 5851 C C . GLU A 1 746 ? -11.664 10.305 12.719 1 87.5 746 GLU A C 1
ATOM 5853 O O . GLU A 1 746 ? -12.578 9.75 12.117 1 87.5 746 GLU A O 1
ATOM 5858 N N . MET A 1 747 ? -10.453 10.047 12.484 1 86.5 747 MET A N 1
ATOM 5859 C CA . MET A 1 747 ? -10.055 8.992 11.555 1 86.5 747 MET A CA 1
ATOM 5860 C C . MET A 1 747 ? -10.562 7.633 12.023 1 86.5 747 MET A C 1
ATOM 5862 O O . MET A 1 747 ? -11.016 6.824 11.219 1 86.5 747 MET A O 1
ATOM 5866 N N . TYR A 1 748 ? -10.461 7.355 13.336 1 88.31 748 TYR A N 1
ATOM 5867 C CA . TYR A 1 748 ? -10.945 6.105 13.906 1 88.31 748 TYR A CA 1
ATOM 5868 C C . TYR A 1 748 ? -12.445 5.945 13.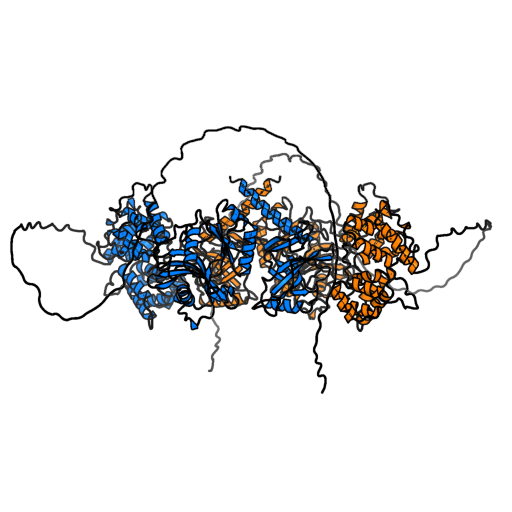68 1 88.31 748 TYR A C 1
ATOM 5870 O O . TYR A 1 748 ? -12.914 4.871 13.297 1 88.31 748 TYR A O 1
ATOM 5878 N N . ASN A 1 749 ? -13.148 7.074 13.883 1 84.25 749 ASN A N 1
ATOM 5879 C CA . ASN A 1 749 ? -14.602 7.043 13.703 1 84.25 749 ASN A CA 1
ATOM 5880 C C . ASN A 1 749 ? -14.977 6.852 12.234 1 84.25 749 ASN A C 1
ATOM 5882 O O . ASN A 1 749 ? -15.969 6.191 11.93 1 84.25 749 ASN A O 1
ATOM 5886 N N . ALA A 1 750 ? -14.25 7.457 11.422 1 75.75 750 ALA A N 1
ATOM 5887 C CA . ALA A 1 750 ? -14.492 7.305 9.992 1 75.75 750 ALA A CA 1
ATOM 5888 C C . ALA A 1 750 ? -14.258 5.867 9.547 1 75.75 750 ALA A C 1
ATOM 5890 O O . ALA A 1 750 ? -14.977 5.355 8.68 1 75.75 750 ALA A O 1
ATOM 5891 N N . GLN A 1 751 ? -13.258 5.203 10.094 1 73.44 751 GLN A N 1
ATOM 5892 C CA . GLN A 1 751 ? -12.945 3.812 9.789 1 73.44 751 GLN A CA 1
ATOM 5893 C C . GLN A 1 751 ? -14.047 2.879 10.273 1 73.44 751 GLN A C 1
ATOM 5895 O O . GLN A 1 751 ? -14.391 1.907 9.594 1 73.44 751 GLN A O 1
ATOM 5900 N N . LYS A 1 752 ? -14.508 3.062 11.5 1 63.44 752 LYS A N 1
ATOM 5901 C CA . LYS A 1 752 ? -15.555 2.238 12.094 1 63.44 752 LYS A CA 1
ATOM 5902 C C . LYS A 1 752 ? -16.828 2.268 11.25 1 63.44 752 LYS A C 1
ATOM 5904 O O . LYS A 1 752 ? -17.484 1.244 11.094 1 63.44 752 LYS A O 1
ATOM 5909 N N . GLN A 1 753 ? -17.094 3.369 10.797 1 54.69 753 GLN A N 1
ATOM 5910 C CA . GLN A 1 753 ? -18.281 3.508 9.961 1 54.69 753 GLN A CA 1
ATOM 5911 C C . GLN A 1 753 ? -18.156 2.699 8.672 1 54.69 753 GLN A C 1
ATOM 5913 O O . GLN A 1 753 ? -19.125 2.107 8.203 1 54.69 753 GLN A O 1
ATOM 5918 N N . ASN A 1 754 ? -16.984 2.568 8.227 1 52.22 754 ASN A N 1
ATOM 5919 C CA . ASN A 1 754 ? -16.75 1.801 7.012 1 52.22 754 ASN A CA 1
ATOM 5920 C C . ASN A 1 754 ? -16.828 0.299 7.27 1 52.22 754 ASN A C 1
ATOM 5922 O O . ASN A 1 754 ? -17.281 -0.459 6.41 1 52.22 754 ASN A O 1
ATOM 5926 N N . HIS A 1 755 ? -16.422 -0.167 8.492 1 49.38 755 HIS A N 1
ATOM 5927 C CA . HIS A 1 755 ? -16.5 -1.577 8.852 1 49.38 755 HIS A CA 1
ATOM 5928 C C . HIS A 1 755 ? -17.938 -2.01 9.078 1 49.38 755 HIS A C 1
ATOM 5930 O O . HIS A 1 755 ? -18.297 -3.152 8.789 1 49.38 755 HIS A O 1
ATOM 5936 N N . THR A 1 756 ? -18.797 -1.245 9.836 1 42 756 THR A N 1
ATOM 5937 C CA . THR A 1 756 ? -20.188 -1.586 10.109 1 42 756 THR A CA 1
ATOM 5938 C C . THR A 1 756 ? -21 -1.655 8.812 1 42 756 THR A C 1
ATOM 5940 O O . THR A 1 756 ? -21.891 -2.492 8.68 1 42 756 THR A O 1
ATOM 5943 N N . ILE A 1 757 ? -20.75 -0.922 7.977 1 37.69 757 ILE A N 1
ATOM 5944 C CA . ILE A 1 757 ? -21.5 -0.937 6.73 1 37.69 757 ILE A CA 1
ATOM 5945 C C . ILE A 1 757 ? -21.219 -2.23 5.969 1 37.69 757 ILE A C 1
ATOM 5947 O O . ILE A 1 757 ? -22.125 -2.822 5.379 1 37.69 757 ILE A O 1
ATOM 5951 N N . ASN A 1 758 ? -20.156 -2.775 6.094 1 36.81 758 ASN A N 1
ATOM 5952 C CA . ASN A 1 758 ? -19.906 -4.074 5.473 1 36.81 758 ASN A CA 1
ATOM 5953 C C . ASN A 1 758 ? -20.688 -5.184 6.172 1 36.81 758 ASN A C 1
ATOM 5955 O O . ASN A 1 758 ? -20.984 -6.211 5.562 1 36.81 758 ASN A O 1
ATOM 5959 N N . GLN A 1 759 ? -21.141 -5.145 7.41 1 33.12 759 GLN A N 1
ATOM 5960 C CA . GLN A 1 759 ? -21.875 -6.18 8.125 1 33.12 759 GLN A CA 1
ATOM 5961 C C . GLN A 1 759 ? -23.344 -6.207 7.695 1 33.12 759 GLN A C 1
ATOM 5963 O O . GLN A 1 759 ? -23.953 -7.277 7.617 1 33.12 759 GLN A O 1
ATOM 5968 N N . ASN A 1 760 ? -24.031 -5.172 7.586 1 33 760 ASN A N 1
ATOM 5969 C CA . ASN A 1 760 ? -25.469 -5.266 7.402 1 33 760 ASN A CA 1
ATOM 5970 C C . ASN A 1 760 ? -25.828 -5.848 6.035 1 33 760 ASN A C 1
ATOM 5972 O O . ASN A 1 760 ? -26.953 -6.285 5.812 1 33 760 ASN A O 1
ATOM 5976 N N . ASP A 1 761 ? -25.047 -5.797 5.121 1 32.22 761 ASP A N 1
ATOM 5977 C CA . ASP A 1 761 ? -25.547 -6.305 3.844 1 32.22 761 ASP A CA 1
ATOM 5978 C C . ASP A 1 761 ? -25.516 -7.832 3.812 1 32.22 761 ASP A C 1
ATOM 5980 O O . ASP A 1 761 ? -25.938 -8.445 2.832 1 32.22 761 ASP A O 1
ATOM 5984 N N . ASP A 1 762 ? -24.875 -8.477 4.652 1 28.58 762 ASP A N 1
ATOM 5985 C CA . ASP A 1 762 ? -25 -9.93 4.57 1 28.58 762 ASP A CA 1
ATOM 5986 C C . ASP A 1 762 ? -26.375 -10.383 5.047 1 28.58 762 ASP A C 1
ATOM 5988 O O . ASP A 1 762 ? -26.688 -11.578 5.031 1 28.58 762 ASP A O 1
ATOM 5992 N N . GLU A 1 763 ? -27.25 -9.602 5.738 1 27.33 763 GLU A N 1
ATOM 5993 C CA . GLU A 1 763 ? -28.484 -10.258 6.152 1 27.33 763 GLU A CA 1
ATOM 5994 C C . GLU A 1 763 ? -29.406 -10.492 4.961 1 27.33 763 GLU A C 1
ATOM 5996 O O . GLU A 1 763 ? -30.281 -11.367 5.004 1 27.33 763 GLU A O 1
ATOM 6001 N N . ASP A 1 764 ? -29.453 -9.648 3.963 1 26.78 764 ASP A N 1
ATOM 6002 C CA . ASP A 1 764 ? -30.625 -9.906 3.146 1 26.78 764 ASP A CA 1
ATOM 6003 C C . ASP A 1 764 ? -30.406 -11.094 2.215 1 26.78 764 ASP A C 1
ATOM 6005 O O . ASP A 1 764 ? -31.266 -11.414 1.389 1 26.78 764 ASP A O 1
ATOM 6009 N N . ASP A 1 765 ? -29.188 -11.508 1.973 1 22.69 765 ASP A N 1
ATOM 6010 C CA . ASP A 1 765 ? -29.312 -12.625 1.037 1 22.69 765 ASP A CA 1
ATOM 6011 C C . ASP A 1 765 ? -29.719 -13.906 1.758 1 22.69 765 ASP A C 1
ATOM 6013 O O . ASP A 1 765 ? -29.578 -15.008 1.214 1 22.69 765 ASP A O 1
ATOM 6017 N N . ASP A 1 766 ? -30.219 -13.836 3.016 1 20.33 766 ASP A N 1
ATOM 6018 C CA . ASP A 1 766 ? -31.078 -15.008 3.188 1 20.33 766 ASP A CA 1
ATOM 6019 C C . ASP A 1 766 ? -32.406 -14.836 2.441 1 20.33 766 ASP A C 1
ATOM 6021 O O . ASP A 1 766 ? -33.031 -13.781 2.529 1 20.33 766 ASP A O 1
ATOM 6025 N N . MET B 1 1 ? 46.594 -0.61 -36.125 1 17.8 1 MET B N 1
ATOM 6026 C CA . MET B 1 1 ? 46.156 0.579 -35.406 1 17.8 1 MET B CA 1
ATOM 6027 C C . MET B 1 1 ? 45.188 1.397 -36.281 1 17.8 1 MET B C 1
ATOM 6029 O O . MET B 1 1 ? 44.156 1.854 -35.781 1 17.8 1 MET B O 1
ATOM 6033 N N . ILE B 1 2 ? 45.688 1.919 -37.375 1 19.67 2 ILE B N 1
ATOM 6034 C CA . ILE B 1 2 ? 45.375 3.205 -37.969 1 19.67 2 ILE B CA 1
ATOM 6035 C C . ILE B 1 2 ? 44.031 3.098 -38.719 1 19.67 2 ILE B C 1
ATOM 6037 O O . ILE B 1 2 ? 43.906 2.289 -39.656 1 19.67 2 ILE B O 1
ATOM 6041 N N . VAL B 1 3 ? 42.875 3.615 -38.188 1 20.38 3 VAL B N 1
ATOM 6042 C CA . VAL B 1 3 ? 41.438 3.682 -37.938 1 20.38 3 VAL B CA 1
ATOM 6043 C C . VAL B 1 3 ? 40.75 4.441 -39.062 1 20.38 3 VAL B C 1
ATOM 6045 O O . VAL B 1 3 ? 40.438 5.633 -38.938 1 20.38 3 VAL B O 1
ATOM 6048 N N . PRO B 1 4 ? 41.031 4.113 -40.281 1 16.42 4 PRO B N 1
ATOM 6049 C CA . PRO B 1 4 ? 41.094 5.152 -41.312 1 16.42 4 PRO B CA 1
ATOM 6050 C C . PRO B 1 4 ? 39.719 5.711 -41.688 1 16.42 4 PRO B C 1
ATOM 6052 O O . PRO B 1 4 ? 38.719 5.16 -41.281 1 16.42 4 PRO B O 1
ATOM 6055 N N . ALA B 1 5 ? 39.281 5.629 -42.969 1 17.22 5 ALA B N 1
ATOM 6056 C CA . ALA B 1 5 ? 39.094 6.676 -43.969 1 17.22 5 ALA B CA 1
ATOM 6057 C C . ALA B 1 5 ? 37.594 6.992 -44.156 1 17.22 5 ALA B C 1
ATOM 6059 O O . ALA B 1 5 ? 36.781 6.086 -44.312 1 17.22 5 ALA B O 1
ATOM 6060 N N . ILE B 1 6 ? 37 8.18 -43.938 1 18.02 6 ILE B N 1
ATOM 6061 C CA . ILE B 1 6 ? 35.812 8.93 -43.531 1 18.02 6 ILE B CA 1
ATOM 6062 C C . ILE B 1 6 ? 34.906 9.109 -44.75 1 18.02 6 ILE B C 1
ATOM 6064 O O . ILE B 1 6 ? 33.75 9.539 -44.594 1 18.02 6 ILE B O 1
ATOM 6068 N N . CYS B 1 7 ? 35.125 8.586 -46 1 16.31 7 CYS B N 1
ATOM 6069 C CA . CYS B 1 7 ? 34.812 9.57 -47.031 1 16.31 7 CYS B CA 1
ATOM 6070 C C . CYS B 1 7 ? 33.312 9.812 -47.156 1 16.31 7 CYS B C 1
ATOM 6072 O O . CYS B 1 7 ? 32.531 8.93 -46.812 1 16.31 7 CYS B O 1
ATOM 6074 N N . ILE B 1 8 ? 32.75 10.875 -47.875 1 17.08 8 ILE B N 1
ATOM 6075 C CA . ILE B 1 8 ? 31.953 12.102 -47.969 1 17.08 8 ILE B CA 1
ATOM 6076 C C . ILE B 1 8 ? 30.688 11.836 -48.781 1 17.08 8 ILE B C 1
ATOM 6078 O O . ILE B 1 8 ? 29.594 12.258 -48.375 1 17.08 8 ILE B O 1
ATOM 6082 N N . ILE B 1 9 ? 30.562 11.055 -49.938 1 16.59 9 ILE B N 1
ATOM 6083 C CA . ILE B 1 9 ? 30.141 11.828 -51.094 1 16.59 9 ILE B CA 1
ATOM 6084 C C . ILE B 1 9 ? 28.609 11.906 -51.156 1 16.59 9 ILE B C 1
ATOM 6086 O O . ILE B 1 9 ? 27.922 11.023 -50.625 1 16.59 9 ILE B O 1
ATOM 6090 N N . PHE B 1 10 ? 27.938 12.578 -52.188 1 16.2 10 PHE B N 1
ATOM 6091 C CA . PHE B 1 10 ? 27.094 13.695 -52.594 1 16.2 10 PHE B CA 1
ATOM 6092 C C . PHE B 1 10 ? 25.719 13.195 -53 1 16.2 10 PHE B C 1
ATOM 6094 O O . PHE B 1 10 ? 24.703 13.719 -52.562 1 16.2 10 PHE B O 1
ATOM 6101 N N . PRO B 1 11 ? 25.375 12.516 -54.219 1 16.27 11 PRO B N 1
ATOM 6102 C CA . PRO B 1 11 ? 24.609 13.258 -55.219 1 16.27 11 PRO B CA 1
ATOM 6103 C C . PRO B 1 11 ? 23.141 12.828 -55.281 1 16.27 11 PRO B C 1
ATOM 6105 O O . PRO B 1 11 ? 22.391 13.289 -56.156 1 16.27 11 PRO B O 1
ATOM 6108 N N . GLY B 1 12 ? 22.391 12.141 -54.438 1 16.75 12 GLY B N 1
ATOM 6109 C CA . GLY B 1 12 ? 21.422 11.25 -55.031 1 16.75 12 GLY B CA 1
ATOM 6110 C C . GLY B 1 12 ? 20.156 11.969 -55.5 1 16.75 12 GLY B C 1
ATOM 6111 O O . GLY B 1 12 ? 19.578 12.75 -54.75 1 16.75 12 GLY B O 1
ATOM 6112 N N . ASN B 1 13 ? 19.812 12.086 -56.75 1 15.83 13 ASN B N 1
ATOM 6113 C CA . ASN B 1 13 ? 18.906 12.93 -57.531 1 15.83 13 ASN B CA 1
ATOM 6114 C C . ASN B 1 13 ? 17.453 12.484 -57.375 1 15.83 13 ASN B C 1
ATOM 6116 O O . ASN B 1 13 ? 17.047 11.492 -57.969 1 15.83 13 ASN B O 1
ATOM 6120 N N . CYS B 1 14 ? 16.797 12.414 -56.281 1 15.94 14 CYS B N 1
ATOM 6121 C CA . CYS B 1 14 ? 15.5 11.781 -56.062 1 15.94 14 CYS B CA 1
ATOM 6122 C C . CYS B 1 14 ? 14.391 12.586 -56.75 1 15.94 14 CYS B C 1
ATOM 6124 O O . CYS B 1 14 ? 14.117 13.719 -56.344 1 15.94 14 CYS B O 1
ATOM 6126 N N . SER B 1 15 ? 14.062 12.25 -57.969 1 15.6 15 SER B N 1
ATOM 6127 C CA . SER B 1 15 ? 13.195 12.945 -58.906 1 15.6 15 SER B CA 1
ATOM 6128 C C . SER B 1 15 ? 11.75 12.953 -58.438 1 15.6 15 SER B C 1
ATOM 6130 O O . SER B 1 15 ? 11.281 11.977 -57.844 1 15.6 15 SER B O 1
ATOM 6132 N N . PHE B 1 16 ? 10.945 14.086 -58.625 1 16.47 16 PHE B N 1
ATOM 6133 C CA . PHE B 1 16 ? 9.867 14.914 -58.094 1 16.47 16 PHE B CA 1
ATOM 6134 C C . PHE B 1 16 ? 8.555 14.594 -58.781 1 16.47 16 PHE B C 1
ATOM 6136 O O . PHE B 1 16 ? 7.559 15.297 -58.625 1 16.47 16 PHE B O 1
ATOM 6143 N N . SER B 1 17 ? 8.383 13.383 -59.406 1 15.01 17 SER B N 1
ATOM 6144 C CA . SER B 1 17 ? 7.457 13.688 -60.5 1 15.01 17 SER B CA 1
ATOM 6145 C C . SER B 1 17 ? 6.113 14.172 -59.938 1 15.01 17 SER B C 1
ATOM 6147 O O . SER B 1 17 ? 5.805 13.977 -58.781 1 15.01 17 SER B O 1
ATOM 6149 N N . HIS B 1 18 ? 4.965 13.883 -60.781 1 15.92 18 HIS B N 1
ATOM 6150 C CA . HIS B 1 18 ? 3.992 14.633 -61.562 1 15.92 18 HIS B CA 1
ATOM 6151 C C . HIS B 1 18 ? 2.688 14.82 -60.781 1 15.92 18 HIS B C 1
ATOM 6153 O O . HIS B 1 18 ? 2.43 14.109 -59.812 1 15.92 18 HIS B O 1
ATOM 6159 N N . CYS B 1 19 ? 1.499 14.859 -61.531 1 16 19 CYS B N 1
ATOM 6160 C CA . CYS B 1 19 ? 0.507 15.867 -61.875 1 16 19 CYS B CA 1
ATOM 6161 C C . CYS B 1 19 ? -0.797 15.648 -61.125 1 16 19 CYS B C 1
ATOM 6163 O O . CYS B 1 19 ? -1.15 14.508 -60.812 1 16 19 CYS B O 1
ATOM 6165 N N . PHE B 1 20 ? -1.579 16.656 -60.844 1 16.84 20 PHE B N 1
ATOM 6166 C CA . PHE B 1 20 ? -2.434 17.266 -59.844 1 16.84 20 PHE B CA 1
ATOM 6167 C C . PHE B 1 20 ? -3.904 17.047 -60.156 1 16.84 20 PHE B C 1
ATOM 6169 O O . PHE B 1 20 ? -4.785 17.562 -59.469 1 16.84 20 PHE B O 1
ATOM 6176 N N . PRO B 1 21 ? -4.312 15.992 -60.875 1 17.45 21 PRO B N 1
ATOM 6177 C CA . PRO B 1 21 ? -5.484 16.516 -61.594 1 17.45 21 PRO B CA 1
ATOM 6178 C C . PRO B 1 21 ? -6.633 16.875 -60.656 1 17.45 21 PRO B C 1
ATOM 6180 O O . PRO B 1 21 ? -6.703 16.344 -59.531 1 17.45 21 PRO B O 1
ATOM 6183 N N . PRO B 1 22 ? -7.695 17.688 -61.125 1 17.98 22 PRO B N 1
ATOM 6184 C CA . PRO B 1 22 ? -8.578 18.719 -60.594 1 17.98 22 PRO B CA 1
ATOM 6185 C C . PRO B 1 22 ? -9.898 18.156 -60.062 1 17.98 22 PRO B C 1
ATOM 6187 O O . PRO B 1 22 ? -10.672 17.594 -60.844 1 17.98 22 PRO B O 1
ATOM 6190 N N . PRO B 1 23 ? -9.984 17.484 -58.969 1 17.41 23 PRO B N 1
ATOM 6191 C CA . PRO B 1 23 ? -11.18 16.703 -58.625 1 17.41 23 PRO B CA 1
ATOM 6192 C C . PRO B 1 23 ? -12.43 17.578 -58.5 1 17.41 23 PRO B C 1
ATOM 6194 O O . PRO B 1 23 ? -12.469 18.469 -57.656 1 17.41 23 PRO B O 1
ATOM 6197 N N . PHE B 1 24 ? -13.07 17.844 -59.562 1 16.19 24 PHE B N 1
ATOM 6198 C CA . PHE B 1 24 ? -14.125 18.828 -59.75 1 16.19 24 PHE B CA 1
ATOM 6199 C C . PHE B 1 24 ? -15.227 18.641 -58.719 1 16.19 24 PHE B C 1
ATOM 6201 O O . PHE B 1 24 ? -15.242 17.641 -58 1 16.19 24 PHE B O 1
ATOM 6208 N N . CYS B 1 25 ? -16.5 18.469 -59.219 1 16.17 25 CYS B N 1
ATOM 6209 C CA . CYS B 1 25 ? -17.656 19.375 -59.219 1 16.17 25 CYS B CA 1
ATOM 6210 C C . CYS B 1 25 ? -18.719 18.906 -58.219 1 16.17 25 CYS B C 1
ATOM 6212 O O . CYS B 1 25 ? -19.406 17.906 -58.469 1 16.17 25 CYS B O 1
ATOM 6214 N N . ARG B 1 26 ? -18.516 18.969 -57.062 1 16.69 26 ARG B N 1
ATOM 6215 C CA . ARG B 1 26 ? -19.359 18.344 -56.031 1 16.69 26 ARG B CA 1
ATOM 6216 C C . ARG B 1 26 ? -20.734 18.984 -56 1 16.69 26 ARG B C 1
ATOM 6218 O O . ARG B 1 26 ? -20.906 20.078 -55.469 1 16.69 26 ARG B O 1
ATOM 6225 N N . SER B 1 27 ? -21.5 18.859 -56.969 1 16.02 27 SER B N 1
ATOM 6226 C CA . SER B 1 27 ? -22.625 19.797 -57 1 16.02 27 SER B CA 1
ATOM 6227 C C . SER B 1 27 ? -23.578 19.531 -55.812 1 16.02 27 SER B C 1
ATOM 6229 O O . SER B 1 27 ? -24.625 20.172 -55.719 1 16.02 27 SER B O 1
ATOM 6231 N N . LEU B 1 28 ? -23.312 18.625 -55 1 17.08 28 LEU B N 1
ATOM 6232 C CA . LEU B 1 28 ? -24.562 18.062 -54.531 1 17.08 28 LEU B CA 1
ATOM 6233 C C . LEU B 1 28 ? -25.312 19.078 -53.656 1 17.08 28 LEU B C 1
ATOM 6235 O O . LEU B 1 28 ? -24.797 19.531 -52.625 1 17.08 28 LEU B O 1
ATOM 6239 N N . PHE B 1 29 ? -26.203 19.812 -54.219 1 15.52 29 PHE B N 1
ATOM 6240 C CA . PHE B 1 29 ? -26.906 20.984 -53.719 1 15.52 29 PHE B CA 1
ATOM 6241 C C . PHE B 1 29 ? -27.562 20.703 -52.375 1 15.52 29 PHE B C 1
ATOM 6243 O O . PHE B 1 29 ? -27.594 19.562 -51.938 1 15.52 29 PHE B O 1
ATOM 6250 N N . SER B 1 30 ? -28.844 21.031 -52.281 1 15.28 30 SER B N 1
ATOM 6251 C CA . SER B 1 30 ? -29.688 22 -51.594 1 15.28 30 SER B CA 1
ATOM 6252 C C . SER B 1 30 ? -30.391 21.375 -50.406 1 15.28 30 SER B C 1
ATOM 6254 O O . SER B 1 30 ? -30.766 20.203 -50.438 1 15.28 30 SER B O 1
ATOM 6256 N N . SER B 1 31 ? -30.312 22.078 -49.25 1 16.83 31 SER B N 1
ATOM 6257 C CA . SER B 1 31 ? -30.438 22.062 -47.781 1 16.83 31 SER B CA 1
ATOM 6258 C C . SER B 1 31 ? -31.891 21.938 -47.344 1 16.83 31 SER B C 1
ATOM 6260 O O . SER B 1 31 ? -32.188 21.203 -46.406 1 16.83 31 SER B O 1
ATOM 6262 N N . PRO B 1 32 ? -32.906 22.703 -47.844 1 16.78 32 PRO B N 1
ATOM 6263 C CA . PRO B 1 32 ? -33.406 23.5 -46.719 1 16.78 32 PRO B CA 1
ATOM 6264 C C . PRO B 1 32 ? -34.5 22.781 -45.906 1 16.78 32 PRO B C 1
ATOM 6266 O O . PRO B 1 32 ? -34.875 23.25 -44.844 1 16.78 32 PRO B O 1
ATOM 6269 N N . LEU B 1 33 ? -34.688 21.531 -46 1 16.25 33 LEU B N 1
ATOM 6270 C CA . LEU B 1 33 ? -36.125 21.422 -45.719 1 16.25 33 LEU B CA 1
ATOM 6271 C C . LEU B 1 33 ? -36.438 21.969 -44.344 1 16.25 33 LEU B C 1
ATOM 6273 O O . LEU B 1 33 ? -35.688 21.734 -43.375 1 16.25 33 LEU B O 1
ATOM 6277 N N . SER B 1 34 ? -37.625 22.797 -44.125 1 15.62 34 SER B N 1
ATOM 6278 C CA . SER B 1 34 ? -38.375 23.797 -43.344 1 15.62 34 SER B CA 1
ATOM 6279 C C . SER B 1 34 ? -38.969 23.188 -42.094 1 15.62 34 SER B C 1
ATOM 6281 O O . SER B 1 34 ? -39.25 23.891 -41.125 1 15.62 34 SER B O 1
ATOM 6283 N N . LEU B 1 35 ? -39.281 21.875 -42.062 1 16.05 35 LEU B N 1
ATOM 6284 C CA . LEU B 1 35 ? -40.594 21.859 -41.5 1 16.05 35 LEU B CA 1
ATOM 6285 C C . LEU B 1 35 ? -40.562 22.266 -40.031 1 16.05 35 LEU B C 1
ATOM 6287 O O . LEU B 1 35 ? -39.688 21.828 -39.281 1 16.05 35 LEU B O 1
ATOM 6291 N N . SER B 1 36 ? -41.531 23.172 -39.438 1 15.62 36 SER B N 1
ATOM 6292 C CA . SER B 1 36 ? -42.062 24.156 -38.5 1 15.62 36 SER B CA 1
ATOM 6293 C C . SER B 1 36 ? -42.5 23.469 -37.188 1 15.62 36 SER B C 1
ATOM 6295 O O . SER B 1 36 ? -42.438 24.078 -36.125 1 15.62 36 SER B O 1
ATOM 6297 N N . LEU B 1 37 ? -43.094 22.25 -37.25 1 15.18 37 LEU B N 1
ATOM 6298 C CA . LEU B 1 37 ? -44.344 22.422 -36.531 1 15.18 37 LEU B CA 1
ATOM 6299 C C . LEU B 1 37 ? -44.062 22.703 -35.062 1 15.18 37 LEU B C 1
ATOM 6301 O O . LEU B 1 37 ? -44.594 23.672 -34.5 1 15.18 37 LEU B O 1
ATOM 6305 N N . ARG B 1 38 ? -44.5 21.688 -34.125 1 15.56 38 ARG B N 1
ATOM 6306 C CA . ARG B 1 38 ? -45.625 21.75 -33.219 1 15.56 38 ARG B CA 1
ATOM 6307 C C . ARG B 1 38 ? -45.219 22.219 -31.844 1 15.56 38 ARG B C 1
ATOM 6309 O O . ARG B 1 38 ? -44.062 22 -31.438 1 15.56 38 ARG B O 1
ATOM 6316 N N . THR B 1 39 ? -46.125 22.781 -31.031 1 15.47 39 THR B N 1
ATOM 6317 C CA . THR B 1 39 ? -46.469 23.781 -30.031 1 15.47 39 THR B CA 1
ATOM 6318 C C . THR B 1 39 ? -46.156 23.266 -28.625 1 15.47 39 THR B C 1
ATOM 6320 O O . THR B 1 39 ? -45.938 24.062 -27.703 1 15.47 39 THR B O 1
ATOM 6323 N N . LYS B 1 40 ? -46.25 21.828 -28.406 1 16.83 40 LYS B N 1
ATOM 6324 C CA . LYS B 1 40 ? -47.125 21.625 -27.25 1 16.83 40 LYS B CA 1
ATOM 6325 C C . LYS B 1 40 ? -46.562 22.266 -26 1 16.83 40 LYS B C 1
ATOM 6327 O O . LYS B 1 40 ? -45.344 22.359 -25.844 1 16.83 40 LYS B O 1
ATOM 6332 N N . SER B 1 41 ? -47.375 22.562 -25 1 16.22 41 SER B N 1
ATOM 6333 C CA . SER B 1 41 ? -47.75 23.516 -23.969 1 16.22 41 SER B CA 1
ATOM 6334 C C . SER B 1 41 ? -47.062 23.234 -22.656 1 16.22 41 SER B C 1
ATOM 6336 O O . SER B 1 41 ? -46.969 24.109 -21.781 1 16.22 41 SER B O 1
ATOM 6338 N N . LYS B 1 42 ? -46.531 21.953 -22.594 1 19.67 42 LYS B N 1
ATOM 6339 C CA . LYS B 1 42 ? -47.031 21.562 -21.266 1 19.67 42 LYS B CA 1
ATOM 6340 C C . LYS B 1 42 ? -46.594 22.578 -20.203 1 19.67 42 LYS B C 1
ATOM 6342 O O . LYS B 1 42 ? -45.469 23.078 -20.234 1 19.67 42 LYS B O 1
ATOM 6347 N N . PRO B 1 43 ? -47.438 23.016 -19.375 1 19.06 43 PRO B N 1
ATOM 6348 C CA . PRO B 1 43 ? -47.562 24.109 -18.422 1 19.06 43 PRO B CA 1
ATOM 6349 C C . PRO B 1 43 ? -46.562 24.016 -17.266 1 19.06 43 PRO B C 1
ATOM 6351 O O . PRO B 1 43 ? -46.312 22.922 -16.75 1 19.06 43 PRO B O 1
ATOM 6354 N N . PRO B 1 44 ? -45.5 24.797 -17.469 1 20.88 44 PRO B N 1
ATOM 6355 C CA . PRO B 1 44 ? -44.469 24.906 -16.422 1 20.88 44 PRO B CA 1
ATOM 6356 C C . PRO B 1 44 ? -45.094 25.062 -15.031 1 20.88 44 PRO B C 1
ATOM 6358 O O . PRO B 1 44 ? -45.969 25.906 -14.828 1 20.88 44 PRO B O 1
ATOM 6361 N N . SER B 1 45 ? -45.406 23.859 -14.633 1 18.97 45 SER B N 1
ATOM 6362 C CA . SER B 1 45 ? -45.969 23.859 -13.289 1 18.97 45 SER B CA 1
ATOM 6363 C C . SER B 1 45 ? -45.281 24.875 -12.398 1 18.97 45 SER B C 1
ATOM 6365 O O . SER B 1 45 ? -44.094 25.219 -12.617 1 18.97 45 SER B O 1
ATOM 6367 N N . ALA B 1 46 ? -46.156 25.469 -11.711 1 17.52 46 ALA B N 1
ATOM 6368 C CA . ALA B 1 46 ? -46.062 26.641 -10.836 1 17.52 46 ALA B CA 1
ATOM 6369 C C . ALA B 1 46 ? -44.875 26.516 -9.875 1 17.52 46 ALA B C 1
ATOM 6371 O O . ALA B 1 46 ? -44.5 27.484 -9.211 1 17.52 46 ALA B O 1
ATOM 6372 N N . PHE B 1 47 ? -44.656 25.25 -9.609 1 19.25 47 PHE B N 1
ATOM 6373 C CA . PHE B 1 47 ? -44.156 25.297 -8.242 1 19.25 47 PHE B CA 1
ATOM 6374 C C . PHE B 1 47 ? -42.938 26.172 -8.133 1 19.25 47 PHE B C 1
ATOM 6376 O O . PHE B 1 47 ? -41.875 25.828 -8.672 1 19.25 47 PHE B O 1
ATOM 6383 N N . ASP B 1 48 ? -43.188 27.609 -8.391 1 17.72 48 ASP B N 1
ATOM 6384 C CA . ASP B 1 48 ? -42.938 29.031 -8.477 1 17.72 48 ASP B CA 1
ATOM 6385 C C . ASP B 1 48 ? -41.812 29.453 -7.508 1 17.72 48 ASP B C 1
ATOM 6387 O O . ASP B 1 48 ? -40.875 30.156 -7.895 1 17.72 48 ASP B O 1
ATOM 6391 N N . ALA B 1 49 ? -42.188 29.891 -6.328 1 16.64 49 ALA B N 1
ATOM 6392 C CA . ALA B 1 49 ? -41.844 31.203 -5.781 1 16.64 49 ALA B CA 1
ATOM 6393 C C . ALA B 1 49 ? -40.469 31.172 -5.117 1 16.64 49 ALA B C 1
ATOM 6395 O O . ALA B 1 49 ? -39.656 32.062 -5.344 1 16.64 49 ALA B O 1
ATOM 6396 N N . LEU B 1 50 ? -40.281 30.547 -3.885 1 15.91 50 LEU B N 1
ATOM 6397 C CA . LEU B 1 50 ? -39.844 31.391 -2.785 1 15.91 50 LEU B CA 1
ATOM 6398 C C . LEU B 1 50 ? -38.344 31.422 -2.703 1 15.91 50 LEU B C 1
ATOM 6400 O O . LEU B 1 50 ? -37.75 32.406 -2.25 1 15.91 50 LEU B O 1
ATOM 6404 N N . MET B 1 51 ? -37.656 30.281 -3.035 1 17.59 51 MET B N 1
ATOM 6405 C CA . MET B 1 51 ? -36.5 30.25 -2.143 1 17.59 51 MET B CA 1
ATOM 6406 C C . MET B 1 51 ? -35.5 31.328 -2.527 1 17.59 51 MET B C 1
ATOM 6408 O O . MET B 1 51 ? -35.062 31.391 -3.678 1 17.59 51 MET B O 1
ATOM 6412 N N . SER B 1 52 ? -35.375 32.406 -1.635 1 16.77 52 SER B N 1
ATOM 6413 C CA . SER B 1 52 ? -34.844 33.719 -1.426 1 16.77 52 SER B CA 1
ATOM 6414 C C . SER B 1 52 ? -33.312 33.719 -1.575 1 16.77 52 SER B C 1
ATOM 6416 O O . SER B 1 52 ? -32.625 32.875 -0.987 1 16.77 52 SER B O 1
ATOM 6418 N N . GLY B 1 53 ? -32.75 34.375 -2.602 1 16.72 53 GLY B N 1
ATOM 6419 C CA . GLY B 1 53 ? -31.5 34.906 -3.129 1 16.72 53 GLY B CA 1
ATOM 6420 C C . GLY B 1 53 ? -30.734 35.719 -2.125 1 16.72 53 GLY B C 1
ATOM 6421 O O . GLY B 1 53 ? -31.219 36.75 -1.662 1 16.72 53 GLY B O 1
ATOM 6422 N N . ALA B 1 54 ? -30.031 35.062 -1.068 1 16.62 54 ALA B N 1
ATOM 6423 C CA . ALA B 1 54 ? -28.922 35.844 -0.522 1 16.62 54 ALA B CA 1
ATOM 6424 C C . ALA B 1 54 ? -27.953 36.281 -1.627 1 16.62 54 ALA B C 1
ATOM 6426 O O . ALA B 1 54 ? -27.156 35.469 -2.109 1 16.62 54 ALA B O 1
ATOM 6427 N N . ARG B 1 55 ? -28.406 37.031 -2.582 1 15.55 55 ARG B N 1
ATOM 6428 C CA . ARG B 1 55 ? -27.875 37.625 -3.801 1 15.55 55 ARG B CA 1
ATOM 6429 C C . ARG B 1 55 ? -26.719 38.562 -3.482 1 15.55 55 ARG B C 1
ATOM 6431 O O . ARG B 1 55 ? -26.031 39.031 -4.387 1 15.55 55 ARG B O 1
ATOM 6438 N N . ALA B 1 56 ? -26.469 39.375 -2.314 1 15.12 56 ALA B N 1
ATOM 6439 C CA . ALA B 1 56 ? -26.234 40.781 -2.686 1 15.12 56 ALA B CA 1
ATOM 6440 C C . ALA B 1 56 ? -24.797 40.969 -3.158 1 15.12 56 ALA B C 1
ATOM 6442 O O . ALA B 1 56 ? -24.547 41.688 -4.117 1 15.12 56 ALA B O 1
ATOM 6443 N N . ALA B 1 57 ? -23.781 40.688 -2.408 1 15.42 57 ALA B N 1
ATOM 6444 C CA . ALA B 1 57 ? -22.812 41.75 -2.336 1 15.42 57 ALA B CA 1
ATOM 6445 C C . ALA B 1 57 ? -22 41.875 -3.633 1 15.42 57 ALA B C 1
ATOM 6447 O O . ALA B 1 57 ? -21.438 40.875 -4.102 1 15.42 57 ALA B O 1
ATOM 6448 N N . ALA B 1 58 ? -22.078 43.156 -4.121 1 14.63 58 ALA B N 1
ATOM 6449 C CA . ALA B 1 58 ? -21.797 43.969 -5.301 1 14.63 58 ALA B CA 1
ATOM 6450 C C . ALA B 1 58 ? -20.281 44.094 -5.52 1 14.63 58 ALA B C 1
ATOM 6452 O O . ALA B 1 58 ? -19.531 44.312 -4.566 1 14.63 58 ALA B O 1
ATOM 6453 N N . LYS B 1 59 ? -19.906 44.25 -6.727 1 16.53 59 LYS B N 1
ATOM 6454 C CA . LYS B 1 59 ? -18.797 44.219 -7.68 1 16.53 59 LYS B CA 1
ATOM 6455 C C . LYS B 1 59 ? -18.062 45.562 -7.691 1 16.53 59 LYS B C 1
ATOM 6457 O O . LYS B 1 59 ? -17.203 45.812 -8.539 1 16.53 59 LYS B O 1
ATOM 6462 N N . LYS B 1 60 ? -17.906 46.312 -6.727 1 16.05 60 LYS B N 1
ATOM 6463 C CA . LYS B 1 60 ? -17.594 47.562 -7.418 1 16.05 60 LYS B CA 1
ATOM 6464 C C . LYS B 1 60 ? -16.25 47.469 -8.148 1 16.05 60 LYS B C 1
ATOM 6466 O O . LYS B 1 60 ? -15.211 47.219 -7.527 1 16.05 60 LYS B O 1
ATOM 6471 N N . LYS B 1 61 ? -16.328 47.469 -9.344 1 16.94 61 LYS B N 1
ATOM 6472 C CA . LYS B 1 61 ? -15.219 47.438 -10.281 1 16.94 61 LYS B CA 1
ATOM 6473 C C . LYS B 1 61 ? -14.594 48.844 -10.422 1 16.94 61 LYS B C 1
ATOM 6475 O O . LYS B 1 61 ? -13.562 49 -11.078 1 16.94 61 LYS B O 1
ATOM 6480 N N . SER B 1 62 ? -15.25 50.094 -9.953 1 14.38 62 SER B N 1
ATOM 6481 C CA . SER B 1 62 ? -15.07 50.969 -11.102 1 14.38 62 SER B CA 1
ATOM 6482 C C . SER B 1 62 ? -13.594 51.25 -11.359 1 14.38 62 SER B C 1
ATOM 6484 O O . SER B 1 62 ? -12.742 50.875 -10.547 1 14.38 62 SER B O 1
ATOM 6486 N N . GLN B 1 63 ? -13.312 52.625 -11.484 1 14.18 63 GLN B N 1
ATOM 6487 C CA . GLN B 1 63 ? -12.984 53.531 -12.586 1 14.18 63 GLN B CA 1
ATOM 6488 C C . GLN B 1 63 ? -11.5 53.875 -12.57 1 14.18 63 GLN B C 1
ATOM 6490 O O . GLN B 1 63 ? -10.844 53.781 -11.531 1 14.18 63 GLN B O 1
ATOM 6495 N N . SER B 1 64 ? -11.211 54.625 -13.672 1 15.38 64 SER B N 1
ATOM 6496 C CA . SER B 1 64 ? -10.117 54.906 -14.594 1 15.38 64 SER B CA 1
ATOM 6497 C C . SER B 1 64 ? -9.266 56.062 -14.125 1 15.38 64 SER B C 1
ATOM 6499 O O . SER B 1 64 ? -8.039 56.031 -14.258 1 15.38 64 SER B O 1
ATOM 6501 N N . GLN B 1 65 ? -9.688 57.156 -13.531 1 14.37 65 GLN B N 1
ATOM 6502 C CA . GLN B 1 65 ? -9.367 58.25 -14.453 1 14.37 65 GLN B CA 1
ATOM 6503 C C . GLN B 1 65 ? -7.879 58.594 -14.406 1 14.37 65 GLN B C 1
ATOM 6505 O O . GLN B 1 65 ? -7.18 58.188 -13.461 1 14.37 65 GLN B O 1
ATOM 6510 N N . PRO B 1 66 ? -7.68 60.062 -14.734 1 14.8 66 PRO B N 1
ATOM 6511 C CA . PRO B 1 66 ? -6.848 60.812 -15.68 1 14.8 66 PRO B CA 1
ATOM 6512 C C . PRO B 1 66 ? -5.488 61.188 -15.094 1 14.8 66 PRO B C 1
ATOM 6514 O O . PRO B 1 66 ? -5.242 60.969 -13.906 1 14.8 66 PRO B O 1
ATOM 6517 N N . SER B 1 67 ? -5.23 62.562 -15.367 1 14.58 67 SER B N 1
ATOM 6518 C CA . SER B 1 67 ? -4.203 63.281 -16.109 1 14.58 67 SER B CA 1
ATOM 6519 C C . SER B 1 67 ? -3.068 63.75 -15.188 1 14.58 67 SER B C 1
ATOM 6521 O O . SER B 1 67 ? -3.193 63.656 -13.961 1 14.58 67 SER B O 1
ATOM 6523 N N . PRO B 1 68 ? -2.619 65.062 -15.484 1 14.89 68 PRO B N 1
ATOM 6524 C CA . PRO B 1 68 ? -1.347 65.625 -15.883 1 14.89 68 PRO B CA 1
ATOM 6525 C C . PRO B 1 68 ? -0.58 66.25 -14.703 1 14.89 68 PRO B C 1
ATOM 6527 O O . PRO B 1 68 ? 0.573 65.875 -14.469 1 14.89 68 PRO B O 1
ATOM 6530 N N . LYS B 1 69 ? -0.391 67.688 -14.805 1 15.21 69 LYS B N 1
ATOM 6531 C CA . LYS B 1 69 ? 0.723 68.562 -15.164 1 15.21 69 LYS B CA 1
ATOM 6532 C C . LYS B 1 69 ? 1.454 69.062 -13.914 1 15.21 69 LYS B C 1
ATOM 6534 O O . LYS B 1 69 ? 2.676 68.938 -13.812 1 15.21 69 LYS B O 1
ATOM 6539 N N . LYS B 1 70 ? 1.347 70.625 -13.656 1 14.39 70 LYS B N 1
ATOM 6540 C CA . LYS B 1 70 ? 2.303 71.688 -13.828 1 14.39 70 LYS B CA 1
ATOM 6541 C C . LYS B 1 70 ? 2.723 72.312 -12.484 1 14.39 70 LYS B C 1
ATOM 6543 O O . LYS B 1 70 ? 3.75 72.938 -12.383 1 14.39 70 LYS B O 1
ATOM 6548 N N . ARG B 1 71 ? 2.33 72.188 -11.359 1 13.61 71 ARG B N 1
ATOM 6549 C CA . ARG B 1 71 ? 2.402 73.5 -10.844 1 13.61 71 ARG B CA 1
ATOM 6550 C C . ARG B 1 71 ? 3.848 73.938 -10.586 1 13.61 71 ARG B C 1
ATOM 6552 O O . ARG B 1 71 ? 4.574 73.25 -9.852 1 13.61 71 ARG B O 1
ATOM 6559 N N . LYS B 1 72 ? 4.211 74.875 -11.383 1 14.53 72 LYS B N 1
ATOM 6560 C CA . LYS B 1 72 ? 5.473 75.625 -11.305 1 14.53 72 LYS B CA 1
ATOM 6561 C C . LYS B 1 72 ? 5.621 76.312 -9.961 1 14.53 72 LYS B C 1
ATOM 6563 O O . LYS B 1 72 ? 4.68 76.375 -9.164 1 14.53 72 LYS B O 1
ATOM 6568 N N . THR B 1 73 ? 5.879 77.688 -10.117 1 14.36 73 THR B N 1
ATOM 6569 C CA . THR B 1 73 ? 7.059 78.438 -9.742 1 14.36 73 THR B CA 1
ATOM 6570 C C . THR B 1 73 ? 6.801 79.25 -8.469 1 14.36 73 THR B C 1
ATOM 6572 O O . THR B 1 73 ? 7.633 79.25 -7.562 1 14.36 73 THR B O 1
ATOM 6575 N N . PRO B 1 74 ? 5.816 80.312 -8.406 1 14.02 74 PRO B N 1
ATOM 6576 C CA . PRO B 1 74 ? 6.43 81.688 -8.32 1 14.02 74 PRO B CA 1
ATOM 6577 C C . PRO B 1 74 ? 6.703 82.125 -6.883 1 14.02 74 PRO B C 1
ATOM 6579 O O . PRO B 1 74 ? 6.102 81.562 -5.949 1 14.02 74 PRO B O 1
ATOM 6582 N N . SER B 1 75 ? 7.324 83.375 -6.727 1 14.74 75 SER B N 1
ATOM 6583 C CA . SER B 1 75 ? 8.32 84.188 -6.02 1 14.74 75 SER B CA 1
ATOM 6584 C C . SER B 1 75 ? 7.688 84.938 -4.855 1 14.74 75 SER B C 1
ATOM 6586 O O . SER B 1 75 ? 8.266 85 -3.766 1 14.74 75 SER B O 1
ATOM 6588 N N . SER B 1 76 ? 6.551 85.75 -5.059 1 13.72 76 SER B N 1
ATOM 6589 C CA . SER B 1 76 ? 6.793 87.188 -4.777 1 13.72 76 SER B CA 1
ATOM 6590 C C . SER B 1 76 ? 6.664 87.5 -3.289 1 13.72 76 SER B C 1
ATOM 6592 O O . SER B 1 76 ? 6.074 86.688 -2.543 1 13.72 76 SER B O 1
ATOM 6594 N N . GLN B 1 77 ? 6.395 88.875 -3.041 1 14.73 77 GLN B N 1
ATOM 6595 C CA . GLN B 1 77 ? 6.922 90.062 -2.391 1 14.73 77 GLN B CA 1
ATOM 6596 C C . GLN B 1 77 ? 6.203 90.312 -1.074 1 14.73 77 GLN B C 1
ATOM 6598 O O . GLN B 1 77 ? 6.84 90.5 -0.035 1 14.73 77 GLN B O 1
ATOM 6603 N N . ASN B 1 78 ? 5.012 91 -1.093 1 13.84 78 ASN B N 1
ATOM 6604 C CA . ASN B 1 78 ? 4.961 92.375 -0.593 1 13.84 78 ASN B CA 1
ATOM 6605 C C . ASN B 1 78 ? 4.621 92.375 0.894 1 13.84 78 ASN B C 1
ATOM 6607 O O . ASN B 1 78 ? 4.035 91.438 1.429 1 13.84 78 ASN B O 1
ATOM 6611 N N . PRO B 1 79 ? 4.367 93.688 1.41 1 15.03 79 PRO B N 1
ATOM 6612 C CA . PRO B 1 79 ? 4.715 94.625 2.492 1 15.03 79 PRO B CA 1
ATOM 6613 C C . PRO B 1 79 ? 3.662 94.625 3.602 1 15.03 79 PRO B C 1
ATOM 6615 O O . PRO B 1 79 ? 4.008 94.625 4.785 1 15.03 79 PRO B O 1
ATOM 6618 N N . SER B 1 80 ? 2.377 94.875 3.209 1 13.83 80 SER B N 1
ATOM 6619 C CA . SER B 1 80 ? 1.882 96.125 3.801 1 13.83 80 SER B CA 1
ATOM 6620 C C . SER B 1 80 ? 1.457 95.938 5.25 1 13.83 80 SER B C 1
ATOM 6622 O O . SER B 1 80 ? 1.302 94.812 5.699 1 13.83 80 SER B O 1
ATOM 6624 N N . ASN B 1 81 ? 0.406 96.75 5.516 1 14.23 81 ASN B N 1
ATOM 6625 C CA . ASN B 1 81 ? 0.097 97.875 6.418 1 14.23 81 ASN B CA 1
ATOM 6626 C C . ASN B 1 81 ? -0.653 97.375 7.656 1 14.23 81 ASN B C 1
ATOM 6628 O O . ASN B 1 81 ? -0.229 97.688 8.781 1 14.23 81 ASN B O 1
ATOM 6632 N N . LEU B 1 82 ? -1.961 97.75 7.719 1 14.44 82 LEU B N 1
ATOM 6633 C CA . LEU B 1 82 ? -2.488 98.75 8.609 1 14.44 82 LEU B CA 1
ATOM 6634 C C . LEU B 1 82 ? -3.082 98.125 9.867 1 14.44 82 LEU B C 1
ATOM 6636 O O . LEU B 1 82 ? -2.738 98.562 10.984 1 14.44 82 LEU B O 1
ATOM 6640 N N . LYS B 1 83 ? -4.434 98.188 9.711 1 15.1 83 LYS B N 1
ATOM 6641 C CA . LYS B 1 83 ? -5.227 99.125 10.523 1 15.1 83 LYS B CA 1
ATOM 6642 C C . LYS B 1 83 ? -5.566 98.5 11.875 1 15.1 83 LYS B C 1
ATOM 6644 O O . LYS B 1 83 ? -5.566 97.312 12.023 1 15.1 83 LYS B O 1
ATOM 6649 N N . THR B 1 84 ? -6.617 98.938 12.492 1 14.27 84 THR B N 1
ATOM 6650 C CA . THR B 1 84 ? -6.926 99.75 13.695 1 14.27 84 THR B CA 1
ATOM 6651 C C . THR B 1 84 ? -7.586 98.875 14.75 1 14.27 84 THR B C 1
ATOM 6653 O O . THR B 1 84 ? -7.16 98.812 15.906 1 14.27 84 THR B O 1
ATOM 6656 N N . LEU B 1 85 ? -8.953 98.625 14.672 1 14.77 85 LEU B N 1
ATOM 6657 C CA . LEU B 1 85 ? -9.734 99.438 15.633 1 14.77 85 LEU B CA 1
ATOM 6658 C C . LEU B 1 85 ? -10.008 98.562 16.891 1 14.77 85 LEU B C 1
ATOM 6660 O O . LEU B 1 85 ? -9.883 97.375 16.875 1 14.77 85 LEU B O 1
ATOM 6664 N N . THR B 1 86 ? -11.297 98.625 17.391 1 14.63 86 THR B N 1
ATOM 6665 C CA . THR B 1 86 ? -11.797 99.312 18.578 1 14.63 86 THR B CA 1
ATOM 6666 C C . THR B 1 86 ? -12.133 98.312 19.672 1 14.63 86 THR B C 1
ATOM 6668 O O . THR B 1 86 ? -11.688 98.5 20.812 1 14.63 86 THR B O 1
ATOM 6671 N N . PRO B 1 87 ? -13.453 98.125 20 1 15.16 87 PRO B N 1
ATOM 6672 C CA . PRO B 1 87 ? -14 98.688 21.234 1 15.16 87 PRO B CA 1
ATOM 6673 C C . PRO B 1 87 ? -14.023 97.625 22.391 1 15.16 87 PRO B C 1
ATOM 6675 O O . PRO B 1 87 ? -13.875 96.438 22.156 1 15.16 87 PRO B O 1
ATOM 6678 N N . GLN B 1 88 ? -15.094 97.688 23.297 1 14.76 88 GLN B N 1
ATOM 6679 C CA . GLN B 1 88 ? -15.281 98.125 24.688 1 14.76 88 GLN B CA 1
ATOM 6680 C C . GLN B 1 88 ? -15.641 96.938 25.562 1 14.76 88 GLN B C 1
ATOM 6682 O O . GLN B 1 88 ? -15.109 96.75 26.672 1 14.76 88 GLN B O 1
ATOM 6687 N N . GLU B 1 89 ? -16.719 96.062 25.297 1 15.26 89 GLU B N 1
ATOM 6688 C CA . GLU B 1 89 ? -17.609 96.312 26.422 1 15.26 89 GLU B CA 1
ATOM 6689 C C . GLU B 1 89 ? -17.234 95.375 27.594 1 15.26 89 GLU B C 1
ATOM 6691 O O . GLU B 1 89 ? -16.594 94.312 27.406 1 15.26 89 GLU B O 1
ATOM 6696 N N . PRO B 1 90 ? -18.234 95.25 28.609 1 16.11 90 PRO B N 1
ATOM 6697 C CA . PRO B 1 90 ? -18.219 95.5 30.062 1 16.11 90 PRO B CA 1
ATOM 6698 C C . PRO B 1 90 ? -17.859 94.188 30.859 1 16.11 90 PRO B C 1
ATOM 6700 O O . PRO B 1 90 ? -17.859 93.125 30.297 1 16.11 90 PRO B O 1
ATOM 6703 N N . ALA B 1 91 ? -18.562 94 32.062 1 16.7 91 ALA B N 1
ATOM 6704 C CA . ALA B 1 91 ? -18.234 94.062 33.5 1 16.7 91 ALA B CA 1
ATOM 6705 C C . ALA B 1 91 ? -18.25 92.688 34.125 1 16.7 91 ALA B C 1
ATOM 6707 O O . ALA B 1 91 ? -17.391 92.375 34.969 1 16.7 91 ALA B O 1
ATOM 6708 N N . VAL B 1 92 ? -19.188 91.75 33.875 1 15.8 92 VAL B N 1
ATOM 6709 C CA . VAL B 1 92 ? -19.844 91.5 35.156 1 15.8 92 VAL B CA 1
ATOM 6710 C C . VAL B 1 92 ? -19.016 90.438 35.938 1 15.8 92 VAL B C 1
ATOM 6712 O O . VAL B 1 92 ? -18.453 89.5 35.344 1 15.8 92 VAL B O 1
ATOM 6715 N N . LYS B 1 93 ? -18.969 90.688 37.25 1 17.09 93 LYS B N 1
ATOM 6716 C CA . LYS B 1 93 ? -18.078 90.375 38.375 1 17.09 93 LYS B CA 1
ATOM 6717 C C . LYS B 1 93 ? -18.172 88.938 38.781 1 17.09 93 LYS B C 1
ATOM 6719 O O . LYS B 1 93 ? -17.156 88.312 39.062 1 17.09 93 LYS B O 1
ATOM 6724 N N . PRO B 1 94 ? -19.391 88.188 38.938 1 16.31 94 PRO B N 1
ATOM 6725 C CA . PRO B 1 94 ? -19.516 88 40.375 1 16.31 94 PRO B CA 1
ATOM 6726 C C . PRO B 1 94 ? -18.703 86.812 40.875 1 16.31 94 PRO B C 1
ATOM 6728 O O . PRO B 1 94 ? -18.266 85.938 40.094 1 16.31 94 PRO B O 1
ATOM 6731 N N . GLU B 1 95 ? -19.234 86.125 42.125 1 16.77 95 GLU B N 1
ATOM 6732 C CA . GLU B 1 95 ? -18.75 85.875 43.469 1 16.77 95 GLU B CA 1
ATOM 6733 C C . GLU B 1 95 ? -18.25 84.438 43.625 1 16.77 95 GLU B C 1
ATOM 6735 O O . GLU B 1 95 ? -17.172 84.188 44.188 1 16.77 95 GLU B O 1
ATOM 6740 N N . GLU B 1 96 ? -19.141 83.312 43.5 1 19.17 96 GLU B N 1
ATOM 6741 C CA . GLU B 1 96 ? -19.484 82.562 44.719 1 19.17 96 GLU B CA 1
ATOM 6742 C C . GLU B 1 96 ? -18.453 81.438 45 1 19.17 96 GLU B C 1
ATOM 6744 O O . GLU B 1 96 ? -17.969 80.812 44.062 1 19.17 96 GLU B O 1
ATOM 6749 N N . HIS B 1 97 ? -18.016 81.188 46.219 1 18.44 97 HIS B N 1
ATOM 6750 C CA . HIS B 1 97 ? -16.922 80.625 47.031 1 18.44 97 HIS B CA 1
ATOM 6751 C C . HIS B 1 97 ? -16.859 79.125 46.875 1 18.44 97 HIS B C 1
ATOM 6753 O O . HIS B 1 97 ? -17.812 78.5 46.406 1 18.44 97 HIS B O 1
ATOM 6759 N N . THR B 1 98 ? -16.234 78.438 48.062 1 19.34 98 THR B N 1
ATOM 6760 C CA . THR B 1 98 ? -15.102 77.625 48.469 1 19.34 98 THR B CA 1
ATOM 6761 C C . THR B 1 98 ? -15.57 76.188 48.875 1 19.34 98 THR B C 1
ATOM 6763 O O . THR B 1 98 ? -14.773 75.375 49.344 1 19.34 98 THR B O 1
ATOM 6766 N N . VAL B 1 99 ? -16.609 75.562 48.5 1 19.33 99 VAL B N 1
ATOM 6767 C CA . VAL B 1 99 ? -17.062 74.438 49.344 1 19.33 99 VAL B CA 1
ATOM 6768 C C . VAL B 1 99 ? -15.977 73.375 49.375 1 19.33 99 VAL B C 1
ATOM 6770 O O . VAL B 1 99 ? -15.273 73.125 48.406 1 19.33 99 VAL B O 1
ATOM 6773 N N . LYS B 1 100 ? -15.898 72.688 50.625 1 23.95 100 LYS B N 1
ATOM 6774 C CA . LYS B 1 100 ? -15.078 71.812 51.469 1 23.95 100 LYS B CA 1
ATOM 6775 C C . LYS B 1 100 ? -15.102 70.375 51 1 23.95 100 LYS B C 1
ATOM 6777 O O . LYS B 1 100 ? -16.141 69.75 51.031 1 23.95 100 LYS B O 1
ATOM 6782 N N . PRO B 1 101 ? -14.555 70 49.938 1 20.45 101 PRO B N 1
ATOM 6783 C CA . PRO B 1 101 ? -14.711 68.625 49.5 1 20.45 101 PRO B CA 1
ATOM 6784 C C . PRO B 1 101 ? -14.148 67.625 50.5 1 20.45 101 PRO B C 1
ATOM 6786 O O . PRO B 1 101 ? -12.977 67.688 50.875 1 20.45 101 PRO B O 1
ATOM 6789 N N . GLU B 1 102 ? -14.859 67.125 51.562 1 24.97 102 GLU B N 1
ATOM 6790 C CA . GLU B 1 102 ? -14.414 66.188 52.594 1 24.97 102 GLU B CA 1
ATOM 6791 C C . GLU B 1 102 ? -13.828 64.938 51.969 1 24.97 102 GLU B C 1
ATOM 6793 O O . GLU B 1 102 ? -14.414 64.375 51.031 1 24.97 102 GLU B O 1
ATOM 6798 N N . PRO B 1 103 ? -12.547 64.562 52.219 1 25.08 103 PRO B N 1
ATOM 6799 C CA . PRO B 1 103 ? -11.711 63.531 51.594 1 25.08 103 PRO B CA 1
ATOM 6800 C C . PRO B 1 103 ? -12.172 62.094 51.938 1 25.08 103 PRO B C 1
ATOM 6802 O O . PRO B 1 103 ? -12.359 61.781 53.125 1 25.08 103 PRO B O 1
ATOM 6805 N N . LEU B 1 104 ? -13.07 61.469 51.344 1 28.91 104 LEU B N 1
ATOM 6806 C CA . LEU B 1 104 ? -13.516 60.062 51.531 1 28.91 104 LEU B CA 1
ATOM 6807 C C . LEU B 1 104 ? -12.32 59.156 51.719 1 28.91 104 LEU B C 1
ATOM 6809 O O . LEU B 1 104 ? -11.367 59.188 50.938 1 28.91 104 LEU B O 1
ATOM 6813 N N . ASN B 1 105 ? -12.062 58.625 52.906 1 28.14 105 ASN B N 1
ATOM 6814 C CA . ASN B 1 105 ? -11.055 57.688 53.438 1 28.14 105 ASN B CA 1
ATOM 6815 C C . ASN B 1 105 ? -10.977 56.438 52.562 1 28.14 105 ASN B C 1
ATOM 6817 O O . ASN B 1 105 ? -11.898 55.594 52.594 1 28.14 105 ASN B O 1
ATOM 6821 N N . ALA B 1 106 ? -10.57 56.344 51.406 1 34.97 106 ALA B N 1
ATOM 6822 C CA . ALA B 1 106 ? -10.328 55.156 50.562 1 34.97 106 ALA B CA 1
ATOM 6823 C C . ALA B 1 106 ? -9.461 54.125 51.312 1 34.97 106 ALA B C 1
ATOM 6825 O O . ALA B 1 106 ? -8.539 54.5 52.031 1 34.97 106 ALA B O 1
ATOM 6826 N N . PRO B 1 107 ? -9.977 52.938 51.625 1 36.94 107 PRO B N 1
ATOM 6827 C CA . PRO B 1 107 ? -9.195 51.906 52.312 1 36.94 107 PRO B CA 1
ATOM 6828 C C . PRO B 1 107 ? -7.754 51.844 51.812 1 36.94 107 PRO B C 1
ATOM 6830 O O . PRO B 1 107 ? -7.48 52.094 50.656 1 36.94 107 PRO B O 1
ATOM 6833 N N . PRO B 1 108 ? -6.734 51.969 52.625 1 35.03 108 PRO B N 1
ATOM 6834 C CA . PRO B 1 108 ? -5.316 52.125 52.312 1 35.03 108 PRO B CA 1
ATOM 6835 C C . PRO B 1 108 ? -4.793 50.969 51.438 1 35.03 108 PRO B C 1
ATOM 6837 O O . PRO B 1 108 ? -5.191 49.844 51.625 1 35.03 108 PRO B O 1
ATOM 6840 N N . VAL B 1 109 ? -4.52 51.094 50.188 1 44.47 109 VAL B N 1
ATOM 6841 C CA . VAL B 1 109 ? -3.781 50.219 49.281 1 44.47 109 VAL B CA 1
ATOM 6842 C C . VAL B 1 109 ? -2.574 49.625 50 1 44.47 109 VAL B C 1
ATOM 6844 O O . VAL B 1 109 ? -1.824 50.344 50.656 1 44.47 109 VAL B O 1
ATOM 6847 N N . PRO B 1 110 ? -2.602 48.438 50.438 1 45.75 110 PRO B N 1
ATOM 6848 C CA . PRO B 1 110 ? -1.46 47.812 51.125 1 45.75 110 PRO B CA 1
ATOM 6849 C C . PRO B 1 110 ? -0.121 48.219 50.5 1 45.75 110 PRO B C 1
ATOM 6851 O O . PRO B 1 110 ? 0.004 48.281 49.281 1 45.75 110 PRO B O 1
ATOM 6854 N N . SER B 1 111 ? 0.813 48.906 51.156 1 48.91 111 SER B N 1
ATOM 6855 C CA . SER B 1 111 ? 2.064 49.531 50.75 1 48.91 111 SER B CA 1
ATOM 6856 C C . SER B 1 111 ? 3.158 48.5 50.531 1 48.91 111 SER B C 1
ATOM 6858 O O . SER B 1 111 ? 4.055 48.719 49.688 1 48.91 111 SER B O 1
ATOM 6860 N N . SER B 1 112 ? 3.219 47.312 51.344 1 57.56 112 SER B N 1
ATOM 6861 C CA . SER B 1 112 ? 4.426 46.5 51.25 1 57.56 112 SER B CA 1
ATOM 6862 C C . SER B 1 112 ? 4.227 45.344 50.281 1 57.56 112 SER B C 1
ATOM 6864 O O . SER B 1 112 ? 3.094 44.906 50.062 1 57.56 112 SER B O 1
ATOM 6866 N N . SER B 1 113 ? 5.301 44.844 49.531 1 65.31 113 SER B N 1
ATOM 6867 C CA . SER B 1 113 ? 5.305 43.781 48.562 1 65.31 113 SER B CA 1
ATOM 6868 C C . SER B 1 113 ? 4.738 42.5 49.156 1 65.31 113 SER B C 1
ATOM 6870 O O . SER B 1 113 ? 3.975 41.781 48.469 1 65.31 113 SER B O 1
ATOM 6872 N N . LYS B 1 114 ? 4.988 42.156 50.344 1 71.88 114 LYS B N 1
ATOM 6873 C CA . LYS B 1 114 ? 4.5 40.938 51 1 71.88 114 LYS B CA 1
ATOM 6874 C C . LYS B 1 114 ? 2.998 41.031 51.281 1 71.88 114 LYS B C 1
ATOM 6876 O O . LYS B 1 114 ? 2.283 40.031 51.125 1 71.88 114 LYS B O 1
ATOM 6881 N N . GLU B 1 115 ? 2.668 42.188 51.625 1 71.88 115 GLU B N 1
ATOM 6882 C CA . GLU B 1 115 ? 1.248 42.375 51.906 1 71.88 115 GLU B CA 1
ATOM 6883 C C . GLU B 1 115 ? 0.416 42.281 50.625 1 71.88 115 GLU B C 1
ATOM 6885 O O . GLU B 1 115 ? -0.677 41.719 50.625 1 71.88 115 GLU B O 1
ATOM 6890 N N . LYS B 1 116 ? 0.973 42.719 49.594 1 80.88 116 LYS B N 1
ATOM 6891 C CA . LYS B 1 116 ? 0.291 42.625 48.281 1 80.88 116 LYS B CA 1
ATOM 6892 C C . LYS B 1 116 ? 0.164 41.188 47.812 1 80.88 116 LYS B C 1
ATOM 6894 O O . LYS B 1 116 ? -0.878 40.781 47.281 1 80.88 116 LYS B O 1
ATOM 6899 N N . THR B 1 117 ? 1.171 40.438 48.062 1 85.25 117 THR B N 1
ATOM 6900 C CA . THR B 1 117 ? 1.166 39.031 47.719 1 85.25 117 THR B CA 1
ATOM 6901 C C . THR B 1 117 ? 0.11 38.25 48.5 1 85.25 117 THR B C 1
ATOM 6903 O O . THR B 1 117 ? -0.614 37.438 47.938 1 85.25 117 THR B O 1
ATOM 6906 N N . ALA B 1 118 ? 0.039 38.5 49.719 1 85 118 ALA B N 1
ATOM 6907 C CA . ALA B 1 118 ? -0.935 37.844 50.562 1 85 118 ALA B CA 1
ATOM 6908 C C . ALA B 1 118 ? -2.361 38.219 50.156 1 85 118 ALA B C 1
ATOM 6910 O O . ALA B 1 118 ? -3.26 37.375 50.219 1 85 118 ALA B O 1
ATOM 6911 N N . GLU B 1 119 ? -2.51 39.375 49.875 1 87.06 119 GLU B N 1
ATOM 6912 C CA . GLU B 1 119 ? -3.828 39.844 49.438 1 87.06 119 GLU B CA 1
ATOM 6913 C C . GLU B 1 119 ? -4.258 39.188 48.156 1 87.06 119 GLU B C 1
ATOM 6915 O O . GLU B 1 119 ? -5.414 38.781 48 1 87.06 119 GLU B O 1
ATOM 6920 N N . LEU B 1 120 ? -3.365 39.094 47.25 1 91 120 LEU B N 1
ATOM 6921 C CA . LEU B 1 120 ? -3.658 38.469 45.969 1 91 120 LEU B CA 1
ATOM 6922 C C . LEU B 1 120 ? -3.99 36.969 46.156 1 91 120 LEU B C 1
ATOM 6924 O O . LEU B 1 120 ? -4.91 36.469 45.531 1 91 120 LEU B O 1
ATOM 6928 N N . LYS B 1 121 ? -3.277 36.312 46.969 1 91.12 121 LYS B N 1
ATOM 6929 C CA . LYS B 1 121 ? -3.498 34.906 47.219 1 91.12 121 LYS B CA 1
ATOM 6930 C C . LYS B 1 121 ? -4.867 34.656 47.844 1 91.12 121 LYS B C 1
ATOM 6932 O O . LYS B 1 121 ? -5.492 33.625 47.625 1 91.12 121 LYS B O 1
ATOM 6937 N N . LYS B 1 122 ? -5.309 35.625 48.594 1 89.12 122 LYS B N 1
ATOM 6938 C CA . LYS B 1 122 ? -6.613 35.531 49.25 1 89.12 122 LYS B CA 1
ATOM 6939 C C . LYS B 1 122 ? -7.742 35.844 48.25 1 89.12 122 LYS B C 1
ATOM 6941 O O . LYS B 1 122 ? -8.82 35.25 48.344 1 89.12 122 LYS B O 1
ATOM 6946 N N . GLN B 1 123 ? -7.508 36.625 47.312 1 90.81 123 GLN B N 1
ATOM 6947 C CA . GLN B 1 123 ? -8.57 37.156 46.469 1 90.81 123 GLN B CA 1
ATOM 6948 C C . GLN B 1 123 ? -8.688 36.344 45.188 1 90.81 123 GLN B C 1
ATOM 6950 O O . GLN B 1 123 ? -9.766 36.25 44.594 1 90.81 123 GLN B O 1
ATOM 6955 N N . VAL B 1 124 ? -7.637 35.812 44.688 1 91.5 124 VAL B N 1
ATOM 6956 C CA . VAL B 1 124 ? -7.582 35.156 43.375 1 91.5 124 VAL B CA 1
ATOM 6957 C C . VAL B 1 124 ? -8.508 33.938 43.344 1 91.5 124 VAL B C 1
ATOM 6959 O O . VAL B 1 124 ? -9.148 33.656 42.344 1 91.5 124 VAL B O 1
ATOM 6962 N N . PRO B 1 125 ? -8.68 33.25 44.438 1 91.38 125 PRO B N 1
ATOM 6963 C CA . PRO B 1 125 ? -9.594 32.125 44.438 1 91.38 125 PRO B CA 1
ATOM 6964 C C . PRO B 1 125 ? -11.039 32.531 44.125 1 91.38 125 PRO B C 1
ATOM 6966 O O . PRO B 1 125 ? -11.844 31.703 43.688 1 91.38 125 PRO B O 1
ATOM 6969 N N . GLN B 1 126 ? -11.383 33.719 44.281 1 91.12 126 GLN B N 1
ATOM 6970 C CA . GLN B 1 126 ? -12.719 34.219 43.969 1 91.12 126 GLN B CA 1
ATOM 6971 C C . GLN B 1 126 ? -13.016 34.156 42.469 1 91.12 126 GLN B C 1
ATOM 6973 O O . GLN B 1 126 ? -14.18 34.188 42.062 1 91.12 126 GLN B O 1
ATOM 6978 N N . LEU B 1 127 ? -12.008 34.094 41.75 1 93.62 127 LEU B N 1
ATOM 6979 C CA . LEU B 1 127 ? -12.172 34.062 40.281 1 93.62 127 LEU B CA 1
ATOM 6980 C C . LEU B 1 127 ? -12.812 32.75 39.844 1 93.62 127 LEU B C 1
ATOM 6982 O O . LEU B 1 127 ? -13.281 32.656 38.719 1 93.62 127 LEU B O 1
ATOM 6986 N N . LYS B 1 128 ? -12.922 31.828 40.656 1 93.31 128 LYS B N 1
ATOM 6987 C CA . LYS B 1 128 ? -13.547 30.547 40.344 1 93.31 128 LYS B CA 1
ATOM 6988 C C . LYS B 1 128 ? -15.062 30.656 40.375 1 93.31 128 LYS B C 1
ATOM 6990 O O . LYS B 1 128 ? -15.758 29.781 39.844 1 93.31 128 LYS B O 1
ATOM 6995 N N . LYS B 1 129 ? -15.602 31.719 40.844 1 92.12 129 LYS B N 1
ATOM 6996 C CA . LYS B 1 129 ? -17.047 31.953 40.875 1 92.12 129 LYS B CA 1
ATOM 6997 C C . LYS B 1 129 ? -17.594 32.125 39.469 1 92.12 129 LYS B C 1
ATOM 6999 O O . LYS B 1 129 ? -16.859 32.469 38.531 1 92.12 129 LYS B O 1
ATOM 7004 N N . LYS B 1 130 ? -18.844 31.891 39.375 1 93.25 130 LYS B N 1
ATOM 7005 C CA . LYS B 1 130 ? -19.5 32.188 38.094 1 93.25 130 LYS B CA 1
ATOM 7006 C C . LYS B 1 130 ? -19.406 33.656 37.75 1 93.25 130 LYS B C 1
ATOM 7008 O O . LYS B 1 130 ? -19.531 34.5 38.656 1 93.25 130 LYS B O 1
ATOM 7013 N N . PRO B 1 131 ? -19.109 33.906 36.531 1 92.38 131 PRO B N 1
ATOM 7014 C CA . PRO B 1 131 ? -18.922 35.312 36.125 1 92.38 131 PRO B CA 1
ATOM 7015 C C . PRO B 1 131 ? -20.094 36.219 36.531 1 92.38 131 PRO B C 1
ATOM 7017 O O . PRO B 1 131 ? -19.891 37.375 36.875 1 92.38 131 PRO B O 1
ATOM 7020 N N . SER B 1 132 ? -21.344 35.688 36.562 1 89.88 132 SER B N 1
ATOM 7021 C CA . SER B 1 132 ? -22.516 36.469 36.938 1 89.88 132 SER B CA 1
ATOM 7022 C C . SER B 1 132 ? -22.438 36.844 38.438 1 89.88 132 SER B C 1
ATOM 7024 O O . SER B 1 132 ? -22.969 37.875 38.812 1 89.88 132 SER B O 1
ATOM 7026 N N . ASP B 1 133 ? -21.75 36.062 39.188 1 92.19 133 ASP B N 1
ATOM 7027 C CA . ASP B 1 133 ? -21.672 36.281 40.656 1 92.19 133 ASP B CA 1
ATOM 7028 C C . ASP B 1 133 ? -20.359 36.938 41.062 1 92.19 133 ASP B C 1
ATOM 7030 O O . ASP B 1 133 ? -20.094 37.094 42.25 1 92.19 133 ASP B O 1
ATOM 7034 N N . PHE B 1 134 ? -19.625 37.25 40.125 1 93.69 134 PHE B N 1
ATOM 7035 C CA . PHE B 1 134 ? -18.297 37.812 40.406 1 93.69 134 PHE B CA 1
ATOM 7036 C C . PHE B 1 134 ? -18.266 39.312 40.156 1 93.69 134 PHE B C 1
ATOM 7038 O O . PHE B 1 134 ? -18.766 39.781 39.125 1 93.69 134 PHE B O 1
ATOM 7045 N N . ASP B 1 135 ? -17.688 40.031 41.125 1 91.88 135 ASP B N 1
ATOM 7046 C CA . ASP B 1 135 ? -17.5 41.469 40.969 1 91.88 135 ASP B CA 1
ATOM 7047 C C . ASP B 1 135 ? -16.016 41.812 40.781 1 91.88 135 ASP B C 1
ATOM 7049 O O . ASP B 1 135 ? -15.211 41.625 41.719 1 91.88 135 ASP B O 1
ATOM 7053 N N . PRO B 1 136 ? -15.664 42.344 39.656 1 92.56 136 PRO B N 1
ATOM 7054 C CA . PRO B 1 136 ? -14.266 42.656 39.406 1 92.56 136 PRO B CA 1
ATOM 7055 C C . PRO B 1 136 ? -13.68 43.656 40.406 1 92.56 136 PRO B C 1
ATOM 7057 O O . PRO B 1 136 ? -12.469 43.656 40.656 1 92.56 136 PRO B O 1
ATOM 7060 N N . ALA B 1 137 ? -14.531 44.438 41 1 90.5 137 ALA B N 1
ATOM 7061 C CA . ALA B 1 137 ? -14.07 45.438 41.969 1 90.5 137 ALA B CA 1
ATOM 7062 C C . ALA B 1 137 ? -13.648 44.812 43.281 1 90.5 137 ALA B C 1
ATOM 7064 O O . ALA B 1 137 ? -12.977 45.438 44.094 1 90.5 137 ALA B O 1
ATOM 7065 N N . SER B 1 138 ? -13.938 43.562 43.375 1 89.94 138 SER B N 1
ATOM 7066 C CA . SER B 1 138 ? -13.578 42.844 44.594 1 89.94 138 SER B CA 1
ATOM 7067 C C . SER B 1 138 ? -12.07 42.594 44.656 1 89.94 138 SER B C 1
ATOM 7069 O O . SER B 1 138 ? -11.531 42.344 45.75 1 89.94 138 SER B O 1
ATOM 7071 N N . ILE B 1 139 ? -11.383 42.594 43.562 1 88.31 139 ILE B N 1
ATOM 7072 C CA . ILE B 1 139 ? -9.93 42.469 43.531 1 88.31 139 ILE B CA 1
ATOM 7073 C C . ILE B 1 139 ? -9.266 43.812 43.781 1 88.31 139 ILE B C 1
ATOM 7075 O O . ILE B 1 139 ? -9.219 44.656 42.875 1 88.31 139 ILE B O 1
ATOM 7079 N N . THR B 1 140 ? -8.75 44.094 44.938 1 83.31 140 THR B N 1
ATOM 7080 C CA . THR B 1 140 ? -8.211 45.406 45.312 1 83.31 140 THR B CA 1
ATOM 7081 C C . THR B 1 140 ? -6.699 45.312 45.531 1 83.31 140 THR B C 1
ATOM 7083 O O . THR B 1 140 ? -6.109 46.156 46.188 1 83.31 140 THR B O 1
ATOM 7086 N N . ALA B 1 141 ? -6.148 44.312 44.969 1 85.56 141 ALA B N 1
ATOM 7087 C CA . ALA B 1 141 ? -4.734 44.062 45.25 1 85.56 141 ALA B CA 1
ATOM 7088 C C . ALA B 1 141 ? -3.861 45.156 44.594 1 85.56 141 ALA B C 1
ATOM 7090 O O . ALA B 1 141 ? -2.723 45.344 45.031 1 85.56 141 ALA B O 1
ATOM 7091 N N . TRP B 1 142 ? -4.363 45.844 43.594 1 88.88 142 TRP B N 1
ATOM 7092 C CA . TRP B 1 142 ? -3.658 46.969 43.031 1 88.88 142 TRP B CA 1
ATOM 7093 C C . TRP B 1 142 ? -4.629 48.094 42.688 1 88.88 142 TRP B C 1
ATOM 7095 O O . TRP B 1 142 ? -5.836 47.875 42.562 1 88.88 142 TRP B O 1
ATOM 7105 N N . GLU B 1 143 ? -4.082 49.312 42.625 1 88.88 143 GLU B N 1
ATOM 7106 C CA . GLU B 1 143 ? -4.922 50.469 42.375 1 88.88 143 GLU B CA 1
ATOM 7107 C C . GLU B 1 143 ? -5.289 50.594 40.875 1 88.88 143 GLU B C 1
ATOM 7109 O O . GLU B 1 143 ? -4.52 50.156 40 1 88.88 143 GLU B O 1
ATOM 7114 N N . LYS B 1 144 ? -6.48 51.094 40.688 1 91 144 LYS B N 1
ATOM 7115 C CA . LYS B 1 144 ? -6.945 51.312 39.344 1 91 144 LYS B CA 1
ATOM 7116 C C . LYS B 1 144 ? -5.961 52.188 38.562 1 91 144 LYS B C 1
ATOM 7118 O O . LYS B 1 144 ? -5.488 53.219 39.062 1 91 144 LYS B O 1
ATOM 7123 N N . GLY B 1 145 ? -5.57 51.719 37.406 1 91 145 GLY B N 1
ATOM 7124 C CA . GLY B 1 145 ? -4.66 52.469 36.562 1 91 145 GLY B CA 1
ATOM 7125 C C . GLY B 1 145 ? -3.217 52.031 36.688 1 91 145 GLY B C 1
ATOM 7126 O O . GLY B 1 145 ? -2.389 52.312 35.844 1 91 145 GLY B O 1
ATOM 7127 N N . GLN B 1 146 ? -2.943 51.406 37.75 1 93 146 GLN B N 1
ATOM 7128 C CA . GLN B 1 146 ? -1.588 50.875 37.906 1 93 146 GLN B CA 1
ATOM 7129 C C . GLN B 1 146 ? -1.372 49.594 37.125 1 93 146 GLN B C 1
ATOM 7131 O O . GLN B 1 146 ? -2.328 48.875 36.844 1 93 146 GLN B O 1
ATOM 7136 N N . PRO B 1 147 ? -0.109 49.312 36.844 1 95.44 147 PRO B N 1
ATOM 7137 C CA . PRO B 1 147 ? 0.166 48.094 36.094 1 95.44 147 PRO B CA 1
ATOM 7138 C C . PRO B 1 147 ? -0.26 46.844 36.844 1 95.44 147 PRO B C 1
ATOM 7140 O O . PRO B 1 147 ? -0.099 46.75 38.062 1 95.44 147 PRO B O 1
ATOM 7143 N N . VAL B 1 148 ? -0.806 45.875 36.094 1 96.06 148 VAL B N 1
ATOM 7144 C CA . VAL B 1 148 ? -1.269 44.625 36.688 1 96.06 148 VAL B CA 1
ATOM 7145 C C . VAL B 1 148 ? -0.073 43.812 37.188 1 96.06 148 VAL B C 1
ATOM 7147 O O . VAL B 1 148 ? 0.898 43.625 36.438 1 96.06 148 VAL B O 1
ATOM 7150 N N . PRO B 1 149 ? -0.146 43.375 38.375 1 95.81 149 PRO B N 1
ATOM 7151 C CA . PRO B 1 149 ? 0.943 42.531 38.875 1 95.81 149 PRO B CA 1
ATOM 7152 C C . PRO B 1 149 ? 1.049 41.188 38.125 1 95.81 149 PRO B C 1
ATOM 7154 O O . PRO B 1 149 ? 0.03 40.562 37.812 1 95.81 149 PRO B O 1
ATOM 7157 N N . PHE B 1 150 ? 2.248 40.812 37.844 1 96.94 150 PHE B N 1
ATOM 7158 C CA . PHE B 1 150 ? 2.49 39.562 37.156 1 96.94 150 PHE B CA 1
ATOM 7159 C C . PHE B 1 150 ? 2.012 38.375 38 1 96.94 150 PHE B C 1
ATOM 7161 O O . PHE B 1 150 ? 1.52 37.406 37.469 1 96.94 150 PHE B O 1
ATOM 7168 N N . LEU B 1 151 ? 2.129 38.469 39.281 1 95.5 151 LEU B N 1
ATOM 7169 C CA . LEU B 1 151 ? 1.719 37.406 40.188 1 95.5 151 LEU B CA 1
ATOM 7170 C C . LEU B 1 151 ? 0.231 37.094 40.031 1 95.5 151 LEU B C 1
ATOM 7172 O O . LEU B 1 151 ? -0.193 35.938 40.188 1 95.5 151 LEU B O 1
ATOM 7176 N N . PHE B 1 152 ? -0.534 38.125 39.75 1 95.62 152 PHE B N 1
ATOM 7177 C CA . PHE B 1 152 ? -1.966 37.938 39.562 1 95.62 152 PHE B CA 1
ATOM 7178 C C . PHE B 1 152 ? -2.227 36.906 38.438 1 95.62 152 PHE B C 1
ATOM 7180 O O . PHE B 1 152 ? -2.99 35.969 38.656 1 95.62 152 PHE B O 1
ATOM 7187 N N . LEU B 1 153 ? -1.608 37.062 37.312 1 97 153 LEU B N 1
ATOM 7188 C CA . LEU B 1 153 ? -1.746 36.156 36.188 1 97 153 LEU B CA 1
ATOM 7189 C C . LEU B 1 153 ? -1.221 34.75 36.531 1 97 153 LEU B C 1
ATOM 7191 O O . LEU B 1 153 ? -1.836 33.75 36.188 1 97 153 LEU B O 1
ATOM 7195 N N . CYS B 1 154 ? -0.119 34.688 37.25 1 96.81 154 CYS B N 1
ATOM 7196 C CA . CYS B 1 154 ? 0.496 33.406 37.625 1 96.81 154 CYS B CA 1
ATOM 7197 C C . CYS B 1 154 ? -0.407 32.625 38.562 1 96.81 154 CYS B C 1
ATOM 7199 O O . CYS B 1 154 ? -0.512 31.391 38.438 1 96.81 154 CYS B O 1
ATOM 7201 N N . LEU B 1 155 ? -0.968 33.281 39.469 1 96.06 155 LEU B N 1
ATOM 7202 C CA . LEU B 1 155 ? -1.877 32.625 40.406 1 96.06 155 LEU B CA 1
ATOM 7203 C C . LEU B 1 155 ? -3.086 32.062 39.656 1 96.06 155 LEU B C 1
ATOM 7205 O O . LEU B 1 155 ? -3.598 31 40 1 96.06 155 LEU B O 1
ATOM 7209 N N . VAL B 1 156 ? -3.533 32.781 38.656 1 96.5 156 VAL B N 1
ATOM 7210 C CA . VAL B 1 156 ? -4.633 32.281 37.844 1 96.5 156 VAL B CA 1
ATOM 7211 C C . VAL B 1 156 ? -4.195 31.031 37.094 1 96.5 156 VAL B C 1
ATOM 7213 O O . VAL B 1 156 ? -4.953 30.062 37 1 96.5 156 VAL B O 1
ATOM 7216 N N . PHE B 1 157 ? -2.986 31.062 36.531 1 96.12 157 PHE B N 1
ATOM 7217 C CA . PHE B 1 157 ? -2.445 29.875 35.875 1 96.12 157 PHE B CA 1
ATOM 7218 C C . PHE B 1 157 ? -2.432 28.688 36.812 1 96.12 157 PHE B C 1
ATOM 7220 O O . PHE B 1 157 ? -2.746 27.562 36.406 1 96.12 157 PHE B O 1
ATOM 7227 N N . ASP B 1 158 ? -2.092 28.938 37.969 1 94.19 158 ASP B N 1
ATOM 7228 C CA . ASP B 1 158 ? -2.025 27.875 38.969 1 94.19 158 ASP B CA 1
ATOM 7229 C C . ASP B 1 158 ? -3.402 27.266 39.219 1 94.19 158 ASP B C 1
ATOM 7231 O O . ASP B 1 158 ? -3.531 26.047 39.344 1 94.19 158 ASP B O 1
ATOM 7235 N N . ILE B 1 159 ? -4.383 28.109 39.281 1 94.81 159 ILE B N 1
ATOM 7236 C CA . ILE B 1 159 ? -5.746 27.641 39.531 1 94.81 159 ILE B CA 1
ATOM 7237 C C . ILE B 1 159 ? -6.219 26.828 38.312 1 94.81 159 ILE B C 1
ATOM 7239 O O . ILE B 1 159 ? -6.859 25.797 38.469 1 94.81 159 ILE B O 1
ATOM 7243 N N . ILE B 1 160 ? -5.926 27.312 37.156 1 94.44 160 ILE B N 1
ATOM 7244 C CA . ILE B 1 160 ? -6.32 26.625 35.938 1 94.44 160 ILE B CA 1
ATOM 7245 C C . ILE B 1 160 ? -5.664 25.25 35.875 1 94.44 160 ILE B C 1
ATOM 7247 O O . ILE B 1 160 ? -6.289 24.281 35.438 1 94.44 160 ILE B O 1
ATOM 7251 N N . SER B 1 161 ? -4.438 25.172 36.281 1 91.25 161 SER B N 1
ATOM 7252 C CA . SER B 1 161 ? -3.686 23.922 36.219 1 91.25 161 SER B CA 1
ATOM 7253 C C . SER B 1 161 ? -4.332 22.844 37.094 1 91.25 161 SER B C 1
ATOM 7255 O O . SER B 1 161 ? -4.125 21.641 36.875 1 91.25 161 SER B O 1
ATOM 7257 N N . GLN B 1 162 ? -5.133 23.25 38 1 89.94 162 GLN B N 1
ATOM 7258 C CA . GLN B 1 162 ? -5.758 22.297 38.938 1 89.94 162 GLN B CA 1
ATOM 7259 C C . GLN B 1 162 ? -7.195 22 38.531 1 89.94 162 GLN B C 1
ATOM 7261 O O . GLN B 1 162 ? -7.883 21.219 39.188 1 89.94 162 GLN B O 1
ATOM 7266 N N . GLU B 1 163 ? -7.652 22.578 37.5 1 89.38 163 GLU B N 1
ATOM 7267 C CA . GLU B 1 163 ? -9.023 22.422 37.031 1 89.38 163 GLU B CA 1
ATOM 7268 C C . GLU B 1 163 ? -9.07 21.625 35.719 1 89.38 163 GLU B C 1
ATOM 7270 O O . GLU B 1 163 ? -8.281 21.891 34.812 1 89.38 163 GLU B O 1
ATOM 7275 N N . SER B 1 164 ? -9.992 20.641 35.656 1 82.06 164 SER B N 1
ATOM 7276 C CA . SER B 1 164 ? -10.07 19.797 34.469 1 82.06 164 SER B CA 1
ATOM 7277 C C . SER B 1 164 ? -11.281 20.156 33.594 1 82.06 164 SER B C 1
ATOM 7279 O O . SER B 1 164 ? -11.305 19.859 32.406 1 82.06 164 SER B O 1
ATOM 7281 N N . LYS B 1 165 ? -12.266 20.719 34.219 1 85.06 165 LYS B N 1
ATOM 7282 C CA . LYS B 1 165 ? -13.484 21.031 33.469 1 85.06 165 LYS B CA 1
ATOM 7283 C C . LYS B 1 165 ? -13.305 22.281 32.625 1 85.06 165 LYS B C 1
ATOM 7285 O O . LYS B 1 165 ? -12.977 23.359 33.156 1 85.06 165 LYS B O 1
ATOM 7290 N N . ARG B 1 166 ? -13.625 22.281 31.422 1 86.88 166 ARG B N 1
ATOM 7291 C CA . ARG B 1 166 ? -13.391 23.344 30.453 1 86.88 166 ARG B CA 1
ATOM 7292 C C . ARG B 1 166 ? -14.258 24.562 30.766 1 86.88 166 ARG B C 1
ATOM 7294 O O . ARG B 1 166 ? -13.82 25.703 30.594 1 86.88 166 ARG B O 1
ATOM 7301 N N . ILE B 1 167 ? -15.445 24.359 31.141 1 90 167 ILE B N 1
ATOM 7302 C CA . ILE B 1 167 ? -16.375 25.453 31.406 1 90 167 ILE B CA 1
ATOM 7303 C C . ILE B 1 167 ? -15.875 26.281 32.594 1 90 167 ILE B C 1
ATOM 7305 O O . ILE B 1 167 ? -15.945 27.516 32.562 1 90 167 ILE B O 1
ATOM 7309 N N . VAL B 1 168 ? -15.391 25.562 33.594 1 93.19 168 VAL B N 1
ATOM 7310 C CA . VAL B 1 168 ? -14.883 26.234 34.781 1 93.19 168 VAL B CA 1
ATOM 7311 C C . VAL B 1 168 ? -13.633 27.047 34.406 1 93.19 168 VAL B C 1
ATOM 7313 O O . VAL B 1 168 ? -13.453 28.172 34.875 1 93.19 168 VAL B O 1
ATOM 7316 N N . ILE B 1 169 ? -12.805 26.484 33.594 1 94.38 169 ILE B N 1
ATOM 7317 C CA . ILE B 1 169 ? -11.609 27.203 33.156 1 94.38 169 ILE B CA 1
ATOM 7318 C C . ILE B 1 169 ? -12.008 28.469 32.406 1 94.38 169 ILE B C 1
ATOM 7320 O O . ILE B 1 169 ? -11.406 29.531 32.625 1 94.38 169 ILE B O 1
ATOM 7324 N N . THR B 1 170 ? -13.023 28.375 31.547 1 95.19 170 THR B N 1
ATOM 7325 C CA . THR B 1 170 ? -13.5 29.531 30.797 1 95.19 170 THR B CA 1
ATOM 7326 C C . THR B 1 170 ? -14.016 30.609 31.734 1 95.19 170 THR B C 1
ATOM 7328 O O . THR B 1 170 ? -13.766 31.797 31.531 1 95.19 170 THR B O 1
ATOM 7331 N N . ASP B 1 171 ? -14.672 30.188 32.781 1 95.81 171 ASP B N 1
ATOM 7332 C CA . ASP B 1 171 ? -15.195 31.141 33.75 1 95.81 171 ASP B CA 1
ATOM 7333 C C . ASP B 1 171 ? -14.055 31.859 34.469 1 95.81 171 ASP B C 1
ATOM 7335 O O . ASP B 1 171 ? -14.125 33.062 34.719 1 95.81 171 ASP B O 1
ATOM 7339 N N . ILE B 1 172 ? -13.078 31.094 34.844 1 96.75 172 ILE B N 1
ATOM 7340 C CA . ILE B 1 172 ? -11.93 31.656 35.562 1 96.75 172 ILE B CA 1
ATOM 7341 C C . ILE B 1 172 ? -11.242 32.688 34.688 1 96.75 172 ILE B C 1
ATOM 7343 O O . ILE B 1 172 ? -10.93 33.812 35.125 1 96.75 172 ILE B O 1
ATOM 7347 N N . VAL B 1 173 ? -11.031 32.344 33.438 1 97.25 173 VAL B N 1
ATOM 7348 C CA . VAL B 1 173 ? -10.344 33.25 32.531 1 97.25 173 VAL B CA 1
ATOM 7349 C C . VAL B 1 173 ? -11.219 34.469 32.25 1 97.25 173 VAL B C 1
ATOM 7351 O O . VAL B 1 173 ? -10.711 35.594 32.125 1 97.25 173 VAL B O 1
ATOM 7354 N N . CYS B 1 174 ? -12.477 34.281 32.125 1 96.62 174 CYS B N 1
ATOM 7355 C CA . CYS B 1 174 ? -13.406 35.375 31.938 1 96.62 174 CYS B CA 1
ATOM 7356 C C . CYS B 1 174 ? -13.273 36.406 33.062 1 96.62 174 CYS B C 1
ATOM 7358 O O . CYS B 1 174 ? -13.156 37.594 32.844 1 96.62 174 CYS B O 1
ATOM 7360 N N . ASN B 1 175 ? -13.281 35.906 34.281 1 96.81 175 ASN B N 1
ATOM 7361 C CA . ASN B 1 175 ? -13.18 36.75 35.469 1 96.81 175 ASN B CA 1
ATOM 7362 C C . ASN B 1 175 ? -11.82 37.469 35.531 1 96.81 175 ASN B C 1
ATOM 7364 O O . ASN B 1 175 ? -11.719 38.594 36 1 96.81 175 ASN B O 1
ATOM 7368 N N . LEU B 1 176 ? -10.805 36.75 35.125 1 97.31 176 LEU B N 1
ATOM 7369 C CA . LEU B 1 176 ? -9.477 37.344 35 1 97.31 176 LEU B CA 1
ATOM 7370 C C . LEU B 1 176 ? -9.5 38.562 34.062 1 97.31 176 LEU B C 1
ATOM 7372 O O . LEU B 1 176 ? -9.023 39.625 34.438 1 97.31 176 LEU B O 1
ATOM 7376 N N . LEU B 1 177 ? -10.047 38.375 32.906 1 97.44 177 LEU B N 1
ATOM 7377 C CA . LEU B 1 177 ? -10.062 39.406 31.891 1 97.44 177 LEU B CA 1
ATOM 7378 C C . LEU B 1 177 ? -10.953 40.594 32.312 1 97.44 177 LEU B C 1
ATOM 7380 O O . LEU B 1 177 ? -10.617 41.75 32.062 1 97.44 177 LEU B O 1
ATOM 7384 N N . ARG B 1 178 ? -12.047 40.312 32.938 1 95.75 178 ARG B N 1
ATOM 7385 C CA . ARG B 1 178 ? -12.938 41.344 33.438 1 95.75 178 ARG B CA 1
ATOM 7386 C C . ARG B 1 178 ? -12.234 42.219 34.469 1 95.75 178 ARG B C 1
ATOM 7388 O O . ARG B 1 178 ? -12.414 43.438 34.5 1 95.75 178 ARG B O 1
ATOM 7395 N N . THR B 1 179 ? -11.516 41.531 35.312 1 96.19 179 THR B N 1
ATOM 7396 C CA . THR B 1 179 ? -10.773 42.25 36.344 1 96.19 179 THR B CA 1
ATOM 7397 C C . THR B 1 179 ? -9.766 43.219 35.719 1 96.19 179 THR B C 1
ATOM 7399 O O . THR B 1 179 ? -9.656 44.375 36.125 1 96.19 179 THR B O 1
ATOM 7402 N N . VAL B 1 180 ? -9.078 42.75 34.75 1 96.69 180 VAL B N 1
ATOM 7403 C CA . VAL B 1 180 ? -8.078 43.594 34.094 1 96.69 180 VAL B CA 1
ATOM 7404 C C . VAL B 1 180 ? -8.773 44.719 33.312 1 96.69 180 VAL B C 1
ATOM 7406 O O . VAL B 1 180 ? -8.305 45.844 33.344 1 96.69 180 VAL B O 1
ATOM 7409 N N . MET B 1 181 ? -9.875 44.438 32.656 1 94.56 181 MET B N 1
ATOM 7410 C CA . MET B 1 181 ? -10.625 45.469 31.906 1 94.56 181 MET B CA 1
ATOM 7411 C C . MET B 1 181 ? -11.102 46.562 32.844 1 94.56 181 MET B C 1
ATOM 7413 O O . MET B 1 181 ? -11.133 47.75 32.469 1 94.56 181 MET B O 1
ATOM 7417 N N . HIS B 1 182 ? -11.445 46.156 34.031 1 92.75 182 HIS B N 1
ATOM 7418 C CA . HIS B 1 182 ? -11.961 47.125 35 1 92.75 182 HIS B CA 1
ATOM 7419 C C . HIS B 1 182 ? -10.828 47.938 35.625 1 92.75 182 HIS B C 1
ATOM 7421 O O . HIS B 1 182 ? -10.945 49.156 35.75 1 92.75 182 HIS B O 1
ATOM 7427 N N . CYS B 1 183 ? -9.742 47.281 35.969 1 94.31 183 CYS B N 1
ATOM 7428 C CA . CYS B 1 183 ? -8.688 47.938 36.719 1 94.31 183 CYS B CA 1
ATOM 7429 C C . CYS B 1 183 ? -7.691 48.625 35.812 1 94.31 183 CYS B C 1
ATOM 7431 O O . CYS B 1 183 ? -7.312 49.781 36.062 1 94.31 183 CYS B O 1
ATOM 7433 N N . THR B 1 184 ? -7.25 47.906 34.844 1 95.44 184 THR B N 1
ATOM 7434 C CA . THR B 1 184 ? -6.207 48.438 33.969 1 95.44 184 THR B CA 1
ATOM 7435 C C . THR B 1 184 ? -6.398 47.938 32.531 1 95.44 184 THR B C 1
ATOM 7437 O O . THR B 1 184 ? -5.633 47.094 32.062 1 95.44 184 THR B O 1
ATOM 7440 N N . PRO B 1 185 ? -7.262 48.562 31.781 1 94.69 185 PRO B N 1
ATOM 7441 C CA . PRO B 1 185 ? -7.574 48.094 30.438 1 94.69 185 PRO B CA 1
ATOM 7442 C C . PRO B 1 185 ? -6.371 48.156 29.5 1 94.69 185 PRO B C 1
ATOM 7444 O O . PRO B 1 185 ? -6.285 47.375 28.547 1 94.69 185 PRO B O 1
ATOM 7447 N N . GLU B 1 186 ? -5.422 48.969 29.734 1 94.56 186 GLU B N 1
ATOM 7448 C CA . GLU B 1 186 ? -4.25 49.125 28.875 1 94.56 186 GLU B CA 1
ATOM 7449 C C . GLU B 1 186 ? -3.391 47.875 28.891 1 94.56 186 GLU B C 1
ATOM 7451 O O . GLU B 1 186 ? -2.637 47.625 27.953 1 94.56 186 GLU B O 1
ATOM 7456 N N . ASP B 1 187 ? -3.506 47.094 29.906 1 96.81 187 ASP B N 1
ATOM 7457 C CA . ASP B 1 187 ? -2.686 45.906 30.047 1 96.81 187 ASP B CA 1
ATOM 7458 C C . ASP B 1 187 ? -3.406 44.656 29.5 1 96.81 187 ASP B C 1
ATOM 7460 O O . ASP B 1 187 ? -2.85 43.562 29.484 1 96.81 187 ASP B O 1
ATOM 7464 N N . LEU B 1 188 ? -4.586 44.812 28.984 1 97.31 188 LEU B N 1
ATOM 7465 C CA . LEU B 1 188 ? -5.395 43.688 28.562 1 97.31 188 LEU B CA 1
ATOM 7466 C C . LEU B 1 188 ? -4.711 42.938 27.422 1 97.31 188 LEU B C 1
ATOM 7468 O O . LEU B 1 188 ? -4.664 41.688 27.422 1 97.31 188 LEU B O 1
ATOM 7472 N N . VAL B 1 189 ? -4.184 43.656 26.453 1 97.38 189 VAL B N 1
ATOM 7473 C CA . VAL B 1 189 ? -3.562 43.031 25.297 1 97.38 189 VAL B CA 1
ATOM 7474 C C . VAL B 1 189 ? -2.365 42.188 25.734 1 97.38 189 VAL B C 1
ATOM 7476 O O . VAL B 1 189 ? -2.143 41.094 25.203 1 97.38 189 VAL B O 1
ATOM 7479 N N . LYS B 1 190 ? -1.622 42.656 26.688 1 97.56 190 LYS B N 1
ATOM 7480 C CA . LYS B 1 190 ? -0.453 41.938 27.188 1 97.56 190 LYS B CA 1
ATOM 7481 C C . LYS B 1 190 ? -0.865 40.656 27.938 1 97.56 190 LYS B C 1
ATOM 7483 O O . LYS B 1 190 ? -0.213 39.625 27.812 1 97.56 190 LYS B O 1
ATOM 7488 N N . VAL B 1 191 ? -1.934 40.781 28.688 1 97.44 191 VAL B N 1
ATOM 7489 C CA . VAL B 1 191 ? -2.447 39.625 29.422 1 97.44 191 VAL B CA 1
ATOM 7490 C C . VAL B 1 191 ? -2.904 38.531 28.438 1 97.44 191 VAL B C 1
ATOM 7492 O O . VAL B 1 191 ? -2.646 37.344 28.641 1 97.44 191 VAL B O 1
ATOM 7495 N N . VAL B 1 192 ? -3.51 38.969 27.375 1 97.38 192 VAL B N 1
ATOM 7496 C CA . VAL B 1 192 ? -4.027 38.031 26.375 1 97.38 192 VAL B CA 1
ATOM 7497 C C . VAL B 1 192 ? -2.867 37.375 25.641 1 97.38 192 VAL B C 1
ATOM 7499 O O . VAL B 1 192 ? -2.877 36.156 25.422 1 97.38 192 VAL B O 1
ATOM 7502 N N . TYR B 1 193 ? -1.904 38.094 25.281 1 96.19 193 TYR B N 1
ATOM 7503 C CA . TYR B 1 193 ? -0.734 37.531 24.609 1 96.19 193 TYR B CA 1
ATOM 7504 C C . TYR B 1 193 ? -0.042 36.5 25.484 1 96.19 193 TYR B C 1
ATOM 7506 O O . TYR B 1 193 ? 0.265 35.406 25.031 1 96.19 193 TYR B O 1
ATOM 7514 N N . LEU B 1 194 ? 0.198 36.812 26.703 1 95.69 194 LEU B N 1
ATOM 7515 C CA . LEU B 1 194 ? 0.878 35.906 27.594 1 95.69 194 LEU B CA 1
ATOM 7516 C C . LEU B 1 194 ? 0.029 34.656 27.844 1 95.69 194 LEU B C 1
ATOM 7518 O O . LEU B 1 194 ? 0.562 33.562 27.984 1 95.69 194 LEU B O 1
ATOM 7522 N N . SER B 1 195 ? -1.27 34.906 27.922 1 95.12 195 SER B N 1
ATOM 7523 C CA . SER B 1 195 ? -2.174 33.781 28.094 1 95.12 195 SER B CA 1
ATOM 7524 C C . SER B 1 195 ? -2.133 32.844 26.891 1 95.12 195 SER B C 1
ATOM 7526 O O . SER B 1 195 ? -2.324 31.641 27.031 1 95.12 195 SER B O 1
ATOM 7528 N N . ALA B 1 196 ? -1.924 33.406 25.75 1 92.44 196 ALA B N 1
ATOM 7529 C CA . ALA B 1 196 ? -1.822 32.625 24.516 1 92.44 196 ALA B CA 1
ATOM 7530 C C . ALA B 1 196 ? -0.388 32.156 24.281 1 92.44 196 ALA B C 1
ATOM 7532 O O . ALA B 1 196 ? -0.085 31.547 23.25 1 92.44 196 ALA B O 1
ATOM 7533 N N . ASN B 1 197 ? 0.463 32.438 25.188 1 89.56 197 ASN B N 1
ATOM 7534 C CA . ASN B 1 197 ? 1.877 32.094 25.094 1 89.56 197 ASN B CA 1
ATOM 7535 C C . ASN B 1 197 ? 2.521 32.688 23.859 1 89.56 197 ASN B C 1
ATOM 7537 O O . ASN B 1 197 ? 3.221 32 23.109 1 89.56 197 ASN B O 1
ATOM 7541 N N . ARG B 1 198 ? 2.18 33.906 23.656 1 91.38 198 ARG B N 1
ATOM 7542 C CA . ARG B 1 198 ? 2.729 34.656 22.531 1 91.38 198 ARG B CA 1
ATOM 7543 C C . ARG B 1 198 ? 3.164 36.062 22.953 1 91.38 198 ARG B C 1
ATOM 7545 O O . ARG B 1 198 ? 2.736 36.562 24 1 91.38 198 ARG B O 1
ATOM 7552 N N . ILE B 1 199 ? 4.086 36.562 22.109 1 93.38 199 ILE B N 1
ATOM 7553 C CA . ILE B 1 199 ? 4.535 37.938 22.422 1 93.38 199 ILE B CA 1
ATOM 7554 C C . ILE B 1 199 ? 4.254 38.844 21.234 1 93.38 199 ILE B C 1
ATOM 7556 O O . ILE B 1 199 ? 4.484 40.062 21.312 1 93.38 199 ILE B O 1
ATOM 7560 N N . ALA B 1 200 ? 3.826 38.219 20.172 1 92.19 200 ALA B N 1
ATOM 7561 C CA . ALA B 1 200 ? 3.477 38.938 18.953 1 92.19 200 ALA B CA 1
ATOM 7562 C C . ALA B 1 200 ? 2.637 38.062 18.016 1 92.19 200 ALA B C 1
ATOM 7564 O O . ALA B 1 200 ? 2.527 36.875 18.219 1 92.19 200 ALA B O 1
ATOM 7565 N N . PRO B 1 201 ? 1.945 38.75 17.141 1 90.88 201 PRO B N 1
ATOM 7566 C CA . PRO B 1 201 ? 1.265 37.938 16.141 1 90.88 201 PRO B CA 1
ATOM 7567 C C . PRO B 1 201 ? 2.227 37.031 15.352 1 90.88 201 PRO B C 1
ATOM 7569 O O . PRO B 1 201 ? 3.381 37.406 15.133 1 90.88 201 PRO B O 1
ATOM 7572 N N . ALA B 1 202 ? 1.768 35.938 14.891 1 86.56 202 ALA B N 1
ATOM 7573 C CA . ALA B 1 202 ? 2.594 34.906 14.242 1 86.56 202 ALA B CA 1
ATOM 7574 C C . ALA B 1 202 ? 3.285 35.469 13 1 86.56 202 ALA B C 1
ATOM 7576 O O . ALA B 1 202 ? 4.441 35.125 12.727 1 86.56 202 ALA B O 1
ATOM 7577 N N . HIS B 1 203 ? 2.629 36.312 12.258 1 89.38 203 HIS B N 1
ATOM 7578 C CA . HIS B 1 203 ? 3.141 36.75 10.969 1 89.38 203 HIS B CA 1
ATOM 7579 C C . HIS B 1 203 ? 4.297 37.75 11.148 1 89.38 203 HIS B C 1
ATOM 7581 O O . HIS B 1 203 ? 5.023 38.031 10.195 1 89.38 203 HIS B O 1
ATOM 7587 N N . GLU B 1 204 ? 4.449 38.25 12.336 1 88.38 204 GLU B N 1
ATOM 7588 C CA . GLU B 1 204 ? 5.586 39.125 12.602 1 88.38 204 GLU B CA 1
ATOM 7589 C C . GLU B 1 204 ? 6.879 38.312 12.727 1 88.38 204 GLU B C 1
ATOM 7591 O O . GLU B 1 204 ? 7.973 38.875 12.586 1 88.38 204 GLU B O 1
ATOM 7596 N N . GLY B 1 205 ? 6.777 37.062 13.023 1 80.44 205 GLY B N 1
ATOM 7597 C CA . GLY B 1 205 ? 7.926 36.188 13.055 1 80.44 205 GLY B CA 1
ATOM 7598 C C . GLY B 1 205 ? 8.812 36.406 14.273 1 80.44 205 GLY B C 1
ATOM 7599 O O . GLY B 1 205 ? 10 36.094 14.242 1 80.44 205 GLY B O 1
ATOM 7600 N N . VAL B 1 206 ? 8.25 37.031 15.281 1 84.31 206 VAL B N 1
ATOM 7601 C CA . VAL B 1 206 ? 9.016 37.281 16.5 1 84.31 206 VAL B CA 1
ATOM 7602 C C . VAL B 1 206 ? 8.992 36.062 17.391 1 84.31 206 VAL B C 1
ATOM 7604 O O . VAL B 1 206 ? 7.922 35.594 17.812 1 84.31 206 VAL B O 1
ATOM 7607 N N . GLU B 1 207 ? 10.156 35.375 17.5 1 81.38 207 GLU B N 1
ATOM 7608 C CA . GLU B 1 207 ? 10.273 34.219 18.375 1 81.38 207 GLU B CA 1
ATOM 7609 C C . GLU B 1 207 ? 11.32 34.469 19.469 1 81.38 207 GLU B C 1
ATOM 7611 O O . GLU B 1 207 ? 12.289 35.188 19.25 1 81.38 207 GLU B O 1
ATOM 7616 N N . LEU B 1 208 ? 11.086 33.969 20.594 1 85.19 208 LEU B N 1
ATOM 7617 C CA . LEU B 1 208 ? 12.008 34.156 21.719 1 85.19 208 LEU B CA 1
ATOM 7618 C C . LEU B 1 208 ? 13.359 33.5 21.406 1 85.19 208 LEU B C 1
ATOM 7620 O O . LEU B 1 208 ? 14.406 34.062 21.734 1 85.19 208 LEU B O 1
ATOM 7624 N N . GLY B 1 209 ? 13.391 32.375 20.672 1 77.56 209 GLY B N 1
ATOM 7625 C CA . GLY B 1 209 ? 14.625 31.719 20.297 1 77.56 209 GLY B CA 1
ATOM 7626 C C . GLY B 1 209 ? 15.469 31.297 21.469 1 77.56 209 GLY B C 1
ATOM 7627 O O . GLY B 1 209 ? 16.703 31.391 21.438 1 77.56 209 GLY B O 1
ATOM 7628 N N . ILE B 1 210 ? 14.828 30.984 22.578 1 86.31 210 ILE B N 1
ATOM 7629 C CA . ILE B 1 210 ? 15.555 30.594 23.781 1 86.31 210 ILE B CA 1
ATOM 7630 C C . ILE B 1 210 ? 15.523 29.078 23.938 1 86.31 210 ILE B C 1
ATOM 7632 O O . ILE B 1 210 ? 14.461 28.453 23.844 1 86.31 210 ILE B O 1
ATOM 7636 N N . GLY B 1 211 ? 16.766 28.547 24.031 1 82.25 211 GLY B N 1
ATOM 7637 C CA . GLY B 1 211 ? 16.875 27.125 24.25 1 82.25 211 GLY B CA 1
ATOM 7638 C C . GLY B 1 211 ? 16.906 26.75 25.734 1 82.25 211 GLY B C 1
ATOM 7639 O O . GLY B 1 211 ? 17.047 27.625 26.594 1 82.25 211 GLY B O 1
ATOM 7640 N N . GLU B 1 212 ? 16.734 25.578 26.016 1 84.06 212 GLU B N 1
ATOM 7641 C CA . GLU B 1 212 ? 16.734 25.094 27.391 1 84.06 212 GLU B CA 1
ATOM 7642 C C . GLU B 1 212 ? 18.062 25.344 28.078 1 84.06 212 GLU B C 1
ATOM 7644 O O . GLU B 1 212 ? 18.109 25.609 29.281 1 84.06 212 GLU B O 1
ATOM 7649 N N . ALA B 1 213 ? 19.078 25.234 27.328 1 84.88 213 ALA B N 1
ATOM 7650 C CA . ALA B 1 213 ? 20.406 25.453 27.875 1 84.88 213 ALA B CA 1
ATOM 7651 C C . ALA B 1 213 ? 20.562 26.891 28.391 1 84.88 213 ALA B C 1
ATOM 7653 O O . ALA B 1 213 ? 21.141 27.109 29.453 1 84.88 213 ALA B O 1
ATOM 7654 N N . SER B 1 214 ? 20.062 27.812 27.625 1 90 214 SER B N 1
ATOM 7655 C CA . SER B 1 214 ? 20.125 29.219 28.016 1 90 214 SER B CA 1
ATOM 7656 C C . SER B 1 214 ? 19.297 29.484 29.281 1 90 214 SER B C 1
ATOM 7658 O O . SER B 1 214 ? 19.703 30.266 30.141 1 90 214 SER B O 1
ATOM 7660 N N . ILE B 1 215 ? 18.234 28.844 29.375 1 93.19 215 ILE B N 1
ATOM 7661 C CA . ILE B 1 215 ? 17.359 29 30.547 1 93.19 215 ILE B CA 1
ATOM 7662 C C . ILE B 1 215 ? 18.047 28.406 31.781 1 93.19 215 ILE B C 1
ATOM 7664 O O . ILE B 1 215 ? 17.984 28.984 32.875 1 93.19 215 ILE B O 1
ATOM 7668 N N . THR B 1 216 ? 18.672 27.281 31.578 1 92.25 216 THR B N 1
ATOM 7669 C CA . THR B 1 216 ? 19.359 26.625 32.688 1 92.25 216 THR B CA 1
ATOM 7670 C C . THR B 1 216 ? 20.5 27.5 33.219 1 92.25 216 THR B C 1
ATOM 7672 O O . THR B 1 216 ? 20.672 27.625 34.406 1 92.25 216 THR B O 1
ATOM 7675 N N . LYS B 1 217 ? 21.188 28.094 32.344 1 92.88 217 LYS B N 1
ATOM 7676 C CA . LYS B 1 217 ? 22.266 29 32.719 1 92.88 217 LYS B CA 1
ATOM 7677 C C . LYS B 1 217 ? 21.734 30.203 33.469 1 92.88 217 LYS B C 1
ATOM 7679 O O . LYS B 1 217 ? 22.312 30.641 34.469 1 92.88 217 LYS B O 1
ATOM 7684 N N . ALA B 1 218 ? 20.656 30.734 32.938 1 94.25 218 ALA B N 1
ATOM 7685 C CA . ALA B 1 218 ? 20.047 31.891 33.594 1 94.25 218 ALA B CA 1
ATOM 7686 C C . ALA B 1 218 ? 19.562 31.547 35 1 94.25 218 ALA B C 1
ATOM 7688 O O . ALA B 1 218 ? 19.688 32.344 35.906 1 94.25 218 ALA B O 1
ATOM 7689 N N . LEU B 1 219 ? 19.031 30.453 35.188 1 94 219 LEU B N 1
ATOM 7690 C CA . LEU B 1 219 ? 18.531 29.984 36.469 1 94 219 LEU B CA 1
ATOM 7691 C C . LEU B 1 219 ? 19.688 29.828 37.469 1 94 219 LEU B C 1
ATOM 7693 O O . LEU B 1 219 ? 19.562 30.203 38.625 1 94 219 LEU B O 1
ATOM 7697 N N . ALA B 1 220 ? 20.734 29.203 36.969 1 92.62 220 ALA B N 1
ATOM 7698 C CA . ALA B 1 220 ? 21.891 28.984 37.844 1 92.62 220 ALA B CA 1
ATOM 7699 C C . ALA B 1 220 ? 22.469 30.312 38.312 1 92.62 220 ALA B C 1
ATOM 7701 O O . ALA B 1 220 ? 22.812 30.469 39.5 1 92.62 220 ALA B O 1
ATOM 7702 N N . GLU B 1 221 ? 22.562 31.25 37.469 1 92.12 221 GLU B N 1
ATOM 7703 C CA . GLU B 1 221 ? 23.141 32.562 37.812 1 92.12 221 GLU B CA 1
ATOM 7704 C C . GLU B 1 221 ? 22.188 33.375 38.688 1 92.12 221 GLU B C 1
ATOM 7706 O O . GLU B 1 221 ? 22.625 34.094 39.594 1 92.12 221 GLU B O 1
ATOM 7711 N N . ALA B 1 222 ? 20.969 33.344 38.406 1 91.88 222 ALA B N 1
ATOM 7712 C CA . ALA B 1 222 ? 19.984 34.125 39.156 1 91.88 222 ALA B CA 1
ATOM 7713 C C . ALA B 1 222 ? 19.859 33.656 40.594 1 91.88 222 ALA B C 1
ATOM 7715 O O . ALA B 1 222 ? 19.719 34.469 41.5 1 91.88 222 ALA B O 1
ATOM 7716 N N . TYR B 1 223 ? 19.938 32.438 40.812 1 89.25 223 TYR B N 1
ATOM 7717 C CA . TYR B 1 223 ? 19.672 31.891 42.125 1 89.25 223 TYR B CA 1
ATOM 7718 C C . TYR B 1 223 ? 20.938 31.328 42.75 1 89.25 223 TYR B C 1
ATOM 7720 O O . TYR B 1 223 ? 20.875 30.672 43.812 1 89.25 223 TYR B O 1
ATOM 7728 N N . GLY B 1 224 ? 22.031 31.531 42.188 1 84.31 224 GLY B N 1
ATOM 7729 C CA . GLY B 1 224 ? 23.328 31.188 42.75 1 84.31 224 GLY B CA 1
ATOM 7730 C C . GLY B 1 224 ? 23.531 29.688 42.906 1 84.31 224 GLY B C 1
ATOM 7731 O O . GLY B 1 224 ? 24.078 29.219 43.906 1 84.31 224 GLY B O 1
ATOM 7732 N N . THR B 1 225 ? 22.969 28.953 42.094 1 86.69 225 THR B N 1
ATOM 7733 C CA . THR B 1 225 ? 23.156 27.516 42.094 1 86.69 225 THR B CA 1
ATOM 7734 C C . THR B 1 225 ? 24.062 27.094 40.938 1 86.69 225 THR B C 1
ATOM 7736 O O . THR B 1 225 ? 24.484 27.938 40.125 1 86.69 225 THR B O 1
ATOM 7739 N N . ASN B 1 226 ? 24.406 25.859 40.844 1 89 226 ASN B N 1
ATOM 7740 C CA . ASN B 1 226 ? 25.25 25.344 39.781 1 89 226 ASN B CA 1
ATOM 7741 C C . ASN B 1 226 ? 24.406 24.734 38.656 1 89 226 ASN B C 1
ATOM 7743 O O . ASN B 1 226 ? 23.328 24.203 38.906 1 89 226 ASN B O 1
ATOM 7747 N N . GLU B 1 227 ? 24.906 24.953 37.531 1 91.5 227 GLU B N 1
ATOM 7748 C CA . GLU B 1 227 ? 24.234 24.438 36.344 1 91.5 227 GLU B CA 1
ATOM 7749 C C . GLU B 1 227 ? 24.016 22.938 36.438 1 91.5 227 GLU B C 1
ATOM 7751 O O . GLU B 1 227 ? 22.984 22.422 36 1 91.5 227 GLU B O 1
ATOM 7756 N N . ALA B 1 228 ? 24.969 22.281 37 1 90 228 ALA B N 1
ATOM 7757 C CA . ALA B 1 228 ? 24.875 20.828 37.156 1 90 228 ALA B CA 1
ATOM 7758 C C . ALA B 1 228 ? 23.719 20.438 38.062 1 90 228 ALA B C 1
ATOM 7760 O O . ALA B 1 228 ? 23.031 19.453 37.781 1 90 228 ALA B O 1
ATOM 7761 N N . TRP B 1 229 ? 23.625 21.234 39.031 1 89.88 229 TRP B N 1
ATOM 7762 C CA . TRP B 1 229 ? 22.516 20.969 39.969 1 89.88 229 TRP B CA 1
ATOM 7763 C C . TRP B 1 229 ? 21.172 21.188 39.281 1 89.88 229 TRP B C 1
ATOM 7765 O O . TRP B 1 229 ? 20.234 20.391 39.469 1 89.88 229 TRP B O 1
ATOM 7775 N N . ILE B 1 230 ? 21.031 22.156 38.562 1 91.75 230 ILE B N 1
ATOM 7776 C CA . ILE B 1 230 ? 19.797 22.469 37.875 1 91.75 230 ILE B CA 1
ATOM 7777 C C . ILE B 1 230 ? 19.469 21.328 36.906 1 91.75 230 ILE B C 1
ATOM 7779 O O . ILE B 1 230 ? 18.312 20.922 36.781 1 91.75 230 ILE B O 1
ATOM 7783 N N . LYS B 1 231 ? 20.469 20.906 36.219 1 87.56 231 LYS B N 1
ATOM 7784 C CA . LYS B 1 231 ? 20.281 19.828 35.25 1 87.56 231 LYS B CA 1
ATOM 7785 C C . LYS B 1 231 ? 19.812 18.547 35.938 1 87.56 231 LYS B C 1
ATOM 7787 O O . LYS B 1 231 ? 18.953 17.828 35.438 1 87.56 231 LYS B O 1
ATOM 7792 N N . THR B 1 232 ? 20.359 18.312 37.094 1 86.06 232 THR B N 1
ATOM 7793 C CA . THR B 1 232 ? 19.953 17.141 37.844 1 86.06 232 THR B CA 1
ATOM 7794 C C . THR B 1 232 ? 18.5 17.25 38.312 1 86.06 232 THR B C 1
ATOM 7796 O O . THR B 1 232 ? 17.75 16.281 38.25 1 86.06 232 THR B O 1
ATOM 7799 N N . GLN B 1 233 ? 18.156 18.438 38.75 1 87.69 233 GLN B N 1
ATOM 7800 C CA . GLN B 1 233 ? 16.781 18.656 39.188 1 87.69 233 GLN B CA 1
ATOM 7801 C C . GLN B 1 233 ? 15.812 18.578 38 1 87.69 233 GLN B C 1
ATOM 7803 O O . GLN B 1 233 ? 14.688 18.094 38.156 1 87.69 233 GLN B O 1
ATOM 7808 N N . TYR B 1 234 ? 16.25 19.078 36.938 1 86.56 234 TYR B N 1
ATOM 7809 C CA . TYR B 1 234 ? 15.438 19.031 35.75 1 86.56 234 TYR B CA 1
ATOM 7810 C C . TYR B 1 234 ? 15.18 17.594 35.312 1 86.56 234 TYR B C 1
ATOM 7812 O O . TYR B 1 234 ? 14.078 17.266 34.875 1 86.56 234 TYR B O 1
ATOM 7820 N N . GLN B 1 235 ? 16.125 16.812 35.469 1 77.62 235 GLN B N 1
ATOM 7821 C CA . GLN B 1 235 ? 15.984 15.406 35.125 1 77.62 235 GLN B CA 1
ATOM 7822 C C . GLN B 1 235 ? 15 14.711 36.062 1 77.62 235 GLN B C 1
ATOM 7824 O O . GLN B 1 235 ? 14.234 13.852 35.656 1 77.62 235 GLN B O 1
ATOM 7829 N N . LYS B 1 236 ? 15.016 15.086 37.25 1 79.5 236 LYS B N 1
ATOM 7830 C CA . LYS B 1 236 ? 14.156 14.477 38.281 1 79.5 236 LYS B CA 1
ATOM 7831 C C . LYS B 1 236 ? 12.711 14.938 38.125 1 79.5 236 LYS B C 1
ATOM 7833 O O . LYS B 1 236 ? 11.789 14.125 38.188 1 79.5 236 LYS B O 1
ATOM 7838 N N . LYS B 1 237 ? 12.5 16.234 37.812 1 82.12 237 LYS B N 1
ATOM 7839 C CA . LYS B 1 237 ? 11.156 16.812 37.812 1 82.12 237 LYS B CA 1
ATOM 7840 C C . LYS B 1 237 ? 10.578 16.844 36.406 1 82.12 237 LYS B C 1
ATOM 7842 O O . LYS B 1 237 ? 9.359 16.875 36.25 1 82.12 237 LYS B O 1
ATOM 7847 N N . GLY B 1 238 ? 11.406 16.875 35.469 1 76.44 238 GLY B N 1
ATOM 7848 C CA . GLY B 1 238 ? 10.984 16.875 34.062 1 76.44 238 GLY B CA 1
ATOM 7849 C C . GLY B 1 238 ? 10.43 18.203 33.625 1 76.44 238 GLY B C 1
ATOM 7850 O O . GLY B 1 238 ? 9.883 18.312 32.5 1 76.44 238 GLY B O 1
ATOM 7851 N N . ASP B 1 239 ? 10.453 19.188 34.5 1 85.12 239 ASP B N 1
ATOM 7852 C CA . ASP B 1 239 ? 9.891 20.5 34.25 1 85.12 239 ASP B CA 1
ATOM 7853 C C . ASP B 1 239 ? 10.781 21.609 34.812 1 85.12 239 ASP B C 1
ATOM 7855 O O . ASP B 1 239 ? 10.938 21.703 36.031 1 85.12 239 ASP B O 1
ATOM 7859 N N . LEU B 1 240 ? 11.297 22.406 33.938 1 88.69 240 LEU B N 1
ATOM 7860 C CA . LEU B 1 240 ? 12.203 23.469 34.375 1 88.69 240 LEU B CA 1
ATOM 7861 C C . LEU B 1 240 ? 11.461 24.516 35.188 1 88.69 240 LEU B C 1
ATOM 7863 O O . LEU B 1 240 ? 12.078 25.234 36 1 88.69 240 LEU B O 1
ATOM 7867 N N . GLY B 1 241 ? 10.172 24.688 34.875 1 90.69 241 GLY B N 1
ATOM 7868 C CA . GLY B 1 241 ? 9.383 25.609 35.688 1 90.69 241 GLY B CA 1
ATOM 7869 C C . GLY B 1 241 ? 9.328 25.219 37.156 1 90.69 241 GLY B C 1
ATOM 7870 O O . GLY B 1 241 ? 9.477 26.078 38.031 1 90.69 241 GLY B O 1
ATOM 7871 N N . LEU B 1 242 ? 9.164 24.016 37.406 1 90.69 242 LEU B N 1
ATOM 7872 C CA . LEU B 1 242 ? 9.125 23.516 38.781 1 90.69 242 LEU B CA 1
ATOM 7873 C C . LEU B 1 242 ? 10.492 23.656 39.438 1 90.69 242 LEU B C 1
ATOM 7875 O O . LEU B 1 242 ? 10.578 23.938 40.625 1 90.69 242 LEU B O 1
ATOM 7879 N N . VAL B 1 243 ? 11.484 23.438 38.688 1 91.75 243 VAL B N 1
ATOM 7880 C CA . VAL B 1 243 ? 12.844 23.609 39.188 1 91.75 243 VAL B CA 1
ATOM 7881 C C . VAL B 1 243 ? 13.07 25.062 39.594 1 91.75 243 VAL B C 1
ATOM 7883 O O . VAL B 1 243 ? 13.672 25.328 40.656 1 91.75 243 VAL B O 1
ATOM 7886 N N . ALA B 1 244 ? 12.633 25.953 38.781 1 93.69 244 ALA B N 1
ATOM 7887 C CA . ALA B 1 244 ? 12.789 27.375 39.062 1 93.69 244 ALA B CA 1
ATOM 7888 C C . ALA B 1 244 ? 12.055 27.766 40.344 1 93.69 244 ALA B C 1
ATOM 7890 O O . ALA B 1 244 ? 12.586 28.5 41.188 1 93.69 244 ALA B O 1
ATOM 7891 N N . LYS B 1 245 ? 10.891 27.312 40.5 1 92.12 245 LYS B N 1
ATOM 7892 C CA . LYS B 1 245 ? 10.102 27.594 41.719 1 92.12 245 LYS B CA 1
ATOM 7893 C C . LYS B 1 245 ? 10.805 27.078 42.969 1 92.12 245 LYS B C 1
ATOM 7895 O O . LYS B 1 245 ? 10.875 27.766 43.969 1 92.12 245 LYS B O 1
ATOM 7900 N N . GLU B 1 246 ? 11.312 25.922 42.875 1 89.38 246 GLU B N 1
ATOM 7901 C CA . GLU B 1 246 ? 12 25.312 44 1 89.38 246 GLU B CA 1
ATOM 7902 C C . GLU B 1 246 ? 13.305 26.047 44.312 1 89.38 246 GLU B C 1
ATOM 7904 O O . GLU B 1 246 ? 13.711 26.141 45.469 1 89.38 246 GLU B O 1
ATOM 7909 N N . SER B 1 247 ? 13.992 26.375 43.312 1 89 247 SER B N 1
ATOM 7910 C CA . SER B 1 247 ? 15.258 27.078 43.469 1 89 247 SER B CA 1
ATOM 7911 C C . SER B 1 247 ? 15.055 28.422 44.188 1 89 247 SER B C 1
ATOM 7913 O O . SER B 1 247 ? 15.867 28.812 45 1 89 247 SER B O 1
ATOM 7915 N N . ARG B 1 248 ? 14.078 29.094 43.812 1 86.56 248 ARG B N 1
ATOM 7916 C CA . ARG B 1 248 ? 13.781 30.391 44.406 1 86.56 248 ARG B CA 1
ATOM 7917 C C . ARG B 1 248 ? 13.414 30.234 45.875 1 86.56 248 ARG B C 1
ATOM 7919 O O . ARG B 1 248 ? 13.781 31.062 46.719 1 86.56 248 ARG B O 1
ATOM 7926 N N . SER B 1 249 ? 12.68 29.266 46.188 1 81.62 249 SER B N 1
ATOM 7927 C CA . SER B 1 249 ? 12.227 29.016 47.562 1 81.62 249 SER B CA 1
ATOM 7928 C C . SER B 1 249 ? 13.406 28.672 48.469 1 81.62 249 SER B C 1
ATOM 7930 O O . SER B 1 249 ? 13.352 28.922 49.656 1 81.62 249 SER B O 1
ATOM 7932 N N . SER B 1 250 ? 14.422 28.078 47.906 1 75.88 250 SER B N 1
ATOM 7933 C CA . SER B 1 250 ? 15.57 27.656 48.719 1 75.88 250 SER B CA 1
ATOM 7934 C C . SER B 1 250 ? 16.547 28.797 48.938 1 75.88 250 SER B C 1
ATOM 7936 O O . SER B 1 250 ? 17.469 28.688 49.75 1 75.88 250 SER B O 1
ATOM 7938 N N . GLN B 1 251 ? 16.484 29.844 48.188 1 69.5 251 GLN B N 1
ATOM 7939 C CA . GLN B 1 251 ? 17.422 30.969 48.344 1 69.5 251 GLN B CA 1
ATOM 7940 C C . GLN B 1 251 ? 17.031 31.875 49.469 1 69.5 251 GLN B C 1
ATOM 7942 O O . GLN B 1 251 ? 15.875 32.312 49.562 1 69.5 251 GLN B O 1
ATOM 7947 N N . PRO B 1 252 ? 17.766 31.797 50.625 1 56.19 252 PRO B N 1
ATOM 7948 C CA . PRO B 1 252 ? 17.5 32.75 51.688 1 56.19 252 PRO B CA 1
ATOM 7949 C C . PRO B 1 252 ? 17.453 34.188 51.188 1 56.19 252 PRO B C 1
ATOM 7951 O O . PRO B 1 252 ? 18.156 34.531 50.219 1 56.19 252 PRO B O 1
ATOM 7954 N N . MET B 1 253 ? 16.359 34.844 51.062 1 51.09 253 MET B N 1
ATOM 7955 C CA . MET B 1 253 ? 16.156 36.25 50.625 1 51.09 253 MET B CA 1
ATOM 7956 C C . MET B 1 253 ? 17.234 37.156 51.188 1 51.09 253 MET B C 1
ATOM 7958 O O . MET B 1 253 ? 17.141 37.625 52.312 1 51.09 253 MET B O 1
ATOM 7962 N N . ILE B 1 254 ? 18.375 36.844 51.188 1 47.25 254 ILE B N 1
ATOM 7963 C CA . ILE B 1 254 ? 19.375 37.719 51.812 1 47.25 254 ILE B CA 1
ATOM 7964 C C . ILE B 1 254 ? 19.297 39.094 51.156 1 47.25 254 ILE B C 1
ATOM 7966 O O . ILE B 1 254 ? 20.156 39.938 51.438 1 47.25 254 ILE B O 1
ATOM 7970 N N . MET B 1 255 ? 18.516 39.344 50.125 1 46.66 255 MET B N 1
ATOM 7971 C CA . MET B 1 255 ? 18.859 40.594 49.469 1 46.66 255 MET B CA 1
ATOM 7972 C C . MET B 1 255 ? 18.438 41.781 50.312 1 46.66 255 MET B C 1
ATOM 7974 O O . MET B 1 255 ? 17.344 41.781 50.875 1 46.66 255 MET B O 1
ATOM 7978 N N . MET B 1 256 ? 19.391 42.562 50.844 1 48.19 256 MET B N 1
ATOM 7979 C CA . MET B 1 256 ? 19.281 43.906 51.438 1 48.19 256 MET B CA 1
ATOM 7980 C C . MET B 1 256 ? 18.234 44.75 50.719 1 48.19 256 MET B C 1
ATOM 7982 O O . MET B 1 256 ? 17.625 45.625 51.312 1 48.19 256 MET B O 1
ATOM 7986 N N . PHE B 1 257 ? 18.125 44.688 49.281 1 53.62 257 PHE B N 1
ATOM 7987 C CA . PHE B 1 257 ? 17.203 45.531 48.531 1 53.62 257 PHE B CA 1
ATOM 7988 C C . PHE B 1 257 ? 16.047 44.719 48 1 53.62 257 PHE B C 1
ATOM 7990 O O . PHE B 1 257 ? 16.25 43.594 47.5 1 53.62 257 PHE B O 1
ATOM 7997 N N . LYS B 1 258 ? 14.977 45 48.438 1 59.09 258 LYS B N 1
ATOM 7998 C CA . LYS B 1 258 ? 13.75 44.344 48 1 59.09 258 LYS B CA 1
ATOM 7999 C C . LYS B 1 258 ? 13.516 44.531 46.5 1 59.09 258 LYS B C 1
ATOM 8001 O O . LYS B 1 258 ? 13.359 45.656 46.031 1 59.09 258 LYS B O 1
ATOM 8006 N N . PRO B 1 259 ? 13.656 43.5 45.688 1 67.94 259 PRO B N 1
ATOM 8007 C CA . PRO B 1 259 ? 13.469 43.688 44.25 1 67.94 259 PRO B CA 1
ATOM 8008 C C . PRO B 1 259 ? 12.055 44.156 43.906 1 67.94 259 PRO B C 1
ATOM 8010 O O . PRO B 1 259 ? 11.117 43.938 44.656 1 67.94 259 PRO B O 1
ATOM 8013 N N . GLU B 1 260 ? 11.953 45 42.875 1 79.5 260 GLU B N 1
ATOM 8014 C CA . GLU B 1 260 ? 10.695 45.562 42.406 1 79.5 260 GLU B CA 1
ATOM 8015 C C . GLU B 1 260 ? 9.727 44.469 41.969 1 79.5 260 GLU B C 1
ATOM 8017 O O . GLU B 1 260 ? 10.141 43.438 41.406 1 79.5 260 GLU B O 1
ATOM 8022 N N . VAL B 1 261 ? 8.508 44.562 42.406 1 87.75 261 VAL B N 1
ATOM 8023 C CA . VAL B 1 261 ? 7.453 43.625 42.062 1 87.75 261 VAL B CA 1
ATOM 8024 C C . VAL B 1 261 ? 7.293 43.562 40.531 1 87.75 261 VAL B C 1
ATOM 8026 O O . VAL B 1 261 ? 7.34 44.562 39.844 1 87.75 261 VAL B O 1
ATOM 8029 N N . LEU B 1 262 ? 7.203 42.344 40.062 1 94.06 262 LEU B N 1
ATOM 8030 C CA . LEU B 1 262 ? 7.07 42.156 38.625 1 94.06 262 LEU B CA 1
ATOM 8031 C C . LEU B 1 262 ? 5.664 42.5 38.156 1 94.06 262 LEU B C 1
ATOM 8033 O O . LEU B 1 262 ? 4.68 42.156 38.812 1 94.06 262 LEU B O 1
ATOM 8037 N N . THR B 1 263 ? 5.582 43.25 37.094 1 96.06 263 THR B N 1
ATOM 8038 C CA . THR B 1 263 ? 4.312 43.562 36.469 1 96.06 263 THR B CA 1
ATOM 8039 C C . THR B 1 263 ? 4.199 42.875 35.094 1 96.06 263 THR B C 1
ATOM 8041 O O . THR B 1 263 ? 5.207 42.469 34.531 1 96.06 263 THR B O 1
ATOM 8044 N N . ILE B 1 264 ? 3.016 42.781 34.656 1 96.94 264 ILE B N 1
ATOM 8045 C CA . ILE B 1 264 ? 2.77 42.156 33.344 1 96.94 264 ILE B CA 1
ATOM 8046 C C . ILE B 1 264 ? 3.453 42.969 32.25 1 96.94 264 ILE B C 1
ATOM 8048 O O . ILE B 1 264 ? 4.012 42.438 31.312 1 96.94 264 ILE B O 1
ATOM 8052 N N . ARG B 1 265 ? 3.396 44.281 32.406 1 96.12 265 ARG B N 1
ATOM 8053 C CA . ARG B 1 265 ? 4.035 45.188 31.453 1 96.12 265 ARG B CA 1
ATOM 8054 C C . ARG B 1 265 ? 5.535 44.906 31.391 1 96.12 265 ARG B C 1
ATOM 8056 O O . ARG B 1 265 ? 6.105 44.844 30.297 1 96.12 265 ARG B O 1
ATOM 8063 N N . LYS B 1 266 ? 6.066 44.812 32.5 1 95.69 266 LYS B N 1
ATOM 8064 C CA . LYS B 1 266 ? 7.508 44.625 32.562 1 95.69 266 LYS B CA 1
ATOM 8065 C C . LYS B 1 266 ? 7.898 43.281 31.953 1 95.69 266 LYS B C 1
ATOM 8067 O O . LYS B 1 266 ? 8.844 43.188 31.172 1 95.69 266 LYS B O 1
ATOM 8072 N N . VAL B 1 267 ? 7.215 42.25 32.344 1 97.12 267 VAL B N 1
ATOM 8073 C CA . VAL B 1 267 ? 7.52 40.906 31.844 1 97.12 267 VAL B CA 1
ATOM 8074 C C . VAL B 1 267 ? 7.34 40.875 30.328 1 97.12 267 VAL B C 1
ATOM 8076 O O . VAL B 1 267 ? 8.219 40.406 29.609 1 97.12 267 VAL B O 1
ATOM 8079 N N . PHE B 1 268 ? 6.266 41.344 29.812 1 96.5 268 PHE B N 1
ATOM 8080 C CA . PHE B 1 268 ? 5.945 41.344 28.391 1 96.5 268 PHE B CA 1
ATOM 8081 C C . PHE B 1 268 ? 6.98 42.125 27.594 1 96.5 268 PHE B C 1
ATOM 8083 O O . PHE B 1 268 ? 7.461 41.656 26.562 1 96.5 268 PHE B O 1
ATOM 8090 N N . ASN B 1 269 ? 7.285 43.281 28.078 1 95.38 269 ASN B N 1
ATOM 8091 C CA . ASN B 1 269 ? 8.266 44.125 27.406 1 95.38 269 ASN B CA 1
ATOM 8092 C C . ASN B 1 269 ? 9.648 43.469 27.391 1 95.38 269 ASN B C 1
ATOM 8094 O O . ASN B 1 269 ? 10.383 43.594 26.406 1 95.38 269 ASN B O 1
ATOM 8098 N N . THR B 1 270 ? 9.984 42.906 28.469 1 95.81 270 THR B N 1
ATOM 8099 C CA . THR B 1 270 ? 11.273 42.219 28.547 1 95.81 270 THR B CA 1
ATOM 8100 C C . THR B 1 270 ? 11.312 41.031 27.562 1 95.81 270 THR B C 1
ATOM 8102 O O . THR B 1 270 ? 12.344 40.781 26.938 1 95.81 270 THR B O 1
ATOM 8105 N N . PHE B 1 271 ? 10.234 40.312 27.484 1 96.06 271 PHE B N 1
ATOM 8106 C CA . PHE B 1 271 ? 10.164 39.219 26.531 1 96.06 271 PHE B CA 1
ATOM 8107 C C . PHE B 1 271 ? 10.352 39.719 25.109 1 96.06 271 PHE B C 1
ATOM 8109 O O . PHE B 1 271 ? 11.062 39.094 24.312 1 96.06 271 PHE B O 1
ATOM 8116 N N . ARG B 1 272 ? 9.727 40.781 24.797 1 94.38 272 ARG B N 1
ATOM 8117 C CA . ARG B 1 272 ? 9.875 41.344 23.469 1 94.38 272 ARG B CA 1
ATOM 8118 C C . ARG B 1 272 ? 11.312 41.812 23.219 1 94.38 272 ARG B C 1
ATOM 8120 O O . ARG B 1 272 ? 11.812 41.719 22.094 1 94.38 272 ARG B O 1
ATOM 8127 N N . LEU B 1 273 ? 11.914 42.312 24.281 1 93.12 273 LEU B N 1
ATOM 8128 C CA . LEU B 1 273 ? 13.312 42.719 24.188 1 93.12 273 LEU B CA 1
ATOM 8129 C C . LEU B 1 273 ? 14.203 41.5 23.922 1 93.12 273 LEU B C 1
ATOM 8131 O O . LEU B 1 273 ? 15.125 41.562 23.094 1 93.12 273 LEU B O 1
ATOM 8135 N N . ILE B 1 274 ? 13.938 40.469 24.625 1 93.5 274 ILE B N 1
ATOM 8136 C CA . ILE B 1 274 ? 14.688 39.25 24.453 1 93.5 274 ILE B CA 1
ATOM 8137 C C . ILE B 1 274 ? 14.555 38.75 23 1 93.5 274 ILE B C 1
ATOM 8139 O O . ILE B 1 274 ? 15.539 38.344 22.391 1 93.5 274 ILE B O 1
ATOM 8143 N N . ALA B 1 275 ? 13.438 38.812 22.453 1 91.5 275 ALA B N 1
ATOM 8144 C CA . ALA B 1 275 ? 13.156 38.344 21.094 1 91.5 275 ALA B CA 1
ATOM 8145 C C . ALA B 1 275 ? 13.891 39.188 20.062 1 91.5 275 ALA B C 1
ATOM 8147 O O . ALA B 1 275 ? 14.25 38.688 18.984 1 91.5 275 ALA B O 1
ATOM 8148 N N . LYS B 1 276 ? 14.141 40.438 20.328 1 88.75 276 LYS B N 1
ATOM 8149 C CA . LYS B 1 276 ? 14.742 41.344 19.375 1 88.75 276 LYS B CA 1
ATOM 8150 C C . LYS B 1 276 ? 16.266 41.312 19.469 1 88.75 276 LYS B C 1
ATOM 8152 O O . LYS B 1 276 ? 16.953 41.875 18.594 1 88.75 276 LYS B O 1
ATOM 8157 N N . GLU B 1 277 ? 16.703 40.688 20.5 1 87.75 277 GLU B N 1
ATOM 8158 C CA . GLU B 1 277 ? 18.156 40.625 20.672 1 87.75 277 GLU B CA 1
ATOM 8159 C C . GLU B 1 277 ? 18.812 39.75 19.594 1 87.75 277 GLU B C 1
ATOM 8161 O O . GLU B 1 277 ? 18.438 38.594 19.422 1 87.75 277 GLU B O 1
ATOM 8166 N N . TYR B 1 278 ? 19.641 40.375 18.719 1 82.31 278 TYR B N 1
ATOM 8167 C CA . TYR B 1 278 ? 20.375 39.625 17.703 1 82.31 278 TYR B CA 1
ATOM 8168 C C . TYR B 1 278 ? 21.828 40.094 17.625 1 82.31 278 TYR B C 1
ATOM 8170 O O . TYR B 1 278 ? 22.172 41.156 18.156 1 82.31 278 TYR B O 1
ATOM 8178 N N . GLY B 1 279 ? 22.75 39.406 17.094 1 79.31 279 GLY B N 1
ATOM 8179 C CA . GLY B 1 279 ? 24.141 39.781 16.875 1 79.31 279 GLY B CA 1
ATOM 8180 C C . GLY B 1 279 ? 25.094 39.094 17.828 1 79.31 279 GLY B C 1
ATOM 8181 O O . GLY B 1 279 ? 24.781 38.062 18.406 1 79.31 279 GLY B O 1
ATOM 8182 N N . LYS B 1 280 ? 26.25 39.844 17.922 1 80.06 280 LYS B N 1
ATOM 8183 C CA . LYS B 1 280 ? 27.328 39.344 18.766 1 80.06 280 LYS B CA 1
ATOM 8184 C C . LYS B 1 280 ? 26.969 39.438 20.234 1 80.06 280 LYS B C 1
ATOM 8186 O O . LYS B 1 280 ? 26.453 40.469 20.688 1 80.06 280 LYS B O 1
ATOM 8191 N N . GLU B 1 281 ? 26.938 38.438 21.094 1 84.62 281 GLU B N 1
ATOM 8192 C CA . GLU B 1 281 ? 26.719 38.375 22.531 1 84.62 281 GLU B CA 1
ATOM 8193 C C . GLU B 1 281 ? 25.234 38.312 22.875 1 84.62 281 GLU B C 1
ATOM 8195 O O . GLU B 1 281 ? 24.828 38.656 23.984 1 84.62 281 GLU B O 1
ATOM 8200 N N . SER B 1 282 ? 24.422 38.25 21.797 1 87.75 282 SER B N 1
ATOM 8201 C CA . SER B 1 282 ? 22.969 38.219 21.984 1 87.75 282 SER B CA 1
ATOM 8202 C C . SER B 1 282 ? 22.578 37.188 23.031 1 87.75 282 SER B C 1
ATOM 8204 O O . SER B 1 282 ? 21.656 37.406 23.828 1 87.75 282 SER B O 1
ATOM 8206 N N . GLN B 1 283 ? 23.328 36.188 23.094 1 88.25 283 GLN B N 1
ATOM 8207 C CA . GLN B 1 283 ? 23 35.125 24.047 1 88.25 283 GLN B CA 1
ATOM 8208 C C . GLN B 1 283 ? 23.219 35.594 25.484 1 88.25 283 GLN B C 1
ATOM 8210 O O . GLN B 1 283 ? 22.422 35.281 26.375 1 88.25 283 GLN B O 1
ATOM 8215 N N . GLU B 1 284 ? 24.266 36.312 25.656 1 90.62 284 GLU B N 1
ATOM 8216 C CA . GLU B 1 284 ? 24.562 36.812 26.984 1 90.62 284 GLU B CA 1
ATOM 8217 C C . GLU B 1 284 ? 23.547 37.875 27.406 1 90.62 284 GLU B C 1
ATOM 8219 O O . GLU B 1 284 ? 23.141 37.938 28.562 1 90.62 284 GLU B O 1
ATOM 8224 N N . LYS B 1 285 ? 23.188 38.688 26.5 1 92.62 285 LYS B N 1
ATOM 8225 C CA . LYS B 1 285 ? 22.188 39.719 26.781 1 92.62 285 LYS B CA 1
ATOM 8226 C C . LYS B 1 285 ? 20.828 39.094 27.109 1 92.62 285 LYS B C 1
ATOM 8228 O O . LYS B 1 285 ? 20.156 39.531 28.047 1 92.62 285 LYS B O 1
ATOM 8233 N N . LYS B 1 286 ? 20.453 38.125 26.312 1 93.94 286 LYS B N 1
ATOM 8234 C CA . LYS B 1 286 ? 19.203 37.406 26.578 1 93.94 286 LYS B CA 1
ATOM 8235 C C . LYS B 1 286 ? 19.219 36.781 27.969 1 93.94 286 LYS B C 1
ATOM 8237 O O . LYS B 1 286 ? 18.234 36.875 28.719 1 93.94 286 LYS B O 1
ATOM 8242 N N . LYS B 1 287 ? 20.312 36.219 28.297 1 93.12 287 LYS B N 1
ATOM 8243 C CA . LYS B 1 287 ? 20.469 35.562 29.594 1 93.12 287 LYS B CA 1
ATOM 8244 C C . LYS B 1 287 ? 20.328 36.594 30.719 1 93.12 287 LYS B C 1
ATOM 8246 O O . LYS B 1 287 ? 19.672 36.344 31.734 1 93.12 287 LYS B O 1
ATOM 8251 N N . ASN B 1 288 ? 20.906 37.719 30.547 1 93.31 288 ASN B N 1
ATOM 8252 C CA . ASN B 1 288 ? 20.859 38.781 31.562 1 93.31 288 ASN B CA 1
ATOM 8253 C C . ASN B 1 288 ? 19.438 39.312 31.766 1 93.31 288 ASN B C 1
ATOM 8255 O O . ASN B 1 288 ? 19.047 39.625 32.875 1 93.31 288 ASN B O 1
ATOM 8259 N N . HIS B 1 289 ? 18.781 39.438 30.641 1 95.12 289 HIS B N 1
ATOM 8260 C CA . HIS B 1 289 ? 17.391 39.844 30.75 1 95.12 289 HIS B CA 1
ATOM 8261 C C . HIS B 1 289 ? 16.562 38.812 31.516 1 95.12 289 HIS B C 1
ATOM 8263 O O . HIS B 1 289 ? 15.711 39.188 32.344 1 95.12 289 HIS B O 1
ATOM 8269 N N . MET B 1 290 ? 16.797 37.562 31.266 1 95.62 290 MET B N 1
ATOM 8270 C CA . MET B 1 290 ? 16.094 36.5 31.969 1 95.62 290 MET B CA 1
ATOM 8271 C C . MET B 1 290 ? 16.453 36.5 33.438 1 95.62 290 MET B C 1
ATOM 8273 O O . MET B 1 290 ? 15.57 36.375 34.312 1 95.62 290 MET B O 1
ATOM 8277 N N . LYS B 1 291 ? 17.703 36.719 33.688 1 93.56 291 LYS B N 1
ATOM 8278 C CA . LYS B 1 291 ? 18.188 36.75 35.062 1 93.56 291 LYS B CA 1
ATOM 8279 C C . LYS B 1 291 ? 17.531 37.875 35.875 1 93.56 291 LYS B C 1
ATOM 8281 O O . LYS B 1 291 ? 17.109 37.656 37 1 93.56 291 LYS B O 1
ATOM 8286 N N . ALA B 1 292 ? 17.422 38.938 35.25 1 93 292 ALA B N 1
ATOM 8287 C CA . ALA B 1 292 ? 16.812 40.094 35.938 1 93 292 ALA B CA 1
ATOM 8288 C C . ALA B 1 292 ? 15.367 39.812 36.312 1 93 292 ALA B C 1
ATOM 8290 O O . ALA B 1 292 ? 14.922 40.188 37.406 1 93 292 ALA B O 1
ATOM 8291 N N . LEU B 1 293 ? 14.656 39.156 35.438 1 95.19 293 LEU B N 1
ATOM 8292 C CA . LEU B 1 293 ? 13.273 38.812 35.75 1 95.19 293 LEU B CA 1
ATOM 8293 C C . LEU B 1 293 ? 13.211 37.75 36.844 1 95.19 293 LEU B C 1
ATOM 8295 O O . LEU B 1 293 ? 12.375 37.844 37.75 1 95.19 293 LEU B O 1
ATOM 8299 N N . LEU B 1 294 ? 14.125 36.844 36.812 1 93.75 294 LEU B N 1
ATOM 8300 C CA . LEU B 1 294 ? 14.102 35.719 37.75 1 93.75 294 LEU B CA 1
ATOM 8301 C C . LEU B 1 294 ? 14.445 36.219 39.156 1 93.75 294 LEU B C 1
ATOM 8303 O O . LEU B 1 294 ? 13.867 35.719 40.156 1 93.75 294 LEU B O 1
ATOM 8307 N N . VAL B 1 295 ? 15.281 37.094 39.25 1 89.88 295 VAL B N 1
ATOM 8308 C CA . VAL B 1 295 ? 15.688 37.625 40.562 1 89.88 295 VAL B CA 1
ATOM 8309 C C . VAL B 1 295 ? 14.516 38.312 41.219 1 89.88 295 VAL B C 1
ATOM 8311 O O . VAL B 1 295 ? 14.359 38.25 42.438 1 89.88 295 VAL B O 1
ATOM 8314 N N . SER B 1 296 ? 13.695 38.938 40.438 1 91.06 296 SER B N 1
ATOM 8315 C CA . SER B 1 296 ? 12.57 39.688 40.969 1 91.06 296 SER B CA 1
ATOM 8316 C C . SER B 1 296 ? 11.352 38.812 41.188 1 91.06 296 SER B C 1
ATOM 8318 O O . SER B 1 296 ? 10.422 39.219 41.906 1 91.06 296 SER B O 1
ATOM 8320 N N . ALA B 1 297 ? 11.383 37.656 40.625 1 93.25 297 ALA B N 1
ATOM 8321 C CA . ALA B 1 297 ? 10.203 36.781 40.656 1 93.25 297 ALA B CA 1
ATOM 8322 C C . ALA B 1 297 ? 10.016 36.156 42.031 1 93.25 297 ALA B C 1
ATOM 8324 O O . ALA B 1 297 ? 10.992 35.75 42.688 1 93.25 297 ALA B O 1
ATOM 8325 N N . THR B 1 298 ? 8.75 36.125 42.438 1 89.38 298 THR B N 1
ATOM 8326 C CA . THR B 1 298 ? 8.422 35.531 43.75 1 89.38 298 THR B CA 1
ATOM 8327 C C . THR B 1 298 ? 7.293 34.531 43.594 1 89.38 298 THR B C 1
ATOM 8329 O O . THR B 1 298 ? 6.602 34.469 42.594 1 89.38 298 THR B O 1
ATOM 8332 N N . ASP B 1 299 ? 7.156 33.656 44.625 1 90.56 299 ASP B N 1
ATOM 8333 C CA . ASP B 1 299 ? 6.074 32.688 44.719 1 90.56 299 ASP B CA 1
ATOM 8334 C C . ASP B 1 299 ? 6.066 31.797 43.469 1 90.56 299 ASP B C 1
ATOM 8336 O O . ASP B 1 299 ? 7.082 31.172 43.156 1 90.56 299 ASP B O 1
ATOM 8340 N N . CYS B 1 300 ? 4.945 31.766 42.781 1 93.62 300 CYS B N 1
ATOM 8341 C CA . CYS B 1 300 ? 4.859 30.844 41.625 1 93.62 300 CYS B CA 1
ATOM 8342 C C . CYS B 1 300 ? 5.262 31.562 40.344 1 93.62 300 CYS B C 1
ATOM 8344 O O . CYS B 1 300 ? 5.215 30.953 39.25 1 93.62 300 CYS B O 1
ATOM 8346 N N . GLU B 1 301 ? 5.695 32.781 40.406 1 95 301 GLU B N 1
ATOM 8347 C CA . GLU B 1 301 ? 6.09 33.562 39.25 1 95 301 GLU B CA 1
ATOM 8348 C C . GLU B 1 301 ? 7.242 32.906 38.5 1 95 301 GLU B C 1
ATOM 8350 O O . GLU B 1 301 ? 7.234 32.844 37.281 1 95 301 GLU B O 1
ATOM 8355 N N . PRO B 1 302 ? 8.258 32.375 39.25 1 94.69 302 PRO B N 1
ATOM 8356 C CA . PRO B 1 302 ? 9.367 31.734 38.531 1 94.69 302 PRO B CA 1
ATOM 8357 C C . PRO B 1 302 ? 8.906 30.562 37.656 1 94.69 302 PRO B C 1
ATOM 8359 O O . PRO B 1 302 ? 9.414 30.359 36.562 1 94.69 302 PRO B O 1
ATOM 8362 N N . GLN B 1 303 ? 8 29.828 38.156 1 94.62 303 GLN B N 1
ATOM 8363 C CA . GLN B 1 303 ? 7.488 28.672 37.438 1 94.62 303 GLN B CA 1
ATOM 8364 C C . GLN B 1 303 ? 6.879 29.078 36.094 1 94.62 303 GLN B C 1
ATOM 8366 O O . GLN B 1 303 ? 7.242 28.531 35.062 1 94.62 303 GLN B O 1
ATOM 8371 N N . TYR B 1 304 ? 6.066 29.953 36.156 1 95.69 304 TYR B N 1
ATOM 8372 C CA . TYR B 1 304 ? 5.328 30.328 34.969 1 95.69 304 TYR B CA 1
ATOM 8373 C C . TYR B 1 304 ? 6.156 31.234 34.062 1 95.69 304 TYR B C 1
ATOM 8375 O O . TYR B 1 304 ? 5.945 31.297 32.844 1 95.69 304 TYR B O 1
ATOM 8383 N N . LEU B 1 305 ? 7.082 31.938 34.656 1 95.38 305 LEU B N 1
ATOM 8384 C CA . LEU B 1 305 ? 8.031 32.688 33.844 1 95.38 305 LEU B CA 1
ATOM 8385 C C . LEU B 1 305 ? 8.812 31.766 32.938 1 95.38 305 LEU B C 1
ATOM 8387 O O . LEU B 1 305 ? 8.961 32.062 31.734 1 95.38 305 LEU B O 1
ATOM 8391 N N . ILE B 1 306 ? 9.258 30.703 33.469 1 94.12 306 ILE B N 1
ATOM 8392 C CA . ILE B 1 306 ? 10.047 29.75 32.688 1 94.12 306 ILE B CA 1
ATOM 8393 C C . ILE B 1 306 ? 9.156 29.078 31.656 1 94.12 306 ILE B C 1
ATOM 8395 O O . ILE B 1 306 ? 9.57 28.891 30.516 1 94.12 306 ILE B O 1
ATOM 8399 N N . ARG B 1 307 ? 8.008 28.766 32 1 92.31 307 ARG B N 1
ATOM 8400 C CA . ARG B 1 307 ? 7.098 28.094 31.078 1 92.31 307 ARG B CA 1
ATOM 8401 C C . ARG B 1 307 ? 6.742 29.016 29.922 1 92.31 307 ARG B C 1
ATOM 8403 O O . ARG B 1 307 ? 6.602 28.562 28.781 1 92.31 307 ARG B O 1
ATOM 8410 N N . LEU B 1 308 ? 6.594 30.219 30.219 1 93.56 308 LEU B N 1
ATOM 8411 C CA . LEU B 1 308 ? 6.328 31.203 29.172 1 93.56 308 LEU B CA 1
ATOM 8412 C C . LEU B 1 308 ? 7.543 31.359 28.266 1 93.56 308 LEU B C 1
ATOM 8414 O O . LEU B 1 308 ? 7.398 31.516 27.047 1 93.56 308 LEU B O 1
ATOM 8418 N N . LEU B 1 309 ? 8.68 31.344 28.891 1 92.88 309 LEU B N 1
ATOM 8419 C CA . LEU B 1 309 ? 9.906 31.453 28.125 1 92.88 309 LEU B CA 1
ATOM 8420 C C . LEU B 1 309 ? 10.086 30.25 27.203 1 92.88 309 LEU B C 1
ATOM 8422 O O . LEU B 1 309 ? 10.648 30.359 26.125 1 92.88 309 LEU B O 1
ATOM 8426 N N . GLN B 1 310 ? 9.594 29.172 27.641 1 88 310 GLN B N 1
ATOM 8427 C CA . GLN B 1 310 ? 9.648 27.953 26.844 1 88 310 GLN B CA 1
ATOM 8428 C C . GLN B 1 310 ? 8.484 27.891 25.859 1 88 310 GLN B C 1
ATOM 8430 O O . GLN B 1 310 ? 8.406 26.953 25.047 1 88 310 GLN B O 1
ATOM 8435 N N . SER B 1 311 ? 7.555 28.844 25.891 1 81.19 311 SER B N 1
ATOM 8436 C CA . SER B 1 311 ? 6.391 28.984 25.016 1 81.19 311 SER B CA 1
ATOM 8437 C C . SER B 1 311 ? 5.434 27.812 25.188 1 81.19 311 SER B C 1
ATOM 8439 O O . SER B 1 311 ? 4.816 27.359 24.219 1 81.19 311 SER B O 1
ATOM 8441 N N . LYS B 1 312 ? 5.414 27.312 26.438 1 83.38 312 LYS B N 1
ATOM 8442 C CA . LYS B 1 312 ? 4.508 26.203 26.75 1 83.38 312 LYS B CA 1
ATOM 8443 C C . LYS B 1 312 ? 4.023 26.281 28.188 1 83.38 312 LYS B C 1
ATOM 8445 O O . LYS B 1 312 ? 4.812 26.141 29.125 1 83.38 312 LYS B O 1
ATOM 8450 N N . LEU B 1 313 ? 2.785 26.469 28.328 1 86.06 313 LEU B N 1
ATOM 8451 C CA . LEU B 1 313 ? 2.238 26.547 29.672 1 86.06 313 LEU B CA 1
ATOM 8452 C C . LEU B 1 313 ? 1.909 25.156 30.203 1 86.06 313 LEU B C 1
ATOM 8454 O O . LEU B 1 313 ? 2.172 24.859 31.375 1 86.06 313 LEU B O 1
ATOM 8458 N N . ARG B 1 314 ? 1.338 24.281 29.375 1 80 314 ARG B N 1
ATOM 8459 C CA . ARG B 1 314 ? 1.029 22.891 29.656 1 80 314 ARG B CA 1
ATOM 8460 C C . ARG B 1 314 ? 0.028 22.781 30.812 1 80 314 ARG B C 1
ATOM 8462 O O . ARG B 1 314 ? 0.236 22 31.75 1 80 314 ARG B O 1
ATOM 8469 N N . ILE B 1 315 ? -0.952 23.594 30.891 1 87 315 ILE B N 1
ATOM 8470 C CA . ILE B 1 315 ? -1.916 23.594 31.984 1 87 315 ILE B CA 1
ATOM 8471 C C . ILE B 1 315 ? -3.322 23.375 31.438 1 87 315 ILE B C 1
ATOM 8473 O O . ILE B 1 315 ? -4.312 23.672 32.125 1 87 315 ILE B O 1
ATOM 8477 N N . GLY B 1 316 ? -3.412 23 30.156 1 81.44 316 GLY B N 1
ATOM 8478 C CA . GLY B 1 316 ? -4.711 22.75 29.547 1 81.44 316 GLY B CA 1
ATOM 8479 C C . GLY B 1 316 ? -5.438 24.016 29.156 1 81.44 316 GLY B C 1
ATOM 8480 O O . GLY B 1 316 ? -6.664 24.031 29.047 1 81.44 316 GLY B O 1
ATOM 8481 N N . TYR B 1 317 ? -4.762 25.016 29.078 1 87.88 317 TYR B N 1
ATOM 8482 C CA . TYR B 1 317 ? -5.273 26.328 28.688 1 87.88 317 TYR B CA 1
ATOM 8483 C C . TYR B 1 317 ? -5.145 26.547 27.188 1 87.88 317 TYR B C 1
ATOM 8485 O O . TYR B 1 317 ? -4.137 27.078 26.703 1 87.88 317 TYR B O 1
ATOM 8493 N N . ALA B 1 318 ? -6.277 26.203 26.5 1 86.06 318 ALA B N 1
ATOM 8494 C CA . ALA B 1 318 ? -6.262 26.281 25.047 1 86.06 318 ALA B CA 1
ATOM 8495 C C . ALA B 1 318 ? -6.609 27.688 24.578 1 86.06 318 ALA B C 1
ATOM 8497 O O . ALA B 1 318 ? -7.297 28.438 25.281 1 86.06 318 ALA B O 1
ATOM 8498 N N . GLU B 1 319 ? -6.125 27.984 23.438 1 89.19 319 GLU B N 1
ATOM 8499 C CA . GLU B 1 319 ? -6.402 29.297 22.844 1 89.19 319 GLU B CA 1
ATOM 8500 C C . GLU B 1 319 ? -7.895 29.469 22.594 1 89.19 319 GLU B C 1
ATOM 8502 O O . GLU B 1 319 ? -8.422 30.578 22.75 1 89.19 319 GLU B O 1
ATOM 8507 N N . LYS B 1 320 ? -8.586 28.516 22.234 1 88.5 320 LYS B N 1
ATOM 8508 C CA . LYS B 1 320 ? -10.023 28.594 21.984 1 88.5 320 LYS B CA 1
ATOM 8509 C C . LYS B 1 320 ? -10.766 29 23.25 1 88.5 320 LYS B C 1
ATOM 8511 O O . LYS B 1 320 ? -11.75 29.75 23.188 1 88.5 320 LYS B O 1
ATOM 8516 N N . THR B 1 321 ? -10.297 28.5 24.344 1 92.56 321 THR B N 1
ATOM 8517 C CA . THR B 1 321 ? -10.883 28.859 25.625 1 92.56 321 THR B CA 1
ATOM 8518 C C . THR B 1 321 ? -10.656 30.344 25.938 1 92.56 321 THR B C 1
ATOM 8520 O O . THR B 1 321 ? -11.555 31.016 26.438 1 92.56 321 THR B O 1
ATOM 8523 N N . LEU B 1 322 ? -9.461 30.75 25.625 1 95.44 322 LEU B N 1
ATOM 8524 C CA . LEU B 1 322 ? -9.117 32.156 25.828 1 95.44 322 LEU B CA 1
ATOM 8525 C C . LEU B 1 322 ? -10.023 33.062 25 1 95.44 322 LEU B C 1
ATOM 8527 O O . LEU B 1 322 ? -10.539 34.062 25.516 1 95.44 322 LEU B O 1
ATOM 8531 N N . LEU B 1 323 ? -10.234 32.719 23.766 1 95.62 323 LEU B N 1
ATOM 8532 C CA . LEU B 1 323 ? -11.062 33.531 22.859 1 95.62 323 LEU B CA 1
ATOM 8533 C C . LEU B 1 323 ? -12.516 33.562 23.328 1 95.62 323 LEU B C 1
ATOM 8535 O O . LEU B 1 323 ? -13.156 34.594 23.312 1 95.62 323 LEU B O 1
ATOM 8539 N N . ALA B 1 324 ? -13.008 32.5 23.703 1 95.06 324 ALA B N 1
ATOM 8540 C CA . ALA B 1 324 ? -14.375 32.438 24.219 1 95.06 324 ALA B CA 1
ATOM 8541 C C . ALA B 1 324 ? -14.531 33.281 25.469 1 95.06 324 ALA B C 1
ATOM 8543 O O . ALA B 1 324 ? -15.516 34.031 25.609 1 95.06 324 ALA B O 1
ATOM 8544 N N . ALA B 1 325 ? -13.555 33.125 26.344 1 96.69 325 ALA B N 1
ATOM 8545 C CA . ALA B 1 325 ? -13.586 33.875 27.594 1 96.69 325 ALA B CA 1
ATOM 8546 C C . ALA B 1 325 ? -13.516 35.375 27.328 1 96.69 325 ALA B C 1
ATOM 8548 O O . ALA B 1 325 ? -14.148 36.156 28.031 1 96.69 325 ALA B O 1
ATOM 8549 N N . LEU B 1 326 ? -12.719 35.75 26.391 1 96.81 326 LEU B N 1
ATOM 8550 C CA . LEU B 1 326 ? -12.594 37.156 26.047 1 96.81 326 LEU B CA 1
ATOM 8551 C C . LEU B 1 326 ? -13.938 37.75 25.594 1 96.81 326 LEU B C 1
ATOM 8553 O O . LEU B 1 326 ? -14.305 38.844 25.969 1 96.81 326 LEU B O 1
ATOM 8557 N N . GLY B 1 327 ? -14.656 37.031 24.75 1 94.88 327 GLY B N 1
ATOM 8558 C CA . GLY B 1 327 ? -15.984 37.438 24.328 1 94.88 327 GLY B CA 1
ATOM 8559 C C . GLY B 1 327 ? -16.969 37.594 25.484 1 94.88 327 GLY B C 1
ATOM 8560 O O . GLY B 1 327 ? -17.688 38.562 25.578 1 94.88 327 GLY B O 1
ATOM 8561 N N . GLN B 1 328 ? -16.953 36.656 26.344 1 94.25 328 GLN B N 1
ATOM 8562 C CA . GLN B 1 328 ? -17.844 36.688 27.5 1 94.25 328 GLN B CA 1
ATOM 8563 C C . GLN B 1 328 ? -17.5 37.812 28.438 1 94.25 328 GLN B C 1
ATOM 8565 O O . GLN B 1 328 ? -18.406 38.5 28.953 1 94.25 328 GLN B O 1
ATOM 8570 N N . ALA B 1 329 ? -16.219 37.969 28.672 1 95.81 329 ALA B N 1
ATOM 8571 C CA . ALA B 1 329 ? -15.773 39.062 29.547 1 95.81 329 ALA B CA 1
ATOM 8572 C C . ALA B 1 329 ? -16.25 40.406 29.016 1 95.81 329 ALA B C 1
ATOM 8574 O O . ALA B 1 329 ? -16.609 41.312 29.797 1 95.81 329 ALA B O 1
ATOM 8575 N N . ALA B 1 330 ? -16.219 40.562 27.75 1 93 330 ALA B N 1
ATOM 8576 C CA . ALA B 1 330 ? -16.656 41.812 27.125 1 93 330 ALA B CA 1
ATOM 8577 C C . ALA B 1 330 ? -18.141 42.062 27.359 1 93 330 ALA B C 1
ATOM 8579 O O . ALA B 1 330 ? -18.578 43.188 27.562 1 93 330 ALA B O 1
ATOM 8580 N N . VAL B 1 331 ? -18.891 41.031 27.312 1 90.44 331 VAL B N 1
ATOM 8581 C CA . VAL B 1 331 ? -20.328 41.156 27.516 1 90.44 331 VAL B CA 1
ATOM 8582 C C . VAL B 1 331 ? -20.609 41.594 28.953 1 90.44 331 VAL B C 1
ATOM 8584 O O . VAL B 1 331 ? -21.438 42.5 29.188 1 90.44 331 VAL B O 1
ATOM 8587 N N . TYR B 1 332 ? -19.938 41 29.875 1 90 332 TYR B N 1
ATOM 8588 C CA . TYR B 1 332 ? -20.172 41.281 31.281 1 90 332 TYR B CA 1
ATOM 8589 C C . TYR B 1 332 ? -19.672 42.688 31.641 1 90 332 TYR B C 1
ATOM 8591 O O . TYR B 1 332 ? -20.188 43.312 32.562 1 90 332 TYR B O 1
ATOM 8599 N N . THR B 1 333 ? -18.672 43.156 31.016 1 84.25 333 THR B N 1
ATOM 8600 C CA . THR B 1 333 ? -18.062 44.469 31.344 1 84.25 333 THR B CA 1
ATOM 8601 C C . THR B 1 333 ? -18.766 45.594 30.609 1 84.25 333 THR B C 1
ATOM 8603 O O . THR B 1 333 ? -18.766 46.719 31.078 1 84.25 333 THR B O 1
ATOM 8606 N N . GLU B 1 334 ? -19.078 45.5 29.266 1 68.12 334 GLU B N 1
ATOM 8607 C CA . GLU B 1 334 ? -19.609 46.562 28.438 1 68.12 334 GLU B CA 1
ATOM 8608 C C . GLU B 1 334 ? -20.922 47.094 28.984 1 68.12 334 GLU B C 1
ATOM 8610 O O . GLU B 1 334 ? -21.875 46.312 29.156 1 68.12 334 GLU B O 1
ATOM 8615 N N . GLU B 1 335 ? -20.734 47.969 29.812 1 54.88 335 GLU B N 1
ATOM 8616 C CA . GLU B 1 335 ? -21.875 48.844 30 1 54.88 335 GLU B CA 1
ATOM 8617 C C . GLU B 1 335 ? -22.391 49.375 28.672 1 54.88 335 GLU B C 1
ATOM 8619 O O . GLU B 1 335 ? -23.578 49.719 28.531 1 54.88 335 GLU B O 1
ATOM 8624 N N . HIS B 1 336 ? -21.531 49.625 27.781 1 46.47 336 HIS B N 1
ATOM 8625 C CA . HIS B 1 336 ? -21.766 50.469 26.609 1 46.47 336 HIS B CA 1
ATOM 8626 C C . HIS B 1 336 ? -22.328 49.625 25.453 1 46.47 336 HIS B C 1
ATOM 8628 O O . HIS B 1 336 ? -22.531 50.156 24.344 1 46.47 336 HIS B O 1
ATOM 8634 N N . SER B 1 337 ? -22.266 48.312 25.516 1 53.75 337 SER B N 1
ATOM 8635 C CA . SER B 1 337 ? -22.75 47.75 24.25 1 53.75 337 SER B CA 1
ATOM 8636 C C . SER B 1 337 ? -24.125 47.125 24.406 1 53.75 337 SER B C 1
ATOM 8638 O O . SER B 1 337 ? -24.359 46.344 25.297 1 53.75 337 SER B O 1
ATOM 8640 N N . LYS B 1 338 ? -25.125 47.938 24.094 1 59.69 338 LYS B N 1
ATOM 8641 C CA . LYS B 1 338 ? -26.516 47.531 24.031 1 59.69 338 LYS B CA 1
ATOM 8642 C C . LYS B 1 338 ? -26.641 46.188 23.312 1 59.69 338 LYS B C 1
ATOM 8644 O O . LYS B 1 338 ? -26.109 46 22.219 1 59.69 338 LYS B O 1
ATOM 8649 N N . LEU B 1 339 ? -26.922 45.188 24 1 66.44 339 LEU B N 1
ATOM 8650 C CA . LEU B 1 339 ? -27.234 43.875 23.453 1 66.44 339 LEU B CA 1
ATOM 8651 C C . LEU B 1 339 ? -28.219 44 22.297 1 66.44 339 LEU B C 1
ATOM 8653 O O . LEU B 1 339 ? -29.297 44.594 22.438 1 66.44 339 LEU B O 1
ATOM 8657 N N . PRO B 1 340 ? -27.719 43.656 21.141 1 67.94 340 PRO B N 1
ATOM 8658 C CA . PRO B 1 340 ? -28.734 43.656 20.078 1 67.94 340 PRO B CA 1
ATOM 8659 C C . PRO B 1 340 ? -29.969 42.844 20.438 1 67.94 340 PRO B C 1
ATOM 8661 O O . PRO B 1 340 ? -29.859 41.812 21.094 1 67.94 340 PRO B O 1
ATOM 8664 N N . PRO B 1 341 ? -31.094 43.438 20.438 1 65.25 341 PRO B N 1
ATOM 8665 C CA . PRO B 1 341 ? -32.344 42.844 20.859 1 65.25 341 PRO B CA 1
ATOM 8666 C C . PRO B 1 341 ? -32.562 41.438 20.297 1 65.25 341 PRO B C 1
ATOM 8668 O O . PRO B 1 341 ? -33.219 40.594 20.922 1 65.25 341 PRO B O 1
ATOM 8671 N N . ASP B 1 342 ? -31.984 41 19.234 1 69.81 342 ASP B N 1
ATOM 8672 C CA . ASP B 1 342 ? -32.281 39.75 18.531 1 69.81 342 ASP B CA 1
ATOM 8673 C C . ASP B 1 342 ? -31.391 38.594 19.047 1 69.81 342 ASP B C 1
ATOM 8675 O O . ASP B 1 342 ? -31.531 37.469 18.609 1 69.81 342 ASP B O 1
ATOM 8679 N N . ILE B 1 343 ? -30.656 38.875 20.047 1 70.88 343 ILE B N 1
ATOM 8680 C CA . ILE B 1 343 ? -29.719 37.812 20.453 1 70.88 343 ILE B CA 1
ATOM 8681 C C . ILE B 1 343 ? -30.281 37.062 21.656 1 70.88 343 ILE B C 1
ATOM 8683 O O . ILE B 1 343 ? -30.531 37.688 22.703 1 70.88 343 ILE B O 1
ATOM 8687 N N . GLN B 1 344 ? -30.594 35.812 21.516 1 70.56 344 GLN B N 1
ATOM 8688 C CA . GLN B 1 344 ? -31.156 34.969 22.547 1 70.56 344 GLN B CA 1
ATOM 8689 C C . GLN B 1 344 ? -30.094 34.562 23.562 1 70.56 344 GLN B C 1
ATOM 8691 O O . GLN B 1 344 ? -30.328 34.594 24.766 1 70.56 344 GLN B O 1
ATOM 8696 N N . SER B 1 345 ? -28.844 34.156 23.062 1 86 345 SER B N 1
ATOM 8697 C CA . SER B 1 345 ? -27.75 33.719 23.922 1 86 345 SER B CA 1
ATOM 8698 C C . SER B 1 345 ? -26.516 34.594 23.734 1 86 345 SER B C 1
ATOM 8700 O O . SER B 1 345 ? -25.594 34.25 23.016 1 86 345 SER B O 1
ATOM 8702 N N . PRO B 1 346 ? -26.516 35.656 24.484 1 85.31 346 PRO B N 1
ATOM 8703 C CA . PRO B 1 346 ? -25.469 36.656 24.25 1 85.31 346 PRO B CA 1
ATOM 8704 C C . PRO B 1 346 ? -24.062 36.094 24.516 1 85.31 346 PRO B C 1
ATOM 8706 O O . PRO B 1 346 ? -23.125 36.438 23.797 1 85.31 346 PRO B O 1
ATOM 8709 N N . LEU B 1 347 ? -23.891 35.281 25.516 1 89.31 347 LEU B N 1
ATOM 8710 C CA . LEU B 1 347 ? -22.578 34.75 25.844 1 89.31 347 LEU B CA 1
ATOM 8711 C C . LEU B 1 347 ? -22.047 33.844 24.75 1 89.31 347 LEU B C 1
ATOM 8713 O O . LEU B 1 347 ? -20.875 33.938 24.375 1 89.31 347 LEU B O 1
ATOM 8717 N N . GLU B 1 348 ? -22.875 33.031 24.281 1 91 348 GLU B N 1
ATOM 8718 C CA . GLU B 1 348 ? -22.484 32.156 23.188 1 91 348 GLU B CA 1
ATOM 8719 C C . GLU B 1 348 ? -22.156 32.938 21.922 1 91 348 GLU B C 1
ATOM 8721 O O . GLU B 1 348 ? -21.188 32.625 21.234 1 91 348 GLU B O 1
ATOM 8726 N N . GLU B 1 349 ? -22.938 33.812 21.609 1 91.31 349 GLU B N 1
ATOM 8727 C CA . GLU B 1 349 ? -22.719 34.625 20.422 1 91.31 349 GLU B CA 1
ATOM 8728 C C . GLU B 1 349 ? -21.438 35.469 20.547 1 91.31 349 GLU B C 1
ATOM 8730 O O . GLU B 1 349 ? -20.734 35.656 19.562 1 91.31 349 GLU B O 1
ATOM 8735 N N . ALA B 1 350 ? -21.25 35.969 21.719 1 92.62 350 ALA B N 1
ATOM 8736 C CA . ALA B 1 350 ? -20.031 36.75 21.953 1 92.62 350 ALA B CA 1
ATOM 8737 C C . ALA B 1 350 ? -18.781 35.906 21.719 1 92.62 350 ALA B C 1
ATOM 8739 O O . ALA B 1 350 ? -17.812 36.375 21.109 1 92.62 350 ALA B O 1
ATOM 8740 N N . SER B 1 351 ? -18.828 34.75 22.25 1 93.81 351 SER B N 1
ATOM 8741 C CA . SER B 1 351 ? -17.719 33.844 22.031 1 93.81 351 SER B CA 1
ATOM 8742 C C . SER B 1 351 ? -17.5 33.562 20.547 1 93.81 351 SER B C 1
ATOM 8744 O O . SER B 1 351 ? -16.359 33.562 20.078 1 93.81 351 SER B O 1
ATOM 8746 N N . ASN B 1 352 ? -18.531 33.406 19.859 1 92.69 352 ASN B N 1
ATOM 8747 C CA . ASN B 1 352 ? -18.453 33.125 18.438 1 92.69 352 ASN B CA 1
ATOM 8748 C C . ASN B 1 352 ? -17.922 34.312 17.641 1 92.69 352 ASN B C 1
ATOM 8750 O O . ASN B 1 352 ? -17.156 34.125 16.688 1 92.69 352 ASN B O 1
ATOM 8754 N N . ILE B 1 353 ? -18.297 35.406 18.016 1 92.88 353 ILE B N 1
ATOM 8755 C CA . ILE B 1 353 ? -17.875 36.594 17.312 1 92.88 353 ILE B CA 1
ATOM 8756 C C . ILE B 1 353 ? -16.359 36.75 17.438 1 92.88 353 ILE B C 1
ATOM 8758 O O . ILE B 1 353 ? -15.672 37 16.438 1 92.88 353 ILE B O 1
ATOM 8762 N N . VAL B 1 354 ? -15.836 36.625 18.625 1 94.69 354 VAL B N 1
ATOM 8763 C CA . VAL B 1 354 ? -14.398 36.781 18.844 1 94.69 354 VAL B CA 1
ATOM 8764 C C . VAL B 1 354 ? -13.633 35.719 18.062 1 94.69 354 VAL B C 1
ATOM 8766 O O . VAL B 1 354 ? -12.602 36 17.453 1 94.69 354 VAL B O 1
ATOM 8769 N N . LYS B 1 355 ? -14.141 34.531 18.125 1 93.5 355 LYS B N 1
ATOM 8770 C CA . LYS B 1 355 ? -13.5 33.469 17.391 1 93.5 355 LYS B CA 1
ATOM 8771 C C . LYS B 1 355 ? -13.5 33.75 15.891 1 93.5 355 LYS B C 1
ATOM 8773 O O . LYS B 1 355 ? -12.492 33.531 15.211 1 93.5 355 LYS B O 1
ATOM 8778 N N . GLN B 1 356 ? -14.555 34.156 15.406 1 91.81 356 GLN B N 1
ATOM 8779 C CA . GLN B 1 356 ? -14.68 34.469 13.984 1 91.81 356 GLN B CA 1
ATOM 8780 C C . GLN B 1 356 ? -13.742 35.625 13.586 1 91.81 356 GLN B C 1
ATOM 8782 O O . GLN B 1 356 ? -13.078 35.531 12.547 1 91.81 356 GLN B O 1
ATOM 8787 N N . VAL B 1 357 ? -13.773 36.625 14.414 1 94.38 357 VAL B N 1
ATOM 8788 C CA . VAL B 1 357 ? -12.922 37.75 14.125 1 94.38 357 VAL B CA 1
ATOM 8789 C C . VAL B 1 357 ? -11.453 37.312 14.133 1 94.38 357 VAL B C 1
ATOM 8791 O O . VAL B 1 357 ? -10.672 37.75 13.289 1 94.38 357 VAL B O 1
ATOM 8794 N N . TYR B 1 358 ? -11.094 36.531 15.07 1 94.25 358 TYR B N 1
ATOM 8795 C CA . TYR B 1 358 ? -9.719 36.062 15.141 1 94.25 358 TYR B CA 1
ATOM 8796 C C . TYR B 1 358 ? -9.375 35.219 13.922 1 94.25 358 TYR B C 1
ATOM 8798 O O . TYR B 1 358 ? -8.227 35.219 13.469 1 94.25 358 TYR B O 1
ATOM 8806 N N . SER B 1 359 ? -10.281 34.5 13.391 1 91.88 359 SER B N 1
ATOM 8807 C CA . SER B 1 359 ? -10.039 33.656 12.234 1 91.88 359 SER B CA 1
ATOM 8808 C C . SER B 1 359 ? -9.711 34.5 10.992 1 91.88 359 SER B C 1
ATOM 8810 O O . SER B 1 359 ? -8.992 34.031 10.109 1 91.88 359 SER B O 1
ATOM 8812 N N . VAL B 1 360 ? -10.188 35.656 10.93 1 92.19 360 VAL B N 1
ATOM 8813 C CA . VAL B 1 360 ? -9.984 36.5 9.75 1 92.19 360 VAL B CA 1
ATOM 8814 C C . VAL B 1 360 ? -8.875 37.5 10 1 92.19 360 VAL B C 1
ATOM 8816 O O . VAL B 1 360 ? -8.242 38 9.062 1 92.19 360 VAL B O 1
ATOM 8819 N N . LEU B 1 361 ? -8.703 37.812 11.242 1 93.31 361 LEU B N 1
ATOM 8820 C CA . LEU B 1 361 ? -7.652 38.75 11.648 1 93.31 361 LEU B CA 1
ATOM 8821 C C . LEU B 1 361 ? -6.957 38.25 12.914 1 93.31 361 LEU B C 1
ATOM 8823 O O . LEU B 1 361 ? -7.176 38.812 14 1 93.31 361 LEU B O 1
ATOM 8827 N N . PRO B 1 362 ? -6.047 37.344 12.734 1 93.25 362 PRO B N 1
ATOM 8828 C CA . PRO B 1 362 ? -5.363 36.781 13.898 1 93.25 362 PRO B CA 1
ATOM 8829 C C . PRO B 1 362 ? -4.309 37.719 14.477 1 93.25 362 PRO B C 1
ATOM 8831 O O . PRO B 1 362 ? -3.117 37.406 14.469 1 93.25 362 PRO B O 1
ATOM 8834 N N . ASP B 1 363 ? -4.73 38.844 15.039 1 94.38 363 ASP B N 1
ATOM 8835 C CA . ASP B 1 363 ? -3.922 39.875 15.648 1 94.38 363 ASP B CA 1
ATOM 8836 C C . ASP B 1 363 ? -4.594 40.438 16.906 1 94.38 363 ASP B C 1
ATOM 8838 O O . ASP B 1 363 ? -5.512 41.25 16.828 1 94.38 363 ASP B O 1
ATOM 8842 N N . TYR B 1 364 ? -4.039 40.094 18.031 1 96.31 364 TYR B N 1
ATOM 8843 C CA . TYR B 1 364 ? -4.66 40.469 19.297 1 96.31 364 TYR B CA 1
ATOM 8844 C C . TYR B 1 364 ? -4.555 41.969 19.516 1 96.31 364 TYR B C 1
ATOM 8846 O O . TYR B 1 364 ? -5.422 42.562 20.156 1 96.31 364 TYR B O 1
ATOM 8854 N N . ASP B 1 365 ? -3.471 42.625 19.031 1 95.56 365 ASP B N 1
ATOM 8855 C CA . ASP B 1 365 ? -3.334 44.062 19.188 1 95.56 365 ASP B CA 1
ATOM 8856 C C . ASP B 1 365 ? -4.531 44.812 18.578 1 95.56 365 ASP B C 1
ATOM 8858 O O . ASP B 1 365 ? -5.125 45.656 19.219 1 95.56 365 ASP B O 1
ATOM 8862 N N . LYS B 1 366 ? -4.875 44.406 17.453 1 94.81 366 LYS B N 1
ATOM 8863 C CA . LYS B 1 366 ? -5.969 45.031 16.734 1 94.81 366 LYS B CA 1
ATOM 8864 C C . LYS B 1 366 ? -7.32 44.656 17.328 1 94.81 366 LYS B C 1
ATOM 8866 O O . LYS B 1 366 ? -8.203 45.5 17.484 1 94.81 366 LYS B O 1
ATOM 8871 N N . ILE B 1 367 ? -7.492 43.5 17.672 1 95.56 367 ILE B N 1
ATOM 8872 C CA . ILE B 1 367 ? -8.766 43 18.172 1 95.56 367 ILE B CA 1
ATOM 8873 C C . ILE B 1 367 ? -9.078 43.625 19.516 1 95.56 367 ILE B C 1
ATOM 8875 O O . ILE B 1 367 ? -10.188 44.125 19.734 1 95.56 367 ILE B O 1
ATOM 8879 N N . ILE B 1 368 ? -8.094 43.625 20.406 1 96.44 368 ILE B N 1
ATOM 8880 C CA . ILE B 1 368 ? -8.312 44.125 21.75 1 96.44 368 ILE B CA 1
ATOM 8881 C C . ILE B 1 368 ? -8.508 45.656 21.703 1 96.44 368 ILE B C 1
ATOM 8883 O O . ILE B 1 368 ? -9.336 46.188 22.438 1 96.44 368 ILE B O 1
ATOM 8887 N N . SER B 1 369 ? -7.742 46.344 20.875 1 95.31 369 SER B N 1
ATOM 8888 C CA . SER B 1 369 ? -7.934 47.781 20.703 1 95.31 369 SER B CA 1
ATOM 8889 C C . SER B 1 369 ? -9.352 48.094 20.25 1 95.31 369 SER B C 1
ATOM 8891 O O . SER B 1 369 ? -10.008 48.969 20.797 1 95.31 369 SER B O 1
ATOM 8893 N N . ALA B 1 370 ? -9.836 47.344 19.312 1 94.44 370 ALA B N 1
ATOM 8894 C CA . ALA B 1 370 ? -11.188 47.562 18.797 1 94.44 370 ALA B CA 1
ATOM 8895 C C . ALA B 1 370 ? -12.227 47.188 19.859 1 94.44 370 ALA B C 1
ATOM 8897 O O . ALA B 1 370 ? -13.266 47.844 19.969 1 94.44 370 ALA B O 1
ATOM 8898 N N . LEU B 1 371 ? -11.945 46.156 20.531 1 93.94 371 LEU B N 1
ATOM 8899 C CA . LEU B 1 371 ? -12.859 45.688 21.562 1 93.94 371 LEU B CA 1
ATOM 8900 C C . LEU B 1 371 ? -13.047 46.75 22.641 1 93.94 371 LEU B C 1
ATOM 8902 O O . LEU B 1 371 ? -14.164 47 23.094 1 93.94 371 LEU B O 1
ATOM 8906 N N . LEU B 1 372 ? -11.961 47.438 23.094 1 93.12 372 LEU B N 1
ATOM 8907 C CA . LEU B 1 372 ? -11.969 48.375 24.188 1 93.12 372 LEU B CA 1
ATOM 8908 C C . LEU B 1 372 ? -12.516 49.719 23.719 1 93.12 372 LEU B C 1
ATOM 8910 O O . LEU B 1 372 ? -13.102 50.469 24.516 1 93.12 372 LEU B O 1
ATOM 8914 N N . THR B 1 373 ? -12.414 50.062 22.422 1 91.12 373 THR B N 1
ATOM 8915 C CA . THR B 1 373 ? -12.82 51.375 21.938 1 91.12 373 THR B CA 1
ATOM 8916 C C . THR B 1 373 ? -14.234 51.312 21.359 1 91.12 373 THR B C 1
ATOM 8918 O O . THR B 1 373 ? -15.047 52.219 21.609 1 91.12 373 THR B O 1
ATOM 8921 N N . GLU B 1 374 ? -14.508 50.281 20.562 1 89.25 374 GLU B N 1
ATOM 8922 C CA . GLU B 1 374 ? -15.766 50.25 19.812 1 89.25 374 GLU B CA 1
ATOM 8923 C C . GLU B 1 374 ? -16.734 49.25 20.438 1 89.25 374 GLU B C 1
ATOM 8925 O O . GLU B 1 374 ? -17.953 49.344 20.266 1 89.25 374 GLU B O 1
ATOM 8930 N N . GLY B 1 375 ? -16.219 48.281 21.094 1 89.12 375 GLY B N 1
ATOM 8931 C CA . GLY B 1 375 ? -17.078 47.312 21.734 1 89.12 375 GLY B CA 1
ATOM 8932 C C . GLY B 1 375 ? -17.156 46 20.969 1 89.12 375 GLY B C 1
ATOM 8933 O O . GLY B 1 375 ? -16.781 45.938 19.797 1 89.12 375 GLY B O 1
ATOM 8934 N N . LEU B 1 376 ? -17.734 45 21.609 1 91.81 376 LEU B N 1
ATOM 8935 C CA . LEU B 1 376 ? -17.766 43.625 21.125 1 91.81 376 LEU B CA 1
ATOM 8936 C C . LEU B 1 376 ? -18.625 43.5 19.875 1 91.81 376 LEU B C 1
ATOM 8938 O O . LEU B 1 376 ? -18.234 42.844 18.906 1 91.81 376 LEU B O 1
ATOM 8942 N N . TRP B 1 377 ? -19.75 44.062 19.859 1 88.81 377 TRP B N 1
ATOM 8943 C CA . TRP B 1 377 ? -20.734 43.844 18.812 1 88.81 377 TRP B CA 1
ATOM 8944 C C . TRP B 1 377 ? -20.312 44.562 17.516 1 88.81 377 TRP B C 1
ATOM 8946 O O . TRP B 1 377 ? -20.812 44.219 16.438 1 88.81 377 TRP B O 1
ATOM 8956 N N . MET B 1 378 ? -19.359 45.5 17.594 1 89.88 378 MET B N 1
ATOM 8957 C CA . MET B 1 378 ? -18.844 46.219 16.422 1 89.88 378 MET B CA 1
ATOM 8958 C C . MET B 1 378 ? -17.562 45.562 15.914 1 89.88 378 MET B C 1
ATOM 8960 O O . MET B 1 378 ? -17.047 45.969 14.867 1 89.88 378 MET B O 1
ATOM 8964 N N . LEU B 1 379 ? -17.125 44.594 16.609 1 92.75 379 LEU B N 1
ATOM 8965 C CA . LEU B 1 379 ? -15.836 43.969 16.328 1 92.75 379 LEU B CA 1
ATOM 8966 C C . LEU B 1 379 ? -15.797 43.438 14.898 1 92.75 379 LEU B C 1
ATOM 8968 O O . LEU B 1 379 ? -14.812 43.625 14.18 1 92.75 379 LEU B O 1
ATOM 8972 N N . PRO B 1 380 ? -16.859 42.719 14.438 1 91.25 380 PRO B N 1
ATOM 8973 C CA . PRO B 1 380 ? -16.812 42.156 13.086 1 91.25 380 PRO B CA 1
ATOM 8974 C C . PRO B 1 380 ? -16.703 43.219 12 1 91.25 380 PRO B C 1
ATOM 8976 O O . PRO B 1 380 ? -16.156 42.969 10.93 1 91.25 380 PRO B O 1
ATOM 8979 N N . LYS B 1 381 ? -17.156 44.344 12.234 1 89.94 381 LYS B N 1
ATOM 8980 C CA . LYS B 1 381 ? -17.109 45.438 11.266 1 89.94 381 LYS B CA 1
ATOM 8981 C C . LYS B 1 381 ? -15.758 46.125 11.281 1 89.94 381 LYS B C 1
ATOM 8983 O O . LYS B 1 381 ? -15.297 46.625 10.242 1 89.94 381 LYS B O 1
ATOM 8988 N N . LYS B 1 382 ? -15.156 46.156 12.406 1 91.25 382 LYS B N 1
ATOM 8989 C CA . LYS B 1 382 ? -13.906 46.906 12.562 1 91.25 382 LYS B CA 1
ATOM 8990 C C . LYS B 1 382 ? -12.703 46.031 12.25 1 91.25 382 LYS B C 1
ATOM 8992 O O . LYS B 1 382 ? -11.656 46.531 11.812 1 91.25 382 LYS B O 1
ATOM 8997 N N . CYS B 1 383 ? -12.758 44.844 12.625 1 92.81 383 CYS B N 1
ATOM 8998 C CA . CYS B 1 383 ? -11.664 43.906 12.406 1 92.81 383 CYS B CA 1
ATOM 8999 C C . CYS B 1 383 ? -11.969 42.969 11.234 1 92.81 383 CYS B C 1
ATOM 9001 O O . CYS B 1 383 ? -12.641 41.938 11.414 1 92.81 383 CYS B O 1
ATOM 9003 N N . ASN B 1 384 ? -11.32 43.312 10.125 1 91.19 384 ASN B N 1
ATOM 9004 C CA . ASN B 1 384 ? -11.617 42.562 8.914 1 91.19 384 ASN B CA 1
ATOM 9005 C C . ASN B 1 384 ? -10.344 42 8.281 1 91.19 384 ASN B C 1
ATOM 9007 O O . ASN B 1 384 ? -9.234 42.344 8.711 1 91.19 384 ASN B O 1
ATOM 9011 N N . PHE B 1 385 ? -10.633 41.188 7.316 1 93.06 385 PHE B N 1
ATOM 9012 C CA . PHE B 1 385 ? -9.547 40.562 6.551 1 93.06 385 PHE B CA 1
ATOM 9013 C C . PHE B 1 385 ? -8.688 41.656 5.898 1 93.06 385 PHE B C 1
ATOM 9015 O O . PHE B 1 385 ? -9.188 42.469 5.121 1 93.06 385 PHE B O 1
ATOM 9022 N N . THR B 1 386 ? -7.352 41.688 6.312 1 91.31 386 THR B N 1
ATOM 9023 C CA . THR B 1 386 ? -6.461 42.781 5.914 1 91.31 386 THR B CA 1
ATOM 9024 C C . THR B 1 386 ? -5.172 42.219 5.316 1 91.31 386 THR B C 1
ATOM 9026 O O . THR B 1 386 ? -4.574 41.281 5.863 1 91.31 386 THR B O 1
ATOM 9029 N N . PRO B 1 387 ? -4.805 42.781 4.133 1 94.38 387 PRO B N 1
ATOM 9030 C CA . PRO B 1 387 ? -3.516 42.375 3.58 1 94.38 387 PRO B CA 1
ATOM 9031 C C . PRO B 1 387 ? -2.357 42.594 4.555 1 94.38 387 PRO B C 1
ATOM 9033 O O . PRO B 1 387 ? -2.316 43.594 5.25 1 94.38 387 PRO B O 1
ATOM 9036 N N . GLY B 1 388 ? -1.499 41.75 4.562 1 93.25 388 GLY B N 1
ATOM 9037 C CA . GLY B 1 388 ? -0.373 41.812 5.48 1 93.25 388 GLY B CA 1
ATOM 9038 C C . GLY B 1 388 ? -0.522 40.906 6.688 1 93.25 388 GLY B C 1
ATOM 9039 O O . GLY B 1 388 ? 0.46 40.594 7.367 1 93.25 388 GLY B O 1
ATOM 9040 N N . VAL B 1 389 ? -1.727 40.5 6.957 1 94.56 389 VAL B N 1
ATOM 9041 C CA . VAL B 1 389 ? -1.991 39.562 8.055 1 94.56 389 VAL B CA 1
ATOM 9042 C C . VAL B 1 389 ? -2.547 38.25 7.508 1 94.56 389 VAL B C 1
ATOM 9044 O O . VAL B 1 389 ? -3.725 38.156 7.156 1 94.56 389 VAL B O 1
ATOM 9047 N N . PRO B 1 390 ? -1.763 37.219 7.535 1 95.5 390 PRO B N 1
ATOM 9048 C CA . PRO B 1 390 ? -2.227 35.938 6.977 1 95.5 390 PRO B CA 1
ATOM 9049 C C . PRO B 1 390 ? -3.275 35.281 7.848 1 95.5 390 PRO B C 1
ATOM 9051 O O . PRO B 1 390 ? -3.283 35.438 9.07 1 95.5 390 PRO B O 1
ATOM 9054 N N . ILE B 1 391 ? -4.156 34.5 7.219 1 94.25 391 ILE B N 1
ATOM 9055 C CA . ILE B 1 391 ? -5.176 33.75 7.938 1 94.25 391 ILE B CA 1
ATOM 9056 C C . ILE B 1 391 ? -4.883 32.25 7.824 1 94.25 391 ILE B C 1
ATOM 9058 O O . ILE B 1 391 ? -4.086 31.828 6.98 1 94.25 391 ILE B O 1
ATOM 9062 N N . GLY B 1 392 ? -5.492 31.5 8.766 1 92.38 392 GLY B N 1
ATOM 9063 C CA . GLY B 1 392 ? -5.398 30.062 8.648 1 92.38 392 GLY B CA 1
ATOM 9064 C C . GLY B 1 392 ? -6.133 29.516 7.438 1 92.38 392 GLY B C 1
ATOM 9065 O O . GLY B 1 392 ? -7.215 30 7.09 1 92.38 392 GLY B O 1
ATOM 9066 N N . PRO B 1 393 ? -5.582 28.547 6.832 1 93.38 393 PRO B N 1
ATOM 9067 C CA . PRO B 1 393 ? -6.191 28.031 5.602 1 93.38 393 PRO B CA 1
ATOM 9068 C C . PRO B 1 393 ? -7.41 27.156 5.867 1 93.38 393 PRO B C 1
ATOM 9070 O O . PRO B 1 393 ? -7.547 26.594 6.961 1 93.38 393 PRO B O 1
ATOM 9073 N N . MET B 1 394 ? -8.266 27.188 4.891 1 94 394 MET B N 1
ATOM 9074 C CA . MET B 1 394 ? -9.359 26.219 4.879 1 94 394 MET B CA 1
ATOM 9075 C C . MET B 1 394 ? -8.836 24.812 4.566 1 94 394 MET B C 1
ATOM 9077 O O . MET B 1 394 ? -7.941 24.656 3.736 1 94 394 MET B O 1
ATOM 9081 N N . LEU B 1 395 ? -9.367 23.797 5.227 1 90.12 395 LEU B N 1
ATOM 9082 C CA . LEU B 1 395 ? -8.828 22.453 5.109 1 90.12 395 LEU B CA 1
ATOM 9083 C C . LEU B 1 395 ? -9.875 21.5 4.551 1 90.12 395 LEU B C 1
ATOM 9085 O O . LEU B 1 395 ? -11.078 21.75 4.672 1 90.12 395 LEU B O 1
ATOM 9089 N N . SER B 1 396 ? -9.367 20.375 3.934 1 91 396 SER B N 1
ATOM 9090 C CA . SER B 1 396 ? -10.242 19.406 3.293 1 91 396 SER B CA 1
ATOM 9091 C C . SER B 1 396 ? -10.352 18.125 4.125 1 91 396 SER B C 1
ATOM 9093 O O . SER B 1 396 ? -9.477 17.844 4.949 1 91 396 SER B O 1
ATOM 9095 N N . LYS B 1 397 ? -11.422 17.406 3.863 1 85.19 397 LYS B N 1
ATOM 9096 C CA . LYS B 1 397 ? -11.617 16.078 4.457 1 85.19 397 LYS B CA 1
ATOM 9097 C C . LYS B 1 397 ? -11.281 14.977 3.463 1 85.19 397 LYS B C 1
ATOM 9099 O O . LYS B 1 397 ? -11.484 15.133 2.256 1 85.19 397 LYS B O 1
ATOM 9104 N N . ALA B 1 398 ? -10.82 13.836 3.959 1 81.69 398 ALA B N 1
ATOM 9105 C CA . ALA B 1 398 ? -10.422 12.719 3.104 1 81.69 398 ALA B CA 1
ATOM 9106 C C . ALA B 1 398 ? -11.633 11.914 2.645 1 81.69 398 ALA B C 1
ATOM 9108 O O . ALA B 1 398 ? -12.609 11.766 3.391 1 81.69 398 ALA B O 1
ATOM 9109 N N . THR B 1 399 ? -11.523 11.422 1.363 1 80.88 399 THR B N 1
ATOM 9110 C CA . THR B 1 399 ? -12.539 10.523 0.834 1 80.88 399 THR B CA 1
ATOM 9111 C C . THR B 1 399 ? -11.898 9.281 0.226 1 80.88 399 THR B C 1
ATOM 9113 O O . THR B 1 399 ? -10.797 9.344 -0.318 1 80.88 399 THR B O 1
ATOM 9116 N N . LYS B 1 400 ? -12.555 8.141 0.256 1 68.06 400 LYS B N 1
ATOM 9117 C CA . LYS B 1 400 ? -11.961 6.852 -0.092 1 68.06 400 LYS B CA 1
ATOM 9118 C C . LYS B 1 400 ? -12.195 6.516 -1.561 1 68.06 400 LYS B C 1
ATOM 9120 O O . LYS B 1 400 ? -11.617 5.559 -2.086 1 68.06 400 LYS B O 1
ATOM 9125 N N . GLY B 1 401 ? -13.086 7.285 -2.201 1 71.25 401 GLY B N 1
ATOM 9126 C CA . GLY B 1 401 ? -13.344 6.93 -3.588 1 71.25 401 GLY B CA 1
ATOM 9127 C C . GLY B 1 401 ? -14.203 7.945 -4.312 1 71.25 401 GLY B C 1
ATOM 9128 O O . GLY B 1 401 ? -14.781 8.836 -3.688 1 71.25 401 GLY B O 1
ATOM 9129 N N . VAL B 1 402 ? -14.211 7.695 -5.598 1 73.62 402 VAL B N 1
ATOM 9130 C CA . VAL B 1 402 ? -14.953 8.617 -6.453 1 73.62 402 VAL B CA 1
ATOM 9131 C C . VAL B 1 402 ? -16.453 8.492 -6.172 1 73.62 402 VAL B C 1
ATOM 9133 O O . VAL B 1 402 ? -17.172 9.484 -6.211 1 73.62 402 VAL B O 1
ATOM 9136 N N . SER B 1 403 ? -16.797 7.363 -5.887 1 69.12 403 SER B N 1
ATOM 9137 C CA . SER B 1 403 ? -18.219 7.145 -5.625 1 69.12 403 SER B CA 1
ATOM 9138 C C . SER B 1 403 ? -18.672 7.918 -4.387 1 69.12 403 SER B C 1
ATOM 9140 O O . SER B 1 403 ? -19.797 8.438 -4.355 1 69.12 403 SER B O 1
ATOM 9142 N N . GLU B 1 404 ? -17.859 7.961 -3.416 1 76.19 404 GLU B N 1
ATOM 9143 C CA . GLU B 1 404 ? -18.188 8.711 -2.205 1 76.19 404 GLU B CA 1
ATOM 9144 C C . GLU B 1 404 ? -18.328 10.195 -2.498 1 76.19 404 GLU B C 1
ATOM 9146 O O . GLU B 1 404 ? -19.141 10.883 -1.87 1 76.19 404 GLU B O 1
ATOM 9151 N N . ILE B 1 405 ? -17.641 10.641 -3.391 1 81.69 405 ILE B N 1
ATOM 9152 C CA . ILE B 1 405 ? -17.703 12.047 -3.789 1 81.69 405 ILE B CA 1
ATOM 9153 C C . ILE B 1 405 ? -19.062 12.344 -4.41 1 81.69 405 ILE B C 1
ATOM 9155 O O . ILE B 1 405 ? -19.688 13.352 -4.074 1 81.69 405 ILE B O 1
ATOM 9159 N N . LEU B 1 406 ? -19.453 11.445 -5.277 1 78.44 406 LEU B N 1
ATOM 9160 C CA . LEU B 1 406 ? -20.703 11.656 -5.98 1 78.44 406 LEU B CA 1
ATOM 9161 C C . LEU B 1 406 ? -21.891 11.562 -5.016 1 78.44 406 LEU B C 1
ATOM 9163 O O . LEU B 1 406 ? -22.891 12.25 -5.195 1 78.44 406 LEU B O 1
ATOM 9167 N N . ASN B 1 407 ? -21.688 10.82 -4.039 1 76.94 407 ASN B N 1
ATOM 9168 C CA . ASN B 1 407 ? -22.734 10.703 -3.023 1 76.94 407 ASN B CA 1
ATOM 9169 C C . ASN B 1 407 ? -22.812 11.953 -2.154 1 76.94 407 ASN B C 1
ATOM 9171 O O . ASN B 1 407 ? -23.906 12.406 -1.808 1 76.94 407 ASN B O 1
ATOM 9175 N N . LYS B 1 408 ? -21.719 12.438 -1.822 1 80.19 408 LYS B N 1
ATOM 9176 C CA . LYS B 1 408 ? -21.656 13.602 -0.938 1 80.19 408 LYS B CA 1
ATOM 9177 C C . LYS B 1 408 ? -22.094 14.867 -1.667 1 80.19 408 LYS B C 1
ATOM 9179 O O . LYS B 1 408 ? -22.703 15.758 -1.068 1 80.19 408 LYS B O 1
ATOM 9184 N N . PHE B 1 409 ? -21.797 14.93 -2.834 1 82.19 409 PHE B N 1
ATOM 9185 C CA . PHE B 1 409 ? -22.109 16.125 -3.613 1 82.19 409 PHE B CA 1
ATOM 9186 C C . PHE B 1 409 ? -23.234 15.852 -4.598 1 82.19 409 PHE B C 1
ATOM 9188 O O . PHE B 1 409 ? -23.203 16.312 -5.738 1 82.19 409 PHE B O 1
ATOM 9195 N N . GLN B 1 410 ? -24.188 15.125 -4.004 1 76.44 410 GLN B N 1
ATOM 9196 C CA . GLN B 1 410 ? -25.359 14.844 -4.832 1 76.44 410 GLN B CA 1
ATOM 9197 C C . GLN B 1 410 ? -26.109 16.125 -5.172 1 76.44 410 GLN B C 1
ATOM 9199 O O . GLN B 1 410 ? -26.438 16.922 -4.281 1 76.44 410 GLN B O 1
ATOM 9204 N N . ASP B 1 411 ? -26.156 16.641 -6.383 1 79.06 411 ASP B N 1
ATOM 9205 C CA . ASP B 1 411 ? -26.938 17.75 -6.906 1 79.06 411 ASP B CA 1
ATOM 9206 C C . ASP B 1 411 ? -26.188 19.078 -6.703 1 79.06 411 ASP B C 1
ATOM 9208 O O . ASP B 1 411 ? -26.812 20.141 -6.633 1 79.06 411 ASP B O 1
ATOM 9212 N N . VAL B 1 412 ? -25.031 19 -6.301 1 86.56 412 VAL B N 1
ATOM 9213 C CA . VAL B 1 412 ? -24.203 20.203 -6.156 1 86.56 412 VAL B CA 1
ATOM 9214 C C . VAL B 1 412 ? -23.078 20.188 -7.199 1 86.56 412 VAL B C 1
ATOM 9216 O O . VAL B 1 412 ? -22.5 19.141 -7.473 1 86.56 412 VAL B O 1
ATOM 9219 N N . GLU B 1 413 ? -22.984 21.281 -7.793 1 91.62 413 GLU B N 1
ATOM 9220 C CA . GLU B 1 413 ? -21.891 21.391 -8.75 1 91.62 413 GLU B CA 1
ATOM 9221 C C . GLU B 1 413 ? -20.531 21.469 -8.039 1 91.62 413 GLU B C 1
ATOM 9223 O O . GLU B 1 413 ? -20.391 22.219 -7.066 1 91.62 413 GLU B O 1
ATOM 9228 N N . PHE B 1 414 ? -19.609 20.641 -8.461 1 93.81 414 PHE B N 1
ATOM 9229 C CA . PHE B 1 414 ? -18.297 20.625 -7.84 1 93.81 414 PHE B CA 1
ATOM 9230 C C . PHE B 1 414 ? -17.188 20.578 -8.898 1 93.81 414 PHE B C 1
ATOM 9232 O O . PHE B 1 414 ? -17.469 20.297 -10.07 1 93.81 414 PHE B O 1
ATOM 9239 N N . THR B 1 415 ? -16.016 20.984 -8.516 1 95.25 415 THR B N 1
ATOM 9240 C CA . THR B 1 415 ? -14.828 20.969 -9.375 1 95.25 415 THR B CA 1
ATOM 9241 C C . THR B 1 415 ? -13.734 20.094 -8.773 1 95.25 415 THR B C 1
ATOM 9243 O O . THR B 1 415 ? -13.672 19.922 -7.551 1 95.25 415 THR B O 1
ATOM 9246 N N . CYS B 1 416 ? -12.969 19.453 -9.656 1 95.25 416 CYS B N 1
ATOM 9247 C CA . CYS B 1 416 ? -11.805 18.672 -9.242 1 95.25 416 CYS B CA 1
ATOM 9248 C C . CYS B 1 416 ? -10.508 19.375 -9.648 1 95.25 416 CYS B C 1
ATOM 9250 O O . CYS B 1 416 ? -10.383 19.844 -10.781 1 95.25 416 CYS B O 1
ATOM 9252 N N . GLU B 1 417 ? -9.648 19.484 -8.633 1 97.06 417 GLU B N 1
ATOM 9253 C CA . GLU B 1 417 ? -8.344 20.109 -8.867 1 97.06 417 GLU B CA 1
ATOM 9254 C C . GLU B 1 417 ? -7.207 19.156 -8.484 1 97.06 417 GLU B C 1
ATOM 9256 O O . GLU B 1 417 ? -7.375 18.312 -7.605 1 97.06 417 GLU B O 1
ATOM 9261 N N . TYR B 1 418 ? -6.062 19.391 -9.164 1 96.12 418 TYR B N 1
ATOM 9262 C CA . TYR B 1 418 ? -4.891 18.625 -8.758 1 96.12 418 TYR B CA 1
ATOM 9263 C C . TYR B 1 418 ? -4.504 18.938 -7.316 1 96.12 418 TYR B C 1
ATOM 9265 O O . TYR B 1 418 ? -4.559 20.094 -6.891 1 96.12 418 TYR B O 1
ATOM 9273 N N . LYS B 1 419 ? -4.258 17.891 -6.555 1 94.81 419 LYS B N 1
ATOM 9274 C CA . LYS B 1 419 ? -3.643 18.062 -5.246 1 94.81 419 LYS B CA 1
ATOM 9275 C C . LYS B 1 419 ? -2.119 18.047 -5.348 1 94.81 419 LYS B C 1
ATOM 9277 O O . LYS B 1 419 ? -1.504 16.969 -5.273 1 94.81 419 LYS B O 1
ATOM 9282 N N . TYR B 1 420 ? -1.559 19.188 -5.41 1 95.12 420 TYR B N 1
ATOM 9283 C CA . TYR B 1 420 ? -0.118 19.312 -5.602 1 95.12 420 TYR B CA 1
ATOM 9284 C C . TYR B 1 420 ? 0.636 18.922 -4.332 1 95.12 420 TYR B C 1
ATOM 9286 O O . TYR B 1 420 ? 0.115 19.062 -3.225 1 95.12 420 TYR B O 1
ATOM 9294 N N . ASP B 1 421 ? 1.784 18.406 -4.504 1 89.69 421 ASP B N 1
ATOM 9295 C CA . ASP B 1 421 ? 2.631 18.031 -3.377 1 89.69 421 ASP B CA 1
ATOM 9296 C C . ASP B 1 421 ? 3.744 19.047 -3.162 1 89.69 421 ASP B C 1
ATOM 9298 O O . ASP B 1 421 ? 4.891 18.812 -3.551 1 89.69 421 ASP B O 1
ATOM 9302 N N . GLY B 1 422 ? 3.404 20.078 -2.51 1 93.38 422 GLY B N 1
ATOM 9303 C CA . GLY B 1 422 ? 4.344 21.141 -2.207 1 93.38 422 GLY B CA 1
ATOM 9304 C C . GLY B 1 422 ? 4.09 21.797 -0.862 1 93.38 422 GLY B C 1
ATOM 9305 O O . GLY B 1 422 ? 3.695 21.141 0.095 1 93.38 422 GLY B O 1
ATOM 9306 N N . GLU B 1 423 ? 4.586 23.016 -0.761 1 92.62 423 GLU B N 1
ATOM 9307 C CA . GLU B 1 423 ? 4.328 23.828 0.431 1 92.62 423 GLU B CA 1
ATOM 9308 C C . GLU B 1 423 ? 3.211 24.844 0.183 1 92.62 423 GLU B C 1
ATOM 9310 O O . GLU B 1 423 ? 3.346 25.719 -0.666 1 92.62 423 GLU B O 1
ATOM 9315 N N . ARG B 1 424 ? 2.178 24.641 0.926 1 95 424 ARG B N 1
ATOM 9316 C CA . ARG B 1 424 ? 1.081 25.594 0.796 1 95 424 ARG B CA 1
ATOM 9317 C C . ARG B 1 424 ? 1.499 26.969 1.286 1 95 424 ARG B C 1
ATOM 9319 O O . ARG B 1 424 ? 2.195 27.094 2.295 1 95 424 ARG B O 1
ATOM 9326 N N . ALA B 1 425 ? 1.09 28.016 0.479 1 96.75 425 ALA B N 1
ATOM 9327 C CA . ALA B 1 425 ? 1.497 29.375 0.826 1 96.75 425 ALA B CA 1
ATOM 9328 C C . ALA B 1 425 ? 0.372 30.375 0.556 1 96.75 425 ALA B C 1
ATOM 9330 O O . ALA B 1 425 ? -0.44 30.172 -0.35 1 96.75 425 ALA B O 1
ATOM 9331 N N . GLN B 1 426 ? 0.332 31.312 1.417 1 97.31 426 GLN B N 1
ATOM 9332 C CA . GLN B 1 426 ? -0.477 32.5 1.199 1 97.31 426 GLN B CA 1
ATOM 9333 C C . GLN B 1 426 ? 0.39 33.688 0.773 1 97.31 426 GLN B C 1
ATOM 9335 O O . GLN B 1 426 ? 1.294 34.094 1.505 1 97.31 426 GLN B O 1
ATOM 9340 N N . ILE B 1 427 ? 0.156 34.219 -0.432 1 98.31 427 ILE B N 1
ATOM 9341 C CA . ILE B 1 427 ? 0.965 35.312 -0.965 1 98.31 427 ILE B CA 1
ATOM 9342 C C . ILE B 1 427 ? 0.168 36.625 -0.924 1 98.31 427 ILE B C 1
ATOM 9344 O O . ILE B 1 427 ? -0.931 36.688 -1.479 1 98.31 427 ILE B O 1
ATOM 9348 N N . HIS B 1 428 ? 0.701 37.625 -0.224 1 98 428 HIS B N 1
ATOM 9349 C CA . HIS B 1 428 ? 0.093 38.938 -0.11 1 98 428 HIS B CA 1
ATOM 9350 C C . HIS B 1 428 ? 0.819 39.969 -0.982 1 98 428 HIS B C 1
ATOM 9352 O O . HIS B 1 428 ? 2.027 40.156 -0.839 1 98 428 HIS B O 1
ATOM 9358 N N . TYR B 1 429 ? 0.151 40.5 -1.973 1 97.88 429 TYR B N 1
ATOM 9359 C CA . TYR B 1 429 ? 0.613 41.688 -2.682 1 97.88 429 TYR B CA 1
ATOM 9360 C C . TYR B 1 429 ? -0.009 42.969 -2.094 1 97.88 429 TYR B C 1
ATOM 9362 O O . TYR B 1 429 ? -1.214 43.188 -2.23 1 97.88 429 TYR B O 1
ATOM 9370 N N . LEU B 1 430 ? 0.814 43.75 -1.502 1 96.88 430 LEU B N 1
ATOM 9371 C CA . LEU B 1 430 ? 0.324 44.875 -0.746 1 96.88 430 LEU B CA 1
ATOM 9372 C C . LEU B 1 430 ? 0.252 46.125 -1.628 1 96.88 430 LEU B C 1
ATOM 9374 O O . LEU B 1 430 ? 0.878 46.188 -2.689 1 96.88 430 LEU B O 1
ATOM 9378 N N . GLU B 1 431 ? -0.444 47.156 -1.172 1 94.56 431 GLU B N 1
ATOM 9379 C CA . GLU B 1 431 ? -0.656 48.375 -1.925 1 94.56 431 GLU B CA 1
ATOM 9380 C C . GLU B 1 431 ? 0.66 49.125 -2.16 1 94.56 431 GLU B C 1
ATOM 9382 O O . GLU B 1 431 ? 0.822 49.812 -3.174 1 94.56 431 GLU B O 1
ATOM 9387 N N . ASN B 1 432 ? 1.59 48.938 -1.327 1 94.12 432 ASN B N 1
ATOM 9388 C CA . ASN B 1 432 ? 2.881 49.594 -1.479 1 94.12 432 ASN B CA 1
ATOM 9389 C C . ASN B 1 432 ? 3.775 48.875 -2.471 1 94.12 432 ASN B C 1
ATOM 9391 O O . ASN B 1 432 ? 4.914 49.281 -2.707 1 94.12 432 ASN B O 1
ATOM 9395 N N . GLY B 1 433 ? 3.311 47.75 -2.975 1 93 433 GLY B N 1
ATOM 9396 C CA . GLY B 1 433 ? 4.051 47 -3.99 1 93 433 GLY B CA 1
ATOM 9397 C C . GLY B 1 433 ? 4.855 45.844 -3.424 1 93 433 GLY B C 1
ATOM 9398 O O . GLY B 1 433 ? 5.402 45.031 -4.176 1 93 433 GLY B O 1
ATOM 9399 N N . SER B 1 434 ? 4.887 45.75 -2.143 1 95.25 434 SER B N 1
ATOM 9400 C CA . SER B 1 434 ? 5.66 44.656 -1.531 1 95.25 434 SER B CA 1
ATOM 9401 C C . SER B 1 434 ? 4.898 43.344 -1.58 1 95.25 434 SER B C 1
ATOM 9403 O O . SER B 1 434 ? 3.666 43.344 -1.574 1 95.25 434 SER B O 1
ATOM 9405 N N . VAL B 1 435 ? 5.664 42.281 -1.704 1 96.75 435 VAL B N 1
ATOM 9406 C CA . VAL B 1 435 ? 5.102 40.938 -1.729 1 96.75 435 VAL B CA 1
ATOM 9407 C C . VAL B 1 435 ? 5.535 40.188 -0.479 1 96.75 435 VAL B C 1
ATOM 9409 O O . VAL B 1 435 ? 6.723 40.125 -0.151 1 96.75 435 VAL B O 1
ATOM 9412 N N . GLU B 1 436 ? 4.566 39.656 0.253 1 96.62 436 GLU B N 1
ATOM 9413 C CA . GLU B 1 436 ? 4.84 38.812 1.432 1 96.62 436 GLU B CA 1
ATOM 9414 C C . GLU B 1 436 ? 4.301 37.406 1.258 1 96.62 436 GLU B C 1
ATOM 9416 O O . GLU B 1 436 ? 3.195 37.219 0.752 1 96.62 436 GLU B O 1
ATOM 9421 N N . ILE B 1 437 ? 5.125 36.438 1.61 1 96.5 437 ILE B N 1
ATOM 9422 C CA . ILE B 1 437 ? 4.746 35.031 1.507 1 96.5 437 ILE B CA 1
ATOM 9423 C C . ILE B 1 437 ? 4.652 34.406 2.902 1 96.5 437 ILE B C 1
ATOM 9425 O O . ILE B 1 437 ? 5.594 34.531 3.693 1 96.5 437 ILE B O 1
ATOM 9429 N N . TYR B 1 438 ? 3.525 33.781 3.146 1 95.62 438 TYR B N 1
ATOM 9430 C CA . TYR B 1 438 ? 3.316 33.156 4.445 1 95.62 438 TYR B CA 1
ATOM 9431 C C . TYR B 1 438 ? 3.033 31.656 4.297 1 95.62 438 TYR B C 1
ATOM 9433 O O . TYR B 1 438 ? 2.344 31.25 3.361 1 95.62 438 TYR B O 1
ATOM 9441 N N . SER B 1 439 ? 3.537 30.844 5.223 1 93.12 439 SER B N 1
ATOM 9442 C CA . SER B 1 439 ? 3.283 29.406 5.238 1 93.12 439 SER B CA 1
ATOM 9443 C C . SER B 1 439 ? 1.873 29.094 5.734 1 93.12 439 SER B C 1
ATOM 9445 O O . SER B 1 439 ? 1.127 30 6.102 1 93.12 439 SER B O 1
ATOM 9447 N N . ARG B 1 440 ? 1.577 27.766 5.777 1 89.5 440 ARG B N 1
ATOM 9448 C CA . ARG B 1 440 ? 0.283 27.281 6.242 1 89.5 440 ARG B CA 1
ATOM 9449 C C . ARG B 1 440 ? 0.047 27.672 7.699 1 89.5 440 ARG B C 1
ATOM 9451 O O . ARG B 1 440 ? -1.096 27.859 8.117 1 89.5 440 ARG B O 1
ATOM 9458 N N . HIS B 1 441 ? 1.103 27.938 8.398 1 84.94 441 HIS B N 1
ATOM 9459 C CA . HIS B 1 441 ? 1.006 28.266 9.812 1 84.94 441 HIS B CA 1
ATOM 9460 C C . HIS B 1 441 ? 1.327 29.75 10.047 1 84.94 441 HIS B C 1
ATOM 9462 O O . HIS B 1 441 ? 1.696 30.141 11.156 1 84.94 441 HIS B O 1
ATOM 9468 N N . ALA B 1 442 ? 1.311 30.516 8.969 1 88.69 442 ALA B N 1
ATOM 9469 C CA . ALA B 1 442 ? 1.436 31.969 9.008 1 88.69 442 ALA B CA 1
ATOM 9470 C C . ALA B 1 442 ? 2.867 32.375 9.32 1 88.69 442 ALA B C 1
ATOM 9472 O O . ALA B 1 442 ? 3.102 33.5 9.836 1 88.69 442 ALA B O 1
ATOM 9473 N N . GLU B 1 443 ? 3.756 31.484 9.086 1 87.81 443 GLU B N 1
ATOM 9474 C CA . GLU B 1 443 ? 5.16 31.859 9.188 1 87.81 443 GLU B CA 1
ATOM 9475 C C . GLU B 1 443 ? 5.625 32.625 7.953 1 87.81 443 GLU B C 1
ATOM 9477 O O . GLU B 1 443 ? 5.293 32.25 6.828 1 87.81 443 GLU B O 1
ATOM 9482 N N . ARG B 1 444 ? 6.383 33.656 8.195 1 89.56 444 ARG B N 1
ATOM 9483 C CA . ARG B 1 444 ? 6.867 34.469 7.09 1 89.56 444 ARG B CA 1
ATOM 9484 C C . ARG B 1 444 ? 7.98 33.75 6.332 1 89.56 444 ARG B C 1
ATOM 9486 O O . ARG B 1 444 ? 9.062 33.531 6.875 1 89.56 444 ARG B O 1
ATOM 9493 N N . ASN B 1 445 ? 7.703 33.406 5.074 1 91.38 445 ASN B N 1
ATOM 9494 C CA . ASN B 1 445 ? 8.656 32.656 4.238 1 91.38 445 ASN B CA 1
ATOM 9495 C C . ASN B 1 445 ? 9.094 33.5 3.035 1 91.38 445 ASN B C 1
ATOM 9497 O O . ASN B 1 445 ? 9.578 32.969 2.041 1 91.38 445 ASN B O 1
ATOM 9501 N N . THR B 1 446 ? 8.93 34.781 3.125 1 92.75 446 THR B N 1
ATOM 9502 C CA . THR B 1 446 ? 9.273 35.656 2.006 1 92.75 446 THR B CA 1
ATOM 9503 C C . THR B 1 446 ? 10.742 35.5 1.627 1 92.75 446 THR B C 1
ATOM 9505 O O . THR B 1 446 ? 11.086 35.5 0.443 1 92.75 446 THR B O 1
ATOM 9508 N N . GLY B 1 447 ? 11.617 35.406 2.598 1 90.56 447 GLY B N 1
ATOM 9509 C CA . GLY B 1 447 ? 13.047 35.281 2.355 1 90.56 447 GLY B CA 1
ATOM 9510 C C . GLY B 1 447 ? 13.43 33.906 1.784 1 90.56 447 GLY B C 1
ATOM 9511 O O . GLY B 1 447 ? 14.484 33.781 1.17 1 90.56 447 GLY B O 1
ATOM 9512 N N . LYS B 1 448 ? 12.617 32.969 1.933 1 91.75 448 LYS B N 1
ATOM 9513 C CA . LYS B 1 448 ? 12.852 31.625 1.438 1 91.75 448 LYS B CA 1
ATOM 9514 C C . LYS B 1 448 ? 12.578 31.531 -0.061 1 91.75 448 LYS B C 1
ATOM 9516 O O . LYS B 1 448 ? 13.203 30.734 -0.76 1 91.75 448 LYS B O 1
ATOM 9521 N N . PHE B 1 449 ? 11.711 32.438 -0.551 1 95.44 449 PHE B N 1
ATOM 9522 C CA . PHE B 1 449 ? 11.258 32.312 -1.934 1 95.44 449 PHE B CA 1
ATOM 9523 C C . PHE B 1 449 ? 11.391 33.656 -2.664 1 95.44 449 PHE B C 1
ATOM 9525 O O . PHE B 1 449 ? 10.406 34.188 -3.193 1 95.44 449 PHE B O 1
ATOM 9532 N N . PRO B 1 450 ? 12.57 34.125 -2.852 1 95.19 450 PRO B N 1
ATOM 9533 C CA . PRO B 1 450 ? 12.719 35.375 -3.588 1 95.19 450 PRO B CA 1
ATOM 9534 C C . PRO B 1 450 ? 12.281 35.25 -5.047 1 95.19 450 PRO B C 1
ATOM 9536 O O . PRO B 1 450 ? 11.836 36.25 -5.637 1 95.19 450 PRO B O 1
ATOM 9539 N N . ASP B 1 451 ? 12.406 34.094 -5.582 1 95.19 451 ASP B N 1
ATOM 9540 C CA . ASP B 1 451 ? 11.984 33.875 -6.961 1 95.19 451 ASP B CA 1
ATOM 9541 C C . ASP B 1 451 ? 10.461 33.969 -7.086 1 95.19 451 ASP B C 1
ATOM 9543 O O . ASP B 1 451 ? 9.945 34.438 -8.102 1 95.19 451 ASP B O 1
ATOM 9547 N N . VAL B 1 452 ? 9.789 33.531 -6.125 1 96.38 452 VAL B N 1
ATOM 9548 C CA . VAL B 1 452 ? 8.336 33.656 -6.109 1 96.38 452 VAL B CA 1
ATOM 9549 C C . VAL B 1 452 ? 7.918 35.094 -6.004 1 96.38 452 VAL B C 1
ATOM 9551 O O . VAL B 1 452 ? 6.969 35.531 -6.664 1 96.38 452 VAL B O 1
ATOM 9554 N N . VAL B 1 453 ? 8.617 35.906 -5.152 1 96.5 453 VAL B N 1
ATOM 9555 C CA . VAL B 1 453 ? 8.359 37.312 -5 1 96.5 453 VAL B CA 1
ATOM 9556 C C . VAL B 1 453 ? 8.484 38.031 -6.352 1 96.5 453 VAL B C 1
ATOM 9558 O O . VAL B 1 453 ? 7.617 38.812 -6.738 1 96.5 453 VAL B O 1
ATOM 9561 N N . ALA B 1 454 ? 9.484 37.688 -7.039 1 95.81 454 ALA B N 1
ATOM 9562 C CA . ALA B 1 454 ? 9.742 38.281 -8.344 1 95.81 454 ALA B CA 1
ATOM 9563 C C . ALA B 1 454 ? 8.672 37.875 -9.359 1 95.81 454 ALA B C 1
ATOM 9565 O O . ALA B 1 454 ? 8.219 38.688 -10.156 1 95.81 454 ALA B O 1
ATOM 9566 N N . ALA B 1 455 ? 8.312 36.656 -9.328 1 96.56 455 ALA B N 1
ATOM 9567 C CA . ALA B 1 455 ? 7.352 36.125 -10.289 1 96.56 455 ALA B CA 1
ATOM 9568 C C . ALA B 1 455 ? 5.98 36.781 -10.102 1 96.56 455 ALA B C 1
ATOM 9570 O O . ALA B 1 455 ? 5.324 37.156 -11.078 1 96.56 455 ALA B O 1
ATOM 9571 N N . VAL B 1 456 ? 5.594 36.875 -8.883 1 97.06 456 VAL B N 1
ATOM 9572 C CA . VAL B 1 456 ? 4.281 37.438 -8.586 1 97.06 456 VAL B CA 1
ATOM 9573 C C . VAL B 1 456 ? 4.238 38.906 -9.031 1 97.06 456 VAL B C 1
ATOM 9575 O O . VAL B 1 456 ? 3.26 39.344 -9.641 1 97.06 456 VAL B O 1
ATOM 9578 N N . SER B 1 457 ? 5.234 39.625 -8.75 1 95.75 457 SER B N 1
ATOM 9579 C CA . SER B 1 457 ? 5.305 41.031 -9.125 1 95.75 457 SER B CA 1
ATOM 9580 C C . SER B 1 457 ? 5.301 41.188 -10.641 1 95.75 457 SER B C 1
ATOM 9582 O O . SER B 1 457 ? 4.699 42.156 -11.164 1 95.75 457 SER B O 1
ATOM 9584 N N . ARG B 1 458 ? 5.898 40.312 -11.281 1 95.62 458 ARG B N 1
ATOM 9585 C CA . ARG B 1 458 ? 6.039 40.406 -12.727 1 95.62 458 ARG B CA 1
ATOM 9586 C C . ARG B 1 458 ? 4.762 39.969 -13.43 1 95.62 458 ARG B C 1
ATOM 9588 O O . ARG B 1 458 ? 4.355 40.562 -14.43 1 95.62 458 ARG B O 1
ATOM 9595 N N . LEU B 1 459 ? 4.102 39 -12.883 1 96.81 459 LEU B N 1
ATOM 9596 C CA . LEU B 1 459 ? 3.053 38.312 -13.633 1 96.81 459 LEU B CA 1
ATOM 9597 C C . LEU B 1 459 ? 1.675 38.844 -13.25 1 96.81 459 LEU B C 1
ATOM 9599 O O . LEU B 1 459 ? 0.689 38.562 -13.945 1 96.81 459 LEU B O 1
ATOM 9603 N N . LYS B 1 460 ? 1.582 39.594 -12.148 1 96.25 460 LYS B N 1
ATOM 9604 C CA . LYS B 1 460 ? 0.301 40.219 -11.82 1 96.25 460 LYS B CA 1
ATOM 9605 C C . LYS B 1 460 ? -0.093 41.219 -12.883 1 96.25 460 LYS B C 1
ATOM 9607 O O . LYS B 1 460 ? 0.759 41.969 -13.398 1 96.25 460 LYS B O 1
ATOM 9612 N N . LYS B 1 461 ? -1.331 41.281 -13.203 1 96.5 461 LYS B N 1
ATOM 9613 C CA . LYS B 1 461 ? -1.803 42.25 -14.188 1 96.5 461 LYS B CA 1
ATOM 9614 C C . LYS B 1 461 ? -1.76 43.688 -13.617 1 96.5 461 LYS B C 1
ATOM 9616 O O . LYS B 1 461 ? -1.846 43.875 -12.406 1 96.5 461 LYS B O 1
ATOM 9621 N N . PRO B 1 462 ? -1.726 44.688 -14.453 1 93.81 462 PRO B N 1
ATOM 9622 C CA . PRO B 1 462 ? -1.601 46.062 -14 1 93.81 462 PRO B CA 1
ATOM 9623 C C . PRO B 1 462 ? -2.834 46.562 -13.242 1 93.81 462 PRO B C 1
ATOM 9625 O O . PRO B 1 462 ? -2.74 47.5 -12.438 1 93.81 462 PRO B O 1
ATOM 9628 N N . THR B 1 463 ? -3.848 45.938 -13.43 1 93.94 463 THR B N 1
ATOM 9629 C CA . THR B 1 463 ? -5.094 46.344 -12.797 1 93.94 463 THR B CA 1
ATOM 9630 C C . THR B 1 463 ? -5.117 45.969 -11.328 1 93.94 463 THR B C 1
ATOM 9632 O O . THR B 1 463 ? -5.953 46.438 -10.555 1 93.94 463 THR B O 1
ATOM 9635 N N . VAL B 1 464 ? -4.164 45.188 -10.945 1 96.31 464 VAL B N 1
ATOM 9636 C CA . VAL B 1 464 ? -4.156 44.656 -9.586 1 96.31 464 VAL B CA 1
ATOM 9637 C C . VAL B 1 464 ? -3.314 45.562 -8.68 1 96.31 464 VAL B C 1
ATOM 9639 O O . VAL B 1 464 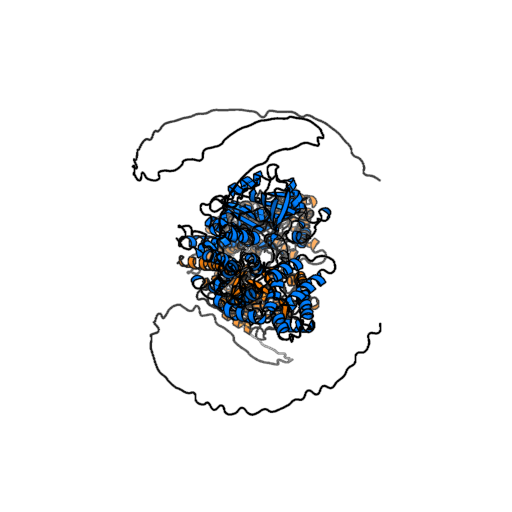? -2.125 45.75 -8.93 1 96.31 464 VAL B O 1
ATOM 9642 N N . SER B 1 465 ? -3.945 46.125 -7.68 1 96 465 SER B N 1
ATOM 9643 C CA . SER B 1 465 ? -3.242 46.969 -6.715 1 96 465 SER B CA 1
ATOM 9644 C C . SER B 1 465 ? -2.9 46.188 -5.449 1 96 465 SER B C 1
ATOM 9646 O O . SER B 1 465 ? -1.919 46.5 -4.77 1 96 465 SER B O 1
ATOM 9648 N N . SER B 1 466 ? -3.725 45.312 -5.086 1 97.12 466 SER B N 1
ATOM 9649 C CA . SER B 1 466 ? -3.49 44.438 -3.939 1 97.12 466 SER B CA 1
ATOM 9650 C C . SER B 1 466 ? -4.227 43.125 -4.09 1 97.12 466 SER B C 1
ATOM 9652 O O . SER B 1 466 ? -5.277 43.062 -4.734 1 97.12 466 SER B O 1
ATOM 9654 N N . LEU B 1 467 ? -3.662 42.094 -3.502 1 97.5 467 LEU B N 1
ATOM 9655 C CA . LEU B 1 467 ? -4.344 40.812 -3.561 1 97.5 467 LEU B CA 1
ATOM 9656 C C . LEU B 1 467 ? -3.779 39.875 -2.518 1 97.5 467 LEU B C 1
ATOM 9658 O O . LEU B 1 467 ? -2.699 40.094 -1.973 1 97.5 467 LEU B O 1
ATOM 9662 N N . ILE B 1 468 ? -4.516 38.844 -2.148 1 98.12 468 ILE B N 1
ATOM 9663 C CA . ILE B 1 468 ? -4.098 37.688 -1.348 1 98.12 468 ILE B CA 1
ATOM 9664 C C . ILE B 1 468 ? -4.398 36.406 -2.102 1 98.12 468 ILE B C 1
ATOM 9666 O O . ILE B 1 468 ? -5.559 36.125 -2.412 1 98.12 468 ILE B O 1
ATOM 9670 N N . LEU B 1 469 ? -3.359 35.656 -2.336 1 97.81 469 LEU B N 1
ATOM 9671 C CA . LEU B 1 469 ? -3.424 34.438 -3.143 1 97.81 469 LEU B CA 1
ATOM 9672 C C . LEU B 1 469 ? -3.195 33.219 -2.281 1 97.81 469 LEU B C 1
ATOM 9674 O O . LEU B 1 469 ? -2.283 33.188 -1.451 1 97.81 469 LEU B O 1
ATOM 9678 N N . ASP B 1 470 ? -4.109 32.219 -2.354 1 97.81 470 ASP B N 1
ATOM 9679 C CA . ASP B 1 470 ? -3.861 30.875 -1.82 1 97.81 470 ASP B CA 1
ATOM 9680 C C . ASP B 1 470 ? -3.301 29.938 -2.898 1 97.81 470 ASP B C 1
ATOM 9682 O O . ASP B 1 470 ? -3.896 29.797 -3.969 1 97.81 470 ASP B O 1
ATOM 9686 N N . CYS B 1 471 ? -2.152 29.391 -2.588 1 98.06 471 CYS B N 1
ATOM 9687 C CA . CYS B 1 471 ? -1.476 28.641 -3.639 1 98.06 471 CYS B CA 1
ATOM 9688 C C . CYS B 1 471 ? -0.567 27.562 -3.045 1 98.06 471 CYS B C 1
ATOM 9690 O O . CYS B 1 471 ? -0.446 27.453 -1.824 1 98.06 471 CYS B O 1
ATOM 9692 N N . GLU B 1 472 ? -0.071 26.688 -3.945 1 97.19 472 GLU B N 1
ATOM 9693 C CA . GLU B 1 472 ? 0.931 25.688 -3.6 1 97.19 472 GLU B CA 1
ATOM 9694 C C . GLU B 1 472 ? 2.246 25.953 -4.328 1 97.19 472 GLU B C 1
ATOM 9696 O O . GLU B 1 472 ? 2.256 26.156 -5.543 1 97.19 472 GLU B O 1
ATOM 9701 N N . ILE B 1 473 ? 3.312 26.078 -3.555 1 96.94 473 ILE B N 1
ATOM 9702 C CA . ILE B 1 473 ? 4.641 26.203 -4.148 1 96.94 473 ILE B CA 1
ATOM 9703 C C . ILE B 1 473 ? 5.262 24.812 -4.301 1 96.94 473 ILE B C 1
ATOM 9705 O O . ILE B 1 473 ? 5.438 24.094 -3.316 1 96.94 473 ILE B O 1
ATOM 9709 N N . VAL B 1 474 ? 5.578 24.438 -5.543 1 96.44 474 VAL B N 1
ATOM 9710 C CA . VAL B 1 474 ? 6.039 23.094 -5.844 1 96.44 474 VAL B CA 1
ATOM 9711 C C . VAL B 1 474 ? 7.387 23.141 -6.555 1 96.44 474 VAL B C 1
ATOM 9713 O O . VAL B 1 474 ? 7.652 24.078 -7.32 1 96.44 474 VAL B O 1
ATOM 9716 N N . ALA B 1 475 ? 8.281 22.172 -6.188 1 94.75 475 ALA B N 1
ATOM 9717 C CA . ALA B 1 475 ? 9.523 22.047 -6.941 1 94.75 475 ALA B CA 1
ATOM 9718 C C . ALA B 1 475 ? 9.25 21.703 -8.406 1 94.75 475 ALA B C 1
ATOM 9720 O O . ALA B 1 475 ? 8.406 20.859 -8.703 1 94.75 475 ALA B O 1
ATOM 9721 N N . TYR B 1 476 ? 9.93 22.391 -9.273 1 94.56 476 TYR B N 1
ATOM 9722 C CA . TYR B 1 476 ? 9.609 22.297 -10.695 1 94.56 476 TYR B CA 1
ATOM 9723 C C . TYR B 1 476 ? 10.875 22.297 -11.547 1 94.56 476 TYR B C 1
ATOM 9725 O O . TYR B 1 476 ? 11.812 23.047 -11.258 1 94.56 476 TYR B O 1
ATOM 9733 N N . ASP B 1 477 ? 10.883 21.391 -12.453 1 91.31 477 ASP B N 1
ATOM 9734 C CA . ASP B 1 477 ? 11.938 21.422 -13.461 1 91.31 477 ASP B CA 1
ATOM 9735 C C . ASP B 1 477 ? 11.484 22.156 -14.711 1 91.31 477 ASP B C 1
ATOM 9737 O O . ASP B 1 477 ? 10.695 21.641 -15.508 1 91.31 477 ASP B O 1
ATOM 9741 N N . ARG B 1 478 ? 12.039 23.297 -14.969 1 91.81 478 ARG B N 1
ATOM 9742 C CA . ARG B 1 478 ? 11.586 24.172 -16.047 1 91.81 478 ARG B CA 1
ATOM 9743 C C . ARG B 1 478 ? 12.047 23.656 -17.406 1 91.81 478 ARG B C 1
ATOM 9745 O O . ARG B 1 478 ? 11.414 23.938 -18.422 1 91.81 478 ARG B O 1
ATOM 9752 N N . GLN B 1 479 ? 13.016 22.922 -17.406 1 85.94 479 GLN B N 1
ATOM 9753 C CA . GLN B 1 479 ? 13.5 22.359 -18.656 1 85.94 479 GLN B CA 1
ATOM 9754 C C . GLN B 1 479 ? 12.57 21.25 -19.156 1 85.94 479 GLN B C 1
ATOM 9756 O O . GLN B 1 479 ? 12.195 21.234 -20.328 1 85.94 479 GLN B O 1
ATOM 9761 N N . THR B 1 480 ? 12.211 20.406 -18.234 1 81.88 480 THR B N 1
ATOM 9762 C CA . THR B 1 480 ? 11.359 19.281 -18.625 1 81.88 480 THR B CA 1
ATOM 9763 C C . THR B 1 480 ? 9.891 19.609 -18.375 1 81.88 480 THR B C 1
ATOM 9765 O O . THR B 1 480 ? 9 18.859 -18.781 1 81.88 480 THR B O 1
ATOM 9768 N N . GLN B 1 481 ? 9.594 20.719 -17.734 1 89.19 481 GLN B N 1
ATOM 9769 C CA . GLN B 1 481 ? 8.25 21.156 -17.406 1 89.19 481 GLN B CA 1
ATOM 9770 C C . GLN B 1 481 ? 7.496 20.109 -16.594 1 89.19 481 GLN B C 1
ATOM 9772 O O . GLN B 1 481 ? 6.371 19.734 -16.953 1 89.19 481 GLN B O 1
ATOM 9777 N N . THR B 1 482 ? 8.203 19.562 -15.641 1 88.06 482 THR B N 1
ATOM 9778 C CA . THR B 1 482 ? 7.617 18.531 -14.797 1 88.06 482 THR B CA 1
ATOM 9779 C C . THR B 1 482 ? 7.75 18.906 -13.32 1 88.06 482 THR B C 1
ATOM 9781 O O . THR B 1 482 ? 8.688 19.609 -12.93 1 88.06 482 THR B O 1
ATOM 9784 N N . ILE B 1 483 ? 6.809 18.422 -12.578 1 90.88 483 ILE B N 1
ATOM 9785 C CA . ILE B 1 483 ? 6.816 18.609 -11.133 1 90.88 483 ILE B CA 1
ATOM 9786 C C . ILE B 1 483 ? 7.82 17.656 -10.492 1 90.88 483 ILE B C 1
ATOM 9788 O O . ILE B 1 483 ? 7.891 16.484 -10.852 1 90.88 483 ILE B O 1
ATOM 9792 N N . ARG B 1 484 ? 8.641 18.203 -9.594 1 87.38 484 ARG B N 1
ATOM 9793 C CA . ARG B 1 484 ? 9.602 17.391 -8.867 1 87.38 484 ARG B CA 1
ATOM 9794 C C . ARG B 1 484 ? 9.031 16.938 -7.52 1 87.38 484 ARG B C 1
ATOM 9796 O O . ARG B 1 484 ? 7.984 17.438 -7.09 1 87.38 484 ARG B O 1
ATOM 9803 N N . SER B 1 485 ? 9.758 16.031 -6.871 1 82.94 485 SER B N 1
ATOM 9804 C CA . SER B 1 485 ? 9.297 15.453 -5.609 1 82.94 485 SER B CA 1
ATOM 9805 C C . SER B 1 485 ? 9.391 16.469 -4.477 1 82.94 485 SER B C 1
ATOM 9807 O O . SER B 1 485 ? 10.164 17.422 -4.551 1 82.94 485 SER B O 1
ATOM 9809 N N . PHE B 1 486 ? 8.641 16.297 -3.453 1 84.19 486 PHE B N 1
ATOM 9810 C CA . PHE B 1 486 ? 8.68 17.125 -2.254 1 84.19 486 PHE B CA 1
ATOM 9811 C C . PHE B 1 486 ? 10.062 17.078 -1.61 1 84.19 486 PHE B C 1
ATOM 9813 O O . PHE B 1 486 ? 10.508 18.062 -1.016 1 84.19 486 PHE B O 1
ATOM 9820 N N . GLN B 1 487 ? 10.633 15.961 -1.675 1 78.38 487 GLN B N 1
ATOM 9821 C CA . GLN B 1 487 ? 11.977 15.82 -1.118 1 78.38 487 GLN B CA 1
ATOM 9822 C C . GLN B 1 487 ? 12.945 16.812 -1.744 1 78.38 487 GLN B C 1
ATOM 9824 O O . GLN B 1 487 ? 13.797 17.375 -1.054 1 78.38 487 GLN B O 1
ATOM 9829 N N . ALA B 1 488 ? 12.758 17.062 -2.998 1 85.44 488 ALA B N 1
ATOM 9830 C CA . ALA B 1 488 ? 13.586 18.047 -3.674 1 85.44 488 ALA B CA 1
ATOM 9831 C C . ALA B 1 488 ? 13.336 19.453 -3.115 1 85.44 488 ALA B C 1
ATOM 9833 O O . ALA B 1 488 ? 14.281 20.219 -2.895 1 85.44 488 ALA B O 1
ATOM 9834 N N . LEU B 1 489 ? 12.141 19.781 -2.9 1 88.88 489 LEU B N 1
ATOM 9835 C CA . LEU B 1 489 ? 11.758 21.094 -2.369 1 88.88 489 LEU B CA 1
ATOM 9836 C C . LEU B 1 489 ? 12.344 21.297 -0.977 1 88.88 489 LEU B C 1
ATOM 9838 O O . LEU B 1 489 ? 12.766 22.406 -0.637 1 88.88 489 LEU B O 1
ATOM 9842 N N . SER B 1 490 ? 12.344 20.266 -0.21 1 84.44 490 SER B N 1
ATOM 9843 C CA . SER B 1 490 ? 12.758 20.344 1.186 1 84.44 490 SER B CA 1
ATOM 9844 C C . SER B 1 490 ? 14.258 20.625 1.303 1 84.44 490 SER B C 1
ATOM 9846 O O . SER B 1 490 ? 14.734 21.031 2.357 1 84.44 490 SER B O 1
ATOM 9848 N N . THR B 1 491 ? 14.977 20.453 0.247 1 83.69 491 THR B N 1
ATOM 9849 C CA . THR B 1 491 ? 16.422 20.703 0.268 1 83.69 491 THR B CA 1
ATOM 9850 C C . THR B 1 491 ? 16.719 22.188 0.102 1 83.69 491 THR B C 1
ATOM 9852 O O . THR B 1 491 ? 17.844 22.625 0.328 1 83.69 491 THR B O 1
ATOM 9855 N N . ARG B 1 492 ? 15.766 22.953 -0.158 1 87.38 492 ARG B N 1
ATOM 9856 C CA . ARG B 1 492 ? 15.961 24.391 -0.307 1 87.38 492 ARG B CA 1
ATOM 9857 C C . ARG B 1 492 ? 16.297 25.031 1.031 1 87.38 492 ARG B C 1
ATOM 9859 O O . ARG B 1 492 ? 15.734 24.672 2.066 1 87.38 492 ARG B O 1
ATOM 9866 N N . ALA B 1 493 ? 17.172 26.031 0.832 1 82.69 493 ALA B N 1
ATOM 9867 C CA . ALA B 1 493 ? 17.531 26.766 2.043 1 82.69 493 ALA B CA 1
ATOM 9868 C C . ALA B 1 493 ? 16.328 27.531 2.592 1 82.69 493 ALA B C 1
ATOM 9870 O O . ALA B 1 493 ? 15.523 28.078 1.826 1 82.69 493 ALA B O 1
ATOM 9871 N N . ARG B 1 494 ? 16.219 27.641 3.85 1 79.88 494 ARG B N 1
ATOM 9872 C CA . ARG B 1 494 ? 15.031 28.188 4.488 1 79.88 494 ARG B CA 1
ATOM 9873 C C . ARG B 1 494 ? 15.172 29.688 4.73 1 79.88 494 ARG B C 1
ATOM 9875 O O . ARG B 1 494 ? 14.172 30.391 4.809 1 79.88 494 ARG B O 1
ATOM 9882 N N . LYS B 1 495 ? 16.422 30.141 4.887 1 79.44 495 LYS B N 1
ATOM 9883 C CA . LYS B 1 495 ? 16.578 31.531 5.262 1 79.44 495 LYS B CA 1
ATOM 9884 C C . LYS B 1 495 ? 17.578 32.25 4.348 1 79.44 495 LYS B C 1
ATOM 9886 O O . LYS B 1 495 ? 18.562 31.625 3.9 1 79.44 495 LYS B O 1
ATOM 9891 N N . ASN B 1 496 ? 17.312 33.5 4.102 1 81.94 496 ASN B N 1
ATOM 9892 C CA . ASN B 1 496 ? 18.203 34.406 3.393 1 81.94 496 ASN B CA 1
ATOM 9893 C C . ASN B 1 496 ? 18.688 33.812 2.082 1 81.94 496 ASN B C 1
ATOM 9895 O O . ASN B 1 496 ? 19.906 33.75 1.831 1 81.94 496 ASN B O 1
ATOM 9899 N N . VAL B 1 497 ? 17.688 33.406 1.373 1 87 497 VAL B N 1
ATOM 9900 C CA . VAL B 1 497 ? 18.016 32.812 0.083 1 87 497 VAL B CA 1
ATOM 9901 C C . VAL B 1 497 ? 18.219 33.906 -0.956 1 87 497 VAL B C 1
ATOM 9903 O O . VAL B 1 497 ? 17.359 34.781 -1.102 1 87 497 VAL B O 1
ATOM 9906 N N . GLU B 1 498 ? 19.391 33.844 -1.562 1 89.56 498 GLU B N 1
ATOM 9907 C CA . GLU B 1 498 ? 19.641 34.781 -2.666 1 89.56 498 GLU B CA 1
ATOM 9908 C C . GLU B 1 498 ? 19.266 34.156 -4.004 1 89.56 498 GLU B C 1
ATOM 9910 O O . GLU B 1 498 ? 19.391 32.938 -4.191 1 89.56 498 GLU B O 1
ATOM 9915 N N . MET B 1 499 ? 18.859 35.031 -4.926 1 90.25 499 MET B N 1
ATOM 9916 C CA . MET B 1 499 ? 18.391 34.594 -6.23 1 90.25 499 MET B CA 1
ATOM 9917 C C . MET B 1 499 ? 19.453 33.75 -6.949 1 90.25 499 MET B C 1
ATOM 9919 O O . MET B 1 499 ? 19.141 32.781 -7.625 1 90.25 499 MET B O 1
ATOM 9923 N N . GLU B 1 500 ? 20.609 34.094 -6.75 1 86.69 500 GLU B N 1
ATOM 9924 C CA . GLU B 1 500 ? 21.719 33.469 -7.461 1 86.69 500 GLU B CA 1
ATOM 9925 C C . GLU B 1 500 ? 22.047 32.094 -6.867 1 86.69 500 GLU B C 1
ATOM 9927 O O . GLU B 1 500 ? 22.594 31.234 -7.555 1 86.69 500 GLU B O 1
ATOM 9932 N N . ASP B 1 501 ? 21.609 31.859 -5.707 1 88.94 501 ASP B N 1
ATOM 9933 C CA . ASP B 1 501 ? 21.969 30.641 -4.996 1 88.94 501 ASP B CA 1
ATOM 9934 C C . ASP B 1 501 ? 20.875 29.578 -5.125 1 88.94 501 ASP B C 1
ATOM 9936 O O . ASP B 1 501 ? 21.016 28.469 -4.605 1 88.94 501 ASP B O 1
ATOM 9940 N N . ILE B 1 502 ? 19.891 29.859 -5.891 1 90 502 ILE B N 1
ATOM 9941 C CA . ILE B 1 502 ? 18.75 28.938 -5.969 1 90 502 ILE B CA 1
ATOM 9942 C C . ILE B 1 502 ? 19.109 27.734 -6.832 1 90 502 ILE B C 1
ATOM 9944 O O . ILE B 1 502 ? 19.5 27.891 -7.992 1 90 502 ILE B O 1
ATOM 9948 N N . LYS B 1 503 ? 18.969 26.562 -6.203 1 88.69 503 LYS B N 1
ATOM 9949 C CA . LYS B 1 503 ? 19.297 25.328 -6.906 1 88.69 503 LYS B CA 1
ATOM 9950 C C . LYS B 1 503 ? 18.031 24.578 -7.32 1 88.69 503 LYS B C 1
ATOM 9952 O O . LYS B 1 503 ? 18.062 23.75 -8.219 1 88.69 503 LYS B O 1
ATOM 9957 N N . VAL B 1 504 ? 16.969 24.766 -6.594 1 92.5 504 VAL B N 1
ATOM 9958 C CA . VAL B 1 504 ? 15.703 24.109 -6.887 1 92.5 504 VAL B CA 1
ATOM 9959 C C . VAL B 1 504 ? 14.68 25.141 -7.363 1 92.5 504 VAL B C 1
ATOM 9961 O O . VAL B 1 504 ? 14.242 26 -6.59 1 92.5 504 VAL B O 1
ATOM 9964 N N . ASP B 1 505 ? 14.281 25.016 -8.633 1 94.31 505 ASP B N 1
ATOM 9965 C CA . ASP B 1 505 ? 13.25 25.891 -9.164 1 94.31 505 ASP B CA 1
ATOM 9966 C C . ASP B 1 505 ? 11.867 25.5 -8.633 1 94.31 505 ASP B C 1
ATOM 9968 O O . ASP B 1 505 ? 11.633 24.328 -8.305 1 94.31 505 ASP B O 1
ATOM 9972 N N . VAL B 1 506 ? 11.102 26.594 -8.492 1 96.31 506 VAL B N 1
ATOM 9973 C CA . VAL B 1 506 ? 9.766 26.312 -7.973 1 96.31 506 VAL B CA 1
ATOM 9974 C C . VAL B 1 506 ? 8.711 26.922 -8.898 1 96.31 506 VAL B C 1
ATOM 9976 O O . VAL B 1 506 ? 9.016 27.828 -9.688 1 96.31 506 VAL B O 1
ATOM 9979 N N . CYS B 1 507 ? 7.516 26.375 -8.914 1 97.44 507 CYS B N 1
ATOM 9980 C CA . CYS B 1 507 ? 6.348 26.875 -9.633 1 97.44 507 CYS B CA 1
ATOM 9981 C C . CYS B 1 507 ? 5.176 27.094 -8.688 1 97.44 507 CYS B C 1
ATOM 9983 O O . CYS B 1 507 ? 4.934 26.297 -7.789 1 97.44 507 CYS B O 1
ATOM 9985 N N . ILE B 1 508 ? 4.559 28.297 -8.875 1 98.06 508 ILE B N 1
ATOM 9986 C CA . ILE B 1 508 ? 3.373 28.609 -8.086 1 98.06 508 ILE B CA 1
ATOM 9987 C C . ILE B 1 508 ? 2.131 28.047 -8.781 1 98.06 508 ILE B C 1
ATOM 9989 O O . ILE B 1 508 ? 1.857 28.375 -9.938 1 98.06 508 ILE B O 1
ATOM 9993 N N . PHE B 1 509 ? 1.416 27.219 -8.078 1 98.12 509 PHE B N 1
ATOM 9994 C CA . PHE B 1 509 ? 0.108 26.797 -8.555 1 98.12 509 PHE B CA 1
ATOM 9995 C C . PHE B 1 509 ? -1.007 27.469 -7.773 1 98.12 509 PHE B C 1
ATOM 9997 O O . PHE B 1 509 ? -1.313 27.078 -6.645 1 98.12 509 PHE B O 1
ATOM 10004 N N . ALA B 1 510 ? -1.598 28.438 -8.398 1 98.12 510 ALA B N 1
ATOM 10005 C CA . ALA B 1 510 ? -2.627 29.25 -7.754 1 98.12 510 ALA B CA 1
ATOM 10006 C C . ALA B 1 510 ? -4.004 28.609 -7.906 1 98.12 510 ALA B C 1
ATOM 10008 O O . ALA B 1 510 ? -4.402 28.234 -9.016 1 98.12 510 ALA B O 1
ATOM 10009 N N . PHE B 1 511 ? -4.742 28.484 -6.738 1 97.44 511 PHE B N 1
ATOM 10010 C CA . PHE B 1 511 ? -6.023 27.797 -6.883 1 97.44 511 PHE B CA 1
ATOM 10011 C C . PHE B 1 511 ? -7.141 28.609 -6.238 1 97.44 511 PHE B C 1
ATOM 10013 O O . PHE B 1 511 ? -8.32 28.312 -6.43 1 97.44 511 PHE B O 1
ATOM 10020 N N . ASP B 1 512 ? -6.777 29.734 -5.496 1 97.81 512 ASP B N 1
ATOM 10021 C CA . ASP B 1 512 ? -7.824 30.562 -4.895 1 97.81 512 ASP B CA 1
ATOM 10022 C C . ASP B 1 512 ? -7.352 32 -4.699 1 97.81 512 ASP B C 1
ATOM 10024 O O . ASP B 1 512 ? -6.156 32.25 -4.543 1 97.81 512 ASP B O 1
ATOM 10028 N N . LEU B 1 513 ? -8.258 32.938 -4.812 1 98.19 513 LEU B N 1
ATOM 10029 C CA . LEU B 1 513 ? -8.031 34.344 -4.566 1 98.19 513 LEU B CA 1
ATOM 10030 C C . LEU B 1 513 ? -8.945 34.844 -3.461 1 98.19 513 LEU B C 1
ATOM 10032 O O . LEU B 1 513 ? -10.172 34.844 -3.605 1 98.19 513 LEU B O 1
ATOM 10036 N N . LEU B 1 514 ? -8.328 35.406 -2.416 1 98.06 514 LEU B N 1
ATOM 10037 C CA . LEU B 1 514 ? -9.102 35.688 -1.213 1 98.06 514 LEU B CA 1
ATOM 10038 C C . LEU B 1 514 ? -9.336 37.188 -1.063 1 98.06 514 LEU B C 1
ATOM 10040 O O . LEU B 1 514 ? -10.211 37.594 -0.299 1 98.06 514 LEU B O 1
ATOM 10044 N N . TYR B 1 515 ? -8.547 38 -1.65 1 97.88 515 TYR B N 1
ATOM 10045 C CA . TYR B 1 515 ? -8.602 39.469 -1.554 1 97.88 515 TYR B CA 1
ATOM 10046 C C . TYR B 1 515 ? -8.156 40.125 -2.857 1 97.88 515 TYR B C 1
ATOM 10048 O O . TYR B 1 515 ? -7.215 39.625 -3.504 1 97.88 515 TYR B O 1
ATOM 10056 N N . LEU B 1 516 ? -8.914 41.219 -3.256 1 97.94 516 LEU B N 1
ATOM 10057 C CA . LEU B 1 516 ? -8.547 41.906 -4.492 1 97.94 516 LEU B CA 1
ATOM 10058 C C . LEU B 1 516 ? -8.867 43.375 -4.41 1 97.94 516 LEU B C 1
ATOM 10060 O O . LEU B 1 516 ? -10.023 43.75 -4.191 1 97.94 516 LEU B O 1
ATOM 10064 N N . ASN B 1 517 ? -7.898 44.188 -4.594 1 97.12 517 ASN B N 1
ATOM 10065 C CA . ASN B 1 517 ? -8.031 45.625 -4.742 1 97.12 517 ASN B CA 1
ATOM 10066 C C . ASN B 1 517 ? -8.922 46.219 -3.652 1 97.12 517 ASN B C 1
ATOM 10068 O O . ASN B 1 517 ? -9.859 46.969 -3.947 1 97.12 517 ASN B O 1
ATOM 10072 N N . GLY B 1 518 ? -8.703 45.812 -2.467 1 94.19 518 GLY B N 1
ATOM 10073 C CA . GLY B 1 518 ? -9.383 46.406 -1.323 1 94.19 518 GLY B CA 1
ATOM 10074 C C . GLY B 1 518 ? -10.625 45.656 -0.913 1 94.19 518 GLY B C 1
ATOM 10075 O O . GLY B 1 518 ? -11.266 46 0.082 1 94.19 518 GLY B O 1
ATOM 10076 N N . GLN B 1 519 ? -10.922 44.656 -1.58 1 95.5 519 GLN B N 1
ATOM 10077 C CA . GLN B 1 519 ? -12.141 43.906 -1.279 1 95.5 519 GLN B CA 1
ATOM 10078 C C . GLN B 1 519 ? -11.82 42.5 -0.844 1 95.5 519 GLN B C 1
ATOM 10080 O O . GLN B 1 519 ? -11.117 41.75 -1.547 1 95.5 519 GLN B O 1
ATOM 10085 N N . ALA B 1 520 ? -12.406 42.125 0.327 1 95.5 520 ALA B N 1
ATOM 10086 C CA . ALA B 1 520 ? -12.305 40.75 0.781 1 95.5 520 ALA B CA 1
ATOM 10087 C C . ALA B 1 520 ? -13.273 39.844 0.014 1 95.5 520 ALA B C 1
ATOM 10089 O O . ALA B 1 520 ? -14.438 40.219 -0.191 1 95.5 520 ALA B O 1
ATOM 10090 N N . LEU B 1 521 ? -12.781 38.688 -0.42 1 97.19 521 LEU B N 1
ATOM 10091 C CA . LEU B 1 521 ? -13.594 37.812 -1.258 1 97.19 521 LEU B CA 1
ATOM 10092 C C . LEU B 1 521 ? -14 36.562 -0.5 1 97.19 521 LEU B C 1
ATOM 10094 O O . LEU B 1 521 ? -14.547 35.625 -1.088 1 97.19 521 LEU B O 1
ATOM 10098 N N . LEU B 1 522 ? -13.852 36.438 0.739 1 95.38 522 LEU B N 1
ATOM 10099 C CA . LEU B 1 522 ? -14.039 35.219 1.533 1 95.38 522 LEU B CA 1
ATOM 10100 C C . LEU B 1 522 ? -15.484 34.75 1.449 1 95.38 522 LEU B C 1
ATOM 10102 O O . LEU B 1 522 ? -15.75 33.531 1.486 1 95.38 522 LEU B O 1
ATOM 10106 N N . GLN B 1 523 ? -16.391 35.688 1.314 1 94.06 523 GLN B N 1
ATOM 10107 C CA . GLN B 1 523 ? -17.797 35.344 1.346 1 94.06 523 GLN B CA 1
ATOM 10108 C C . GLN B 1 523 ? -18.328 35.094 -0.061 1 94.06 523 GLN B C 1
ATOM 10110 O O . GLN B 1 523 ? -19.453 34.594 -0.227 1 94.06 523 GLN B O 1
ATOM 10115 N N . GLU B 1 524 ? -17.516 35.344 -1.042 1 96.62 524 GLU B N 1
ATOM 10116 C CA . GLU B 1 524 ? -17.906 35.031 -2.412 1 96.62 524 GLU B CA 1
ATOM 10117 C C . GLU B 1 524 ? -17.719 33.531 -2.697 1 96.62 524 GLU B C 1
ATOM 10119 O O . GLU B 1 524 ? -16.875 32.875 -2.088 1 96.62 524 GLU B O 1
ATOM 10124 N N . ASN B 1 525 ? -18.578 33 -3.523 1 96.88 525 ASN B N 1
ATOM 10125 C CA . ASN B 1 525 ? -18.438 31.609 -3.869 1 96.88 525 ASN B CA 1
ATOM 10126 C C . ASN B 1 525 ? -17.188 31.359 -4.715 1 96.88 525 ASN B C 1
ATOM 10128 O O . ASN B 1 525 ? -16.594 32.312 -5.242 1 96.88 525 ASN B O 1
ATOM 10132 N N . LEU B 1 526 ? -16.719 30.156 -4.848 1 97.31 526 LEU B N 1
ATOM 10133 C CA . LEU B 1 526 ? -15.469 29.812 -5.492 1 97.31 526 LEU B CA 1
ATOM 10134 C C . LEU B 1 526 ? -15.477 30.203 -6.965 1 97.31 526 LEU B C 1
ATOM 10136 O O . LEU B 1 526 ? -14.445 30.609 -7.512 1 97.31 526 LEU B O 1
ATOM 10140 N N . ARG B 1 527 ? -16.625 30.078 -7.664 1 96.38 527 ARG B N 1
ATOM 10141 C CA . ARG B 1 527 ? -16.719 30.453 -9.07 1 96.38 527 ARG B CA 1
ATOM 10142 C C . ARG B 1 527 ? -16.312 31.906 -9.281 1 96.38 527 ARG B C 1
ATOM 10144 O O . ARG B 1 527 ? -15.516 32.219 -10.164 1 96.38 527 ARG B O 1
ATOM 10151 N N . VAL B 1 528 ? -16.844 32.719 -8.477 1 97.56 528 VAL B N 1
ATOM 10152 C CA . VAL B 1 528 ? -16.562 34.156 -8.562 1 97.56 528 VAL B CA 1
ATOM 10153 C C . VAL B 1 528 ? -15.102 34.406 -8.211 1 97.56 528 VAL B C 1
ATOM 10155 O O . VAL B 1 528 ? -14.422 35.188 -8.898 1 97.56 528 VAL B O 1
ATOM 10158 N N . ARG B 1 529 ? -14.625 33.844 -7.148 1 98.25 529 ARG B N 1
ATOM 10159 C CA . ARG B 1 529 ? -13.242 34.031 -6.738 1 98.25 529 ARG B CA 1
ATOM 10160 C C . ARG B 1 529 ? -12.273 33.562 -7.824 1 98.25 529 ARG B C 1
ATOM 10162 O O . ARG B 1 529 ? -11.25 34.188 -8.07 1 98.25 529 ARG B O 1
ATOM 10169 N N . ARG B 1 530 ? -12.594 32.531 -8.484 1 97.25 530 ARG B N 1
ATOM 10170 C CA . ARG B 1 530 ? -11.758 32 -9.555 1 97.25 530 ARG B CA 1
ATOM 10171 C C . ARG B 1 530 ? -11.734 32.938 -10.75 1 97.25 530 ARG B C 1
ATOM 10173 O O . ARG B 1 530 ? -10.711 33.094 -11.422 1 97.25 530 ARG B O 1
ATOM 10180 N N . GLU B 1 531 ? -12.906 33.469 -11.039 1 97.12 531 GLU B N 1
ATOM 10181 C CA . GLU B 1 531 ? -12.953 34.438 -12.117 1 97.12 531 GLU B CA 1
ATOM 10182 C C . GLU B 1 531 ? -12.016 35.625 -11.828 1 97.12 531 GLU B C 1
ATOM 10184 O O . GLU B 1 531 ? -11.289 36.062 -12.719 1 97.12 531 GLU B O 1
ATOM 10189 N N . HIS B 1 532 ? -12.047 36.094 -10.625 1 97.81 532 HIS B N 1
ATOM 10190 C CA . HIS B 1 532 ? -11.148 37.188 -10.227 1 97.81 532 HIS B CA 1
ATOM 10191 C C . HIS B 1 532 ? -9.688 36.719 -10.305 1 97.81 532 HIS B C 1
ATOM 10193 O O . HIS B 1 532 ? -8.82 37.5 -10.719 1 97.81 532 HIS B O 1
ATOM 10199 N N . LEU B 1 533 ? -9.453 35.5 -9.93 1 98 533 LEU B N 1
ATOM 10200 C CA . LEU B 1 533 ? -8.102 34.938 -9.961 1 98 533 LEU B CA 1
ATOM 10201 C C . LEU B 1 533 ? -7.555 34.938 -11.383 1 98 533 LEU B C 1
ATOM 10203 O O . LEU B 1 533 ? -6.445 35.406 -11.633 1 98 533 LEU B O 1
ATOM 10207 N N . TYR B 1 534 ? -8.375 34.438 -12.266 1 97.12 534 TYR B N 1
ATOM 10208 C CA . TYR B 1 534 ? -7.949 34.344 -13.656 1 97.12 534 TYR B CA 1
ATOM 10209 C C . TYR B 1 534 ? -7.754 35.719 -14.289 1 97.12 534 TYR B C 1
ATOM 10211 O O . TYR B 1 534 ? -6.902 35.875 -15.164 1 97.12 534 TYR B O 1
ATOM 10219 N N . ALA B 1 535 ? -8.469 36.594 -13.82 1 96.88 535 ALA B N 1
ATOM 10220 C CA . ALA B 1 535 ? -8.398 37.938 -14.367 1 96.88 535 ALA B CA 1
ATOM 10221 C C . ALA B 1 535 ? -7.215 38.688 -13.781 1 96.88 535 ALA B C 1
ATOM 10223 O O . ALA B 1 535 ? -6.809 39.719 -14.328 1 96.88 535 ALA B O 1
ATOM 10224 N N . SER B 1 536 ? -6.625 38.219 -12.773 1 97.31 536 SER B N 1
ATOM 10225 C CA . SER B 1 536 ? -5.641 39 -12.031 1 97.31 536 SER B CA 1
ATOM 10226 C C . SER B 1 536 ? -4.219 38.625 -12.438 1 97.31 536 SER B C 1
ATOM 10228 O O . SER B 1 536 ? -3.273 39.375 -12.156 1 97.31 536 SER B O 1
ATOM 10230 N N . PHE B 1 537 ? -4.023 37.469 -13.094 1 97 537 PHE B N 1
ATOM 10231 C CA . PHE B 1 537 ? -2.672 37 -13.391 1 97 537 PHE B CA 1
ATOM 10232 C C . PHE B 1 537 ? -2.562 36.562 -14.844 1 97 537 PHE B C 1
ATOM 10234 O O . PHE B 1 537 ? -3.555 36.156 -15.453 1 97 537 PHE B O 1
ATOM 10241 N N . GLU B 1 538 ? -1.318 36.719 -15.32 1 95.94 538 GLU B N 1
ATOM 10242 C CA . GLU B 1 538 ? -0.919 36.031 -16.547 1 95.94 538 GLU B CA 1
ATOM 10243 C C . GLU B 1 538 ? -0.163 34.75 -16.234 1 95.94 538 GLU B C 1
ATOM 10245 O O . GLU B 1 538 ? 0.752 34.75 -15.406 1 95.94 538 GLU B O 1
ATOM 10250 N N . GLU B 1 539 ? -0.559 33.656 -16.828 1 95.12 539 GLU B N 1
ATOM 10251 C CA . GLU B 1 539 ? 0.092 32.375 -16.578 1 95.12 539 GLU B CA 1
ATOM 10252 C C . GLU B 1 539 ? 1.426 32.25 -17.312 1 95.12 539 GLU B C 1
ATOM 10254 O O . GLU B 1 539 ? 1.543 32.719 -18.453 1 95.12 539 GLU B O 1
ATOM 10259 N N . GLU B 1 540 ? 2.377 31.828 -16.625 1 95.56 540 GLU B N 1
ATOM 10260 C CA . GLU B 1 540 ? 3.668 31.453 -17.203 1 95.56 540 GLU B CA 1
ATOM 10261 C C . GLU B 1 540 ? 4.117 30.078 -16.734 1 95.56 540 GLU B C 1
ATOM 10263 O O . GLU B 1 540 ? 4.418 29.891 -15.562 1 95.56 540 GLU B O 1
ATOM 10268 N N . PRO B 1 541 ? 4.156 29.156 -17.688 1 93.56 541 PRO B N 1
ATOM 10269 C CA . PRO B 1 541 ? 4.531 27.797 -17.297 1 93.56 541 PRO B CA 1
ATOM 10270 C C . PRO B 1 541 ? 5.871 27.734 -16.562 1 93.56 541 PRO B C 1
ATOM 10272 O O . PRO B 1 541 ? 6.844 28.344 -17.016 1 93.56 541 PRO B O 1
ATOM 10275 N N . GLY B 1 542 ? 5.836 27.078 -15.469 1 94.31 542 GLY B N 1
ATOM 10276 C CA . GLY B 1 542 ? 7.047 26.891 -14.688 1 94.31 542 GLY B CA 1
ATOM 10277 C C . GLY B 1 542 ? 7.25 27.953 -13.633 1 94.31 542 GLY B C 1
ATOM 10278 O O . GLY B 1 542 ? 8.133 27.828 -12.781 1 94.31 542 GLY B O 1
ATOM 10279 N N . PHE B 1 543 ? 6.504 29.016 -13.727 1 96.12 543 PHE B N 1
ATOM 10280 C CA . PHE B 1 543 ? 6.629 30.078 -12.742 1 96.12 543 PHE B CA 1
ATOM 10281 C C . PHE B 1 543 ? 5.332 30.25 -11.969 1 96.12 543 PHE B C 1
ATOM 10283 O O . PHE B 1 543 ? 5.312 30.125 -10.742 1 96.12 543 PHE B O 1
ATOM 10290 N N . LEU B 1 544 ? 4.332 30.594 -12.641 1 97.31 544 LEU B N 1
ATOM 10291 C CA . LEU B 1 544 ? 3 30.703 -12.055 1 97.31 544 LEU B CA 1
ATOM 10292 C C . LEU B 1 544 ? 1.947 30.094 -12.977 1 97.31 544 LEU B C 1
ATOM 10294 O O . LEU B 1 544 ? 1.803 30.516 -14.125 1 97.31 544 LEU B O 1
ATOM 10298 N N . GLN B 1 545 ? 1.278 29.125 -12.484 1 97.38 545 GLN B N 1
ATOM 10299 C CA . GLN B 1 545 ? 0.211 28.453 -13.203 1 97.38 545 GLN B CA 1
ATOM 10300 C C . GLN B 1 545 ? -1.038 28.312 -12.344 1 97.38 545 GLN B C 1
ATOM 10302 O O . GLN B 1 545 ? -0.945 28.25 -11.109 1 97.38 545 GLN B O 1
ATOM 10307 N N . PHE B 1 546 ? -2.152 28.359 -13.031 1 97.5 546 PHE B N 1
ATOM 10308 C CA . PHE B 1 546 ? -3.379 28.047 -12.312 1 97.5 546 PHE B CA 1
ATOM 10309 C C . PHE B 1 546 ? -3.486 26.547 -12.062 1 97.5 546 PHE B C 1
ATOM 10311 O O . PHE B 1 546 ? -2.936 25.734 -12.82 1 97.5 546 PHE B O 1
ATOM 10318 N N . ALA B 1 547 ? -4.152 26.188 -10.961 1 96.62 547 ALA B N 1
ATOM 10319 C CA . ALA B 1 547 ? -4.375 24.766 -10.695 1 96.62 547 ALA B CA 1
ATOM 10320 C C . ALA B 1 547 ? -5.148 24.109 -11.836 1 96.62 547 ALA B C 1
ATOM 10322 O O . ALA B 1 547 ? -6.078 24.719 -12.391 1 96.62 547 ALA B O 1
ATOM 10323 N N . THR B 1 548 ? -4.68 22.906 -12.25 1 96.06 548 THR B N 1
ATOM 10324 C CA . THR B 1 548 ? -5.387 22.156 -13.281 1 96.06 548 THR B CA 1
ATOM 10325 C C . THR B 1 548 ? -6.715 21.625 -12.758 1 96.06 548 THR B C 1
ATOM 10327 O O . THR B 1 548 ? -6.758 20.953 -11.727 1 96.06 548 THR B O 1
ATOM 10330 N N . THR B 1 549 ? -7.793 22.016 -13.422 1 95.88 549 THR B N 1
ATOM 10331 C CA . THR B 1 549 ? -9.109 21.672 -12.883 1 95.88 549 THR B CA 1
ATOM 10332 C C . THR B 1 549 ? -9.992 21.062 -13.969 1 95.88 549 THR B C 1
ATOM 10334 O O . THR B 1 549 ? -9.711 21.203 -15.164 1 95.88 549 THR B O 1
ATOM 10337 N N . ILE B 1 550 ? -11.008 20.297 -13.547 1 94 550 ILE B N 1
ATOM 10338 C CA . ILE B 1 550 ? -12.094 19.812 -14.398 1 94 550 ILE B CA 1
ATOM 10339 C C . ILE B 1 550 ? -13.422 19.906 -13.641 1 94 550 ILE B C 1
ATOM 10341 O O . ILE B 1 550 ? -13.445 19.766 -12.414 1 94 550 ILE B O 1
ATOM 10345 N N . THR B 1 551 ? -14.383 20.328 -14.359 1 92.25 551 THR B N 1
ATOM 10346 C CA . THR B 1 551 ? -15.734 20.297 -13.805 1 92.25 551 THR B CA 1
ATOM 10347 C C . THR B 1 551 ? -16.578 19.219 -14.469 1 92.25 551 THR B C 1
ATOM 10349 O O . THR B 1 551 ? -17 19.375 -15.617 1 92.25 551 THR B O 1
ATOM 10352 N N . SER B 1 552 ? -16.625 18.062 -13.789 1 86.06 552 SER B N 1
ATOM 10353 C CA . SER B 1 552 ? -17.359 16.922 -14.336 1 86.06 552 SER B CA 1
ATOM 10354 C C . SER B 1 552 ? -18.016 16.109 -13.227 1 86.06 552 SER B C 1
ATOM 10356 O O . SER B 1 552 ? -17.484 16.031 -12.109 1 86.06 552 SER B O 1
ATOM 10358 N N . ASN B 1 553 ? -19.172 15.594 -13.516 1 80.94 553 ASN B N 1
ATOM 10359 C CA . ASN B 1 553 ? -19.844 14.672 -12.602 1 80.94 553 ASN B CA 1
ATOM 10360 C C . ASN B 1 553 ? -19.766 13.234 -13.102 1 80.94 553 ASN B C 1
ATOM 10362 O O . ASN B 1 553 ? -20.438 12.352 -12.578 1 80.94 553 ASN B O 1
ATOM 10366 N N . ASP B 1 554 ? -18.953 13.062 -14.07 1 81.75 554 ASP B N 1
ATOM 10367 C CA . ASP B 1 554 ? -18.766 11.727 -14.625 1 81.75 554 ASP B CA 1
ATOM 10368 C C . ASP B 1 554 ? -17.641 10.984 -13.891 1 81.75 554 ASP B C 1
ATOM 10370 O O . ASP B 1 554 ? -16.516 11.453 -13.844 1 81.75 554 ASP B O 1
ATOM 10374 N N . VAL B 1 555 ? -18.031 9.82 -13.406 1 75.88 555 VAL B N 1
ATOM 10375 C CA . VAL B 1 555 ? -17.109 9.016 -12.609 1 75.88 555 VAL B CA 1
ATOM 10376 C C . VAL B 1 555 ? -15.875 8.672 -13.438 1 75.88 555 VAL B C 1
ATOM 10378 O O . VAL B 1 555 ? -14.742 8.742 -12.938 1 75.88 555 VAL B O 1
ATOM 10381 N N . GLU B 1 556 ? -16.078 8.312 -14.609 1 73.81 556 GLU B N 1
ATOM 10382 C CA . GLU B 1 556 ? -14.969 7.91 -15.469 1 73.81 556 GLU B CA 1
ATOM 10383 C C . GLU B 1 556 ? -14.031 9.086 -15.742 1 73.81 556 GLU B C 1
ATOM 10385 O O . GLU B 1 556 ? -12.812 8.922 -15.781 1 73.81 556 GLU B O 1
ATOM 10390 N N . GLU B 1 557 ? -14.633 10.125 -15.938 1 84.44 557 GLU B N 1
ATOM 10391 C CA . GLU B 1 557 ? -13.844 11.328 -16.188 1 84.44 557 GLU B CA 1
ATOM 10392 C C . GLU B 1 557 ? -13.008 11.711 -14.969 1 84.44 557 GLU B C 1
ATOM 10394 O O . GLU B 1 557 ? -11.852 12.102 -15.102 1 84.44 557 GLU B O 1
ATOM 10399 N N . ILE B 1 558 ? -13.594 11.609 -13.883 1 87 558 ILE B N 1
ATOM 10400 C CA . ILE B 1 558 ? -12.898 11.953 -12.641 1 87 558 ILE B CA 1
ATOM 10401 C C . ILE B 1 558 ? -11.773 10.953 -12.383 1 87 558 ILE B C 1
ATOM 10403 O O . ILE B 1 558 ? -10.688 11.336 -11.953 1 87 558 ILE B O 1
ATOM 10407 N N . GLN B 1 559 ? -12.039 9.781 -12.664 1 78.69 559 GLN B N 1
ATOM 10408 C CA . GLN B 1 559 ? -11.016 8.758 -12.492 1 78.69 559 GLN B CA 1
ATOM 10409 C C . GLN B 1 559 ? -9.836 9 -13.43 1 78.69 559 GLN B C 1
ATOM 10411 O O . GLN B 1 559 ? -8.68 8.852 -13.023 1 78.69 559 GLN B O 1
ATOM 10416 N N . LYS B 1 560 ? -10.18 9.266 -14.641 1 80.94 560 LYS B N 1
ATOM 10417 C CA . LYS B 1 560 ? -9.125 9.594 -15.602 1 80.94 560 LYS B CA 1
ATOM 10418 C C . LYS B 1 560 ? -8.32 10.805 -15.141 1 80.94 560 LYS B C 1
ATOM 10420 O O . LYS B 1 560 ? -7.094 10.836 -15.297 1 80.94 560 LYS B O 1
ATOM 10425 N N . PHE B 1 561 ? -9.031 11.727 -14.656 1 91.12 561 PHE B N 1
ATOM 10426 C CA . PHE B 1 561 ? -8.391 12.938 -14.164 1 91.12 561 PHE B CA 1
ATOM 10427 C C . PHE B 1 561 ? -7.484 12.625 -12.977 1 91.12 561 PHE B C 1
ATOM 10429 O O . PHE B 1 561 ? -6.406 13.211 -12.844 1 91.12 561 PHE B O 1
ATOM 10436 N N . LEU B 1 562 ? -7.922 11.766 -12.164 1 88.19 562 LEU B N 1
ATOM 10437 C CA . LEU B 1 562 ? -7.109 11.32 -11.039 1 88.19 562 LEU B CA 1
ATOM 10438 C C . LEU B 1 562 ? -5.832 10.641 -11.531 1 88.19 562 LEU B C 1
ATOM 10440 O O . LEU B 1 562 ? -4.746 10.906 -11.008 1 88.19 562 LEU B O 1
ATOM 10444 N N . ASP B 1 563 ? -5.953 9.852 -12.508 1 79.69 563 ASP B N 1
ATOM 10445 C CA . ASP B 1 563 ? -4.797 9.172 -13.078 1 79.69 563 ASP B CA 1
ATOM 10446 C C . ASP B 1 563 ? -3.803 10.164 -13.664 1 79.69 563 ASP B C 1
ATOM 10448 O O . ASP B 1 563 ? -2.588 9.992 -13.531 1 79.69 563 ASP B O 1
ATOM 10452 N N . GLN B 1 564 ? -4.363 11.078 -14.227 1 85.94 564 GLN B N 1
ATOM 10453 C CA . GLN B 1 564 ? -3.521 12.125 -14.805 1 85.94 564 GLN B CA 1
ATOM 10454 C C . GLN B 1 564 ? -2.76 12.883 -13.711 1 85.94 564 GLN B C 1
ATOM 10456 O O . GLN B 1 564 ? -1.577 13.188 -13.875 1 85.94 564 GLN B O 1
ATOM 10461 N N . ALA B 1 565 ? -3.412 13.203 -12.688 1 90.25 565 ALA B N 1
ATOM 10462 C CA . ALA B 1 565 ? -2.791 13.906 -11.57 1 90.25 565 ALA B CA 1
ATOM 10463 C C . ALA B 1 565 ? -1.646 13.094 -10.977 1 90.25 565 ALA B C 1
ATOM 10465 O O . ALA B 1 565 ? -0.563 13.625 -10.719 1 90.25 565 ALA B O 1
ATOM 10466 N N . VAL B 1 566 ? -1.892 11.867 -10.75 1 82.56 566 VAL B N 1
ATOM 10467 C CA . VAL B 1 566 ? -0.887 10.984 -10.172 1 82.56 566 VAL B CA 1
ATOM 10468 C C . VAL B 1 566 ? 0.291 10.836 -11.133 1 82.56 566 VAL B C 1
ATOM 10470 O O . VAL B 1 566 ? 1.448 10.812 -10.703 1 82.56 566 VAL B O 1
ATOM 10473 N N . GLY B 1 567 ? -0.048 10.742 -12.359 1 76 567 GLY B N 1
ATOM 10474 C CA . GLY B 1 567 ? 0.989 10.672 -13.383 1 76 567 GLY B CA 1
ATOM 10475 C C . GLY B 1 567 ? 1.851 11.922 -13.438 1 76 567 GLY B C 1
ATOM 10476 O O . GLY B 1 567 ? 3.031 11.852 -13.789 1 76 567 GLY B O 1
ATOM 10477 N N . ALA B 1 568 ? 1.216 12.977 -13.039 1 81.88 568 ALA B N 1
ATOM 10478 C CA . ALA B 1 568 ? 1.926 14.258 -13.016 1 81.88 568 ALA B CA 1
ATOM 10479 C C . ALA B 1 568 ? 2.641 14.469 -11.688 1 81.88 568 ALA B C 1
ATOM 10481 O O . ALA B 1 568 ? 2.986 15.594 -11.336 1 81.88 568 ALA B O 1
ATOM 10482 N N . SER B 1 569 ? 2.791 13.461 -10.93 1 80.88 569 SER B N 1
ATOM 10483 C CA . SER B 1 569 ? 3.516 13.438 -9.664 1 80.88 569 SER B CA 1
ATOM 10484 C C . SER B 1 569 ? 2.777 14.227 -8.586 1 80.88 569 SER B C 1
ATOM 10486 O O . SER B 1 569 ? 3.402 14.867 -7.742 1 80.88 569 SER B O 1
ATOM 10488 N N . CYS B 1 570 ? 1.505 14.312 -8.781 1 89.5 570 CYS B N 1
ATOM 10489 C CA . CYS B 1 570 ? 0.687 14.93 -7.738 1 89.5 570 CYS B CA 1
ATOM 10490 C C . CYS B 1 570 ? 0.14 13.875 -6.785 1 89.5 570 CYS B C 1
ATOM 10492 O O . CYS B 1 570 ? 0.23 12.672 -7.059 1 89.5 570 CYS B O 1
ATOM 10494 N N . GLU B 1 571 ? -0.35 14.359 -5.656 1 84.62 571 GLU B N 1
ATOM 10495 C CA . GLU B 1 571 ? -0.814 13.445 -4.613 1 84.62 571 GLU B CA 1
ATOM 10496 C C . GLU B 1 571 ? -2.211 12.914 -4.926 1 84.62 571 GLU B C 1
ATOM 10498 O O . GLU B 1 571 ? -2.609 11.859 -4.422 1 84.62 571 GLU B O 1
ATOM 10503 N N . GLY B 1 572 ? -3.008 13.609 -5.605 1 91.12 572 GLY B N 1
ATOM 10504 C CA . GLY B 1 572 ? -4.387 13.258 -5.914 1 91.12 572 GLY B CA 1
ATOM 10505 C C . GLY B 1 572 ? -5.211 14.445 -6.379 1 91.12 572 GLY B C 1
ATOM 10506 O O . GLY B 1 572 ? -4.742 15.266 -7.168 1 91.12 572 GLY B O 1
ATOM 10507 N N . LEU B 1 573 ? -6.449 14.352 -5.922 1 93.38 573 LEU B N 1
ATOM 10508 C CA . LEU B 1 573 ? -7.367 15.414 -6.324 1 93.38 573 LEU B CA 1
ATOM 10509 C C . LEU B 1 573 ? -7.961 16.109 -5.102 1 93.38 573 LEU B C 1
ATOM 10511 O O . LEU B 1 573 ? -8.07 15.508 -4.031 1 93.38 573 LEU B O 1
ATOM 10515 N N . ILE B 1 574 ? -8.195 17.406 -5.223 1 95.69 574 ILE B N 1
ATOM 10516 C CA . ILE B 1 574 ? -9.023 18.172 -4.297 1 95.69 574 ILE B CA 1
ATOM 10517 C C . ILE B 1 574 ? -10.375 18.484 -4.945 1 95.69 574 ILE B C 1
ATOM 10519 O O . ILE B 1 574 ? -10.43 19.062 -6.031 1 95.69 574 ILE B O 1
ATOM 10523 N N . ILE B 1 575 ? -11.438 18.062 -4.324 1 94.69 575 ILE B N 1
ATOM 10524 C CA . ILE B 1 575 ? -12.789 18.297 -4.828 1 94.69 575 ILE B CA 1
ATOM 10525 C C . ILE B 1 575 ? -13.445 19.422 -4.035 1 94.69 575 ILE B C 1
ATOM 10527 O O . ILE B 1 575 ? -13.477 19.391 -2.805 1 94.69 575 ILE B O 1
ATOM 10531 N N . LYS B 1 576 ? -13.906 20.453 -4.707 1 96 576 LYS B N 1
ATOM 10532 C CA . LYS B 1 576 ? -14.508 21.609 -4.062 1 96 576 LYS B CA 1
ATOM 10533 C C . LYS B 1 576 ? -15.883 21.922 -4.66 1 96 576 LYS B C 1
ATOM 10535 O O . LYS B 1 576 ? -16.078 21.797 -5.867 1 96 576 LYS B O 1
ATOM 10540 N N . THR B 1 577 ? -16.781 22.359 -3.789 1 94.75 577 THR B N 1
ATOM 10541 C CA . THR B 1 577 ? -18.031 22.891 -4.309 1 94.75 577 THR B CA 1
ATOM 10542 C C . THR B 1 577 ? -17.797 24.219 -5.031 1 94.75 577 THR B C 1
ATOM 10544 O O . THR B 1 577 ? -16.906 24.984 -4.664 1 94.75 577 THR B O 1
ATOM 10547 N N . LEU B 1 578 ? -18.609 24.5 -6.012 1 94.88 578 LEU B N 1
ATOM 10548 C CA . LEU B 1 578 ? -18.344 25.656 -6.859 1 94.88 578 LEU B CA 1
ATOM 10549 C C . LEU B 1 578 ? -19.297 26.812 -6.523 1 94.88 578 LEU B C 1
ATOM 10551 O O . LEU B 1 578 ? -18.891 27.969 -6.5 1 94.88 578 LEU B O 1
ATOM 10555 N N . ASN B 1 579 ? -20.5 26.547 -6.309 1 93.38 579 ASN B N 1
ATOM 10556 C CA . ASN B 1 579 ? -21.484 27.594 -6.125 1 93.38 579 ASN B CA 1
ATOM 10557 C C . ASN B 1 579 ? -22.125 27.531 -4.742 1 93.38 579 ASN B C 1
ATOM 10559 O O . ASN B 1 579 ? -21.906 28.406 -3.91 1 93.38 579 ASN B O 1
ATOM 10563 N N . GLU B 1 580 ? -22.75 26.391 -4.457 1 91.06 580 GLU B N 1
ATOM 10564 C CA . GLU B 1 580 ? -23.422 26.219 -3.166 1 91.06 580 GLU B CA 1
ATOM 10565 C C . GLU B 1 580 ? -22.422 25.828 -2.08 1 91.06 580 GLU B C 1
ATOM 10567 O O . GLU B 1 580 ? -21.594 24.938 -2.279 1 91.06 580 GLU B O 1
ATOM 10572 N N . ASP B 1 581 ? -22.547 26.609 -0.945 1 91.75 581 ASP B N 1
ATOM 10573 C CA . ASP B 1 581 ? -21.672 26.312 0.185 1 91.75 581 ASP B CA 1
ATOM 10574 C C . ASP B 1 581 ? -20.219 26.344 -0.236 1 91.75 581 ASP B C 1
ATOM 10576 O O . ASP B 1 581 ? -19.438 25.453 0.115 1 91.75 581 ASP B O 1
ATOM 10580 N N . ALA B 1 582 ? -19.922 27.281 -1.074 1 95.06 582 ALA B N 1
ATOM 10581 C CA . ALA B 1 582 ? -18.578 27.344 -1.66 1 95.06 582 ALA B CA 1
ATOM 10582 C C . ALA B 1 582 ? -17.828 28.562 -1.174 1 95.06 582 ALA B C 1
ATOM 10584 O O . ALA B 1 582 ? -17.031 29.141 -1.912 1 95.06 582 ALA B O 1
ATOM 10585 N N . THR B 1 583 ? -18.125 29.031 -0.005 1 95.56 583 THR B N 1
ATOM 10586 C CA . THR B 1 583 ? -17.375 30.141 0.594 1 95.56 583 THR B CA 1
ATOM 10587 C C . THR B 1 583 ? -16.047 29.641 1.15 1 95.56 583 THR B C 1
ATOM 10589 O O . THR B 1 583 ? -15.805 28.438 1.233 1 95.56 583 THR B O 1
ATOM 10592 N N . TYR B 1 584 ? -15.18 30.562 1.373 1 95.81 584 TYR B N 1
ATOM 10593 C CA . TYR B 1 584 ? -13.906 30.25 2.01 1 95.81 584 TYR B CA 1
ATOM 10594 C C . TYR B 1 584 ? -14 30.406 3.523 1 95.81 584 TYR B C 1
ATOM 10596 O O . TYR B 1 584 ? -14.258 31.5 4.027 1 95.81 584 TYR B O 1
ATOM 10604 N N . GLU B 1 585 ? -13.805 29.344 4.211 1 92.44 585 GLU B N 1
ATOM 10605 C CA . GLU B 1 585 ? -13.891 29.344 5.668 1 92.44 585 GLU B CA 1
ATOM 10606 C C . GLU B 1 585 ? -12.523 29.094 6.305 1 92.44 585 GLU B C 1
ATOM 10608 O O . GLU B 1 585 ? -12.117 27.953 6.496 1 92.44 585 GLU B O 1
ATOM 10613 N N . PRO B 1 586 ? -11.945 30.172 6.789 1 92.31 586 PRO B N 1
ATOM 10614 C CA . PRO B 1 586 ? -10.609 30.031 7.367 1 92.31 586 PRO B CA 1
ATOM 10615 C C . PRO B 1 586 ? -10.594 29.109 8.586 1 92.31 586 PRO B C 1
ATOM 10617 O O . PRO B 1 586 ? -11.508 29.156 9.406 1 92.31 586 PRO B O 1
ATOM 10620 N N . LEU B 1 587 ? -9.594 28.281 8.695 1 87.06 587 LEU B N 1
ATOM 10621 C CA . LEU B 1 587 ? -9.297 27.438 9.836 1 87.06 587 LEU B CA 1
ATOM 10622 C C . LEU B 1 587 ? -10.383 26.391 10.039 1 87.06 587 LEU B C 1
ATOM 10624 O O . LEU B 1 587 ? -10.594 25.906 11.148 1 87.06 587 LEU B O 1
ATOM 10628 N N . LYS B 1 588 ? -11.062 26.078 9.008 1 85.5 588 LYS B N 1
ATOM 10629 C CA . LYS B 1 588 ? -12.141 25.094 9.125 1 85.5 588 LYS B CA 1
ATOM 10630 C C . LYS B 1 588 ? -11.938 23.938 8.156 1 85.5 588 LYS B C 1
ATOM 10632 O O . LYS B 1 588 ? -11.555 24.141 7.004 1 85.5 588 LYS B O 1
ATOM 10637 N N . ARG B 1 589 ? -12.086 22.781 8.758 1 82.88 589 ARG B N 1
ATOM 10638 C CA . ARG B 1 589 ? -12.156 21.594 7.922 1 82.88 589 ARG B CA 1
ATOM 10639 C C . ARG B 1 589 ? -13.602 21.266 7.543 1 82.88 589 ARG B C 1
ATOM 10641 O O . ARG B 1 589 ? -14.414 20.953 8.414 1 82.88 589 ARG B O 1
ATOM 10648 N N . SER B 1 590 ? -13.859 21.438 6.297 1 84.88 590 SER B N 1
ATOM 10649 C CA . SER B 1 590 ? -15.25 21.359 5.855 1 84.88 590 SER B CA 1
ATOM 10650 C C . SER B 1 590 ? -15.461 20.219 4.879 1 84.88 590 SER B C 1
ATOM 10652 O O . SER B 1 590 ? -14.523 19.797 4.195 1 84.88 590 SER B O 1
ATOM 10654 N N . LEU B 1 591 ? -16.688 19.797 4.785 1 86.5 591 LEU B N 1
ATOM 10655 C CA . LEU B 1 591 ? -17.094 18.75 3.838 1 86.5 591 LEU B CA 1
ATOM 10656 C C . LEU B 1 591 ? -17.25 19.328 2.436 1 86.5 591 LEU B C 1
ATOM 10658 O O . LEU B 1 591 ? -17.359 18.594 1.46 1 86.5 591 LEU B O 1
ATOM 10662 N N . ASN B 1 592 ? -17.094 20.641 2.396 1 90.88 592 ASN B N 1
ATOM 10663 C CA . ASN B 1 592 ? -17.203 21.266 1.085 1 90.88 592 ASN B CA 1
ATOM 10664 C C . ASN B 1 592 ? -15.898 21.125 0.293 1 90.88 592 ASN B C 1
ATOM 10666 O O . ASN B 1 592 ? -15.859 21.422 -0.902 1 90.88 592 ASN B O 1
ATOM 10670 N N . TRP B 1 593 ? -14.82 20.719 0.967 1 92.56 593 TRP B N 1
ATOM 10671 C CA . TRP B 1 593 ? -13.539 20.359 0.372 1 92.56 593 TRP B CA 1
ATOM 10672 C C . TRP B 1 593 ? -13.18 18.906 0.687 1 92.56 593 TRP B C 1
ATOM 10674 O O . TRP B 1 593 ? -13.07 18.531 1.854 1 92.56 593 TRP B O 1
ATOM 10684 N N . LEU B 1 594 ? -13.023 18.141 -0.341 1 91.19 594 LEU B N 1
ATOM 10685 C CA . LEU B 1 594 ? -12.641 16.75 -0.154 1 91.19 594 LEU B CA 1
ATOM 10686 C C . LEU B 1 594 ? -11.312 16.453 -0.851 1 91.19 594 LEU B C 1
ATOM 10688 O O . LEU B 1 594 ? -11 17.062 -1.882 1 91.19 594 LEU B O 1
ATOM 10692 N N . LYS B 1 595 ? -10.547 15.625 -0.253 1 90.56 595 LYS B N 1
ATOM 10693 C CA . LYS B 1 595 ? -9.312 15.188 -0.896 1 90.56 595 LYS B CA 1
ATOM 10694 C C . LYS B 1 595 ? -9.359 13.703 -1.241 1 90.56 595 LYS B C 1
ATOM 10696 O O . LYS B 1 595 ? -9.898 12.906 -0.474 1 90.56 595 LYS B O 1
ATOM 10701 N N . LEU B 1 596 ? -8.969 13.406 -2.457 1 87.25 596 LEU B N 1
ATOM 10702 C CA . LEU B 1 596 ? -8.891 12.047 -2.975 1 87.25 596 LEU B CA 1
ATOM 10703 C C . LEU B 1 596 ? -7.465 11.695 -3.377 1 87.25 596 LEU B C 1
ATOM 10705 O O . LEU B 1 596 ? -6.953 12.203 -4.375 1 87.25 596 LEU B O 1
ATOM 10709 N N . LYS B 1 597 ? -6.82 10.75 -2.553 1 79.06 597 LYS B N 1
ATOM 10710 C CA . LYS B 1 597 ? -5.449 10.336 -2.84 1 79.06 597 LYS B CA 1
ATOM 10711 C C . LYS B 1 597 ? -5.414 8.961 -3.5 1 79.06 597 LYS B C 1
ATOM 10713 O O . LYS B 1 597 ? -6.363 8.188 -3.373 1 79.06 597 LYS B O 1
ATOM 10718 N N . LYS B 1 598 ? -4.301 8.75 -4.262 1 69.62 598 LYS B N 1
ATOM 10719 C CA . LYS B 1 598 ? -4.082 7.441 -4.879 1 69.62 598 LYS B CA 1
ATOM 10720 C C . LYS B 1 598 ? -4.113 6.328 -3.836 1 69.62 598 LYS B C 1
ATOM 10722 O O . LYS B 1 598 ? -4.617 5.234 -4.102 1 69.62 598 LYS B O 1
ATOM 10727 N N . ASP B 1 599 ? -3.641 6.637 -2.707 1 62.19 599 ASP B N 1
ATOM 10728 C CA . ASP B 1 599 ? -3.463 5.648 -1.649 1 62.19 599 ASP B CA 1
ATOM 10729 C C . ASP B 1 599 ? -4.805 5.238 -1.047 1 62.19 599 ASP B C 1
ATOM 10731 O O . ASP B 1 599 ? -4.895 4.23 -0.343 1 62.19 599 ASP B O 1
ATOM 10735 N N . TYR B 1 600 ? -5.738 6.07 -1.321 1 58.62 600 TYR B N 1
ATOM 10736 C CA . TYR B 1 600 ? -7.051 5.793 -0.748 1 58.62 600 TYR B CA 1
ATOM 10737 C C . TYR B 1 600 ? -7.773 4.707 -1.537 1 58.62 600 TYR B C 1
ATOM 10739 O O . TYR B 1 600 ? -8.758 4.141 -1.064 1 58.62 600 TYR B O 1
ATOM 10747 N N . MET B 1 601 ? -7.23 4.426 -2.68 1 54.5 601 MET B N 1
ATOM 10748 C CA . MET B 1 601 ? -7.953 3.492 -3.539 1 54.5 601 MET B CA 1
ATOM 10749 C C . MET B 1 601 ? -7.711 2.053 -3.102 1 54.5 601 MET B C 1
ATOM 10751 O O . MET B 1 601 ? -6.629 1.72 -2.615 1 54.5 601 MET B O 1
ATOM 10755 N N . ASP B 1 602 ? -8.812 1.379 -2.916 1 52.91 602 ASP B N 1
ATOM 10756 C CA . ASP B 1 602 ? -8.891 0.001 -2.441 1 52.91 602 ASP B CA 1
ATOM 10757 C C . ASP B 1 602 ? -7.828 -0.87 -3.104 1 52.91 602 ASP B C 1
ATOM 10759 O O . ASP B 1 602 ? -7.668 -0.842 -4.324 1 52.91 602 ASP B O 1
ATOM 10763 N N . ASN B 1 603 ? -6.809 -1.214 -2.445 1 58.12 603 ASN B N 1
ATOM 10764 C CA . ASN B 1 603 ? -5.789 -2.125 -2.953 1 58.12 603 ASN B CA 1
ATOM 10765 C C . ASN B 1 603 ? -6.367 -3.51 -3.236 1 58.12 603 ASN B C 1
ATOM 10767 O O . ASN B 1 603 ? -7.203 -4.004 -2.479 1 58.12 603 ASN B O 1
ATOM 10771 N N . ILE B 1 604 ? -6.457 -4.004 -4.707 1 58.81 604 ILE B N 1
ATOM 10772 C CA . ILE B 1 604 ? -6.91 -5.309 -5.168 1 58.81 604 ILE B CA 1
ATOM 10773 C C . ILE B 1 604 ? -6.453 -6.391 -4.188 1 58.81 604 ILE B C 1
ATOM 10775 O O . ILE B 1 604 ? -6.965 -7.512 -4.211 1 58.81 604 ILE B O 1
ATOM 10779 N N . GLY B 1 605 ? -6.148 -5.98 -2.922 1 62.66 605 GLY B N 1
ATOM 10780 C CA . GLY B 1 605 ? -5.719 -6.918 -1.896 1 62.66 605 GLY B CA 1
ATOM 10781 C C . GLY B 1 605 ? -4.559 -7.789 -2.33 1 62.66 605 GLY B C 1
ATOM 10782 O O . GLY B 1 605 ? -3.494 -7.773 -1.705 1 62.66 605 GLY B O 1
ATOM 10783 N N . ASP B 1 606 ? -4.707 -8.68 -3.611 1 75.56 606 ASP B N 1
ATOM 10784 C CA . ASP B 1 606 ? -3.68 -9.641 -4.008 1 75.56 606 ASP B CA 1
ATOM 10785 C C . ASP B 1 606 ? -2.848 -9.102 -5.168 1 75.56 606 ASP B C 1
ATOM 10787 O O . ASP B 1 606 ? -3.293 -8.219 -5.906 1 75.56 606 ASP B O 1
ATOM 10791 N N . SER B 1 607 ? -1.59 -9.617 -5.246 1 87.12 607 SER B N 1
ATOM 10792 C CA . SER B 1 607 ? -0.711 -9.258 -6.352 1 87.12 607 SER B CA 1
ATOM 10793 C C . SER B 1 607 ? -0.895 -10.203 -7.535 1 87.12 607 SER B C 1
ATOM 10795 O O . SER B 1 607 ? -1.55 -11.242 -7.41 1 87.12 607 SER B O 1
ATOM 10797 N N . LEU B 1 608 ? -0.457 -9.773 -8.688 1 93 608 LEU B N 1
ATOM 10798 C CA . LEU B 1 608 ? -0.491 -10.57 -9.906 1 93 608 LEU B CA 1
ATOM 10799 C C . LEU B 1 608 ? 0.919 -10.828 -10.43 1 93 608 LEU B C 1
ATOM 10801 O O . LEU B 1 608 ? 1.775 -9.938 -10.375 1 93 608 LEU B O 1
ATOM 10805 N N . ASP B 1 609 ? 1.104 -12.055 -10.867 1 95.88 609 ASP B N 1
ATOM 10806 C CA . ASP B 1 609 ? 2.328 -12.383 -11.594 1 95.88 609 ASP B CA 1
ATOM 10807 C C . ASP B 1 609 ? 2.152 -12.172 -13.094 1 95.88 609 ASP B C 1
ATOM 10809 O O . ASP B 1 609 ? 1.373 -12.883 -13.734 1 95.88 609 ASP B O 1
ATOM 10813 N N . LEU B 1 610 ? 2.926 -11.188 -13.633 1 97.75 610 LEU B N 1
ATOM 10814 C CA . LEU B 1 610 ? 2.725 -10.805 -15.023 1 97.75 610 LEU B CA 1
ATOM 10815 C C . LEU B 1 610 ? 4.031 -10.898 -15.812 1 97.75 610 LEU B C 1
ATOM 10817 O O . LEU B 1 610 ? 5.109 -10.961 -15.219 1 97.75 610 LEU B O 1
ATOM 10821 N N . VAL B 1 611 ? 3.9 -10.922 -17.188 1 97.94 611 VAL B N 1
ATOM 10822 C CA . VAL B 1 611 ? 5.047 -11.109 -18.078 1 97.94 611 VAL B CA 1
ATOM 10823 C C . VAL B 1 611 ? 5.262 -9.859 -18.922 1 97.94 611 VAL B C 1
ATOM 10825 O O . VAL B 1 611 ? 4.355 -9.43 -19.641 1 97.94 611 VAL B O 1
ATOM 10828 N N . PRO B 1 612 ? 6.477 -9.273 -18.844 1 97 612 PRO B N 1
ATOM 10829 C CA . PRO B 1 612 ? 6.758 -8.18 -19.766 1 97 612 PRO B CA 1
ATOM 10830 C C . PRO B 1 612 ? 6.879 -8.648 -21.219 1 97 612 PRO B C 1
ATOM 10832 O O . PRO B 1 612 ? 7.699 -9.516 -21.516 1 97 612 PRO B O 1
ATOM 10835 N N . ILE B 1 613 ? 6.105 -8 -22.172 1 97.19 613 ILE B N 1
ATOM 10836 C CA . ILE B 1 613 ? 6.117 -8.477 -23.562 1 97.19 613 ILE B CA 1
ATOM 10837 C C . ILE B 1 613 ? 6.566 -7.344 -24.484 1 97.19 613 ILE B C 1
ATOM 10839 O O . ILE B 1 613 ? 6.887 -7.582 -25.656 1 97.19 613 ILE B O 1
ATOM 10843 N N . ALA B 1 614 ? 6.566 -6.148 -24 1 96.75 614 ALA B N 1
ATOM 10844 C CA . ALA B 1 614 ? 6.996 -4.996 -24.797 1 96.75 614 ALA B CA 1
ATOM 10845 C C . ALA B 1 614 ? 7.41 -3.84 -23.891 1 96.75 614 ALA B C 1
ATOM 10847 O O . ALA B 1 614 ? 7.262 -3.914 -22.672 1 96.75 614 ALA B O 1
ATOM 10848 N N . ALA B 1 615 ? 8.07 -2.809 -24.516 1 95.06 615 ALA B N 1
ATOM 10849 C CA . ALA B 1 615 ? 8.5 -1.648 -23.75 1 95.06 615 ALA B CA 1
ATOM 10850 C C . ALA B 1 615 ? 8.43 -0.372 -24.578 1 95.06 615 ALA B C 1
ATOM 10852 O O . ALA B 1 615 ? 8.312 -0.43 -25.797 1 95.06 615 ALA B O 1
ATOM 10853 N N . PHE B 1 616 ? 8.367 0.713 -23.891 1 91.81 616 PHE B N 1
ATOM 10854 C CA . PHE B 1 616 ? 8.375 2.057 -24.453 1 91.81 616 PHE B CA 1
ATOM 10855 C C . PHE B 1 616 ? 9.633 2.812 -24.031 1 91.81 616 PHE B C 1
ATOM 10857 O O . PHE B 1 616 ? 10.055 2.729 -22.875 1 91.81 616 PHE B O 1
ATOM 10864 N N . HIS B 1 617 ? 10.219 3.465 -24.953 1 89.81 617 HIS B N 1
ATOM 10865 C CA . HIS B 1 617 ? 11.445 4.195 -24.641 1 89.81 617 HIS B CA 1
ATOM 10866 C C . HIS B 1 617 ? 11.188 5.324 -23.656 1 89.81 617 HIS B C 1
ATOM 10868 O O . HIS B 1 617 ? 10.133 5.969 -23.703 1 89.81 617 HIS B O 1
ATOM 10874 N N . GLY B 1 618 ? 12.148 5.387 -22.797 1 81 618 GLY B N 1
ATOM 10875 C CA . GLY B 1 618 ? 12.07 6.469 -21.828 1 81 618 GLY B CA 1
ATOM 10876 C C . GLY B 1 618 ? 12.258 7.84 -22.453 1 81 618 GLY B C 1
ATOM 10877 O O . GLY B 1 618 ? 12.852 7.965 -23.531 1 81 618 GLY B O 1
ATOM 10878 N N . ARG B 1 619 ? 11.664 8.797 -21.844 1 72.31 619 ARG B N 1
ATOM 10879 C CA . ARG B 1 619 ? 11.836 10.188 -22.25 1 72.31 619 ARG B CA 1
ATOM 10880 C C . ARG B 1 619 ? 12.469 11.016 -21.141 1 72.31 619 ARG B C 1
ATOM 10882 O O . ARG B 1 619 ? 12.5 10.586 -19.984 1 72.31 619 ARG B O 1
ATOM 10889 N N . GLY B 1 620 ? 13.195 11.961 -21.453 1 60.31 620 GLY B N 1
ATOM 10890 C CA . GLY B 1 620 ? 13.805 12.82 -20.453 1 60.31 620 GLY B CA 1
ATOM 10891 C C . GLY B 1 620 ? 14.953 12.156 -19.719 1 60.31 620 GLY B C 1
ATOM 10892 O O . GLY B 1 620 ? 15.891 11.648 -20.344 1 60.31 620 GLY B O 1
ATOM 10893 N N . LYS B 1 621 ? 14.688 12.07 -18.344 1 61.25 621 LYS B N 1
ATOM 10894 C CA . LYS B 1 621 ? 15.734 11.508 -17.5 1 61.25 621 LYS B CA 1
ATOM 10895 C C . LYS B 1 621 ? 15.914 10.016 -17.766 1 61.25 621 LYS B C 1
ATOM 10897 O O . LYS B 1 621 ? 16.969 9.453 -17.469 1 61.25 621 LYS B O 1
ATOM 10902 N N . ARG B 1 622 ? 14.867 9.508 -18.344 1 72.19 622 ARG B N 1
ATOM 10903 C CA . ARG B 1 622 ? 14.914 8.062 -18.562 1 72.19 622 ARG B CA 1
ATOM 10904 C C . ARG B 1 622 ? 15.352 7.742 -19.984 1 72.19 622 ARG B C 1
ATOM 10906 O O . ARG B 1 622 ? 15.07 6.656 -20.5 1 72.19 622 ARG B O 1
ATOM 10913 N N . THR B 1 623 ? 16.047 8.797 -20.562 1 76.38 623 THR B N 1
ATOM 10914 C CA . THR B 1 623 ? 16.562 8.523 -21.906 1 76.38 623 THR B CA 1
ATOM 10915 C C . THR B 1 623 ? 17.625 7.43 -21.859 1 76.38 623 THR B C 1
ATOM 10917 O O . THR B 1 623 ? 18.516 7.457 -21.016 1 76.38 623 THR B O 1
ATOM 10920 N N . GLY B 1 624 ? 17.547 6.418 -22.625 1 78.38 624 GLY B N 1
ATOM 10921 C CA . GLY B 1 624 ? 18.5 5.316 -22.688 1 78.38 624 GLY B CA 1
ATOM 10922 C C . GLY B 1 624 ? 17.953 4.027 -22.109 1 78.38 624 GLY B C 1
ATOM 10923 O O . GLY B 1 624 ? 18.547 2.961 -22.297 1 78.38 624 GLY B O 1
ATOM 10924 N N . VAL B 1 625 ? 16.953 4.281 -21.234 1 86.19 625 VAL B N 1
ATOM 10925 C CA . VAL B 1 625 ? 16.312 3.094 -20.688 1 86.19 625 VAL B CA 1
ATOM 10926 C C . VAL B 1 625 ? 14.852 3.051 -21.109 1 86.19 625 VAL B C 1
ATOM 10928 O O . VAL B 1 625 ? 14.359 3.977 -21.766 1 86.19 625 VAL B O 1
ATOM 10931 N N . TYR B 1 626 ? 14.266 1.918 -20.906 1 90.56 626 TYR B N 1
ATOM 10932 C CA . TYR B 1 626 ? 12.828 1.847 -21.172 1 90.56 626 TYR B CA 1
ATOM 10933 C C . TYR B 1 626 ? 12.039 2.582 -20.094 1 90.56 626 TYR B C 1
ATOM 10935 O O . TYR B 1 626 ? 12.289 2.406 -18.906 1 90.56 626 TYR B O 1
ATOM 10943 N N . GLY B 1 627 ? 11.148 3.447 -20.484 1 84.25 627 GLY B N 1
ATOM 10944 C CA . GLY B 1 627 ? 10.352 4.223 -19.547 1 84.25 627 GLY B CA 1
ATOM 10945 C C . GLY B 1 627 ? 9.141 3.469 -19.031 1 84.25 627 GLY B C 1
ATOM 10946 O O . GLY B 1 627 ? 8.609 3.789 -17.969 1 84.25 627 GLY B O 1
ATOM 10947 N N . ALA B 1 628 ? 8.578 2.646 -19.875 1 90.06 628 ALA B N 1
ATOM 10948 C CA . ALA B 1 628 ? 7.41 1.858 -19.5 1 90.06 628 ALA B CA 1
ATOM 10949 C C . ALA B 1 628 ? 7.438 0.488 -20.172 1 90.06 628 ALA B C 1
ATOM 10951 O O . ALA B 1 628 ? 8.117 0.299 -21.188 1 90.06 628 ALA B O 1
ATOM 10952 N N . PHE B 1 629 ? 6.73 -0.448 -19.531 1 95 629 PHE B N 1
ATOM 10953 C CA . PHE B 1 629 ? 6.672 -1.81 -20.047 1 95 629 PHE B CA 1
ATOM 10954 C C . PHE B 1 629 ? 5.227 -2.26 -20.219 1 95 629 PHE B C 1
ATOM 10956 O O . PHE B 1 629 ? 4.359 -1.898 -19.422 1 95 629 PHE B O 1
ATOM 10963 N N . LEU B 1 630 ? 5.008 -2.988 -21.25 1 96.19 630 LEU B N 1
ATOM 10964 C CA . LEU B 1 630 ? 3.719 -3.641 -21.453 1 96.19 630 LEU B CA 1
ATOM 10965 C C . LEU B 1 630 ? 3.723 -5.043 -20.844 1 96.19 630 LEU B C 1
ATOM 10967 O O . LEU B 1 630 ? 4.547 -5.879 -21.219 1 96.19 630 LEU B O 1
ATOM 10971 N N . LEU B 1 631 ? 2.846 -5.297 -19.906 1 97.31 631 LEU B N 1
ATOM 10972 C CA . LEU B 1 631 ? 2.805 -6.59 -19.234 1 97.31 631 LEU B CA 1
ATOM 10973 C C . LEU B 1 631 ? 1.584 -7.391 -19.672 1 97.31 631 LEU B C 1
ATOM 10975 O O . LEU B 1 631 ? 0.576 -6.816 -20.094 1 97.31 631 LEU B O 1
ATOM 10979 N N . ALA B 1 632 ? 1.675 -8.75 -19.547 1 98.12 632 ALA B N 1
ATOM 10980 C CA . ALA B 1 632 ? 0.601 -9.633 -20 1 98.12 632 ALA B CA 1
ATOM 10981 C C . ALA B 1 632 ? 0.354 -10.75 -18.984 1 98.12 632 ALA B C 1
ATOM 10983 O O . ALA B 1 632 ? 1.273 -11.172 -18.281 1 98.12 632 ALA B O 1
ATOM 10984 N N . CYS B 1 633 ? -0.871 -11.164 -18.859 1 97.75 633 CYS B N 1
ATOM 10985 C CA . CYS B 1 633 ? -1.204 -12.406 -18.172 1 97.75 633 CYS B CA 1
ATOM 10986 C C . CYS B 1 633 ? -1.218 -13.578 -19.141 1 97.75 633 CYS B C 1
ATOM 10988 O O . CYS B 1 633 ? -0.99 -13.398 -20.344 1 97.75 633 CYS B O 1
ATOM 10990 N N . TYR B 1 634 ? -1.364 -14.797 -18.594 1 95.81 634 TYR B N 1
ATOM 10991 C CA . TYR B 1 634 ? -1.265 -15.969 -19.453 1 95.81 634 TYR B CA 1
ATOM 10992 C C . TYR B 1 634 ? -2.605 -16.688 -19.547 1 95.81 634 TYR B C 1
ATOM 10994 O O . TYR B 1 634 ? -3.254 -16.953 -18.531 1 95.81 634 TYR B O 1
ATOM 11002 N N . ASP B 1 635 ? -3.033 -16.891 -20.719 1 92.88 635 ASP B N 1
ATOM 11003 C CA . ASP B 1 635 ? -4.18 -17.75 -21 1 92.88 635 ASP B CA 1
ATOM 11004 C C . ASP B 1 635 ? -3.734 -19.172 -21.344 1 92.88 635 ASP B C 1
ATOM 11006 O O . ASP B 1 635 ? -3.328 -19.438 -22.469 1 92.88 635 ASP B O 1
ATOM 11010 N N . SER B 1 636 ? -3.92 -20.078 -20.469 1 85.56 636 SER B N 1
ATOM 11011 C CA . SER B 1 636 ? -3.428 -21.438 -20.641 1 85.56 636 SER B CA 1
ATOM 11012 C C . SER B 1 636 ? -4.262 -22.203 -21.656 1 85.56 636 SER B C 1
ATOM 11014 O O . SER B 1 636 ? -3.76 -23.125 -22.312 1 85.56 636 SER B O 1
ATOM 11016 N N . ASP B 1 637 ? -5.484 -21.859 -21.812 1 81.94 637 ASP B N 1
ATOM 11017 C CA . ASP B 1 637 ? -6.352 -22.562 -22.75 1 81.94 637 ASP B CA 1
ATOM 11018 C C . ASP B 1 637 ? -5.945 -22.281 -24.188 1 81.94 637 ASP B C 1
ATOM 11020 O O . ASP B 1 637 ? -5.855 -23.203 -25.016 1 81.94 637 ASP B O 1
ATOM 11024 N N . ASN B 1 638 ? -5.652 -21.047 -24.438 1 82.38 638 ASN B N 1
ATOM 11025 C CA . ASN B 1 638 ? -5.277 -20.656 -25.797 1 82.38 638 ASN B CA 1
ATOM 11026 C C . ASN B 1 638 ? -3.768 -20.5 -25.938 1 82.38 638 ASN B C 1
ATOM 11028 O O . ASN B 1 638 ? -3.264 -20.281 -27.047 1 82.38 638 ASN B O 1
ATOM 11032 N N . GLU B 1 639 ? -3.059 -20.672 -24.875 1 86.62 639 GLU B N 1
ATOM 11033 C CA . GLU B 1 639 ? -1.605 -20.547 -24.844 1 86.62 639 GLU B CA 1
ATOM 11034 C C . GLU B 1 639 ? -1.16 -19.203 -25.438 1 86.62 639 GLU B C 1
ATOM 11036 O O . GLU B 1 639 ? -0.309 -19.156 -26.328 1 86.62 639 GLU B O 1
ATOM 11041 N N . GLU B 1 640 ? -1.731 -18.188 -25 1 91.81 640 GLU B N 1
ATOM 11042 C CA . GLU B 1 640 ? -1.39 -16.859 -25.469 1 91.81 640 GLU B CA 1
ATOM 11043 C C . GLU B 1 640 ? -1.119 -15.922 -24.297 1 91.81 640 GLU B C 1
ATOM 11045 O O . GLU B 1 640 ? -1.59 -16.156 -23.172 1 91.81 640 GLU B O 1
ATOM 11050 N N . PHE B 1 641 ? -0.357 -14.898 -24.547 1 95.62 641 PHE B N 1
ATOM 11051 C CA . PHE B 1 641 ? -0.116 -13.82 -23.594 1 95.62 641 PHE B CA 1
ATOM 11052 C C . PHE B 1 641 ? -1.029 -12.633 -23.891 1 95.62 641 PHE B C 1
ATOM 11054 O O . PHE B 1 641 ? -1.036 -12.102 -25 1 95.62 641 PHE B O 1
ATOM 11061 N N . GLN B 1 642 ? -1.798 -12.219 -22.859 1 96.81 642 GLN B N 1
ATOM 11062 C CA . GLN B 1 642 ? -2.771 -11.148 -23.047 1 96.81 642 GLN B CA 1
ATOM 11063 C C . GLN B 1 642 ? -2.359 -9.898 -22.266 1 96.81 642 GLN B C 1
ATOM 11065 O O . GLN B 1 642 ? -2.197 -9.938 -21.047 1 96.81 642 GLN B O 1
ATOM 11070 N N . SER B 1 643 ? -2.266 -8.805 -23.031 1 97.31 643 SER B N 1
ATOM 11071 C CA . SER B 1 643 ? -1.844 -7.559 -22.391 1 97.31 643 SER B CA 1
ATOM 11072 C C . SER B 1 643 ? -2.83 -7.125 -21.312 1 97.31 643 SER B C 1
ATOM 11074 O O . SER B 1 643 ? -4.043 -7.266 -21.484 1 97.31 643 SER B O 1
ATOM 11076 N N . ILE B 1 644 ? -2.266 -6.578 -20.188 1 96.94 644 ILE B N 1
ATOM 11077 C CA . ILE B 1 644 ? -3.148 -6.238 -19.078 1 96.94 644 ILE B CA 1
ATOM 11078 C C . ILE B 1 644 ? -2.84 -4.828 -18.578 1 96.94 644 ILE B C 1
ATOM 11080 O O . ILE B 1 644 ? -3.713 -4.148 -18.047 1 96.94 644 ILE B O 1
ATOM 11084 N N . CYS B 1 645 ? -1.562 -4.375 -18.672 1 93.94 645 CYS B N 1
ATOM 11085 C CA . CYS B 1 645 ? -1.274 -3.027 -18.203 1 93.94 645 CYS B CA 1
ATOM 11086 C C . CYS B 1 645 ? 0.051 -2.523 -18.766 1 93.94 645 CYS B C 1
ATOM 11088 O O . CYS B 1 645 ? 0.843 -3.305 -19.297 1 93.94 645 CYS B O 1
ATOM 11090 N N . LYS B 1 646 ? 0.108 -1.245 -18.719 1 91.62 646 LYS B N 1
ATOM 11091 C CA . LYS B 1 646 ? 1.366 -0.538 -18.938 1 91.62 646 LYS B CA 1
ATOM 11092 C C . LYS B 1 646 ? 1.936 -0.011 -17.625 1 91.62 646 LYS B C 1
ATOM 11094 O O . LYS B 1 646 ? 1.262 0.726 -16.906 1 91.62 646 LYS B O 1
ATOM 11099 N N . ILE B 1 647 ? 3.158 -0.514 -17.266 1 88.5 647 ILE B N 1
ATOM 11100 C CA . ILE B 1 647 ? 3.711 -0.13 -15.969 1 88.5 647 ILE B CA 1
ATOM 11101 C C . ILE B 1 647 ? 4.898 0.81 -16.172 1 88.5 647 ILE B C 1
ATOM 11103 O O . ILE B 1 647 ? 5.84 0.483 -16.891 1 88.5 647 ILE B O 1
ATOM 11107 N N . GLY B 1 648 ? 4.832 1.961 -15.672 1 79.44 648 GLY B N 1
ATOM 11108 C CA . GLY B 1 648 ? 5.91 2.934 -15.719 1 79.44 648 GLY B CA 1
ATOM 11109 C C . GLY B 1 648 ? 6.266 3.5 -14.359 1 79.44 648 GLY B C 1
ATOM 11110 O O . GLY B 1 648 ? 7.219 4.273 -14.234 1 79.44 648 GLY B O 1
ATOM 11111 N N . THR B 1 649 ? 5.5 3.055 -13.375 1 66.12 649 THR B N 1
ATOM 11112 C CA . THR B 1 649 ? 5.707 3.6 -12.031 1 66.12 649 THR B CA 1
ATOM 11113 C C . THR B 1 649 ? 6.113 2.5 -11.055 1 66.12 649 THR B C 1
ATOM 11115 O O . THR B 1 649 ? 5.957 1.312 -11.352 1 66.12 649 THR B O 1
ATOM 11118 N N . GLY B 1 650 ? 6.824 2.887 -10.07 1 61.59 650 GLY B N 1
ATOM 11119 C CA . GLY B 1 650 ? 7.191 1.935 -9.039 1 61.59 650 GLY B CA 1
ATOM 11120 C C . GLY B 1 650 ? 8.609 1.404 -9.188 1 61.59 650 GLY B C 1
ATOM 11121 O O . GLY B 1 650 ? 9.031 0.538 -8.422 1 61.59 650 GLY B O 1
ATOM 11122 N N . PHE B 1 651 ? 9.227 1.991 -10.188 1 72.56 651 PHE B N 1
ATOM 11123 C CA . PHE B 1 651 ? 10.602 1.536 -10.391 1 72.56 651 PHE B CA 1
ATOM 11124 C C . PHE B 1 651 ? 11.594 2.506 -9.766 1 72.56 651 PHE B C 1
ATOM 11126 O O . PHE B 1 651 ? 11.477 3.721 -9.938 1 72.56 651 PHE B O 1
ATOM 11133 N N . SER B 1 652 ? 12.391 1.915 -8.953 1 67.88 652 SER B N 1
ATOM 11134 C CA . SER B 1 652 ? 13.586 2.707 -8.695 1 67.88 652 SER B CA 1
ATOM 11135 C C . SER B 1 652 ? 14.461 2.822 -9.938 1 67.88 652 SER B C 1
ATOM 11137 O O . SER B 1 652 ? 14.344 2.01 -10.859 1 67.88 652 SER B O 1
ATOM 11139 N N . GLU B 1 653 ? 15.242 3.832 -9.977 1 70.62 653 GLU B N 1
ATOM 11140 C CA . GLU B 1 653 ? 16.141 4.004 -11.117 1 70.62 653 GLU B CA 1
ATOM 11141 C C . GLU B 1 653 ? 17.016 2.775 -11.32 1 70.62 653 GLU B C 1
ATOM 11143 O O . GLU B 1 653 ? 17.234 2.344 -12.461 1 70.62 653 GLU B O 1
ATOM 11148 N N . ALA B 1 654 ? 17.406 2.268 -10.242 1 76.5 654 ALA B N 1
ATOM 11149 C CA . ALA B 1 654 ? 18.266 1.088 -10.305 1 76.5 654 ALA B CA 1
ATOM 11150 C C . ALA B 1 654 ? 17.516 -0.102 -10.906 1 76.5 654 ALA B C 1
ATOM 11152 O O . ALA B 1 654 ? 18.078 -0.841 -11.727 1 76.5 654 ALA B O 1
ATOM 11153 N N . VAL B 1 655 ? 16.312 -0.203 -10.539 1 81.25 655 VAL B N 1
ATOM 11154 C CA . VAL B 1 655 ? 15.516 -1.331 -11.016 1 81.25 655 VAL B CA 1
ATOM 11155 C C . VAL B 1 655 ? 15.195 -1.149 -12.5 1 81.25 655 VAL B C 1
ATOM 11157 O O . VAL B 1 655 ? 15.211 -2.115 -13.266 1 81.25 655 VAL B O 1
ATOM 11160 N N . LEU B 1 656 ? 14.961 0.071 -12.836 1 83.5 656 LEU B N 1
ATOM 11161 C CA . LEU B 1 656 ? 14.648 0.36 -14.227 1 83.5 656 LEU B CA 1
ATOM 11162 C C . LEU B 1 656 ? 15.844 0.04 -15.125 1 83.5 656 LEU B C 1
ATOM 11164 O O . LEU B 1 656 ? 15.68 -0.518 -16.219 1 83.5 656 LEU B O 1
ATOM 11168 N N . GLU B 1 657 ? 16.969 0.339 -14.656 1 84.44 657 GLU B N 1
ATOM 11169 C CA . GLU B 1 657 ? 18.188 0.063 -15.422 1 84.44 657 GLU B CA 1
ATOM 11170 C C . GLU B 1 657 ? 18.438 -1.438 -15.516 1 84.44 657 GLU B C 1
ATOM 11172 O O . GLU B 1 657 ? 18.828 -1.937 -16.578 1 84.44 657 GLU B O 1
ATOM 11177 N N . GLU B 1 658 ? 18.25 -2.076 -14.477 1 88.06 658 GLU B N 1
ATOM 11178 C CA . GLU B 1 658 ? 18.469 -3.518 -14.445 1 88.06 658 GLU B CA 1
ATOM 11179 C C . GLU B 1 658 ? 17.5 -4.25 -15.359 1 88.06 658 GLU B C 1
ATOM 11181 O O . GLU B 1 658 ? 17.891 -5.16 -16.094 1 88.06 658 GLU B O 1
ATOM 11186 N N . ARG B 1 659 ? 16.297 -3.865 -15.281 1 88.69 659 ARG B N 1
ATOM 11187 C CA . ARG B 1 659 ? 15.281 -4.516 -16.109 1 88.69 659 ARG B CA 1
ATOM 11188 C C . ARG B 1 659 ? 15.492 -4.207 -17.578 1 88.69 659 ARG B C 1
ATOM 11190 O O . ARG B 1 659 ? 15.312 -5.078 -18.438 1 88.69 659 ARG B O 1
ATOM 11197 N N . SER B 1 660 ? 15.852 -2.988 -17.844 1 89.56 660 SER B N 1
ATOM 11198 C CA . SER B 1 660 ? 16.109 -2.6 -19.234 1 89.56 660 SER B CA 1
ATOM 11199 C C . SER B 1 660 ? 17.281 -3.383 -19.812 1 89.56 660 SER B C 1
ATOM 11201 O O . SER B 1 660 ? 17.219 -3.854 -20.953 1 89.56 660 SER B O 1
ATOM 11203 N N . SER B 1 661 ? 18.25 -3.537 -19 1 88.38 661 SER B N 1
ATOM 11204 C CA . SER B 1 661 ? 19.438 -4.27 -19.469 1 88.38 661 SER B CA 1
ATOM 11205 C C . SER B 1 661 ? 19.125 -5.75 -19.656 1 88.38 661 SER B C 1
ATOM 11207 O O . SER B 1 661 ? 19.562 -6.359 -20.641 1 88.38 661 SER B O 1
ATOM 11209 N N . SER B 1 662 ? 18.422 -6.324 -18.766 1 89.62 662 SER B N 1
ATOM 11210 C CA . SER B 1 662 ? 18.094 -7.742 -18.828 1 89.62 662 SER B CA 1
ATOM 11211 C C . SER B 1 662 ? 17.219 -8.055 -20.047 1 89.62 662 SER B C 1
ATOM 11213 O O . SER B 1 662 ? 17.391 -9.102 -20.688 1 89.62 662 SER B O 1
ATOM 11215 N N . LEU B 1 663 ? 16.359 -7.145 -20.422 1 92 663 LEU B N 1
ATOM 11216 C CA . LEU B 1 663 ? 15.398 -7.41 -21.469 1 92 663 LEU B CA 1
ATOM 11217 C C . LEU B 1 663 ? 15.938 -6.969 -22.828 1 92 663 LEU B C 1
ATOM 11219 O O . LEU B 1 663 ? 15.383 -7.34 -23.875 1 92 663 LEU B O 1
ATOM 11223 N N . ARG B 1 664 ? 17 -6.273 -22.828 1 88.25 664 ARG B N 1
ATOM 11224 C CA . ARG B 1 664 ? 17.594 -5.832 -24.078 1 88.25 664 ARG B CA 1
ATOM 11225 C C . ARG B 1 664 ? 18.047 -7.02 -24.922 1 88.25 664 ARG B C 1
ATOM 11227 O O . ARG B 1 664 ? 17.969 -6.98 -26.156 1 88.25 664 ARG B O 1
ATOM 11234 N N . SER B 1 665 ? 18.469 -8.039 -24.281 1 87 665 SER B N 1
ATOM 11235 C CA . SER B 1 665 ? 18.938 -9.234 -24.984 1 87 665 SER B CA 1
ATOM 11236 C C . SER B 1 665 ? 17.766 -10.062 -25.516 1 87 665 SER B C 1
ATOM 11238 O O . SER B 1 665 ? 17.953 -10.961 -26.344 1 87 665 SER B O 1
ATOM 11240 N N . LYS B 1 666 ? 16.594 -9.656 -25.141 1 90.44 666 LYS B N 1
ATOM 11241 C CA . LYS B 1 666 ? 15.422 -10.453 -25.516 1 90.44 666 LYS B CA 1
ATOM 11242 C C . LYS B 1 666 ? 14.531 -9.695 -26.5 1 90.44 666 LYS B C 1
ATOM 11244 O O . LYS B 1 666 ? 13.367 -10.039 -26.672 1 90.44 666 LYS B O 1
ATOM 11249 N N . VAL B 1 667 ? 15.062 -8.664 -27.094 1 90.06 667 VAL B N 1
ATOM 11250 C CA . VAL B 1 667 ? 14.281 -7.816 -28 1 90.06 667 VAL B CA 1
ATOM 11251 C C . VAL B 1 667 ? 13.977 -8.57 -29.281 1 90.06 667 VAL B C 1
ATOM 11253 O O . VAL B 1 667 ? 14.844 -9.273 -29.828 1 90.06 667 VAL B O 1
ATOM 11256 N N . ILE B 1 668 ? 12.727 -8.477 -29.766 1 87.62 668 ILE B N 1
ATOM 11257 C CA . ILE B 1 668 ? 12.297 -9.07 -31.031 1 87.62 668 ILE B CA 1
ATOM 11258 C C . ILE B 1 668 ? 11.703 -7.988 -31.938 1 87.62 668 ILE B C 1
ATOM 11260 O O . ILE B 1 668 ? 11.172 -6.988 -31.453 1 87.62 668 ILE B O 1
ATOM 11264 N N . PRO B 1 669 ? 11.844 -8.133 -33.125 1 81.62 669 PRO B N 1
ATOM 11265 C CA . PRO B 1 669 ? 11.438 -7.07 -34.062 1 81.62 669 PRO B CA 1
ATOM 11266 C C . PRO B 1 669 ? 9.922 -6.891 -34.125 1 81.62 669 PRO B C 1
ATOM 11268 O O . PRO B 1 669 ? 9.43 -5.766 -34.25 1 81.62 669 PRO B O 1
ATOM 11271 N N . LYS B 1 670 ? 9.148 -8.023 -34.062 1 85.5 670 LYS B N 1
ATOM 11272 C CA . LYS B 1 670 ? 7.688 -7.98 -34.125 1 85.5 670 LYS B CA 1
ATOM 11273 C C . LYS B 1 670 ? 7.074 -8.852 -33.031 1 85.5 670 LYS B C 1
ATOM 11275 O O . LYS B 1 670 ? 7.699 -9.805 -32.562 1 85.5 670 LYS B O 1
ATOM 11280 N N . PRO B 1 671 ? 5.891 -8.398 -32.656 1 89.06 671 PRO B N 1
ATOM 11281 C CA . PRO B 1 671 ? 5.25 -9.234 -31.641 1 89.06 671 PRO B CA 1
ATOM 11282 C C . PRO B 1 671 ? 4.945 -10.641 -32.156 1 89.06 671 PRO B C 1
ATOM 11284 O O . PRO B 1 671 ? 4.629 -10.828 -33.312 1 89.06 671 PRO B O 1
ATOM 11287 N N . LYS B 1 672 ? 5.074 -11.523 -31.203 1 86.38 672 LYS B N 1
ATOM 11288 C CA . LYS B 1 672 ? 4.73 -12.906 -31.531 1 86.38 672 LYS B CA 1
ATOM 11289 C C . LYS B 1 672 ? 3.24 -13.039 -31.844 1 86.38 672 LYS B C 1
ATOM 11291 O O . LYS B 1 672 ? 2.432 -12.227 -31.391 1 86.38 672 LYS B O 1
ATOM 11296 N N . ALA B 1 673 ? 2.912 -14.039 -32.562 1 81 673 ALA B N 1
ATOM 11297 C CA . ALA B 1 673 ? 1.532 -14.25 -33 1 81 673 ALA B CA 1
ATOM 11298 C C . ALA B 1 673 ? 0.626 -14.547 -31.797 1 81 673 ALA B C 1
ATOM 11300 O O . ALA B 1 673 ? -0.582 -14.305 -31.844 1 81 673 ALA B O 1
ATOM 11301 N N . TYR B 1 674 ? 1.232 -15.008 -30.766 1 87.62 674 TYR B N 1
ATOM 11302 C CA . TYR B 1 674 ? 0.414 -15.383 -29.609 1 87.62 674 TYR B CA 1
ATOM 11303 C C . TYR B 1 674 ? 0.359 -14.258 -28.594 1 87.62 674 TYR B C 1
ATOM 11305 O O . TYR B 1 674 ? -0.091 -14.461 -27.453 1 87.62 674 TYR B O 1
ATOM 11313 N N . TYR B 1 675 ? 0.885 -13.133 -28.922 1 92.56 675 TYR B N 1
ATOM 11314 C CA . TYR B 1 675 ? 0.666 -11.938 -28.109 1 92.56 675 TYR B CA 1
ATOM 11315 C C . TYR B 1 675 ? -0.646 -11.258 -28.5 1 92.56 675 TYR B C 1
ATOM 11317 O O . TYR B 1 675 ? -0.903 -11 -29.672 1 92.56 675 TYR B O 1
ATOM 11325 N N . ARG B 1 676 ? -1.521 -11.117 -27.5 1 93.44 676 ARG B N 1
ATOM 11326 C CA . ARG B 1 676 ? -2.787 -10.43 -27.75 1 93.44 676 ARG B CA 1
ATOM 11327 C C . ARG B 1 676 ? -2.779 -9.039 -27.109 1 93.44 676 ARG B C 1
ATOM 11329 O O . ARG B 1 676 ? -2.6 -8.898 -25.906 1 93.44 676 ARG B O 1
ATOM 11336 N N . PHE B 1 677 ? -2.951 -8.062 -27.875 1 93.06 677 PHE B N 1
ATOM 11337 C CA . PHE B 1 677 ? -2.945 -6.672 -27.438 1 93.06 677 PHE B CA 1
ATOM 11338 C C . PHE B 1 677 ? -3.873 -5.82 -28.297 1 93.06 677 PHE B C 1
ATOM 11340 O O . PHE B 1 677 ? -4.262 -6.234 -29.391 1 93.06 677 PHE B O 1
ATOM 11347 N N . GLY B 1 678 ? -4.258 -4.648 -27.766 1 89.06 678 GLY B N 1
ATOM 11348 C CA . GLY B 1 678 ? -5.141 -3.762 -28.516 1 89.06 678 GLY B CA 1
ATOM 11349 C C . GLY B 1 678 ? -4.445 -3.055 -29.656 1 89.06 678 GLY B C 1
ATOM 11350 O O . GLY B 1 678 ? -3.236 -2.82 -29.609 1 89.06 678 GLY B O 1
ATOM 11351 N N . GLU B 1 679 ? -5.215 -2.65 -30.594 1 84.56 679 GLU B N 1
ATOM 11352 C CA . GLU B 1 679 ? -4.707 -2.01 -31.812 1 84.56 679 GLU B CA 1
ATOM 11353 C C . GLU B 1 679 ? -4.105 -0.642 -31.5 1 84.56 679 GLU B C 1
ATOM 11355 O O . GLU B 1 679 ? -3.197 -0.184 -32.188 1 84.56 679 GLU B O 1
ATOM 11360 N N . SER B 1 680 ? -4.535 -0.113 -30.438 1 85.31 680 SER B N 1
ATOM 11361 C CA . SER B 1 680 ? -4.102 1.241 -30.109 1 85.31 680 SER B CA 1
ATOM 11362 C C . SER B 1 680 ? -2.773 1.229 -29.359 1 85.31 680 SER B C 1
ATOM 11364 O O . SER B 1 680 ? -2.152 2.277 -29.172 1 85.31 680 SER B O 1
ATOM 11366 N N . ILE B 1 681 ? -2.328 0.073 -28.969 1 87.5 681 ILE B N 1
ATOM 11367 C CA . ILE B 1 681 ? -1.063 -0.024 -28.25 1 87.5 681 ILE B CA 1
ATOM 11368 C C . ILE B 1 681 ? 0.089 -0.159 -29.234 1 87.5 681 ILE B C 1
ATOM 11370 O O . ILE B 1 681 ? 0.132 -1.108 -30.031 1 87.5 681 ILE B O 1
ATOM 11374 N N . ASN B 1 682 ? 0.97 0.819 -29.25 1 89.5 682 ASN B N 1
ATOM 11375 C CA . ASN B 1 682 ? 2.113 0.813 -30.156 1 89.5 682 ASN B CA 1
ATOM 11376 C C . ASN B 1 682 ? 3.432 0.898 -29.391 1 89.5 682 ASN B C 1
ATOM 11378 O O . ASN B 1 682 ? 4.055 1.961 -29.328 1 89.5 682 ASN B O 1
ATOM 11382 N N . PRO B 1 683 ? 3.914 -0.254 -28.922 1 93.19 683 PRO B N 1
ATOM 11383 C CA . PRO B 1 683 ? 5.188 -0.248 -28.188 1 93.19 683 PRO B CA 1
ATOM 11384 C C . PRO B 1 683 ? 6.383 0.016 -29.109 1 93.19 683 PRO B C 1
ATOM 11386 O O . PRO B 1 683 ? 6.281 -0.158 -30.328 1 93.19 683 PRO B O 1
ATOM 11389 N N . ASP B 1 684 ? 7.457 0.549 -28.547 1 92.19 684 ASP B N 1
ATOM 11390 C CA . ASP B 1 684 ? 8.672 0.822 -29.312 1 92.19 684 ASP B CA 1
ATOM 11391 C C . ASP B 1 684 ? 9.461 -0.461 -29.562 1 92.19 684 ASP B C 1
ATOM 11393 O O . ASP B 1 684 ? 10.102 -0.604 -30.609 1 92.19 684 ASP B O 1
ATOM 11397 N N . VAL B 1 685 ? 9.438 -1.299 -28.578 1 93.75 685 VAL B N 1
ATOM 11398 C CA . VAL B 1 685 ? 10.188 -2.545 -28.703 1 93.75 685 VAL B CA 1
ATOM 11399 C C . VAL B 1 685 ? 9.359 -3.703 -28.156 1 93.75 685 VAL B C 1
ATOM 11401 O O . VAL B 1 685 ? 8.562 -3.521 -27.219 1 93.75 685 VAL B O 1
ATOM 11404 N N . TRP B 1 686 ? 9.516 -4.895 -28.703 1 94.5 686 TRP B N 1
ATOM 11405 C CA . TRP B 1 686 ? 8.883 -6.129 -28.25 1 94.5 686 TRP B CA 1
ATOM 11406 C C . TRP B 1 686 ? 9.914 -7.09 -27.672 1 94.5 686 TRP B C 1
ATOM 11408 O O . TRP B 1 686 ? 11.094 -7.043 -28.047 1 94.5 686 TRP B O 1
ATOM 11418 N N . PHE B 1 687 ? 9.438 -7.867 -26.672 1 94.81 687 PHE B N 1
ATOM 11419 C CA . PHE B 1 687 ? 10.336 -8.82 -26.031 1 94.81 687 PHE B CA 1
ATOM 11420 C C . PHE B 1 687 ? 9.836 -10.25 -26.203 1 94.81 687 PHE B C 1
ATOM 11422 O O . PHE B 1 687 ? 8.633 -10.477 -26.344 1 94.81 687 PHE B O 1
ATOM 11429 N N . GLU B 1 688 ? 10.82 -11.172 -26.203 1 90.94 688 GLU B N 1
ATOM 11430 C CA . GLU B 1 688 ? 10.461 -12.562 -25.953 1 90.94 688 GLU B CA 1
ATOM 11431 C C . GLU B 1 688 ? 10.047 -12.773 -24.5 1 90.94 688 GLU B C 1
ATOM 11433 O O . GLU B 1 688 ? 10.664 -12.203 -23.594 1 90.94 688 GLU B O 1
ATOM 11438 N N . ALA B 1 689 ? 9.016 -13.547 -24.297 1 92.19 689 ALA B N 1
ATOM 11439 C CA . ALA B 1 689 ? 8.586 -13.82 -22.938 1 92.19 689 ALA B CA 1
ATOM 11440 C C . ALA B 1 689 ? 9.664 -14.578 -22.172 1 92.19 689 ALA B C 1
ATOM 11442 O O . ALA B 1 689 ? 9.945 -15.742 -22.469 1 92.19 689 ALA B O 1
ATOM 11443 N N . SER B 1 690 ? 10.242 -13.898 -21.141 1 92.19 690 SER B N 1
ATOM 11444 C CA . SER B 1 690 ? 11.375 -14.547 -20.484 1 92.19 690 SER B CA 1
ATOM 11445 C C . SER B 1 690 ? 11.336 -14.328 -18.969 1 92.19 690 SER B C 1
ATOM 11447 O O . SER B 1 690 ? 11.938 -15.094 -18.219 1 92.19 690 SER B O 1
ATOM 11449 N N . GLU B 1 691 ? 10.609 -13.352 -18.547 1 94 691 GLU B N 1
ATOM 11450 C CA . GLU B 1 691 ? 10.594 -13.023 -17.125 1 94 691 GLU B CA 1
ATOM 11451 C C . GLU B 1 691 ? 9.164 -12.938 -16.609 1 94 691 GLU B C 1
ATOM 11453 O O . GLU B 1 691 ? 8.219 -12.758 -17.375 1 94 691 GLU B O 1
ATOM 11458 N N . VAL B 1 692 ? 9.062 -13.133 -15.281 1 95.94 692 VAL B N 1
ATOM 11459 C CA . VAL B 1 692 ? 7.793 -12.961 -14.586 1 95.94 692 VAL B CA 1
ATOM 11460 C C . VAL B 1 692 ? 7.953 -11.922 -13.477 1 95.94 692 VAL B C 1
ATOM 11462 O O . VAL B 1 692 ? 8.914 -11.969 -12.703 1 95.94 692 VAL B O 1
ATOM 11465 N N . TRP B 1 693 ? 6.992 -10.898 -13.484 1 94.94 693 TRP B N 1
ATOM 11466 C CA . TRP B 1 693 ? 7.027 -9.812 -12.508 1 94.94 693 TRP B CA 1
ATOM 11467 C C . TRP B 1 693 ? 5.801 -9.867 -11.602 1 94.94 693 TRP B C 1
ATOM 11469 O O . TRP B 1 693 ? 4.676 -10.031 -12.078 1 94.94 693 TRP B O 1
ATOM 11479 N N . GLU B 1 694 ? 6.07 -9.82 -10.328 1 91.94 694 GLU B N 1
ATOM 11480 C CA . GLU B 1 694 ? 4.965 -9.648 -9.391 1 91.94 694 GLU B CA 1
ATOM 11481 C C . GLU B 1 694 ? 4.527 -8.188 -9.312 1 91.94 694 GLU B C 1
ATOM 11483 O O . GLU B 1 694 ? 5.332 -7.309 -9.008 1 91.94 694 GLU B O 1
ATOM 11488 N N . VAL B 1 695 ? 3.225 -7.945 -9.617 1 91.25 695 VAL B N 1
ATOM 11489 C CA . VAL B 1 695 ? 2.725 -6.582 -9.75 1 91.25 695 VAL B CA 1
ATOM 11490 C C . VAL B 1 695 ? 1.518 -6.387 -8.836 1 91.25 695 VAL B C 1
ATOM 11492 O O . VAL B 1 695 ? 0.665 -7.27 -8.719 1 91.25 695 VAL B O 1
ATOM 11495 N N . LYS B 1 696 ? 1.521 -5.25 -8.141 1 85.56 696 LYS B N 1
ATOM 11496 C CA . LYS B 1 696 ? 0.365 -4.852 -7.344 1 85.56 696 LYS B CA 1
ATOM 11497 C C . LYS B 1 696 ? -0.375 -3.686 -7.996 1 85.56 696 LYS B C 1
ATOM 11499 O O . LYS B 1 696 ? 0.24 -2.844 -8.656 1 85.56 696 LYS B O 1
ATOM 11504 N N . ALA B 1 697 ? -1.717 -3.725 -7.898 1 82.56 697 ALA B N 1
ATOM 11505 C CA . ALA B 1 697 ? -2.525 -2.66 -8.484 1 82.56 697 ALA B CA 1
ATOM 11506 C C . ALA B 1 697 ? -3.6 -2.186 -7.512 1 82.56 697 ALA B C 1
ATOM 11508 O O . ALA B 1 697 ? -3.883 -2.855 -6.516 1 82.56 697 ALA B O 1
ATOM 11509 N N . ALA B 1 698 ? -4.066 -1.016 -7.703 1 73.44 698 ALA B N 1
ATOM 11510 C CA . ALA B 1 698 ? -5.109 -0.448 -6.852 1 73.44 698 ALA B CA 1
ATOM 11511 C C . ALA B 1 698 ? -6.473 -1.043 -7.184 1 73.44 698 ALA B C 1
ATOM 11513 O O . ALA B 1 698 ? -7.293 -1.276 -6.293 1 73.44 698 ALA B O 1
ATOM 11514 N N . ASP B 1 699 ? -6.707 -1.247 -8.531 1 77.69 699 ASP B N 1
ATOM 11515 C CA . ASP B 1 699 ? -8.016 -1.717 -8.984 1 77.69 699 ASP B CA 1
ATOM 11516 C C . ASP B 1 699 ? -7.922 -2.371 -10.359 1 77.69 699 ASP B C 1
ATOM 11518 O O . ASP B 1 699 ? -6.93 -2.191 -11.07 1 77.69 699 ASP B O 1
ATOM 11522 N N . LEU B 1 700 ? -8.961 -3.254 -10.562 1 86.25 700 LEU B N 1
ATOM 11523 C CA . LEU B 1 700 ? -9.148 -3.842 -11.883 1 86.25 700 LEU B CA 1
ATOM 11524 C C . LEU B 1 700 ? -10.336 -3.201 -12.602 1 86.25 700 LEU B C 1
ATOM 11526 O O . LEU B 1 700 ? -11.391 -2.986 -11.992 1 86.25 700 LEU B O 1
ATOM 11530 N N . THR B 1 701 ? -10.133 -2.795 -13.867 1 83.25 701 THR B N 1
ATOM 11531 C CA . THR B 1 701 ? -11.195 -2.143 -14.625 1 83.25 701 THR B CA 1
ATOM 11532 C C . THR B 1 701 ? -11.328 -2.775 -16.016 1 83.25 701 THR B C 1
ATOM 11534 O O . THR B 1 701 ? -10.367 -3.324 -16.547 1 83.25 701 THR B O 1
ATOM 11537 N N . ILE B 1 702 ? -12.531 -2.705 -16.547 1 88.62 702 ILE B N 1
ATOM 11538 C CA . ILE B 1 702 ? -12.75 -3.154 -17.922 1 88.62 702 ILE B CA 1
ATOM 11539 C C . ILE B 1 702 ? -12.07 -2.193 -18.891 1 88.62 702 ILE B C 1
ATOM 11541 O O . ILE B 1 702 ? -12.148 -0.974 -18.719 1 88.62 702 ILE B O 1
ATOM 11545 N N . SER B 1 703 ? -11.391 -2.791 -19.875 1 87.75 703 SER B N 1
ATOM 11546 C CA . SER B 1 703 ? -10.609 -1.969 -20.797 1 87.75 703 SER B CA 1
ATOM 11547 C C . SER B 1 703 ? -10.844 -2.379 -22.234 1 87.75 703 SER B C 1
ATOM 11549 O O . SER B 1 703 ? -10.797 -3.566 -22.562 1 87.75 703 SER B O 1
ATOM 11551 N N . PRO B 1 704 ? -11.07 -1.459 -23.062 1 88 704 PRO B N 1
ATOM 11552 C CA . PRO B 1 704 ? -11.148 -1.755 -24.5 1 88 704 PRO B CA 1
ATOM 11553 C C . PRO B 1 704 ? -9.773 -1.903 -25.141 1 88 704 PRO B C 1
ATOM 11555 O O . PRO B 1 704 ? -9.664 -2.416 -26.25 1 88 704 PRO B O 1
ATOM 11558 N N . VAL B 1 705 ? -8.766 -1.493 -24.453 1 88.5 705 VAL B N 1
ATOM 11559 C CA . VAL B 1 705 ? -7.414 -1.45 -25.016 1 88.5 705 VAL B CA 1
ATOM 11560 C C . VAL B 1 705 ? -6.68 -2.748 -24.688 1 88.5 705 VAL B C 1
ATOM 11562 O O . VAL B 1 705 ? -6.004 -3.32 -25.547 1 88.5 705 VAL B O 1
ATOM 11565 N N . HIS B 1 706 ? -6.824 -3.193 -23.531 1 92.56 706 HIS B N 1
ATOM 11566 C CA . HIS B 1 706 ? -6.141 -4.41 -23.109 1 92.56 706 HIS B CA 1
ATOM 11567 C C . HIS B 1 706 ? -7.02 -5.637 -23.328 1 92.56 706 HIS B C 1
ATOM 11569 O O . HIS B 1 706 ? -8.25 -5.527 -23.375 1 92.56 706 HIS B O 1
ATOM 11575 N N . ARG B 1 707 ? -6.34 -6.809 -23.391 1 94.19 707 ARG B N 1
ATOM 11576 C CA . ARG B 1 707 ? -7.066 -8 -23.828 1 94.19 707 ARG B CA 1
ATOM 11577 C C . ARG B 1 707 ? -7.086 -9.055 -22.734 1 94.19 707 ARG B C 1
ATOM 11579 O O . ARG B 1 707 ? -7.484 -10.203 -22.969 1 94.19 707 ARG B O 1
ATOM 11586 N N . ALA B 1 708 ? -6.695 -8.727 -21.547 1 95.75 708 ALA B N 1
ATOM 11587 C CA . ALA B 1 708 ? -6.68 -9.711 -20.469 1 95.75 708 ALA B CA 1
ATOM 11588 C C . ALA B 1 708 ? -8.086 -10.219 -20.156 1 95.75 708 ALA B C 1
ATOM 11590 O O . ALA B 1 708 ? -8.992 -9.43 -19.891 1 95.75 708 ALA B O 1
ATOM 11591 N N . ALA B 1 709 ? -8.305 -11.586 -20.25 1 94.69 709 ALA B N 1
ATOM 11592 C CA . ALA B 1 709 ? -9.547 -12.273 -19.906 1 94.69 709 ALA B CA 1
ATOM 11593 C C . ALA B 1 709 ? -10.68 -11.844 -20.844 1 94.69 709 ALA B C 1
ATOM 11595 O O . ALA B 1 709 ? -11.844 -11.789 -20.438 1 94.69 709 ALA B O 1
ATOM 11596 N N . VAL B 1 710 ? -10.305 -11.477 -21.984 1 92.44 710 VAL B N 1
ATOM 11597 C CA . VAL B 1 710 ? -11.328 -11.133 -22.984 1 92.44 710 VAL B CA 1
ATOM 11598 C C . VAL B 1 710 ? -12.25 -12.328 -23.188 1 92.44 710 VAL B C 1
ATOM 11600 O O . VAL B 1 710 ? -11.789 -13.469 -23.312 1 92.44 710 VAL B O 1
ATOM 11603 N N . GLY B 1 711 ? -13.562 -12.094 -23.219 1 87.81 711 GLY B N 1
ATOM 11604 C CA . GLY B 1 711 ? -14.539 -13.148 -23.469 1 87.81 711 GLY B CA 1
ATOM 11605 C C . GLY B 1 711 ? -15.023 -13.82 -22.203 1 87.81 711 GLY B C 1
ATOM 11606 O O . GLY B 1 711 ? -15.953 -14.633 -22.234 1 87.81 711 GLY B O 1
ATOM 11607 N N . ILE B 1 712 ? -14.398 -13.57 -21.078 1 89.56 712 ILE B N 1
ATOM 11608 C CA . ILE B 1 712 ? -14.797 -14.211 -19.828 1 89.56 712 ILE B CA 1
ATOM 11609 C C . ILE B 1 712 ? -15.75 -13.297 -19.062 1 89.56 712 ILE B C 1
ATOM 11611 O O . ILE B 1 712 ? -16.859 -13.703 -18.719 1 89.56 712 ILE B O 1
ATOM 11615 N N . VAL B 1 713 ? -15.297 -12.078 -18.844 1 88.94 713 VAL B N 1
ATOM 11616 C CA . VAL B 1 713 ? -16.125 -11.117 -18.109 1 88.94 713 VAL B CA 1
ATOM 11617 C C . VAL B 1 713 ? -16.922 -10.266 -19.094 1 88.94 713 VAL B C 1
ATOM 11619 O O . VAL B 1 713 ? -18.094 -9.969 -18.859 1 88.94 713 VAL B O 1
ATOM 11622 N N . ASP B 1 714 ? -16.281 -9.773 -20.141 1 90.12 714 ASP B N 1
ATOM 11623 C CA . ASP B 1 714 ? -16.875 -9.023 -21.234 1 90.12 714 ASP B CA 1
ATOM 11624 C C . ASP B 1 714 ? -16.547 -9.656 -22.578 1 90.12 714 ASP B C 1
ATOM 11626 O O . ASP B 1 714 ? -15.414 -10.086 -22.812 1 90.12 714 ASP B O 1
ATOM 11630 N N . PRO B 1 715 ? -17.453 -9.789 -23.391 1 88.5 715 PRO B N 1
ATOM 11631 C CA . PRO B 1 715 ? -17.234 -10.477 -24.672 1 88.5 715 PRO B CA 1
ATOM 11632 C C . PRO B 1 715 ? -16.203 -9.773 -25.562 1 88.5 715 PRO B C 1
ATOM 11634 O O . PRO B 1 715 ? -15.484 -10.43 -26.312 1 88.5 715 PRO B O 1
ATOM 11637 N N . ASN B 1 716 ? -16.125 -8.531 -25.484 1 88.81 716 ASN B N 1
ATOM 11638 C CA . ASN B 1 716 ? -15.289 -7.812 -26.438 1 88.81 716 ASN B CA 1
ATOM 11639 C C . ASN B 1 716 ? -14.164 -7.047 -25.75 1 88.81 716 ASN B C 1
ATOM 11641 O O . ASN B 1 716 ? -13.203 -6.621 -26.391 1 88.81 716 ASN B O 1
ATOM 11645 N N . LYS B 1 717 ? -14.336 -6.785 -24.516 1 91.88 717 LYS B N 1
ATOM 11646 C CA . LYS B 1 717 ? -13.352 -5.977 -23.797 1 91.88 717 LYS B CA 1
ATOM 11647 C C . LYS B 1 717 ? -12.578 -6.824 -22.781 1 91.88 717 LYS B C 1
ATOM 11649 O O . LYS B 1 717 ? -13.078 -7.852 -22.328 1 91.88 717 LYS B O 1
ATOM 11654 N N . GLY B 1 718 ? -11.344 -6.383 -22.531 1 94.75 718 GLY B N 1
ATOM 11655 C CA . GLY B 1 718 ? -10.531 -7.059 -21.531 1 94.75 718 GLY B CA 1
ATOM 11656 C C . GLY B 1 718 ? -10.477 -6.32 -20.203 1 94.75 718 GLY B C 1
ATOM 11657 O O . GLY B 1 718 ? -11.312 -5.453 -19.938 1 94.75 718 GLY B O 1
ATOM 11658 N N . ILE B 1 719 ? -9.539 -6.73 -19.344 1 94.38 719 ILE B N 1
ATOM 11659 C CA . ILE B 1 719 ? -9.367 -6.145 -18.016 1 94.38 719 ILE B CA 1
ATOM 11660 C C . ILE B 1 719 ? -8.008 -5.449 -17.938 1 94.38 719 ILE B C 1
ATOM 11662 O O . ILE B 1 719 ? -7.016 -5.949 -18.469 1 94.38 719 ILE B O 1
ATOM 11666 N N . SER B 1 720 ? -7.969 -4.297 -17.297 1 92 720 SER B N 1
ATOM 11667 C CA . SER B 1 720 ? -6.719 -3.576 -17.078 1 92 720 SER B CA 1
ATOM 11668 C C . SER B 1 720 ? -6.484 -3.309 -15.594 1 92 720 SER B C 1
ATOM 11670 O O . SER B 1 720 ? -7.41 -3.398 -14.781 1 92 720 SER B O 1
ATOM 11672 N N . LEU B 1 721 ? -5.199 -3.035 -15.234 1 89.62 721 LEU B N 1
ATOM 11673 C CA . LEU B 1 721 ? -4.824 -2.701 -13.867 1 89.62 721 LEU B CA 1
ATOM 11674 C C . LEU B 1 721 ? -4.656 -1.193 -13.703 1 89.62 721 LEU B C 1
ATOM 11676 O O . LEU B 1 721 ? -4.051 -0.537 -14.555 1 89.62 721 LEU B O 1
ATOM 11680 N N . ARG B 1 722 ? -5.168 -0.759 -12.594 1 80 722 ARG B N 1
ATOM 11681 C CA . ARG B 1 722 ? -4.984 0.657 -12.289 1 80 722 ARG B CA 1
ATOM 11682 C C . ARG B 1 722 ? -3.814 0.866 -11.336 1 80 722 ARG B C 1
ATOM 11684 O O . ARG B 1 722 ? -3.682 0.147 -10.344 1 80 722 ARG B O 1
ATOM 11691 N N . PHE B 1 723 ? -2.986 1.818 -11.656 1 78.25 723 PHE B N 1
ATOM 11692 C CA . PHE B 1 723 ? -1.818 2.215 -10.875 1 78.25 723 PHE B CA 1
ATOM 11693 C C . PHE B 1 723 ? -0.96 1.004 -10.531 1 78.25 723 PHE B C 1
ATOM 11695 O O . PHE B 1 723 ? -0.646 0.771 -9.367 1 78.25 723 PHE B O 1
ATOM 11702 N N . PRO B 1 724 ? -0.635 0.293 -11.539 1 86.56 724 PRO B N 1
ATOM 11703 C CA . PRO B 1 724 ? 0.214 -0.874 -11.281 1 86.56 724 PRO B CA 1
ATOM 11704 C C . PRO B 1 724 ? 1.608 -0.492 -10.789 1 86.56 724 PRO B C 1
ATOM 11706 O O . PRO B 1 724 ? 2.174 0.508 -11.242 1 86.56 724 PRO B O 1
ATOM 11709 N N . ARG B 1 725 ? 2.125 -1.285 -9.82 1 82.25 725 ARG B N 1
ATOM 11710 C CA . ARG B 1 725 ? 3.477 -1.093 -9.305 1 82.25 725 ARG B CA 1
ATOM 11711 C C . ARG B 1 725 ? 4.223 -2.42 -9.219 1 82.25 725 ARG B C 1
ATOM 11713 O O . ARG B 1 725 ? 3.643 -3.443 -8.852 1 82.25 725 ARG B O 1
ATOM 11720 N N . LEU B 1 726 ? 5.496 -2.367 -9.609 1 87.5 726 LEU B N 1
ATOM 11721 C CA . LEU B 1 726 ? 6.32 -3.568 -9.555 1 87.5 726 LEU B CA 1
ATOM 11722 C C . LEU B 1 726 ? 6.73 -3.883 -8.125 1 87.5 726 LEU B C 1
ATOM 11724 O O . LEU B 1 726 ? 7.246 -3.012 -7.414 1 87.5 726 LEU B O 1
ATOM 11728 N N . LEU B 1 727 ? 6.465 -5.062 -7.688 1 81.62 727 LEU B N 1
ATOM 11729 C CA . LEU B 1 727 ? 6.91 -5.488 -6.367 1 81.62 727 LEU B CA 1
ATOM 11730 C C . LEU B 1 727 ? 8.281 -6.16 -6.445 1 81.62 727 LEU B C 1
ATOM 11732 O O . LEU B 1 727 ? 9.211 -5.758 -5.746 1 81.62 727 LEU B O 1
ATOM 11736 N N . ARG B 1 728 ? 8.398 -7.223 -7.312 1 84.5 728 ARG B N 1
ATOM 11737 C CA . ARG B 1 728 ? 9.648 -7.953 -7.484 1 84.5 728 ARG B CA 1
ATOM 11738 C C . ARG B 1 728 ? 9.609 -8.828 -8.734 1 84.5 728 ARG B C 1
ATOM 11740 O O . ARG B 1 728 ? 8.531 -9.102 -9.273 1 84.5 728 ARG B O 1
ATOM 11747 N N . VAL B 1 729 ? 10.828 -9.258 -9.141 1 88.88 729 VAL B N 1
ATOM 11748 C CA . VAL B 1 729 ? 10.961 -10.219 -10.234 1 88.88 729 VAL B CA 1
ATOM 11749 C C . VAL B 1 729 ? 10.852 -11.641 -9.68 1 88.88 729 VAL B C 1
ATOM 11751 O O . VAL B 1 729 ? 11.352 -11.93 -8.586 1 88.88 729 VAL B O 1
ATOM 11754 N N . ARG B 1 730 ? 10.164 -12.492 -10.367 1 89.88 730 ARG B N 1
ATOM 11755 C CA . ARG B 1 730 ? 9.953 -13.875 -9.953 1 89.88 730 ARG B CA 1
ATOM 11756 C C . ARG B 1 730 ? 10.773 -14.836 -10.805 1 89.88 730 ARG B C 1
ATOM 11758 O O . ARG B 1 730 ? 10.25 -15.461 -11.727 1 89.88 730 ARG B O 1
ATOM 11765 N N . PRO B 1 731 ? 12.023 -15.102 -10.406 1 84 731 PRO B N 1
ATOM 11766 C CA . PRO B 1 731 ? 12.852 -16.031 -11.18 1 84 731 PRO B CA 1
ATOM 11767 C C . PRO B 1 731 ? 12.445 -17.484 -11 1 84 731 PRO B C 1
ATOM 11769 O O . PRO B 1 731 ? 12.852 -18.344 -11.781 1 84 731 PRO B O 1
ATOM 11772 N N . ASP B 1 732 ? 11.641 -17.719 -10.031 1 78.88 732 ASP B N 1
ATOM 11773 C CA . ASP B 1 732 ? 11.219 -19.078 -9.727 1 78.88 732 ASP B CA 1
ATOM 11774 C C . ASP B 1 732 ? 10.094 -19.531 -10.656 1 78.88 732 ASP B C 1
ATOM 11776 O O . ASP B 1 732 ? 9.727 -20.703 -10.664 1 78.88 732 ASP B O 1
ATOM 11780 N N . LYS B 1 733 ? 9.586 -18.578 -11.398 1 88.38 733 LYS B N 1
ATOM 11781 C CA . LYS B 1 733 ? 8.461 -18.891 -12.266 1 88.38 733 LYS B CA 1
ATOM 11782 C C . LYS B 1 733 ? 8.828 -18.703 -13.734 1 88.38 733 LYS B C 1
ATOM 11784 O O . LYS B 1 733 ? 9.547 -17.75 -14.078 1 88.38 733 LYS B O 1
ATOM 11789 N N . SER B 1 734 ? 8.32 -19.641 -14.539 1 89.88 734 SER B N 1
ATOM 11790 C CA . SER B 1 734 ? 8.398 -19.438 -15.984 1 89.88 734 SER B CA 1
ATOM 11791 C C . SER B 1 734 ? 7.246 -18.562 -16.484 1 89.88 734 SER B C 1
ATOM 11793 O O . SER B 1 734 ? 6.242 -18.406 -15.789 1 89.88 734 SER B O 1
ATOM 11795 N N . PRO B 1 735 ? 7.383 -17.922 -17.641 1 93.44 735 PRO B N 1
ATOM 11796 C CA . PRO B 1 735 ? 6.336 -17.031 -18.156 1 93.44 735 PRO B CA 1
ATOM 11797 C C . PRO B 1 735 ? 4.973 -17.719 -18.25 1 93.44 735 PRO B C 1
ATOM 11799 O O . PRO B 1 735 ? 3.943 -17.078 -18.031 1 93.44 735 PRO B O 1
ATOM 11802 N N . GLU B 1 736 ? 4.992 -19.016 -18.469 1 90.38 736 GLU B N 1
ATOM 11803 C CA . GLU B 1 736 ? 3.727 -19.734 -18.609 1 90.38 736 GLU B CA 1
ATOM 11804 C C . GLU B 1 736 ? 3.096 -19.984 -17.234 1 90.38 736 GLU B C 1
ATOM 11806 O O . GLU B 1 736 ? 1.926 -20.375 -17.141 1 90.38 736 GLU B O 1
ATOM 11811 N N . GLN B 1 737 ? 3.881 -19.688 -16.234 1 90 737 GLN B N 1
ATOM 11812 C CA . GLN B 1 737 ? 3.387 -19.828 -14.867 1 90 737 GLN B CA 1
ATOM 11813 C C . GLN B 1 737 ? 2.873 -18.5 -14.32 1 90 737 GLN B C 1
ATOM 11815 O O . GLN B 1 737 ? 2.592 -18.375 -13.133 1 90 737 GLN B O 1
ATOM 11820 N N . ALA B 1 738 ? 2.721 -17.531 -15.164 1 95.44 738 ALA B N 1
ATOM 11821 C CA . ALA B 1 738 ? 2.152 -16.25 -14.773 1 95.44 738 ALA B CA 1
ATOM 11822 C C . ALA B 1 738 ? 0.673 -16.391 -14.422 1 95.44 738 ALA B C 1
ATOM 11824 O O . ALA B 1 738 ? 0.07 -17.438 -14.648 1 95.44 738 ALA B O 1
ATOM 11825 N N . SER B 1 739 ? 0.103 -15.352 -13.781 1 94.81 739 SER B N 1
ATOM 11826 C CA . SER B 1 739 ? -1.315 -15.359 -13.438 1 94.81 739 SER B CA 1
ATOM 11827 C C . SER B 1 739 ? -2.178 -15.602 -14.672 1 94.81 739 SER B C 1
ATOM 11829 O O . SER B 1 739 ? -1.944 -15.008 -15.727 1 94.81 739 SER B O 1
ATOM 11831 N N . SER B 1 740 ? -3.121 -16.453 -14.469 1 93.81 740 SER B N 1
ATOM 11832 C CA . SER B 1 740 ? -3.969 -16.812 -15.602 1 93.81 740 SER B CA 1
ATOM 11833 C C . SER B 1 740 ? -5.062 -15.773 -15.836 1 93.81 740 SER B C 1
ATOM 11835 O O . SER B 1 740 ? -5.402 -15.008 -14.93 1 93.81 740 SER B O 1
ATOM 11837 N N . SER B 1 741 ? -5.566 -15.828 -17.062 1 94.06 741 SER B N 1
ATOM 11838 C CA . SER B 1 741 ? -6.688 -14.961 -17.406 1 94.06 741 SER B CA 1
ATOM 11839 C C . SER B 1 741 ? -7.906 -15.266 -16.531 1 94.06 741 SER B C 1
ATOM 11841 O O . SER B 1 741 ? -8.656 -14.359 -16.172 1 94.06 741 SER B O 1
ATOM 11843 N N . GLU B 1 742 ? -8.047 -16.484 -16.203 1 90.75 742 GLU B N 1
ATOM 11844 C CA . GLU B 1 742 ? -9.148 -16.891 -15.336 1 90.75 742 GLU B CA 1
ATOM 11845 C C . GLU B 1 742 ? -9 -16.281 -13.945 1 90.75 742 GLU B C 1
ATOM 11847 O O . GLU B 1 742 ? -9.984 -15.836 -13.344 1 90.75 742 GLU B O 1
ATOM 11852 N N . GLN B 1 743 ? -7.816 -16.328 -13.508 1 90 743 GLN B N 1
ATOM 11853 C CA . GLN B 1 743 ? -7.543 -15.734 -12.203 1 90 743 GLN B CA 1
ATOM 11854 C C . GLN B 1 743 ? -7.824 -14.234 -12.211 1 90 743 GLN B C 1
ATOM 11856 O O . GLN B 1 743 ? -8.359 -13.688 -11.242 1 90 743 GLN B O 1
ATOM 11861 N N . VAL B 1 744 ? -7.477 -13.57 -13.266 1 93.5 744 VAL B N 1
ATOM 11862 C CA . VAL B 1 744 ? -7.719 -12.141 -13.414 1 93.5 744 VAL B CA 1
ATOM 11863 C C . VAL B 1 744 ? -9.219 -11.867 -13.391 1 93.5 744 VAL B C 1
ATOM 11865 O O . VAL B 1 744 ? -9.68 -10.93 -12.727 1 93.5 744 VAL B O 1
ATOM 11868 N N . ALA B 1 745 ? -9.969 -12.688 -14.062 1 92.69 745 ALA B N 1
ATOM 11869 C CA . ALA B 1 745 ? -11.422 -12.539 -14.102 1 92.69 745 ALA B CA 1
ATOM 11870 C C . ALA B 1 745 ? -12.039 -12.75 -12.719 1 92.69 745 ALA B C 1
ATOM 11872 O O . ALA B 1 745 ? -12.961 -12.039 -12.328 1 92.69 745 ALA B O 1
ATOM 11873 N N . GLU B 1 746 ? -11.492 -13.711 -12.07 1 87.56 746 GLU B N 1
ATOM 11874 C CA . GLU B 1 746 ? -11.977 -13.984 -10.719 1 87.56 746 GLU B CA 1
ATOM 11875 C C . GLU B 1 746 ? -11.711 -12.812 -9.789 1 87.56 746 GLU B C 1
ATOM 11877 O O . GLU B 1 746 ? -12.562 -12.453 -8.969 1 87.56 746 GLU B O 1
ATOM 11882 N N . MET B 1 747 ? -10.578 -12.273 -9.852 1 86.5 747 MET B N 1
ATOM 11883 C CA . MET B 1 747 ? -10.219 -11.125 -9.023 1 86.5 747 MET B CA 1
ATOM 11884 C C . MET B 1 747 ? -11.125 -9.938 -9.32 1 86.5 747 MET B C 1
ATOM 11886 O O . MET B 1 747 ? -11.547 -9.227 -8.406 1 86.5 747 MET B O 1
ATOM 11890 N N . TYR B 1 748 ? -11.406 -9.695 -10.609 1 88.44 748 TYR B N 1
ATOM 11891 C CA . TYR B 1 748 ? -12.297 -8.602 -11.016 1 88.44 748 TYR B CA 1
ATOM 11892 C C . TYR B 1 748 ? -13.688 -8.789 -10.43 1 88.44 748 TYR B C 1
ATOM 11894 O O . TYR B 1 748 ? -14.281 -7.836 -9.922 1 88.44 748 TYR B O 1
ATOM 11902 N N . ASN B 1 749 ? -14.141 -10.047 -10.484 1 84.12 749 ASN B N 1
ATOM 11903 C CA . ASN B 1 749 ? -15.469 -10.344 -9.961 1 84.12 749 ASN B CA 1
ATOM 11904 C C . ASN B 1 749 ? -15.523 -10.195 -8.445 1 84.12 749 ASN B C 1
ATOM 11906 O O . ASN B 1 749 ? -16.531 -9.766 -7.895 1 84.12 749 ASN B O 1
ATOM 11910 N N . ALA B 1 750 ? -14.508 -10.594 -7.848 1 75.88 750 ALA B N 1
ATOM 11911 C CA . ALA B 1 750 ? -14.43 -10.453 -6.398 1 75.88 750 ALA B CA 1
ATOM 11912 C C . ALA B 1 750 ? -14.438 -8.984 -5.984 1 75.88 750 ALA B C 1
ATOM 11914 O O . ALA B 1 750 ? -15.023 -8.625 -4.965 1 75.88 750 ALA B O 1
ATOM 11915 N N . GLN B 1 751 ? -13.773 -8.133 -6.746 1 73.56 751 GLN B N 1
ATOM 11916 C CA . GLN B 1 751 ? -13.727 -6.695 -6.488 1 73.56 751 GLN B CA 1
ATOM 11917 C C . GLN B 1 751 ? -15.102 -6.055 -6.676 1 73.56 751 GLN B C 1
ATOM 11919 O O . GLN B 1 751 ? -15.484 -5.168 -5.91 1 73.56 751 GLN B O 1
ATOM 11924 N N . LYS B 1 752 ? -15.781 -6.379 -7.75 1 63.62 752 LYS B N 1
ATOM 11925 C CA . LYS B 1 752 ? -17.094 -5.84 -8.062 1 63.62 752 LYS B CA 1
ATOM 11926 C C . LYS B 1 752 ? -18.094 -6.137 -6.938 1 63.62 752 LYS B C 1
ATOM 11928 O O . LYS B 1 752 ? -18.922 -5.289 -6.598 1 63.62 752 LYS B O 1
ATOM 11933 N N . GLN B 1 753 ? -17.969 -7.254 -6.465 1 54.81 753 GLN B N 1
ATOM 11934 C CA . GLN B 1 753 ? -18.859 -7.641 -5.371 1 54.81 753 GLN B CA 1
ATOM 11935 C C . GLN B 1 753 ? -18.609 -6.781 -4.133 1 54.81 753 GLN B C 1
ATOM 11937 O O . GLN B 1 753 ? -19.547 -6.418 -3.426 1 54.81 753 GLN B O 1
ATOM 11942 N N . ASN B 1 754 ? -17.453 -6.375 -3.967 1 52.56 754 ASN B N 1
ATOM 11943 C CA . ASN B 1 754 ? -17.109 -5.535 -2.824 1 52.56 754 ASN B CA 1
ATOM 11944 C C . ASN B 1 754 ? -17.594 -4.102 -3.018 1 52.56 754 ASN B C 1
ATOM 11946 O O . ASN B 1 754 ? -18 -3.443 -2.055 1 52.56 754 ASN B O 1
ATOM 11950 N N . HIS B 1 755 ? -17.609 -3.596 -4.289 1 49.72 755 HIS B N 1
ATOM 11951 C CA . HIS B 1 755 ? -18.094 -2.252 -4.586 1 49.72 755 HIS B CA 1
ATOM 11952 C C . HIS B 1 755 ? -19.609 -2.17 -4.453 1 49.72 755 HIS B C 1
ATOM 11954 O O . HIS B 1 755 ? -20.141 -1.136 -4.051 1 49.72 755 HIS B O 1
ATOM 11960 N N . THR B 1 756 ? -20.406 -3.143 -5.008 1 42.25 756 THR B N 1
ATOM 11961 C CA . THR B 1 756 ? -21.875 -3.141 -4.934 1 42.25 756 THR B CA 1
ATOM 11962 C C . THR B 1 756 ? -22.344 -3.227 -3.484 1 42.25 756 THR B C 1
ATOM 11964 O O . THR B 1 756 ? -23.328 -2.602 -3.111 1 42.25 756 THR B O 1
ATOM 11967 N N . ILE B 1 757 ? -21.734 -3.869 -2.756 1 38 757 ILE B N 1
ATOM 11968 C CA . ILE B 1 757 ? -22.156 -3.996 -1.365 1 38 757 ILE B CA 1
ATOM 11969 C C . ILE B 1 757 ? -22 -2.654 -0.653 1 38 757 ILE B C 1
ATOM 11971 O O . ILE B 1 757 ? -22.859 -2.271 0.151 1 38 757 ILE B O 1
ATOM 11975 N N . ASN B 1 758 ? -21.156 -1.888 -1.003 1 37.19 758 ASN B N 1
ATOM 11976 C CA . ASN B 1 758 ? -21.062 -0.554 -0.418 1 37.19 758 ASN B CA 1
ATOM 11977 C C . ASN B 1 758 ? -22.219 0.34 -0.874 1 37.19 758 ASN B C 1
ATOM 11979 O O . ASN B 1 758 ? -22.562 1.3 -0.188 1 37.19 758 ASN B O 1
ATOM 11983 N N . GLN B 1 759 ? -22.922 0.165 -1.976 1 33.22 759 GLN B N 1
ATOM 11984 C CA . GLN B 1 759 ? -24.031 0.986 -2.463 1 33.22 759 GLN B CA 1
ATOM 11985 C C . GLN B 1 759 ? -25.312 0.685 -1.699 1 33.22 759 GLN B C 1
ATOM 11987 O O . GLN B 1 759 ? -26.109 1.587 -1.44 1 33.22 759 GLN B O 1
ATOM 11992 N N . ASN B 1 760 ? -25.703 -0.493 -1.462 1 33.06 760 ASN B N 1
ATOM 11993 C CA . ASN B 1 760 ? -27.047 -0.73 -0.931 1 33.06 760 ASN B CA 1
ATOM 11994 C C . ASN B 1 760 ? -27.188 -0.219 0.501 1 33.06 760 ASN B C 1
ATOM 11996 O O . ASN B 1 760 ? -28.297 -0.028 0.995 1 33.06 760 ASN B O 1
ATOM 12000 N N . ASP B 1 761 ? -26.219 -0.075 1.192 1 32.31 761 ASP B N 1
ATOM 12001 C CA . ASP B 1 761 ? -26.484 0.335 2.566 1 32.31 761 ASP B CA 1
ATOM 12002 C C . ASP B 1 761 ? -26.812 1.826 2.643 1 32.31 761 ASP B C 1
ATOM 12004 O O . ASP B 1 761 ? -27.156 2.34 3.709 1 32.31 761 ASP B O 1
ATOM 12008 N N . ASP B 1 762 ? -26.547 2.584 1.704 1 28.8 762 ASP B N 1
ATOM 12009 C CA . ASP B 1 762 ? -26.984 3.969 1.852 1 28.8 762 ASP B CA 1
ATOM 12010 C C . ASP B 1 762 ? -28.5 4.082 1.71 1 28.8 762 ASP B C 1
ATOM 12012 O O . ASP B 1 762 ? -29.062 5.172 1.851 1 28.8 762 ASP B O 1
ATOM 12016 N N . GLU B 1 763 ? -29.281 3.104 1.206 1 27.38 763 GLU B N 1
ATOM 12017 C CA . GLU B 1 763 ? -30.703 3.432 1.105 1 27.38 763 GLU B CA 1
ATOM 12018 C C . GLU B 1 763 ? -31.359 3.461 2.482 1 27.38 763 GLU B C 1
ATOM 12020 O O . GLU B 1 763 ? -32.406 4.098 2.668 1 27.38 763 GLU B O 1
ATOM 12025 N N . ASP B 1 764 ? -30.953 2.654 3.428 1 26.81 764 ASP B N 1
ATOM 12026 C CA . ASP B 1 764 ? -31.938 2.639 4.504 1 26.81 764 ASP B CA 1
ATOM 12027 C C . ASP B 1 764 ? -31.797 3.865 5.402 1 26.81 764 ASP B C 1
ATOM 12029 O O . ASP B 1 764 ? -32.5 3.992 6.41 1 26.81 764 ASP B O 1
ATOM 12033 N N . ASP B 1 765 ? -30.672 4.551 5.348 1 22.92 765 ASP B N 1
ATOM 12034 C CA . ASP B 1 765 ? -30.828 5.625 6.324 1 22.92 765 ASP B CA 1
ATOM 12035 C C . ASP B 1 765 ? -31.688 6.754 5.77 1 22.92 765 ASP B C 1
ATOM 12037 O O . ASP B 1 765 ? -31.688 7.867 6.305 1 22.92 765 ASP B O 1
ATOM 12041 N N . ASP B 1 766 ? -32.469 6.527 4.676 1 20.5 766 ASP B N 1
ATOM 12042 C CA . ASP B 1 766 ? -33.594 7.457 4.75 1 20.5 766 ASP B CA 1
ATOM 12043 C C . ASP B 1 766 ? -34.625 7 5.781 1 20.5 766 ASP B C 1
ATOM 12045 O O . ASP B 1 766 ? -35 5.824 5.809 1 20.5 766 ASP B O 1
#

Organism: Glycine soja (NCBI:txid3848)

pLDDT: mean 77.56, std 27.13, range [13.61, 98.31]

Foldseek 3Di:
DDDDDDDDDYDDDDDYDDDDDDDDDDDDYDDDDDDDDDDDDPDDDDPDDDPDDDPDDDDDPDYDDDDDDDDDDDDDDDDDDDDDDDDDYDDDDDDDPPPPPPDPPDPDQPPDPVVLLVLLLVQLVQLLDALVPDDLVSRSSDAAADFAFPVNLLVLLVVLLVDDDLVSNLSSLLSVLLNCCGRPLPCNLLSLQLLQLHLFFQLVVQDLPDDPLLVLVLLCVLLVHDSVVLVVVCVVPVASLVSLLVSVVPRDCPDPDQADGHGSVLLSVLSSVSSPQDDDCNSVVNSVSSSSQSNNDDDSSSSSSVCSSVSHSPSPRHSLSNLLSVLQSLVSNPPPDPPDPPDPDSSVVSSVQSVQLCQQAVGSVQQSVCCSPVNRVCSDVRRGRDFPGDGAFEAEAADLALVVVCVLQPPFWKKKFFAAPAWKWKWKQALVRFIWIAGNVSHTQCQQCVLLRVLCSVWWDPVFRIWIFTWGKFFADPVVLATDHHVLVVPGDRHRDDPVNDDTQIAIATEFTQDTDHDGCQAPARQVRVVVVVVTGDDDRSHYHYTDMDGDSDRVVQVVVQLVSVVRVTFGMKMAGGHPPRGTDHPYHDNRIYTYGPVSFAWLVAWFKWWFWFFAADDDPRHPFTQKTFIFFAAPVLGATWTAEIDRPADDPVRRVVVRVVFVVFWDDDGDPRYHWAPPDDGPITGDGFWIWIKIARAKDWAQTTCQLACNQHPRTHIYGHNIHTDGIDPVDGNNRTHHSVNSVVSNVVVVVVVVVVPVVVPPVD/DQPDDDDDDDDDCPDDDDDDDDPDDPPPDDDDDDDDDDDDDDDPDPPDDDDDPPPDDDDPPDDDDDDDDDDDDDDDDDDDDDDDDDDDDDDDDDDDDDDDPPDPCDPDQPPDPVVLLVLLLVQLVQLLDALVPDDLVSRSSDAAADFAFLVNLLVLLVVLLVDDDLVSNLSSLLSVLLNCCGRPLPCNLLSLQLLQLHLFFQLVVQDLPDDPLLVLVLLCVLLVHDSVVLVVVCVVVVASLVSLLVSVVPRDCPDPDQADGHGSVLLSVLSSVSSPQDDDCNSVVNSVSLSSQSNNDDHSRSSSSVCSSVSHSPSPRHSLSNLLSNLQSLVSNPPPDDPDPPDPDSSVVSSVQSVQLCQQAVGSVQQSVCCSPVNRVCSDVRRGRDFPGDGAFEAEAADLALVVVCVLQPPFWKKKFFAAPAWKWKWKQALVRFIWIAGNVSYTQCQQCVLLRVLCSVWWDPSFRIWIFTWGKFFADPVVLATDHHVLVVPGDRHRDDPVNDDTQIAIATEFTQDTDHDGCQAPARQVRVVVVVVTGDDDRSHYHYTDMDGDSDRVVQVVVQQVSVVRVTFGIKMAGGHPPRGTDHPYHDNRIYTYGPVSFAWLVAWFKWWFWFFAADDDPRHPFTQKTFIFFAAPVLGATWTAEIDRPADDPVRRVVVRVVFVVFWDPDGDPRYHWAPPDDGPITGDGFWIWIKIARAKDWAQTTCQLACNQHPRTHIYGHNIHTDGIDPVDGNNRTHHSVNSVVSNVVVVVVVVVVPVVVPPVD